Protein AF-A0A7C7C6G6-F1 (afdb_monomer_lite)

Structure (mmCIF, N/CA/C/O backbone):
data_AF-A0A7C7C6G6-F1
#
_entry.id   AF-A0A7C7C6G6-F1
#
loop_
_atom_site.group_PDB
_atom_site.id
_atom_site.type_symbol
_atom_site.label_atom_id
_atom_site.label_alt_id
_atom_site.label_comp_id
_atom_site.label_asym_id
_atom_site.label_entity_id
_atom_site.label_seq_id
_atom_site.pdbx_PDB_ins_code
_atom_site.Cartn_x
_atom_site.Cartn_y
_atom_site.Cartn_z
_atom_site.occupancy
_atom_site.B_iso_or_equiv
_atom_site.auth_seq_id
_atom_site.auth_comp_id
_atom_site.auth_asym_id
_atom_site.auth_atom_id
_atom_site.pdbx_PDB_model_num
ATOM 1 N N . MET A 1 1 ? 7.845 -44.386 -20.004 1.00 68.69 1 MET A N 1
ATOM 2 C CA . MET A 1 1 ? 6.811 -43.893 -19.073 1.00 68.69 1 MET A CA 1
ATOM 3 C C . MET A 1 1 ? 7.536 -43.518 -17.800 1.00 68.69 1 MET A C 1
ATOM 5 O O . MET A 1 1 ? 8.254 -44.371 -17.291 1.00 68.69 1 MET A O 1
ATOM 9 N N . ASN A 1 2 ? 7.473 -42.257 -17.376 1.00 78.81 2 ASN A N 1
ATOM 10 C CA . ASN A 1 2 ? 8.143 -41.834 -16.144 1.00 78.81 2 ASN A CA 1
ATOM 11 C C . ASN A 1 2 ? 7.252 -42.135 -14.917 1.00 78.81 2 ASN A C 1
ATOM 13 O O . ASN A 1 2 ? 6.090 -42.524 -15.058 1.00 78.81 2 ASN A O 1
ATOM 17 N N . THR A 1 3 ? 7.803 -41.980 -13.712 1.00 79.56 3 THR A N 1
ATOM 18 C CA . THR A 1 3 ? 7.093 -42.224 -12.444 1.00 79.56 3 THR A CA 1
ATOM 19 C C . THR A 1 3 ? 5.794 -41.418 -12.333 1.00 79.56 3 THR A C 1
ATOM 21 O O . THR A 1 3 ? 4.771 -41.961 -11.917 1.00 79.56 3 THR A O 1
ATOM 24 N N . THR A 1 4 ? 5.808 -40.154 -12.758 1.00 82.25 4 THR A N 1
ATOM 25 C CA . THR A 1 4 ? 4.652 -39.248 -12.706 1.00 82.25 4 THR A CA 1
ATOM 26 C C . THR A 1 4 ? 3.513 -39.716 -13.613 1.00 82.25 4 THR A C 1
ATOM 28 O O . THR A 1 4 ? 2.364 -39.782 -13.176 1.00 82.25 4 THR A O 1
ATOM 31 N N . ASP A 1 5 ? 3.819 -40.125 -14.846 1.00 82.06 5 ASP A N 1
ATOM 32 C CA . ASP A 1 5 ? 2.840 -40.668 -15.794 1.00 82.06 5 ASP A CA 1
ATOM 33 C C . ASP A 1 5 ? 2.159 -41.922 -15.239 1.00 82.06 5 ASP A C 1
ATOM 35 O O . ASP A 1 5 ? 0.951 -42.114 -15.397 1.00 82.06 5 ASP A O 1
ATOM 39 N N . LEU A 1 6 ? 2.941 -42.785 -14.586 1.00 84.69 6 LEU A N 1
ATOM 40 C CA . LEU A 1 6 ? 2.455 -44.038 -14.029 1.00 84.69 6 LEU A CA 1
ATOM 41 C C . LEU A 1 6 ? 1.524 -43.804 -12.831 1.00 84.69 6 LEU A C 1
ATOM 43 O O . LEU A 1 6 ? 0.471 -44.436 -12.749 1.00 84.69 6 LEU A O 1
ATOM 47 N N . LEU A 1 7 ? 1.881 -42.877 -11.936 1.00 87.06 7 LEU A N 1
ATOM 48 C CA . LEU A 1 7 ? 1.044 -42.479 -10.801 1.00 87.06 7 LEU A CA 1
ATOM 49 C C . LEU A 1 7 ? -0.272 -41.854 -11.268 1.00 87.06 7 LEU A C 1
ATOM 51 O O . LEU A 1 7 ? -1.329 -42.227 -10.768 1.00 87.06 7 LEU A O 1
ATOM 55 N N . ASN A 1 8 ? -0.226 -40.976 -12.274 1.00 84.06 8 ASN A N 1
ATOM 56 C CA . ASN A 1 8 ? -1.422 -40.346 -12.834 1.00 84.06 8 ASN A CA 1
ATOM 57 C C . ASN A 1 8 ? -2.362 -41.373 -13.478 1.00 84.06 8 ASN A C 1
ATOM 59 O O . ASN A 1 8 ? -3.562 -41.366 -13.204 1.00 84.06 8 ASN A O 1
ATOM 63 N N . LYS A 1 9 ? -1.826 -42.298 -14.288 1.00 82.12 9 LYS A N 1
ATOM 64 C CA . LYS A 1 9 ? -2.625 -43.364 -14.917 1.00 82.12 9 LYS A CA 1
ATOM 65 C C . LYS A 1 9 ? -3.247 -44.323 -13.904 1.00 82.12 9 LYS A C 1
ATOM 67 O O . LYS A 1 9 ? -4.325 -44.846 -14.162 1.00 82.12 9 LYS A O 1
ATOM 72 N N . CYS A 1 10 ? -2.591 -44.534 -12.765 1.00 84.25 10 CYS A N 1
ATOM 73 C CA . CYS A 1 10 ? -3.055 -45.453 -11.726 1.00 84.25 10 CYS A CA 1
ATOM 74 C C . CYS A 1 10 ? -3.701 -44.730 -10.532 1.00 84.25 10 CYS A C 1
ATOM 76 O O . CYS A 1 10 ? -3.949 -45.362 -9.507 1.00 84.25 10 CYS A O 1
ATOM 78 N N . ASN A 1 11 ? -3.997 -43.427 -10.634 1.00 85.38 11 ASN A N 1
ATOM 79 C CA . ASN A 1 11 ? -4.426 -42.624 -9.485 1.00 85.38 11 ASN A CA 1
ATOM 80 C C . ASN A 1 11 ? -5.707 -43.160 -8.834 1.00 85.38 11 ASN A C 1
ATOM 82 O O . ASN A 1 11 ? -5.807 -43.229 -7.615 1.00 85.38 11 ASN A O 1
ATOM 86 N N . SER A 1 12 ? -6.678 -43.599 -9.638 1.00 76.69 12 SER A N 1
ATOM 87 C CA . SER A 1 12 ? -7.922 -44.186 -9.129 1.00 76.69 12 SER A CA 1
ATOM 88 C C . SER A 1 12 ? -7.684 -45.475 -8.336 1.00 76.69 12 SER A C 1
ATOM 90 O O . SER A 1 12 ? -8.315 -45.683 -7.304 1.00 76.69 12 SER A O 1
ATOM 92 N N . GLU A 1 13 ? -6.751 -46.317 -8.783 1.00 80.06 13 GLU A N 1
ATOM 93 C CA . GLU A 1 13 ? -6.350 -47.543 -8.084 1.00 80.06 13 GLU A CA 1
ATOM 94 C C . GLU A 1 13 ? -5.618 -47.218 -6.774 1.00 80.06 13 GLU A C 1
ATOM 96 O O . GLU A 1 13 ? -5.930 -47.785 -5.727 1.00 80.06 13 GLU A O 1
ATOM 101 N N . ILE A 1 14 ? -4.682 -46.267 -6.809 1.00 87.94 14 ILE A N 1
ATOM 102 C CA . ILE A 1 14 ? -3.916 -45.848 -5.632 1.00 87.94 14 ILE A CA 1
ATOM 103 C C . ILE A 1 14 ? -4.850 -45.229 -4.583 1.00 87.94 14 ILE A C 1
ATOM 105 O O . ILE A 1 14 ? -4.785 -45.607 -3.411 1.00 87.94 14 ILE A O 1
ATOM 109 N N . SER A 1 15 ? -5.767 -44.350 -5.005 1.00 85.31 15 SER A N 1
ATOM 110 C CA . SER A 1 15 ? -6.817 -43.774 -4.156 1.00 85.31 15 SER A CA 1
ATOM 111 C C . SER A 1 15 ? -7.670 -44.835 -3.490 1.00 85.31 15 SER A C 1
ATOM 113 O O . SER A 1 15 ? -8.006 -44.720 -2.309 1.00 85.31 15 SER A O 1
ATOM 115 N N . LEU A 1 16 ? -7.999 -45.890 -4.229 1.00 77.88 16 LEU A N 1
ATOM 116 C CA . LEU A 1 16 ? -8.806 -46.970 -3.704 1.00 77.88 16 LEU A CA 1
ATOM 117 C C . LEU A 1 16 ? -8.052 -47.773 -2.636 1.00 77.88 16 LEU A C 1
ATOM 119 O O . LEU A 1 16 ? -8.578 -47.948 -1.538 1.00 77.88 16 LEU A O 1
ATOM 123 N N . ILE A 1 17 ? -6.811 -48.190 -2.907 1.00 82.06 17 ILE A N 1
ATOM 124 C CA . ILE A 1 17 ? -5.976 -48.922 -1.936 1.00 82.06 17 ILE A CA 1
ATOM 125 C C . ILE A 1 17 ? -5.736 -48.067 -0.677 1.00 82.06 17 ILE A C 1
ATOM 127 O O . ILE A 1 17 ? -5.775 -48.577 0.443 1.00 82.06 17 ILE A O 1
ATOM 131 N N . ALA A 1 18 ? -5.536 -46.756 -0.835 1.00 86.94 18 ALA A N 1
ATOM 132 C CA . ALA A 1 18 ? -5.393 -45.826 0.284 1.00 86.94 18 ALA A CA 1
ATOM 133 C C . ALA A 1 18 ? -6.666 -45.754 1.148 1.00 86.94 18 ALA A C 1
ATOM 135 O O . ALA A 1 18 ? -6.587 -45.758 2.382 1.00 86.94 18 ALA A O 1
ATOM 136 N N . SER A 1 19 ? -7.844 -45.748 0.515 1.00 81.69 19 SER A N 1
ATOM 137 C CA . SER A 1 19 ? -9.125 -45.677 1.222 1.00 81.69 19 SER A CA 1
ATOM 138 C C . SER A 1 19 ? -9.377 -46.884 2.135 1.00 81.69 19 SER A C 1
ATOM 140 O O . SER A 1 19 ? -9.984 -46.724 3.198 1.00 81.69 19 SER A O 1
ATOM 142 N N . GLU A 1 20 ? -8.831 -48.065 1.805 1.00 76.38 20 GLU A N 1
ATOM 143 C CA . GLU A 1 20 ? -8.961 -49.283 2.624 1.00 76.38 20 GLU A CA 1
ATOM 144 C C . GLU A 1 20 ? -8.297 -49.161 3.999 1.00 76.38 20 GLU A C 1
ATOM 146 O O . GLU A 1 20 ? -8.700 -49.828 4.956 1.00 76.38 20 GLU A O 1
ATOM 151 N N . VAL A 1 21 ? -7.300 -48.283 4.129 1.00 79.56 21 VAL A N 1
ATOM 152 C CA . VAL A 1 21 ? -6.674 -47.963 5.417 1.00 79.56 21 VAL A CA 1
ATOM 153 C C . VAL A 1 21 ? -7.122 -46.615 5.974 1.00 79.56 21 VAL A C 1
ATOM 155 O O . VAL A 1 21 ? -6.516 -46.130 6.923 1.00 79.56 21 VAL A O 1
ATOM 158 N N . GLY A 1 22 ? -8.174 -46.007 5.416 1.00 81.62 22 GLY A N 1
ATOM 159 C CA . GLY A 1 22 ? -8.735 -44.733 5.873 1.00 81.62 22 GLY A CA 1
ATOM 160 C C . GLY A 1 22 ? -7.970 -43.489 5.414 1.00 81.62 22 GLY A C 1
ATOM 161 O O . GLY A 1 22 ? -8.188 -42.415 5.968 1.00 81.62 22 GLY A O 1
ATOM 162 N N . ILE A 1 23 ? -7.079 -43.605 4.427 1.00 88.44 23 ILE A N 1
ATOM 163 C CA . ILE A 1 23 ? -6.292 -42.484 3.898 1.00 88.44 23 ILE A CA 1
ATOM 164 C C . ILE A 1 23 ? -7.047 -41.823 2.743 1.00 88.44 23 ILE A C 1
ATOM 166 O O . ILE A 1 23 ? -7.529 -42.502 1.839 1.00 88.44 23 ILE A O 1
ATOM 170 N N . ASP A 1 24 ? -7.112 -40.492 2.761 1.00 90.00 24 ASP A N 1
ATOM 171 C CA . ASP A 1 24 ? -7.573 -39.702 1.621 1.00 90.00 24 ASP A CA 1
ATOM 172 C C . ASP A 1 24 ? -6.370 -39.421 0.716 1.00 90.00 24 ASP A C 1
ATOM 174 O O . ASP A 1 24 ? -5.549 -38.543 1.002 1.00 90.00 24 ASP A O 1
ATOM 178 N N . TRP A 1 25 ? -6.223 -40.218 -0.344 1.00 91.75 25 TRP A N 1
ATOM 179 C CA . TRP A 1 25 ? -5.106 -40.077 -1.276 1.00 91.75 25 TRP A CA 1
ATOM 180 C C . TRP A 1 25 ? -5.153 -38.763 -2.049 1.00 91.75 25 TRP A C 1
ATOM 182 O O . TRP A 1 25 ? -4.113 -38.139 -2.205 1.00 91.75 25 TRP A O 1
ATOM 192 N N . ASN A 1 26 ? -6.329 -38.289 -2.462 1.00 86.00 26 ASN A N 1
ATOM 193 C CA . ASN A 1 26 ? -6.435 -37.062 -3.256 1.00 86.00 26 ASN A CA 1
ATOM 194 C C . ASN A 1 26 ? -5.941 -35.842 -2.465 1.00 86.00 26 ASN A C 1
ATOM 196 O O . ASN A 1 26 ? -5.288 -34.961 -3.024 1.00 86.00 26 ASN A O 1
ATOM 200 N N . LEU A 1 27 ? -6.198 -35.817 -1.154 1.00 85.88 27 LEU A N 1
ATOM 201 C CA . LEU A 1 27 ? -5.669 -34.788 -0.258 1.00 85.88 27 LEU A CA 1
ATOM 202 C C . LEU A 1 27 ? -4.229 -35.056 0.199 1.00 85.88 27 LEU A C 1
ATOM 204 O O . LEU A 1 27 ? -3.518 -34.114 0.543 1.00 85.88 27 LEU A O 1
ATOM 208 N N . SER A 1 28 ? -3.796 -36.319 0.239 1.00 88.00 28 SER A N 1
ATOM 209 C CA . SER A 1 28 ? -2.449 -36.688 0.692 1.00 88.00 28 SER A CA 1
ATOM 210 C C . SER A 1 28 ? -1.397 -36.635 -0.416 1.00 88.00 28 SER A C 1
ATOM 212 O O . SER A 1 28 ? -0.235 -36.396 -0.107 1.00 88.00 28 SER A O 1
ATOM 214 N N . GLN A 1 29 ? -1.760 -36.829 -1.689 1.00 88.00 29 GLN A N 1
ATOM 215 C CA . GLN A 1 29 ? -0.794 -36.963 -2.787 1.00 88.00 29 GLN A CA 1
ATOM 216 C C . GLN A 1 29 ? 0.045 -35.697 -2.982 1.00 88.00 29 GLN A C 1
ATOM 218 O O . GLN A 1 29 ? 1.216 -35.794 -3.325 1.00 88.00 29 GLN A O 1
ATOM 223 N N . SER A 1 30 ? -0.524 -34.515 -2.718 1.00 84.38 30 SER A N 1
ATOM 224 C CA . SER A 1 30 ? 0.181 -33.228 -2.823 1.00 84.38 30 SER A CA 1
ATOM 225 C C . SER A 1 30 ? 1.274 -33.056 -1.765 1.00 84.38 30 SER A C 1
ATOM 227 O O . SER A 1 30 ? 2.138 -32.196 -1.902 1.00 84.38 30 SER A O 1
ATOM 229 N N . LEU A 1 31 ? 1.246 -33.881 -0.716 1.00 84.12 31 LEU A N 1
ATOM 230 C CA . LEU A 1 31 ? 2.224 -33.901 0.368 1.00 84.12 31 LEU A CA 1
ATOM 231 C C . LEU A 1 31 ? 3.272 -35.009 0.181 1.00 84.12 31 LEU A C 1
ATOM 233 O O . LEU A 1 31 ? 4.222 -35.088 0.960 1.00 84.12 31 LEU A O 1
ATOM 237 N N . VAL A 1 32 ? 3.088 -35.890 -0.807 1.00 85.44 32 VAL A N 1
ATOM 238 C CA . VAL A 1 32 ? 3.934 -37.060 -1.052 1.00 85.44 32 VAL A CA 1
ATOM 239 C C . VAL A 1 32 ? 4.998 -36.726 -2.095 1.00 85.44 32 VAL A C 1
ATOM 241 O O . VAL A 1 32 ? 4.689 -36.386 -3.233 1.00 85.44 32 VAL A O 1
ATOM 244 N N . THR A 1 33 ? 6.264 -36.904 -1.727 1.00 86.56 33 THR A N 1
ATOM 245 C CA . THR A 1 33 ? 7.397 -36.958 -2.664 1.00 86.56 33 THR A CA 1
ATOM 246 C C . THR A 1 33 ? 7.934 -38.388 -2.743 1.00 86.56 33 THR A C 1
ATOM 248 O O . THR A 1 33 ? 7.555 -39.246 -1.950 1.00 86.56 33 THR A O 1
ATOM 251 N N . PHE A 1 34 ? 8.783 -38.702 -3.719 1.00 88.12 34 PHE A N 1
ATOM 252 C CA . PHE A 1 34 ? 9.376 -40.036 -3.855 1.00 88.12 34 PHE A CA 1
ATOM 253 C C . PHE A 1 34 ? 10.906 -39.922 -3.785 1.00 88.12 34 PHE A C 1
ATOM 255 O O . PHE A 1 34 ? 11.473 -39.245 -4.642 1.00 88.12 34 PHE A O 1
ATOM 262 N N . PRO A 1 35 ? 11.588 -40.565 -2.815 1.00 89.19 35 PRO A N 1
ATOM 263 C CA . PRO A 1 35 ? 11.055 -41.291 -1.655 1.00 89.19 35 PRO A CA 1
ATOM 264 C C . PRO A 1 35 ? 10.596 -40.348 -0.525 1.00 89.19 35 PRO A C 1
ATOM 266 O O . PRO A 1 35 ? 11.227 -39.325 -0.261 1.00 89.19 35 PRO A O 1
ATOM 269 N N . CYS A 1 36 ? 9.542 -40.707 0.208 1.00 91.12 36 CYS A N 1
ATOM 270 C CA . CYS A 1 36 ? 9.131 -39.999 1.420 1.00 91.12 36 CYS A CA 1
ATOM 271 C C . CYS A 1 36 ? 8.484 -40.924 2.454 1.00 91.12 36 CYS A C 1
ATOM 273 O O . CYS A 1 36 ? 8.013 -42.024 2.168 1.00 91.12 36 CYS A O 1
ATOM 275 N N . LYS A 1 37 ? 8.393 -40.438 3.693 1.00 91.25 37 LYS A N 1
ATOM 276 C CA . LYS A 1 37 ? 7.614 -41.078 4.753 1.00 91.25 37 LYS A CA 1
ATOM 277 C C . LYS A 1 37 ? 6.714 -40.042 5.406 1.00 91.25 37 LYS A C 1
ATOM 279 O O . LYS A 1 37 ? 7.191 -39.223 6.185 1.00 91.25 37 LYS A O 1
ATOM 284 N N . LEU A 1 38 ? 5.420 -40.119 5.120 1.00 89.94 38 LEU A N 1
ATOM 285 C CA . LEU A 1 38 ? 4.404 -39.362 5.835 1.00 89.94 38 LEU A CA 1
ATOM 286 C C . LEU A 1 38 ? 3.966 -40.155 7.059 1.00 89.94 38 LEU A C 1
ATOM 288 O O . LEU A 1 38 ? 3.495 -41.293 6.974 1.00 89.94 38 LEU A O 1
ATOM 292 N N . ASN A 1 39 ? 4.157 -39.546 8.222 1.00 85.44 39 ASN A N 1
ATOM 293 C CA . ASN A 1 39 ? 3.689 -40.114 9.474 1.00 85.44 39 ASN A CA 1
ATOM 294 C C . ASN A 1 39 ? 2.172 -39.895 9.639 1.00 85.44 39 ASN A C 1
ATOM 296 O O . ASN A 1 39 ? 1.488 -39.328 8.779 1.00 85.44 39 ASN A O 1
ATOM 300 N N . SER A 1 40 ? 1.641 -40.342 10.772 1.00 79.62 40 SER A N 1
ATOM 301 C CA . SER A 1 40 ? 0.204 -40.332 11.002 1.00 79.62 40 SER A CA 1
ATOM 302 C C . SER A 1 40 ? -0.422 -38.994 11.366 1.00 79.62 40 SER A C 1
ATOM 304 O O . SER A 1 40 ? -1.646 -38.880 11.327 1.00 79.62 40 SER A O 1
ATOM 306 N N . THR A 1 41 ? 0.382 -37.969 11.655 1.00 79.69 41 THR A N 1
ATOM 307 C CA . THR A 1 41 ? -0.103 -36.593 11.835 1.00 79.69 41 THR A CA 1
ATOM 308 C C . THR A 1 41 ? -0.112 -35.805 10.524 1.00 79.69 41 THR A C 1
ATOM 310 O O . THR A 1 41 ? -0.875 -34.851 10.390 1.00 79.69 41 THR A O 1
ATOM 313 N N . GLN A 1 42 ? 0.702 -36.210 9.546 1.00 84.50 42 GLN A N 1
ATOM 314 C CA . GLN A 1 42 ? 0.801 -35.567 8.231 1.00 84.50 42 GLN A CA 1
ATOM 315 C C . GLN A 1 42 ? -0.175 -36.150 7.201 1.00 84.50 42 GLN A C 1
ATOM 317 O O . GLN A 1 42 ? -0.619 -35.440 6.301 1.00 84.50 42 GLN A O 1
ATOM 322 N N . THR A 1 43 ? -0.514 -37.432 7.336 1.00 86.62 43 THR A N 1
ATOM 323 C CA . THR A 1 43 ? -1.398 -38.143 6.405 1.00 86.62 43 THR A CA 1
ATOM 324 C C . THR A 1 43 ? -2.835 -37.632 6.522 1.00 86.62 43 THR A C 1
ATOM 326 O O . THR A 1 43 ? -3.401 -37.615 7.617 1.00 86.62 43 THR A O 1
ATOM 329 N N . LYS A 1 44 ? -3.445 -37.222 5.403 1.00 90.06 44 LYS A N 1
ATOM 330 C CA . LYS A 1 44 ? -4.858 -36.823 5.374 1.00 90.06 44 LYS A CA 1
ATOM 331 C C . LYS A 1 44 ? -5.724 -38.074 5.336 1.00 90.06 44 LYS A C 1
ATOM 333 O O . LYS A 1 44 ? -5.425 -39.033 4.627 1.00 90.06 44 LYS A O 1
ATOM 338 N N . THR A 1 45 ? -6.780 -38.086 6.137 1.00 85.62 45 THR A N 1
ATOM 339 C CA . THR A 1 45 ? -7.635 -39.262 6.308 1.00 85.62 45 THR A CA 1
ATOM 340 C C . THR A 1 45 ? -9.073 -38.941 5.937 1.00 85.62 45 THR A C 1
ATOM 342 O O . THR A 1 45 ? -9.499 -37.789 6.009 1.00 85.62 45 THR A O 1
ATOM 345 N N . LEU A 1 46 ? -9.815 -39.971 5.540 1.00 77.12 46 LEU A N 1
ATOM 346 C CA . LEU A 1 46 ? -11.216 -39.852 5.128 1.00 77.12 46 LEU A CA 1
ATOM 347 C C . LEU A 1 46 ? -12.158 -39.594 6.316 1.00 77.12 46 LEU A C 1
ATOM 349 O O . LEU A 1 46 ? -13.315 -39.227 6.125 1.00 77.12 46 LEU A O 1
ATOM 353 N N . ASP A 1 47 ? -11.701 -39.827 7.551 1.00 73.56 47 ASP A N 1
ATOM 354 C CA . ASP A 1 47 ? -12.520 -39.714 8.754 1.00 73.56 47 ASP A CA 1
ATOM 355 C C . ASP A 1 47 ? -11.690 -39.473 10.027 1.00 73.56 47 ASP A C 1
ATOM 357 O O . ASP A 1 47 ? -10.539 -39.891 10.152 1.00 73.56 47 ASP A O 1
ATOM 361 N N . LYS A 1 48 ? -12.315 -38.857 11.038 1.00 69.00 48 LYS A N 1
ATOM 362 C CA . LYS A 1 48 ? -11.654 -38.533 12.312 1.00 69.00 48 LYS A CA 1
ATOM 363 C C . LYS A 1 48 ? -11.145 -39.759 13.081 1.00 69.00 48 LYS A C 1
ATOM 365 O O . LYS A 1 48 ? -10.211 -39.609 13.863 1.00 69.00 48 LYS A O 1
ATOM 370 N N . SER A 1 49 ? -11.715 -40.950 12.880 1.00 67.31 49 SER A N 1
ATOM 371 C CA . SER A 1 49 ? -11.302 -42.162 13.602 1.00 67.31 49 SER A CA 1
ATOM 372 C C . SER A 1 49 ? -9.958 -42.719 13.107 1.00 67.31 49 SER A C 1
ATOM 374 O O . SER A 1 49 ? -9.247 -43.379 13.880 1.00 67.31 49 SER A O 1
ATOM 376 N N . SER A 1 50 ? -9.605 -42.397 11.857 1.00 71.81 50 SER A N 1
ATOM 377 C CA . SER A 1 50 ? -8.361 -42.751 11.166 1.00 71.81 50 SER A CA 1
ATOM 378 C C . SER A 1 50 ? -7.228 -41.737 11.405 1.00 71.81 50 SER A C 1
ATOM 380 O O . SER A 1 50 ? -6.050 -42.077 11.253 1.00 71.81 50 SER A O 1
ATOM 382 N N . ASN A 1 51 ? -7.547 -40.508 11.835 1.00 74.19 51 ASN A N 1
ATOM 383 C CA . ASN A 1 51 ? -6.550 -39.480 12.157 1.00 74.19 51 ASN A CA 1
ATOM 384 C C . ASN A 1 51 ? -5.543 -39.964 13.208 1.00 74.19 51 ASN A C 1
ATOM 386 O O . ASN A 1 51 ? -5.904 -40.558 14.225 1.00 74.19 51 ASN A O 1
ATOM 390 N N . GLY A 1 52 ? -4.257 -39.700 12.969 1.00 79.06 52 GLY A N 1
ATOM 391 C CA . GLY A 1 52 ? -3.190 -40.121 13.875 1.00 79.06 52 GLY A CA 1
ATOM 392 C C . GLY A 1 52 ? -2.863 -41.614 13.810 1.00 79.06 52 GLY A C 1
ATOM 393 O O . GLY A 1 52 ? -1.938 -42.042 14.502 1.00 79.06 52 GLY A O 1
ATOM 394 N N . LYS A 1 53 ? -3.536 -42.403 12.953 1.00 80.25 53 LYS A N 1
ATOM 395 C CA . LYS A 1 53 ? -3.365 -43.866 12.899 1.00 80.25 53 LYS A CA 1
ATOM 396 C C . LYS A 1 53 ? -2.853 -44.444 11.576 1.00 80.25 53 LYS A C 1
ATOM 398 O O . LYS A 1 53 ? -2.554 -45.640 11.521 1.00 80.25 53 LYS A O 1
ATOM 403 N N . CYS A 1 54 ? -2.734 -43.627 10.534 1.00 86.00 54 CYS A N 1
ATOM 404 C CA . CYS A 1 54 ? -2.426 -44.088 9.179 1.00 86.00 54 CYS A CA 1
ATOM 405 C C . CYS A 1 54 ? -1.189 -43.383 8.627 1.00 86.00 54 CYS A C 1
ATOM 407 O O . CYS A 1 54 ? -1.023 -42.204 8.889 1.00 86.00 54 CYS A O 1
ATOM 409 N N . GLY A 1 55 ? -0.316 -44.066 7.890 1.00 89.75 55 GLY A N 1
ATOM 410 C CA . GLY A 1 55 ? 0.912 -43.471 7.346 1.00 89.75 55 GLY A CA 1
ATOM 411 C C . GLY A 1 55 ? 1.184 -43.898 5.910 1.00 89.75 55 GLY A C 1
ATOM 412 O O . GLY A 1 55 ? 0.712 -44.949 5.478 1.00 89.75 55 GLY A O 1
ATOM 413 N N . ILE A 1 56 ? 1.978 -43.112 5.188 1.00 93.38 56 ILE A N 1
ATOM 414 C CA . ILE A 1 56 ? 2.369 -43.390 3.800 1.00 93.38 56 ILE A CA 1
ATOM 415 C C . ILE A 1 56 ? 3.891 -43.494 3.732 1.00 93.38 56 ILE A C 1
ATOM 417 O O . ILE A 1 56 ? 4.604 -42.637 4.250 1.00 93.38 56 ILE A O 1
ATOM 421 N N . ILE A 1 57 ? 4.404 -44.542 3.097 1.00 91.62 57 ILE A N 1
ATOM 422 C CA . ILE A 1 57 ? 5.824 -44.683 2.769 1.00 91.62 57 ILE A CA 1
ATOM 423 C C . ILE A 1 57 ? 5.928 -44.842 1.264 1.00 91.62 57 ILE A C 1
ATOM 425 O O . ILE A 1 57 ? 5.307 -45.738 0.699 1.00 91.62 57 ILE A O 1
ATOM 429 N N . THR A 1 58 ? 6.719 -43.998 0.627 1.00 93.69 58 THR A N 1
ATOM 430 C CA . THR A 1 58 ? 6.986 -44.051 -0.803 1.00 93.69 58 THR A CA 1
ATOM 431 C C . THR A 1 58 ? 8.465 -44.274 -1.058 1.00 93.69 58 THR A C 1
ATOM 433 O O . THR A 1 58 ? 9.321 -43.838 -0.288 1.00 93.69 58 THR A O 1
ATOM 436 N N . ASP A 1 59 ? 8.763 -44.978 -2.141 1.00 92.88 59 ASP A N 1
ATOM 437 C CA . ASP A 1 59 ? 10.125 -45.308 -2.544 1.00 92.88 59 ASP A CA 1
ATOM 438 C C . ASP A 1 59 ? 10.233 -45.371 -4.073 1.00 92.88 59 ASP A C 1
ATOM 440 O O . ASP A 1 59 ? 9.228 -45.609 -4.753 1.00 92.88 59 ASP A O 1
ATOM 444 N N . ILE A 1 60 ? 11.440 -45.181 -4.607 1.00 92.88 60 ILE A N 1
ATOM 445 C CA . ILE A 1 60 ? 11.756 -45.410 -6.024 1.00 92.88 60 ILE A CA 1
ATOM 446 C C . ILE A 1 60 ? 12.664 -46.628 -6.108 1.00 92.88 60 ILE A C 1
ATOM 448 O O . ILE A 1 60 ? 13.698 -46.694 -5.448 1.00 92.88 60 ILE A O 1
ATOM 452 N N . LYS A 1 61 ? 12.279 -47.599 -6.935 1.00 91.00 61 LYS A N 1
ATOM 453 C CA . LYS A 1 61 ? 13.063 -48.813 -7.169 1.00 91.00 61 LYS A CA 1
ATOM 454 C C . LYS A 1 61 ? 13.397 -48.969 -8.639 1.00 91.00 61 LYS A C 1
ATOM 456 O O . LYS A 1 61 ? 12.665 -48.494 -9.500 1.00 91.00 61 LYS A O 1
ATOM 461 N N . HIS A 1 62 ? 14.463 -49.712 -8.911 1.00 90.62 62 HIS A N 1
ATOM 462 C CA . HIS A 1 62 ? 14.907 -50.030 -10.264 1.00 90.62 62 HIS A CA 1
ATOM 463 C C . HIS A 1 62 ? 14.618 -51.494 -10.584 1.00 90.62 62 HIS A C 1
ATOM 465 O O . HIS A 1 62 ? 14.731 -52.377 -9.727 1.00 90.62 62 HIS A O 1
ATOM 471 N N . ASP A 1 63 ? 14.203 -51.771 -11.817 1.00 85.00 63 ASP A N 1
ATOM 472 C CA . ASP A 1 63 ? 14.086 -53.141 -12.310 1.00 85.00 63 ASP A CA 1
ATOM 473 C C . ASP A 1 63 ? 15.429 -53.663 -12.858 1.00 85.00 63 ASP A C 1
ATOM 475 O O . ASP A 1 63 ? 16.439 -52.962 -12.886 1.00 85.00 63 ASP A O 1
ATOM 479 N N . ARG A 1 64 ? 15.458 -54.918 -13.329 1.00 82.06 64 ARG A N 1
ATOM 480 C CA . ARG A 1 64 ? 16.671 -55.535 -13.905 1.00 82.06 64 ARG A CA 1
ATOM 481 C C . ARG A 1 64 ? 17.188 -54.841 -15.174 1.00 82.06 64 ARG A C 1
ATOM 483 O O . ARG A 1 64 ? 18.309 -55.115 -15.585 1.00 82.06 64 ARG A O 1
ATOM 490 N N . LYS A 1 65 ? 16.378 -53.988 -15.808 1.00 83.88 65 LYS A N 1
ATOM 491 C CA . LYS A 1 65 ? 16.735 -53.167 -16.974 1.00 83.88 65 LYS A CA 1
ATOM 492 C C . LYS A 1 65 ? 17.069 -51.725 -16.567 1.00 83.88 65 LYS A C 1
ATOM 494 O O . LYS A 1 65 ? 17.122 -50.853 -17.428 1.00 83.88 65 LYS A O 1
ATOM 499 N N . ASN A 1 66 ? 17.280 -51.484 -15.271 1.00 82.56 66 ASN A N 1
ATOM 500 C CA . ASN A 1 66 ? 17.554 -50.183 -14.672 1.00 82.56 66 ASN A CA 1
ATOM 501 C C . ASN A 1 66 ? 16.442 -49.138 -14.895 1.00 82.56 66 ASN A C 1
ATOM 503 O O . ASN A 1 66 ? 16.709 -47.939 -14.906 1.00 82.56 66 ASN A O 1
ATOM 507 N N . ARG A 1 67 ? 15.189 -49.579 -15.087 1.00 84.75 67 ARG A N 1
ATOM 508 C CA . ARG A 1 67 ? 14.026 -48.687 -15.199 1.00 84.75 67 ARG A CA 1
ATOM 509 C C . ARG A 1 67 ? 13.477 -48.370 -13.817 1.00 84.75 67 ARG A C 1
ATOM 511 O O . ARG A 1 67 ? 13.237 -49.288 -13.033 1.00 84.75 67 ARG A O 1
ATOM 518 N N . GLU A 1 68 ? 13.244 -47.093 -13.554 1.00 90.25 68 GLU A N 1
ATOM 519 C CA . GLU A 1 68 ? 12.671 -46.609 -12.298 1.00 90.25 68 GLU A CA 1
ATOM 520 C C . GLU A 1 68 ? 11.161 -46.842 -12.221 1.00 90.25 68 GLU A C 1
ATOM 522 O O . GLU A 1 68 ? 10.436 -46.627 -13.193 1.00 90.25 68 GLU A O 1
ATOM 527 N N . TYR A 1 69 ? 10.679 -47.259 -11.049 1.00 89.75 69 TYR A N 1
ATOM 528 C CA . TYR A 1 69 ? 9.258 -47.345 -10.739 1.00 89.75 69 TYR A CA 1
ATOM 529 C C . TYR A 1 69 ? 8.958 -46.996 -9.267 1.00 89.75 69 TYR A C 1
ATOM 531 O O . TYR A 1 69 ? 9.718 -47.363 -8.364 1.00 89.75 69 TYR A O 1
ATOM 539 N N . PRO A 1 70 ? 7.818 -46.334 -8.999 1.00 93.75 70 PRO A N 1
ATOM 540 C CA . PRO A 1 70 ? 7.373 -46.004 -7.650 1.00 93.75 70 PRO A CA 1
ATOM 541 C C . PRO A 1 70 ? 6.839 -47.226 -6.895 1.00 93.75 70 PRO A C 1
ATOM 543 O O . PRO A 1 70 ? 6.199 -48.114 -7.463 1.00 93.75 70 PRO A O 1
ATOM 546 N N . VAL A 1 71 ? 7.022 -47.238 -5.580 1.00 92.06 71 VAL A N 1
ATOM 547 C CA . VAL A 1 71 ? 6.322 -48.131 -4.650 1.00 92.06 71 VAL A CA 1
ATOM 548 C C . VAL A 1 71 ? 5.674 -47.279 -3.569 1.00 92.06 71 VAL A C 1
ATOM 550 O O . VAL A 1 71 ? 6.313 -46.374 -3.040 1.00 92.06 71 VAL A O 1
ATOM 553 N N . ILE A 1 72 ? 4.418 -47.571 -3.232 1.00 93.75 72 ILE A N 1
ATOM 554 C CA . ILE A 1 72 ? 3.673 -46.881 -2.173 1.00 93.75 72 ILE A CA 1
ATOM 555 C C . ILE A 1 72 ? 3.214 -47.920 -1.159 1.00 93.75 72 ILE A C 1
ATOM 557 O O . ILE A 1 72 ? 2.627 -48.931 -1.525 1.00 93.75 72 ILE A O 1
ATOM 561 N N . VAL A 1 73 ? 3.462 -47.679 0.121 1.00 91.19 73 VAL A N 1
ATOM 562 C CA . VAL A 1 73 ? 3.010 -48.516 1.232 1.00 91.19 73 VAL A CA 1
ATOM 563 C C . VAL A 1 73 ? 2.138 -47.673 2.152 1.00 91.19 73 VAL A C 1
ATOM 565 O O . VAL A 1 73 ? 2.603 -46.717 2.771 1.00 91.19 73 VAL A O 1
ATOM 568 N N . PHE A 1 74 ? 0.881 -48.067 2.276 1.00 90.25 74 PHE A N 1
ATOM 569 C CA . PHE A 1 74 ? -0.111 -47.487 3.164 1.00 90.25 74 PHE A CA 1
ATOM 570 C C . PHE A 1 74 ? -0.164 -48.285 4.464 1.00 90.25 74 PHE A C 1
ATOM 572 O O . PHE A 1 74 ? -0.538 -49.455 4.478 1.00 90.25 74 PHE A O 1
ATOM 579 N N . ARG A 1 75 ? 0.220 -47.679 5.584 1.00 83.25 75 ARG A N 1
ATOM 580 C CA . ARG A 1 75 ? 0.225 -48.327 6.900 1.00 83.25 75 ARG A CA 1
ATOM 581 C C . ARG A 1 75 ? -0.972 -47.900 7.733 1.00 83.25 75 ARG A C 1
ATOM 583 O O . ARG A 1 75 ? -1.366 -46.741 7.710 1.00 83.25 75 ARG A O 1
ATOM 590 N N . THR A 1 76 ? -1.470 -48.826 8.545 1.00 78.12 76 THR A N 1
ATOM 591 C CA . THR A 1 76 ? -2.433 -48.572 9.623 1.00 78.12 76 THR A CA 1
ATOM 592 C C . THR A 1 76 ? -2.033 -49.384 10.851 1.00 78.12 76 THR A C 1
ATOM 594 O O . THR A 1 76 ? -1.538 -50.504 10.709 1.00 78.12 76 THR A O 1
ATOM 597 N N . PHE A 1 77 ? -2.253 -48.853 12.057 1.00 66.62 77 PHE A N 1
ATOM 598 C CA . PHE A 1 77 ? -1.965 -49.575 13.305 1.00 66.62 77 PHE A CA 1
ATOM 599 C C . PHE A 1 77 ? -2.817 -50.841 13.509 1.00 66.62 77 PHE A C 1
ATOM 601 O O . PHE A 1 77 ? -2.488 -51.640 14.378 1.00 66.62 77 PHE A O 1
ATOM 608 N N . LYS A 1 78 ? -3.896 -51.038 12.735 1.00 56.38 78 LYS A N 1
ATOM 609 C CA . LYS A 1 78 ? -4.856 -52.135 12.954 1.00 56.38 78 LYS A CA 1
ATOM 610 C C . LYS A 1 78 ? -4.603 -53.388 12.095 1.00 56.38 78 LYS A C 1
ATOM 612 O O . LYS A 1 78 ? -4.783 -54.488 12.598 1.00 56.38 78 LYS A O 1
ATOM 617 N N . ASN A 1 79 ? -4.169 -53.230 10.834 1.00 55.00 79 ASN A N 1
ATOM 618 C CA . ASN A 1 79 ? -4.247 -54.285 9.799 1.00 55.00 79 ASN A CA 1
ATOM 619 C C . ASN A 1 79 ? -2.941 -54.543 8.997 1.00 55.00 79 ASN A C 1
ATOM 621 O O . ASN A 1 79 ? -3.004 -55.073 7.894 1.00 55.00 79 ASN A O 1
ATOM 625 N N . GLY A 1 80 ? -1.753 -54.151 9.473 1.00 56.25 80 GLY A N 1
ATOM 626 C CA . GLY A 1 80 ? -0.472 -54.534 8.832 1.00 56.25 80 GLY A CA 1
ATOM 627 C C . GLY A 1 80 ? -0.078 -53.781 7.544 1.00 56.25 80 GLY A C 1
ATOM 628 O O . GLY A 1 80 ? 1.096 -53.785 7.182 1.00 56.25 80 GLY A O 1
ATOM 629 N N . GLY A 1 81 ? -1.005 -53.037 6.933 1.00 72.19 81 GLY A N 1
ATOM 630 C CA . GLY A 1 81 ? -0.761 -52.131 5.805 1.00 72.19 81 GLY A CA 1
ATOM 631 C C . GLY A 1 81 ? -0.885 -52.781 4.421 1.00 72.19 81 GLY A C 1
ATOM 632 O O . GLY A 1 81 ? -0.713 -53.984 4.266 1.00 72.19 81 GLY A O 1
ATOM 633 N N . TYR A 1 82 ? -1.178 -51.961 3.413 1.00 82.44 82 TYR A N 1
ATOM 634 C CA . TYR A 1 82 ? -1.293 -52.343 2.003 1.00 82.44 82 TYR A CA 1
ATOM 635 C C . TYR A 1 82 ? -0.182 -51.685 1.191 1.00 82.44 82 TYR A C 1
ATOM 637 O O . TYR A 1 82 ? 0.373 -50.667 1.597 1.00 82.44 82 TYR A O 1
ATOM 645 N N . SER A 1 83 ? 0.156 -52.242 0.031 1.00 84.19 83 SER A N 1
ATOM 646 C CA . SER A 1 83 ? 1.167 -51.654 -0.848 1.00 84.19 83 SER A CA 1
ATOM 647 C C . SER A 1 83 ? 0.748 -51.691 -2.304 1.00 84.19 83 SER A C 1
ATOM 649 O O . SER A 1 83 ? 0.306 -52.730 -2.792 1.00 84.19 83 SER A O 1
ATOM 651 N N . TRP A 1 84 ? 1.000 -50.598 -3.008 1.00 90.06 84 TRP A N 1
ATOM 652 C CA . TRP A 1 84 ? 0.903 -50.500 -4.451 1.00 90.06 84 TRP A CA 1
ATOM 653 C C . TRP A 1 84 ? 2.303 -50.521 -5.083 1.00 90.06 84 TRP A C 1
ATOM 655 O O . TRP A 1 84 ? 3.249 -49.917 -4.570 1.00 90.06 84 TRP A O 1
ATOM 665 N N . SER A 1 85 ? 2.454 -51.255 -6.189 1.00 87.12 85 SER A N 1
ATOM 666 C CA . SER A 1 85 ? 3.734 -51.462 -6.874 1.00 87.12 85 SER A CA 1
ATOM 667 C C . SER A 1 85 ? 3.657 -50.959 -8.309 1.00 87.12 85 SER A C 1
ATOM 669 O O . SER A 1 85 ? 3.021 -51.589 -9.156 1.00 87.12 85 SER A O 1
ATOM 671 N N . GLY A 1 86 ? 4.390 -49.886 -8.599 1.00 87.81 86 GLY A N 1
ATOM 672 C CA . GLY A 1 86 ? 4.508 -49.330 -9.941 1.00 87.81 86 GLY A CA 1
ATOM 673 C C . GLY A 1 86 ? 5.084 -50.323 -10.948 1.00 87.81 86 GLY A C 1
ATOM 674 O O . GLY A 1 86 ? 4.659 -50.336 -12.093 1.00 87.81 86 GLY A O 1
ATOM 675 N N . TYR A 1 87 ? 5.964 -51.242 -10.536 1.00 85.88 87 TYR A N 1
ATOM 676 C CA . TYR A 1 87 ? 6.456 -52.295 -11.432 1.00 85.88 87 TYR A CA 1
ATOM 677 C C . TYR A 1 87 ? 5.323 -53.167 -11.986 1.00 85.88 87 TYR A C 1
ATOM 679 O O . TYR A 1 87 ? 5.263 -53.407 -13.189 1.00 85.88 87 TYR A O 1
ATOM 687 N N . LYS A 1 88 ? 4.396 -53.615 -11.125 1.00 83.88 88 LYS A N 1
ATOM 688 C CA . LYS A 1 88 ? 3.253 -54.434 -11.558 1.00 83.88 88 LYS A CA 1
ATOM 689 C C . LYS A 1 88 ? 2.333 -53.647 -12.489 1.00 83.88 88 LYS A C 1
ATOM 691 O O . LYS A 1 88 ? 1.969 -54.159 -13.542 1.00 83.88 88 LYS A O 1
ATOM 696 N N . ALA A 1 89 ? 2.024 -52.402 -12.127 1.00 83.56 89 ALA A N 1
ATOM 697 C CA . ALA A 1 89 ? 1.191 -51.525 -12.943 1.00 83.56 89 ALA A CA 1
ATOM 698 C C . ALA A 1 89 ? 1.817 -51.255 -14.322 1.00 83.56 89 ALA A C 1
ATOM 700 O O . ALA A 1 89 ? 1.147 -51.369 -15.343 1.00 83.56 89 ALA A O 1
ATOM 701 N N . MET A 1 90 ? 3.122 -50.975 -14.364 1.00 84.81 90 MET A N 1
ATOM 702 C CA . MET A 1 90 ? 3.870 -50.733 -15.597 1.00 84.81 90 MET A CA 1
ATOM 703 C C . MET A 1 90 ? 3.845 -51.954 -16.526 1.00 84.81 90 MET A C 1
ATOM 705 O O . MET A 1 90 ? 3.579 -51.797 -17.713 1.00 84.81 90 MET A O 1
ATOM 709 N N . ILE A 1 91 ? 4.066 -53.164 -15.999 1.00 81.94 91 ILE A N 1
ATOM 710 C CA . ILE A 1 91 ? 4.041 -54.406 -16.792 1.00 81.94 91 ILE A CA 1
ATOM 711 C C . ILE A 1 91 ? 2.650 -54.686 -17.378 1.00 81.94 91 ILE A C 1
ATOM 713 O O . ILE A 1 91 ? 2.550 -55.139 -18.516 1.00 81.94 91 ILE A O 1
ATOM 717 N N . GLU A 1 92 ? 1.575 -54.439 -16.629 1.00 76.19 92 GLU A N 1
ATOM 718 C CA . GLU A 1 92 ? 0.209 -54.655 -17.127 1.00 76.19 92 GLU A CA 1
ATOM 719 C C . GLU A 1 92 ? -0.193 -53.614 -18.181 1.00 76.19 92 GLU A C 1
ATOM 721 O O . GLU A 1 92 ? -0.776 -53.970 -19.207 1.00 76.19 92 GLU A O 1
ATOM 726 N N . LEU A 1 93 ? 0.215 -52.354 -17.995 1.00 77.69 93 LEU A N 1
ATOM 727 C CA . LEU A 1 93 ? 0.031 -51.298 -18.994 1.00 77.69 93 LEU A CA 1
ATOM 728 C C . LEU A 1 93 ? 0.828 -51.572 -20.282 1.00 77.69 93 LEU A C 1
ATOM 730 O O . LEU A 1 93 ? 0.326 -51.313 -21.373 1.00 77.69 93 LEU A O 1
ATOM 734 N N . GLU A 1 94 ? 2.042 -52.130 -20.185 1.00 78.94 94 GLU A N 1
ATOM 735 C CA . GLU A 1 94 ? 2.855 -52.542 -21.346 1.00 78.94 94 GLU A CA 1
ATOM 736 C C . GLU A 1 94 ? 2.194 -53.664 -22.166 1.00 78.94 94 GLU A C 1
ATOM 738 O O . GLU A 1 94 ? 2.398 -53.741 -23.376 1.00 78.94 94 GLU A O 1
ATOM 743 N N . LYS A 1 95 ? 1.373 -54.514 -21.539 1.00 77.31 95 LYS A N 1
ATOM 744 C CA . LYS A 1 95 ? 0.619 -55.585 -22.214 1.00 77.31 95 LYS A CA 1
ATOM 745 C C . LYS A 1 95 ? -0.709 -55.115 -22.823 1.00 77.31 95 LYS A C 1
ATOM 747 O O . LYS A 1 95 ? -1.446 -55.939 -23.358 1.00 77.31 95 LYS A O 1
ATOM 752 N N . GLY A 1 96 ? -1.038 -53.825 -22.726 1.00 63.34 96 GLY A N 1
ATOM 753 C CA . GLY A 1 96 ? -2.319 -53.278 -23.186 1.00 63.34 96 GLY A CA 1
ATOM 754 C C . GLY A 1 96 ? -3.512 -53.617 -22.282 1.00 63.34 96 GLY A C 1
ATOM 755 O O . GLY A 1 96 ? -4.653 -53.475 -22.713 1.00 63.34 96 GLY A O 1
ATOM 756 N N . GLY A 1 97 ? -3.269 -54.079 -21.049 1.00 62.47 97 GLY A N 1
ATOM 757 C CA . GLY A 1 97 ? -4.308 -54.331 -20.050 1.00 62.47 97 GLY A CA 1
ATOM 758 C C . GLY A 1 97 ? -4.616 -53.106 -19.179 1.00 62.47 97 GLY A C 1
ATOM 759 O O . GLY A 1 97 ? -3.834 -52.159 -19.110 1.00 62.47 97 GLY A O 1
ATOM 760 N N . ASN A 1 98 ? -5.746 -53.147 -18.464 1.00 58.97 98 ASN A N 1
ATOM 761 C CA . ASN A 1 98 ? -5.981 -52.282 -17.301 1.00 58.97 98 ASN A CA 1
ATOM 762 C C . ASN A 1 98 ? -5.282 -52.891 -16.078 1.00 58.97 98 ASN A C 1
ATOM 764 O O . ASN A 1 98 ? -5.351 -54.103 -15.876 1.00 58.97 98 ASN A O 1
ATOM 768 N N . SER A 1 99 ? -4.670 -52.065 -15.226 1.00 56.53 99 SER A N 1
ATOM 769 C CA . SER A 1 99 ? -3.907 -52.515 -14.050 1.00 56.53 99 SER A CA 1
ATOM 770 C C . SER A 1 99 ? -4.741 -53.205 -12.954 1.00 56.53 99 SER A C 1
ATOM 772 O O . SER A 1 99 ? -4.171 -53.653 -11.961 1.00 56.53 99 SER A O 1
ATOM 774 N N . PHE A 1 100 ? -6.068 -53.339 -13.110 1.00 57.91 100 PHE A N 1
ATOM 775 C CA . PHE A 1 100 ? -6.971 -53.673 -12.007 1.00 57.91 100 PHE A CA 1
ATOM 776 C C . PHE A 1 100 ? -8.042 -54.732 -12.340 1.00 57.91 100 PHE A C 1
ATOM 778 O O . PHE A 1 100 ? -8.896 -54.530 -13.203 1.00 57.91 100 PHE A O 1
ATOM 785 N N . LYS A 1 101 ? -8.043 -55.841 -11.584 1.00 53.78 101 LYS A N 1
ATOM 786 C CA . LYS A 1 101 ? -9.210 -56.717 -11.359 1.00 53.78 101 LYS A CA 1
ATOM 787 C C . LYS A 1 101 ? -9.719 -56.448 -9.941 1.00 53.78 101 LYS A C 1
ATOM 789 O O . LYS A 1 101 ? -9.133 -56.969 -8.996 1.00 53.78 101 LYS A O 1
ATOM 794 N N . LEU A 1 102 ? -10.777 -55.657 -9.775 1.00 55.25 102 LEU A N 1
ATOM 795 C CA . LEU A 1 102 ? -11.407 -55.455 -8.466 1.00 55.25 102 LEU A CA 1
ATOM 796 C C . LEU A 1 102 ? -12.926 -55.619 -8.560 1.00 55.25 102 LEU A C 1
ATOM 798 O O . LEU A 1 102 ? -13.557 -55.088 -9.471 1.00 55.25 102 LEU A O 1
ATOM 802 N N . ASP A 1 103 ? -13.488 -56.390 -7.628 1.00 58.03 103 ASP A N 1
ATOM 803 C CA . ASP A 1 103 ? -14.917 -56.686 -7.535 1.00 58.03 103 ASP A CA 1
ATOM 804 C C . ASP A 1 103 ? -15.654 -55.557 -6.792 1.00 58.03 103 ASP A C 1
ATOM 806 O O . ASP A 1 103 ? -15.549 -55.394 -5.573 1.00 58.03 103 ASP A O 1
ATOM 810 N N . LEU A 1 104 ? -16.409 -54.760 -7.550 1.00 52.66 104 LEU A N 1
ATOM 811 C CA . LEU A 1 104 ? -17.209 -53.633 -7.059 1.00 52.66 104 LEU A CA 1
ATOM 812 C C . LEU A 1 104 ? -18.301 -54.050 -6.055 1.00 52.66 104 LEU A C 1
ATOM 814 O O . LEU A 1 104 ? -18.701 -53.237 -5.217 1.00 52.66 104 LEU A O 1
ATOM 818 N N . ALA A 1 105 ? -18.788 -55.295 -6.105 1.00 56.09 105 ALA A N 1
ATOM 819 C CA . ALA A 1 105 ? -19.842 -55.768 -5.209 1.00 56.09 105 ALA A CA 1
ATOM 820 C C . ALA A 1 105 ? -19.327 -55.947 -3.774 1.00 56.09 105 ALA A C 1
ATOM 822 O O . ALA A 1 105 ? -20.007 -55.588 -2.807 1.00 56.09 105 ALA A O 1
ATOM 823 N N . GLU A 1 106 ? -18.100 -56.444 -3.622 1.00 59.00 106 GLU A N 1
ATOM 824 C CA . GLU A 1 106 ? -17.475 -56.604 -2.313 1.00 59.00 106 GLU A CA 1
ATOM 825 C C . GLU A 1 106 ? -17.098 -55.253 -1.683 1.00 59.00 106 GLU A C 1
ATOM 827 O O . GLU A 1 106 ? -17.250 -55.062 -0.473 1.00 59.00 106 GLU A O 1
ATOM 832 N N . LEU A 1 107 ? -16.706 -54.277 -2.507 1.00 53.47 107 LEU A N 1
ATOM 833 C CA . LEU A 1 107 ? -16.385 -52.917 -2.073 1.00 53.47 107 LEU A CA 1
ATOM 834 C C . LEU A 1 107 ? -17.599 -52.195 -1.465 1.00 53.47 107 LEU A C 1
ATOM 836 O O . LEU A 1 107 ? -17.523 -51.683 -0.346 1.00 53.47 107 LEU A O 1
ATOM 840 N N . ASN A 1 108 ? -18.743 -52.208 -2.153 1.00 58.69 108 ASN A N 1
ATOM 841 C CA . ASN A 1 108 ? -19.965 -51.556 -1.666 1.00 58.69 108 ASN A CA 1
ATOM 842 C C . ASN A 1 108 ? -20.469 -52.169 -0.349 1.00 58.69 108 ASN A C 1
ATOM 844 O O . ASN A 1 108 ? -20.935 -51.455 0.541 1.00 58.69 108 ASN A O 1
ATOM 848 N N . LYS A 1 109 ? -20.308 -53.486 -0.177 1.00 67.38 109 LYS A N 1
ATOM 849 C CA . LYS A 1 109 ? -20.665 -54.185 1.065 1.00 67.38 109 LYS A CA 1
ATOM 850 C C . LYS A 1 109 ? -19.796 -53.741 2.250 1.00 67.38 109 LYS A C 1
ATOM 852 O O . LYS A 1 109 ? -20.292 -53.633 3.372 1.00 67.38 109 LYS A O 1
ATOM 857 N N . ARG A 1 110 ? -18.513 -53.446 2.009 1.00 60.88 110 ARG A N 1
ATOM 858 C CA . ARG A 1 110 ? -17.572 -52.949 3.027 1.00 60.88 110 ARG A CA 1
ATOM 859 C C . ARG A 1 110 ? -17.824 -51.479 3.393 1.00 60.88 110 ARG A C 1
ATOM 861 O O . ARG A 1 110 ? -17.727 -51.143 4.572 1.00 60.88 110 ARG A O 1
ATOM 868 N N . ILE A 1 111 ? -18.211 -50.633 2.430 1.00 55.62 111 ILE A N 1
ATOM 869 C CA . ILE A 1 111 ? -18.608 -49.229 2.674 1.00 55.62 111 ILE A CA 1
ATOM 870 C C . ILE A 1 111 ? -19.848 -49.166 3.579 1.00 55.62 111 ILE A C 1
ATOM 872 O O . ILE A 1 111 ? -19.812 -48.524 4.627 1.00 55.62 111 ILE A O 1
ATOM 876 N N . ALA A 1 112 ? -20.899 -49.925 3.253 1.00 67.81 112 ALA A N 1
ATOM 877 C CA . ALA A 1 112 ? -22.126 -49.954 4.053 1.00 67.81 112 ALA A CA 1
ATOM 878 C C . ALA A 1 112 ? -21.889 -50.435 5.501 1.00 67.81 112 ALA A C 1
ATOM 880 O O . ALA A 1 112 ? -22.461 -49.897 6.451 1.00 67.81 112 ALA A O 1
ATOM 881 N N . ALA A 1 113 ? -21.005 -51.420 5.696 1.00 68.25 113 ALA A N 1
ATOM 882 C CA . ALA A 1 113 ? -20.636 -51.893 7.030 1.00 68.25 113 ALA A CA 1
ATOM 883 C C . ALA A 1 113 ? -19.907 -50.818 7.861 1.00 68.25 113 ALA A C 1
ATOM 885 O O . ALA A 1 113 ? -20.118 -50.721 9.071 1.00 68.25 113 ALA A O 1
ATOM 886 N N . ARG A 1 114 ? -19.074 -49.988 7.222 1.00 65.50 114 ARG A N 1
ATOM 887 C CA . ARG A 1 114 ? -18.363 -48.874 7.864 1.00 65.50 114 ARG A CA 1
ATOM 888 C C . ARG A 1 114 ? -19.319 -47.758 8.298 1.00 65.50 114 ARG A C 1
ATOM 890 O O . ARG A 1 114 ? -19.188 -47.272 9.421 1.00 65.50 114 ARG A O 1
ATOM 897 N N . ASP A 1 115 ? -20.294 -47.398 7.469 1.00 64.31 115 ASP A N 1
ATOM 898 C CA . ASP A 1 115 ? -21.272 -46.351 7.803 1.00 64.31 115 ASP A CA 1
ATOM 899 C C . ASP A 1 115 ? -22.176 -46.753 8.978 1.00 64.31 115 ASP A C 1
ATOM 901 O O . ASP A 1 115 ? -22.439 -45.947 9.873 1.00 64.31 115 ASP A O 1
ATOM 905 N N . ALA A 1 116 ? -22.566 -48.028 9.060 1.00 70.88 116 ALA A N 1
ATOM 906 C CA . ALA A 1 116 ? -23.322 -48.549 10.199 1.00 70.88 116 ALA A CA 1
ATOM 907 C C . ALA A 1 116 ? -22.523 -48.505 11.519 1.00 70.88 116 ALA A C 1
ATOM 909 O O . ALA A 1 116 ? -23.089 -48.258 12.586 1.00 70.88 116 ALA A O 1
ATOM 910 N N . ILE A 1 117 ? -21.205 -48.729 11.463 1.00 70.38 117 ILE A N 1
ATOM 911 C CA . ILE A 1 117 ? -20.318 -48.581 12.628 1.00 70.38 117 ILE A CA 1
ATOM 912 C C . ILE A 1 117 ? -20.220 -47.107 13.031 1.00 70.38 117 ILE A C 1
ATOM 914 O O . ILE A 1 117 ? -20.319 -46.799 14.217 1.00 70.38 117 ILE A O 1
ATOM 918 N N . LYS A 1 118 ? -20.081 -46.197 12.059 1.00 70.12 118 LYS A N 1
ATOM 919 C CA . LYS A 1 118 ? -20.016 -44.751 12.300 1.00 70.12 118 LYS A CA 1
ATOM 920 C C . LYS A 1 118 ? -21.255 -44.241 13.040 1.00 70.12 118 LYS A C 1
ATOM 922 O O . LYS A 1 118 ? -21.107 -43.602 14.076 1.00 70.12 118 LYS A O 1
ATOM 927 N N . ALA A 1 119 ? -22.453 -44.604 12.582 1.00 72.44 119 ALA A N 1
ATOM 928 C CA . ALA A 1 119 ? -23.702 -44.192 13.228 1.00 72.44 119 ALA A CA 1
ATOM 929 C C . ALA A 1 119 ? -23.812 -44.682 14.687 1.00 72.44 119 ALA A C 1
ATOM 931 O O . ALA A 1 119 ? -24.288 -43.958 15.559 1.00 72.44 119 ALA A O 1
ATOM 932 N N . LYS A 1 120 ? -23.331 -45.900 14.983 1.00 75.00 120 LYS A N 1
ATOM 933 C CA . LYS A 1 120 ? -23.296 -46.423 16.360 1.00 75.00 120 LYS A CA 1
ATOM 934 C C . LYS A 1 120 ? -22.313 -45.666 17.252 1.00 75.00 120 LYS A C 1
ATOM 936 O O . LYS A 1 120 ? -22.635 -45.415 18.409 1.00 75.00 120 LYS A O 1
ATOM 941 N N . VAL A 1 121 ? -21.143 -45.303 16.724 1.00 71.69 121 VAL A N 1
ATOM 942 C CA . VAL A 1 121 ? -20.148 -44.501 17.454 1.00 71.69 121 VAL A CA 1
ATOM 943 C C . VAL A 1 121 ? -20.702 -43.110 17.761 1.00 71.69 121 VAL A C 1
ATOM 945 O O . VAL A 1 121 ? -20.608 -42.668 18.899 1.00 71.69 121 VAL A O 1
ATOM 948 N N . GLU A 1 122 ? -21.351 -42.456 16.796 1.00 75.19 122 GLU A N 1
ATOM 949 C CA . GLU A 1 122 ? -21.952 -41.127 16.988 1.00 75.19 122 GLU A CA 1
ATOM 950 C C . GLU A 1 122 ? -23.066 -41.138 18.052 1.00 75.19 122 GLU A C 1
ATOM 952 O O . GLU A 1 122 ? -23.115 -40.257 18.911 1.00 75.19 122 GLU A O 1
ATOM 957 N N . ALA A 1 123 ? -23.923 -42.166 18.058 1.00 77.12 123 ALA A N 1
ATOM 958 C CA . ALA A 1 123 ? -24.955 -42.329 19.084 1.00 77.12 123 ALA A CA 1
ATOM 959 C C . ALA A 1 123 ? -24.367 -42.588 20.485 1.00 77.12 123 ALA A C 1
ATOM 961 O O . ALA A 1 123 ? -24.898 -42.099 21.483 1.00 77.12 123 ALA A O 1
ATOM 962 N N . GLN A 1 124 ? -23.261 -43.332 20.570 1.00 81.25 124 GLN A N 1
ATOM 963 C CA . GLN A 1 124 ? -22.557 -43.554 21.830 1.00 81.25 124 GLN A CA 1
ATOM 964 C C . GLN A 1 124 ? -21.888 -42.265 22.337 1.00 81.25 124 GLN A C 1
ATOM 966 O O . GLN A 1 124 ? -22.026 -41.926 23.511 1.00 81.25 124 GLN A O 1
ATOM 971 N N . GLU A 1 125 ? -21.222 -41.507 21.461 1.00 79.94 125 GLU A N 1
ATOM 972 C CA . GLU A 1 125 ? -20.599 -40.222 21.806 1.00 79.94 125 GLU A CA 1
ATOM 973 C C . GLU A 1 125 ? -21.625 -39.197 22.316 1.00 79.94 125 GLU A C 1
ATOM 975 O O . GLU A 1 125 ? -21.334 -38.448 23.252 1.00 79.94 125 GLU A O 1
ATOM 980 N N . LEU A 1 126 ? -22.831 -39.174 21.737 1.00 82.19 126 LEU A N 1
ATOM 981 C CA . LEU A 1 126 ? -23.953 -38.353 22.201 1.00 82.19 126 LEU A CA 1
ATOM 982 C C . LEU A 1 126 ? -24.294 -38.653 23.669 1.00 82.19 126 LEU A C 1
ATOM 984 O O . LEU A 1 126 ? -24.342 -37.736 24.492 1.00 82.19 126 LEU A O 1
ATOM 988 N N . LEU A 1 127 ? -24.482 -39.933 24.003 1.00 85.00 127 LEU A N 1
ATOM 989 C CA . LEU A 1 127 ? -24.824 -40.361 25.360 1.00 85.00 127 LEU A CA 1
ATOM 990 C C . LEU A 1 127 ? -23.705 -40.005 26.354 1.00 85.00 127 LEU A C 1
ATOM 992 O O . LEU A 1 127 ? -23.954 -39.398 27.394 1.00 85.00 127 LEU A O 1
ATOM 996 N N . GLU A 1 128 ? -22.452 -40.287 25.986 1.00 87.00 128 GLU A N 1
ATOM 997 C CA . GLU A 1 128 ? -21.283 -39.977 26.814 1.00 87.00 128 GLU A CA 1
ATOM 998 C C . GLU A 1 128 ? -21.121 -38.470 27.071 1.00 87.00 128 GLU A C 1
ATOM 1000 O O . GLU A 1 128 ? -20.665 -38.061 28.142 1.00 87.00 128 GLU A O 1
ATOM 1005 N N . ASN A 1 129 ? -21.457 -37.616 26.101 1.00 86.88 129 ASN A N 1
ATOM 1006 C CA . ASN A 1 129 ? -21.377 -36.165 26.265 1.00 86.88 129 ASN A CA 1
ATOM 1007 C C . ASN A 1 129 ? -22.495 -35.610 27.155 1.00 86.88 129 ASN A C 1
ATOM 1009 O O . ASN A 1 129 ? -22.230 -34.686 27.931 1.00 86.88 129 ASN A O 1
ATOM 1013 N N . LEU A 1 130 ? -23.696 -36.193 27.107 1.00 88.81 130 LEU A N 1
ATOM 1014 C CA . LEU A 1 130 ? -24.784 -35.871 28.036 1.00 88.81 130 LEU A CA 1
ATOM 1015 C C . LEU A 1 130 ? -24.418 -36.252 29.475 1.00 88.81 130 LEU A C 1
ATOM 1017 O O . LEU A 1 130 ? -24.576 -35.436 30.384 1.00 88.81 130 LEU A O 1
ATOM 1021 N N . ASP A 1 131 ? -23.826 -37.428 29.682 1.00 90.94 131 ASP A N 1
ATOM 1022 C CA . ASP A 1 131 ? -23.347 -37.843 31.003 1.00 90.94 131 ASP A CA 1
ATOM 1023 C C . ASP A 1 131 ? -22.245 -36.912 31.527 1.00 90.94 131 ASP A C 1
ATOM 1025 O O . ASP A 1 131 ? -22.261 -36.495 32.689 1.00 90.94 131 ASP A O 1
ATOM 1029 N N . LYS A 1 132 ? -21.301 -36.504 30.668 1.00 93.38 132 LYS A N 1
ATOM 1030 C CA . LYS A 1 132 ? -20.272 -35.504 31.013 1.00 93.38 132 LYS A CA 1
ATOM 1031 C C . LYS A 1 132 ? -20.884 -34.152 31.401 1.00 93.38 132 LYS A C 1
ATOM 1033 O O . LYS A 1 132 ? -20.404 -33.539 32.359 1.00 93.38 132 LYS A O 1
ATOM 1038 N N . ARG A 1 133 ? -21.933 -33.704 30.697 1.00 94.06 133 ARG A N 1
ATOM 1039 C CA . ARG A 1 133 ? -22.674 -32.470 31.008 1.00 94.06 133 ARG A CA 1
ATOM 1040 C C . ARG A 1 133 ? -23.333 -32.574 32.383 1.00 94.06 133 ARG A C 1
ATOM 1042 O O . ARG A 1 133 ? -23.081 -31.727 33.236 1.00 94.06 133 ARG A O 1
ATOM 1049 N N . ASN A 1 134 ? -24.078 -33.646 32.641 1.00 93.56 134 ASN A N 1
ATOM 1050 C CA . ASN A 1 134 ? -24.755 -33.879 33.922 1.00 93.56 134 ASN A CA 1
ATOM 1051 C C . ASN A 1 134 ? -23.769 -33.938 35.099 1.00 93.56 134 ASN A C 1
ATOM 1053 O O . ASN A 1 134 ? -23.987 -33.305 36.134 1.00 93.56 134 ASN A O 1
ATOM 1057 N N . ASN A 1 135 ? -22.639 -34.627 34.921 1.00 95.00 135 ASN A N 1
ATOM 1058 C CA . ASN A 1 135 ? -21.572 -34.676 35.921 1.00 95.00 135 ASN A CA 1
ATOM 1059 C C . ASN A 1 135 ? -20.965 -33.293 36.190 1.00 95.00 135 ASN A C 1
ATOM 1061 O O . ASN A 1 135 ? -20.728 -32.939 37.345 1.00 95.00 135 ASN A O 1
ATOM 1065 N N . SER A 1 136 ? -20.755 -32.489 35.144 1.00 95.12 136 SER A N 1
ATOM 1066 C CA . SER A 1 136 ? -20.280 -31.112 35.292 1.00 95.12 136 SER A CA 1
ATOM 1067 C C . SER A 1 136 ? -21.280 -30.253 36.071 1.00 95.12 136 SER A C 1
ATOM 1069 O O . SER A 1 136 ? -20.888 -29.573 37.014 1.00 95.12 136 SER A O 1
ATOM 1071 N N . LEU A 1 137 ? -22.575 -30.322 35.759 1.00 95.56 137 LEU A N 1
ATOM 1072 C CA . LEU A 1 137 ? -23.603 -29.557 36.475 1.00 95.56 137 LEU A CA 1
ATOM 1073 C C . LEU A 1 137 ? -23.735 -29.988 37.947 1.00 95.56 137 LEU A C 1
ATOM 1075 O O . LEU A 1 137 ? -23.850 -29.139 38.830 1.00 95.56 137 LEU A O 1
ATOM 1079 N N . SER A 1 138 ? -23.621 -31.289 38.239 1.00 95.75 138 SER A N 1
ATOM 1080 C CA . SER A 1 138 ? -23.552 -31.785 39.623 1.00 95.75 138 SER A CA 1
ATOM 1081 C C . SER A 1 138 ? -22.299 -31.300 40.356 1.00 95.75 138 SER A C 1
ATOM 1083 O O . SER A 1 138 ? -22.326 -31.072 41.567 1.00 95.75 138 SER A O 1
ATOM 1085 N N . TRP A 1 139 ? -21.179 -31.152 39.647 1.00 95.62 139 TRP A N 1
ATOM 1086 C CA . TRP A 1 139 ? -19.968 -30.593 40.232 1.00 95.62 139 TRP A CA 1
ATOM 1087 C C . TRP A 1 139 ? -20.156 -29.112 40.562 1.00 95.62 139 TRP A C 1
ATOM 1089 O O . TRP A 1 139 ? -19.863 -28.716 41.688 1.00 95.62 139 TRP A O 1
ATOM 1099 N N . TRP A 1 140 ? -20.714 -28.327 39.637 1.00 96.25 140 TRP A N 1
ATOM 1100 C CA . TRP A 1 140 ? -21.029 -26.913 39.846 1.00 96.25 140 TRP A CA 1
ATOM 1101 C C . TRP A 1 140 ? -21.862 -26.677 41.109 1.00 96.25 140 TRP A C 1
ATOM 1103 O O . TRP A 1 140 ? -21.478 -25.869 41.952 1.00 96.25 140 TRP A O 1
ATOM 1113 N N . SER A 1 141 ? -22.947 -27.439 41.299 1.00 94.50 141 SER A N 1
ATOM 1114 C CA . SER A 1 141 ? -23.843 -27.273 42.452 1.00 94.50 141 SER A CA 1
ATOM 1115 C C . SER A 1 141 ? -23.167 -27.538 43.803 1.00 94.50 141 SER A C 1
ATOM 1117 O O . SER A 1 141 ? -23.670 -27.111 44.839 1.00 94.50 141 SER A O 1
ATOM 1119 N N . LYS A 1 142 ? -22.041 -28.261 43.808 1.00 95.38 142 LYS A N 1
ATOM 1120 C CA . LYS A 1 142 ? -21.249 -28.584 45.005 1.00 95.38 142 LYS A CA 1
ATOM 1121 C C . LYS A 1 142 ? -20.097 -27.607 45.244 1.00 95.38 142 LYS A C 1
ATOM 1123 O O . LYS A 1 142 ? -19.467 -27.678 46.297 1.00 95.38 142 LYS A O 1
ATOM 1128 N N . MET A 1 143 ? -19.773 -26.736 44.287 1.00 96.12 143 MET A N 1
ATOM 1129 C CA . MET A 1 143 ? -18.665 -25.797 44.445 1.00 96.12 143 MET A CA 1
ATOM 1130 C C . MET A 1 143 ? -19.026 -24.677 45.433 1.00 96.12 143 MET A C 1
ATOM 1132 O O . MET A 1 143 ? -20.135 -24.137 45.372 1.00 96.12 143 MET A O 1
ATOM 1136 N N . PRO A 1 144 ? -18.095 -24.264 46.307 1.00 95.81 144 PRO A N 1
ATOM 1137 C CA . PRO A 1 144 ? -18.257 -23.060 47.112 1.00 95.81 144 PRO A CA 1
ATOM 1138 C C . PRO A 1 144 ? -18.436 -21.804 46.253 1.00 95.81 144 PRO A C 1
ATOM 1140 O O . PRO A 1 144 ? -17.850 -21.687 45.173 1.00 95.81 144 PRO A O 1
ATOM 1143 N N . VAL A 1 145 ? -19.212 -20.844 46.757 1.00 95.50 145 VAL A N 1
ATOM 1144 C CA . VAL A 1 145 ? -19.299 -19.498 46.173 1.00 95.50 145 VAL A CA 1
ATOM 1145 C C . VAL A 1 145 ? -17.960 -18.784 46.359 1.00 95.50 145 VAL A C 1
ATOM 1147 O O . VAL A 1 145 ? -17.336 -18.862 47.418 1.00 95.50 145 VAL A O 1
ATOM 1150 N N . CYS A 1 146 ? -17.497 -18.106 45.316 1.00 93.50 146 CYS A N 1
ATOM 1151 C CA . CYS A 1 146 ? -16.275 -17.321 45.339 1.00 93.50 146 CYS A CA 1
ATOM 1152 C C . CYS A 1 146 ? -16.548 -15.940 45.944 1.00 93.50 146 CYS A C 1
ATOM 1154 O O . CYS A 1 146 ? -17.316 -15.166 45.386 1.00 93.50 146 CYS A O 1
ATOM 1156 N N . SER A 1 147 ? -15.872 -15.607 47.043 1.00 87.62 147 SER A N 1
ATOM 1157 C CA . SER A 1 147 ? -15.908 -14.265 47.645 1.00 87.62 147 SER A CA 1
ATOM 1158 C C . SER A 1 147 ? -14.681 -13.410 47.313 1.00 87.62 147 SER A C 1
ATOM 1160 O O . SER A 1 147 ? -14.724 -12.193 47.460 1.00 87.62 147 SER A O 1
ATOM 1162 N N . GLN A 1 148 ? -13.580 -14.027 46.871 1.00 85.50 148 GLN A N 1
ATOM 1163 C CA . GLN A 1 148 ? -12.327 -13.344 46.543 1.00 85.50 148 GLN A CA 1
ATOM 1164 C C . GLN A 1 148 ? -11.496 -14.149 45.540 1.00 85.50 148 GLN A C 1
ATOM 1166 O O . GLN A 1 148 ? -11.544 -15.380 45.527 1.00 85.50 148 GLN A O 1
ATOM 1171 N N . SER A 1 149 ? -10.697 -13.460 44.718 1.00 89.06 149 SER A N 1
ATOM 1172 C CA . SER A 1 149 ? -9.825 -14.105 43.734 1.00 89.06 149 SER A CA 1
ATOM 1173 C C . SER A 1 149 ? -8.615 -13.254 43.369 1.00 89.06 149 SER A C 1
ATOM 1175 O O . SER A 1 149 ? -8.740 -12.076 43.040 1.00 89.06 149 SER A O 1
ATOM 1177 N N . ASN A 1 150 ? -7.438 -13.884 43.311 1.00 87.69 150 ASN A N 1
ATOM 1178 C CA . ASN A 1 150 ? -6.217 -13.246 42.811 1.00 87.69 150 ASN A CA 1
ATOM 1179 C C . ASN A 1 150 ? -6.345 -12.812 41.345 1.00 87.69 150 ASN A C 1
ATOM 1181 O O . ASN A 1 150 ? -5.788 -11.786 40.958 1.00 87.69 150 ASN A O 1
ATOM 1185 N N . TYR A 1 151 ? -7.087 -13.572 40.534 1.00 90.81 151 TYR A N 1
ATOM 1186 C CA . TYR A 1 151 ? -7.328 -13.224 39.136 1.00 90.81 151 TYR A CA 1
ATOM 1187 C C . TYR A 1 151 ? -8.148 -11.933 39.020 1.00 90.81 151 TYR A C 1
ATOM 1189 O O . TYR A 1 151 ? -7.741 -11.018 38.305 1.00 90.81 151 TYR A O 1
ATOM 1197 N N . LEU A 1 152 ? -9.256 -11.836 39.765 1.00 92.44 152 LEU A N 1
ATOM 1198 C CA . LEU A 1 152 ? -10.129 -10.656 39.756 1.00 92.44 152 LEU A CA 1
ATOM 1199 C C . LEU A 1 152 ? -9.410 -9.416 40.302 1.00 92.44 152 LEU A C 1
ATOM 1201 O O . LEU A 1 152 ? -9.521 -8.344 39.711 1.00 92.44 152 LEU A O 1
ATOM 1205 N N . ASN A 1 153 ? -8.593 -9.587 41.348 1.00 91.06 153 ASN A N 1
ATOM 1206 C CA . ASN A 1 153 ? -7.714 -8.541 41.874 1.00 91.06 153 ASN A CA 1
ATOM 1207 C C . ASN A 1 153 ? -6.729 -8.038 40.810 1.00 91.06 153 ASN A C 1
ATOM 1209 O O . ASN A 1 153 ? -6.629 -6.836 40.579 1.00 91.06 153 ASN A O 1
ATOM 1213 N N . LYS A 1 154 ? -6.024 -8.950 40.125 1.00 90.50 154 LYS A N 1
ATOM 1214 C CA . LYS A 1 154 ? -5.048 -8.599 39.080 1.00 90.50 154 LYS A CA 1
ATOM 1215 C C . LYS A 1 154 ? -5.696 -7.857 37.911 1.00 90.50 154 LYS A C 1
ATOM 1217 O O . LYS A 1 154 ? -5.082 -6.955 37.351 1.00 90.50 154 LYS A O 1
ATOM 1222 N N . LYS A 1 155 ? -6.909 -8.262 37.538 1.00 91.94 155 LYS A N 1
ATOM 1223 C CA . LYS A 1 155 ? -7.692 -7.664 36.451 1.00 91.94 155 LYS A CA 1
ATOM 1224 C C . LYS A 1 155 ? -8.486 -6.419 36.888 1.00 91.94 155 LYS A C 1
ATOM 1226 O O . LYS A 1 155 ? -9.117 -5.806 36.040 1.00 91.94 155 LYS A O 1
ATOM 1231 N N . GLN A 1 156 ? -8.419 -6.043 38.173 1.00 94.12 156 GLN A N 1
ATOM 1232 C CA . GLN A 1 156 ? -9.107 -4.902 38.800 1.00 94.12 156 GLN A CA 1
ATOM 1233 C C . GLN A 1 156 ? -10.637 -4.905 38.628 1.00 94.12 156 GLN A C 1
ATOM 1235 O O . GLN A 1 156 ? -11.258 -3.867 38.440 1.00 94.12 156 GLN A O 1
ATOM 1240 N N . ILE A 1 157 ? -11.255 -6.086 38.719 1.00 93.56 157 ILE A N 1
ATOM 1241 C CA . ILE A 1 157 ? -12.683 -6.300 38.411 1.00 93.56 157 ILE A CA 1
ATOM 1242 C C . ILE A 1 157 ? -13.425 -7.076 39.507 1.00 93.56 157 ILE A C 1
ATOM 1244 O O . ILE A 1 157 ? -14.354 -7.825 39.229 1.00 93.56 157 ILE A O 1
ATOM 1248 N N . ASN A 1 158 ? -13.032 -6.936 40.776 1.00 93.06 158 ASN A N 1
ATOM 1249 C CA . ASN A 1 158 ? -13.656 -7.681 41.885 1.00 93.06 158 ASN A CA 1
ATOM 1250 C C . ASN A 1 158 ? -15.169 -7.462 42.014 1.00 93.06 158 ASN A C 1
ATOM 1252 O O . ASN A 1 158 ? -15.887 -8.361 42.443 1.00 93.06 158 ASN A O 1
ATOM 1256 N N . SER A 1 159 ? -15.659 -6.290 41.616 1.00 92.25 159 SER A N 1
ATOM 1257 C CA . SER A 1 159 ? -17.080 -5.946 41.628 1.00 92.25 159 SER A CA 1
ATOM 1258 C C . SER A 1 159 ? -17.927 -6.787 40.665 1.00 92.25 159 SER A C 1
ATOM 1260 O O . SER A 1 159 ? -19.150 -6.778 40.790 1.00 92.25 159 SER A O 1
ATOM 1262 N N . VAL A 1 160 ? -17.317 -7.581 39.770 1.00 93.62 160 VAL A N 1
ATOM 1263 C CA . VAL A 1 160 ? -18.037 -8.560 38.935 1.00 93.62 160 VAL A CA 1
ATOM 1264 C C . VAL A 1 160 ? -18.809 -9.582 39.771 1.00 93.62 160 VAL A C 1
ATOM 1266 O O . VAL A 1 160 ? -19.856 -10.056 39.339 1.00 93.62 160 VAL A O 1
ATOM 1269 N N . LEU A 1 161 ? -18.347 -9.871 40.996 1.00 93.06 161 LEU A N 1
ATOM 1270 C CA . LEU A 1 161 ? -19.017 -10.781 41.934 1.00 93.06 161 LEU A CA 1
ATOM 1271 C C . LEU A 1 161 ? -20.435 -10.318 42.316 1.00 93.06 161 LEU A C 1
ATOM 1273 O O . LEU A 1 161 ? -21.220 -11.123 42.807 1.00 93.06 161 LEU A O 1
ATOM 1277 N N . ASN A 1 162 ? -20.769 -9.044 42.080 1.00 91.81 162 ASN A N 1
ATOM 1278 C CA . ASN A 1 162 ? -22.093 -8.487 42.355 1.00 91.81 162 ASN A CA 1
ATOM 1279 C C . ASN A 1 162 ? -23.100 -8.737 41.222 1.00 91.81 162 ASN A C 1
ATOM 1281 O O . ASN A 1 162 ? -24.300 -8.621 41.450 1.00 91.81 162 ASN A O 1
ATOM 1285 N N . VAL A 1 163 ? -22.625 -9.040 40.009 1.00 92.75 163 VAL A N 1
ATOM 1286 C CA . VAL A 1 163 ? -23.466 -9.161 38.802 1.00 92.75 163 VAL A CA 1
ATOM 1287 C C . VAL A 1 163 ? -23.374 -10.532 38.134 1.00 92.75 163 VAL A C 1
ATOM 1289 O O . VAL A 1 163 ? -24.241 -10.891 37.342 1.00 92.75 163 VAL A O 1
ATOM 1292 N N . LEU A 1 164 ? -22.341 -11.315 38.452 1.00 92.94 164 LEU A N 1
ATOM 1293 C CA . LEU A 1 164 ? -22.139 -12.663 37.936 1.00 92.94 164 LEU A CA 1
ATOM 1294 C C . LEU A 1 164 ? -21.733 -13.607 39.068 1.00 92.94 164 LEU A C 1
ATOM 1296 O O . LEU A 1 164 ? -20.803 -13.335 39.827 1.00 92.94 164 LEU A O 1
ATOM 1300 N N . GLU A 1 165 ? -22.410 -14.750 39.155 1.00 93.56 165 GLU A N 1
ATOM 1301 C CA . GLU A 1 165 ? -22.102 -15.767 40.154 1.00 93.56 165 GLU A CA 1
ATOM 1302 C C . GLU A 1 165 ? -20.781 -16.468 39.826 1.00 93.56 165 GLU A C 1
ATOM 1304 O O . GLU A 1 165 ? -20.655 -17.159 38.811 1.00 93.56 165 GLU A O 1
ATOM 1309 N N . PHE A 1 166 ? -19.811 -16.343 40.732 1.00 95.94 166 PHE A N 1
ATOM 1310 C CA . PHE A 1 166 ? -18.583 -17.121 40.676 1.00 95.94 166 PHE A CA 1
ATOM 1311 C C . PHE A 1 166 ? -18.576 -18.239 41.708 1.00 95.94 166 PHE A C 1
ATOM 1313 O O . PHE A 1 166 ? -18.920 -18.062 42.877 1.00 95.94 166 PHE A O 1
ATOM 1320 N N . ARG A 1 167 ? -18.069 -19.389 41.279 1.00 96.75 167 ARG A N 1
ATOM 1321 C CA . ARG A 1 167 ? -17.699 -20.520 42.125 1.00 96.75 167 ARG A CA 1
ATOM 1322 C C . ARG A 1 167 ? -16.184 -20.618 42.226 1.00 96.75 167 ARG A C 1
ATOM 1324 O O . ARG A 1 167 ? -15.466 -20.132 41.355 1.00 96.75 167 ARG A O 1
ATOM 1331 N N . THR A 1 168 ? -15.681 -21.232 43.287 1.00 96.25 168 THR A N 1
ATOM 1332 C CA . THR A 1 168 ? -14.245 -21.481 43.471 1.00 96.25 168 THR A CA 1
ATOM 1333 C C . THR A 1 168 ? -13.990 -22.952 43.750 1.00 96.25 168 THR A C 1
ATOM 1335 O O . THR A 1 168 ? -14.848 -23.662 44.274 1.00 96.25 168 THR A O 1
ATOM 1338 N N . GLY A 1 169 ? -12.814 -23.438 43.376 1.00 94.12 169 GLY A N 1
ATOM 1339 C CA . GLY A 1 169 ? -12.439 -24.823 43.601 1.00 94.12 169 GLY A CA 1
ATOM 1340 C C . GLY A 1 169 ? -10.976 -25.089 43.296 1.00 94.12 169 GLY A C 1
ATOM 1341 O O . GLY A 1 169 ? -10.215 -24.198 42.927 1.00 94.12 169 GLY A O 1
ATOM 1342 N N . ARG A 1 170 ? -10.588 -26.356 43.441 1.00 92.62 170 ARG A N 1
ATOM 1343 C CA . ARG A 1 170 ? -9.232 -26.829 43.171 1.00 92.62 170 ARG A CA 1
ATOM 1344 C C . ARG A 1 170 ? -9.267 -28.120 42.377 1.00 92.62 170 ARG A C 1
ATOM 1346 O O . ARG A 1 170 ? -10.071 -29.008 42.652 1.00 92.62 170 ARG A O 1
ATOM 1353 N N . THR A 1 171 ? -8.370 -28.239 41.408 1.00 89.81 171 THR A N 1
ATOM 1354 C CA . THR A 1 171 ? -8.076 -29.509 40.733 1.00 89.81 171 THR A CA 1
ATOM 1355 C C . THR A 1 171 ? -6.703 -30.023 41.149 1.00 89.81 171 THR A C 1
ATOM 1357 O O . THR A 1 171 ? -5.826 -29.241 41.513 1.00 89.81 171 THR A O 1
ATOM 1360 N N . GLN A 1 172 ? -6.495 -31.340 41.079 1.00 87.06 172 GLN A N 1
ATOM 1361 C CA . GLN A 1 172 ? -5.181 -31.930 41.358 1.00 87.06 172 GLN A CA 1
ATOM 1362 C C . GLN A 1 172 ? -4.120 -31.513 40.328 1.00 87.06 172 GLN A C 1
ATOM 1364 O O . GLN A 1 172 ? -2.969 -31.323 40.701 1.00 87.06 172 GLN A O 1
ATOM 1369 N N . GLN A 1 173 ? -4.503 -31.367 39.053 1.00 85.25 173 GLN A N 1
ATOM 1370 C CA . GLN A 1 173 ? -3.571 -31.081 37.955 1.00 85.25 173 GLN A CA 1
ATOM 1371 C C . GLN A 1 173 ? -3.205 -29.599 37.835 1.00 85.25 173 GLN A C 1
ATOM 1373 O O . GLN A 1 173 ? -2.030 -29.277 37.705 1.00 85.25 173 GLN A O 1
ATOM 1378 N N . ASP A 1 174 ? -4.193 -28.702 37.871 1.00 86.44 174 ASP A N 1
ATOM 1379 C CA . ASP A 1 174 ? -4.000 -27.287 37.519 1.00 86.44 174 ASP A CA 1
ATOM 1380 C C . ASP A 1 174 ? -4.150 -26.338 38.727 1.00 86.44 174 ASP A C 1
ATOM 1382 O O . ASP A 1 174 ? -4.030 -25.121 38.593 1.00 86.44 174 ASP A O 1
ATOM 1386 N N . GLY A 1 175 ? -4.431 -26.877 39.919 1.00 90.25 175 GLY A N 1
ATOM 1387 C CA . GLY A 1 175 ? -4.554 -26.098 41.150 1.00 90.25 175 GLY A CA 1
ATOM 1388 C C . GLY A 1 175 ? -5.872 -25.330 41.275 1.00 90.25 175 GLY A C 1
ATOM 1389 O O . GLY A 1 175 ? -6.925 -25.807 40.831 1.00 90.25 175 GLY A O 1
ATOM 1390 N N . ASP A 1 176 ? -5.804 -24.186 41.958 1.00 93.44 176 ASP A N 1
ATOM 1391 C CA . ASP A 1 176 ? -6.953 -23.371 42.363 1.00 93.44 176 ASP A CA 1
ATOM 1392 C C . ASP A 1 176 ? -7.520 -22.559 41.188 1.00 93.44 176 ASP A C 1
ATOM 1394 O O . ASP A 1 176 ? -6.772 -21.963 40.402 1.00 93.44 176 ASP A O 1
ATOM 1398 N N . PHE A 1 177 ? -8.847 -22.493 41.087 1.00 95.38 177 PHE A N 1
ATOM 1399 C CA . PHE A 1 177 ? -9.563 -21.799 40.020 1.00 95.38 177 PHE A CA 1
ATOM 1400 C C . PHE A 1 177 ? -10.810 -21.078 40.532 1.00 95.38 177 PHE A C 1
ATOM 1402 O O . PHE A 1 177 ? -11.406 -21.462 41.538 1.00 95.38 177 PHE A O 1
ATOM 1409 N N . ILE A 1 178 ? -11.247 -20.086 39.760 1.00 96.12 178 ILE A N 1
ATOM 1410 C CA . ILE A 1 178 ? -12.614 -19.560 39.815 1.00 96.12 178 ILE A CA 1
ATOM 1411 C C . ILE A 1 178 ? -13.393 -20.023 38.587 1.00 96.12 178 ILE A C 1
ATOM 1413 O O . ILE A 1 178 ? -12.791 -20.321 37.556 1.00 96.12 178 ILE A O 1
ATOM 1417 N N . ALA A 1 179 ? -14.714 -20.093 38.678 1.00 97.00 179 ALA A N 1
ATOM 1418 C CA . ALA A 1 179 ? -15.565 -20.505 37.574 1.00 97.00 179 ALA A CA 1
ATOM 1419 C C . ALA A 1 179 ? -16.851 -19.687 37.498 1.00 97.00 179 ALA A C 1
ATOM 1421 O O . ALA A 1 179 ? -17.401 -19.329 38.535 1.00 97.00 179 ALA A O 1
ATOM 1422 N N . TYR A 1 180 ? -17.337 -19.444 36.283 1.00 96.56 180 TYR A N 1
ATOM 1423 C CA . TYR A 1 180 ? -18.614 -18.776 36.019 1.00 96.56 180 TYR A CA 1
ATOM 1424 C C . TYR A 1 180 ? -19.481 -19.626 35.073 1.00 96.56 180 TYR A C 1
ATOM 1426 O O . TYR A 1 180 ? -18.931 -20.407 34.282 1.00 96.56 180 TYR A O 1
ATOM 1434 N N . PRO A 1 181 ? -20.820 -19.530 35.161 1.00 97.19 181 PRO A N 1
ATOM 1435 C CA . PRO A 1 181 ? -21.722 -20.428 34.452 1.00 97.19 181 PRO A CA 1
ATOM 1436 C C . PRO A 1 181 ? -21.807 -20.109 32.954 1.00 97.19 181 PRO A C 1
ATOM 1438 O O . PRO A 1 181 ? -21.638 -18.968 32.524 1.00 97.19 181 PRO A O 1
ATOM 1441 N N . LEU A 1 182 ? -22.106 -21.144 32.169 1.00 96.56 182 LEU A N 1
ATOM 1442 C CA . LEU A 1 182 ? -22.377 -21.086 30.738 1.00 96.56 182 LEU A CA 1
ATOM 1443 C C . LEU A 1 182 ? -23.791 -21.587 30.461 1.00 96.56 182 LEU A C 1
ATOM 1445 O O . LEU A 1 182 ? -24.205 -22.634 30.970 1.00 96.56 182 LEU A O 1
ATOM 1449 N N . TYR A 1 183 ? -24.492 -20.873 29.594 1.00 95.56 183 TYR A N 1
ATOM 1450 C CA . TYR A 1 183 ? -25.890 -21.086 29.258 1.00 95.56 183 TYR A CA 1
ATOM 1451 C C . TYR A 1 183 ? -26.044 -21.422 27.783 1.00 95.56 183 TYR A C 1
ATOM 1453 O O . TYR A 1 183 ? -25.266 -20.961 26.950 1.00 95.56 183 TYR A O 1
ATOM 1461 N N . ASN A 1 184 ? -27.042 -22.238 27.465 1.00 93.06 184 ASN A N 1
ATOM 1462 C CA . ASN A 1 184 ? -27.500 -22.455 26.104 1.00 93.06 184 ASN A CA 1
ATOM 1463 C C . ASN A 1 184 ? -28.244 -21.207 25.633 1.00 93.06 184 ASN A C 1
ATOM 1465 O O . ASN A 1 184 ? -29.229 -20.802 26.244 1.00 93.06 184 ASN A O 1
ATOM 1469 N N . LEU A 1 185 ? -27.791 -20.643 24.520 1.00 89.00 185 LEU A N 1
ATOM 1470 C CA . LEU A 1 185 ? -28.324 -19.400 23.982 1.00 89.00 185 LEU A CA 1
ATOM 1471 C C . LEU A 1 185 ? -29.808 -19.507 23.582 1.00 89.00 185 LEU A C 1
ATOM 1473 O O . LEU A 1 185 ? -30.549 -18.547 23.739 1.00 89.00 185 LEU A O 1
ATOM 1477 N N . ALA A 1 186 ? -30.256 -20.680 23.124 1.00 86.00 186 ALA A N 1
ATOM 1478 C CA . ALA A 1 186 ? -31.609 -20.870 22.599 1.00 86.00 186 ALA A CA 1
ATOM 1479 C C . ALA A 1 186 ? -32.692 -20.996 23.685 1.00 86.00 186 ALA A C 1
ATOM 1481 O O . ALA A 1 186 ? -33.860 -20.735 23.418 1.00 86.00 186 ALA A O 1
ATOM 1482 N N . ASN A 1 187 ? -32.339 -21.462 24.888 1.00 88.88 187 ASN A N 1
ATOM 1483 C CA . ASN A 1 187 ? -33.321 -21.723 25.951 1.00 88.88 187 ASN A CA 1
ATOM 1484 C C . ASN A 1 187 ? -32.911 -21.214 27.341 1.00 88.88 187 ASN A C 1
ATOM 1486 O O . ASN A 1 187 ? -33.663 -21.397 28.293 1.00 88.88 187 ASN A O 1
ATOM 1490 N N . GLY A 1 188 ? -31.729 -20.612 27.479 1.00 89.19 188 GLY A N 1
ATOM 1491 C CA . GLY A 1 188 ? -31.224 -20.054 28.733 1.00 89.19 188 GLY A CA 1
ATOM 1492 C C . GLY A 1 188 ? -30.803 -21.082 29.786 1.00 89.19 188 GLY A C 1
ATOM 1493 O O . GLY A 1 188 ? -30.388 -20.694 30.875 1.00 89.19 188 GLY A O 1
ATOM 1494 N N . ASN A 1 189 ? -30.875 -22.387 29.504 1.00 93.25 189 ASN A N 1
ATOM 1495 C CA . ASN A 1 189 ? -30.512 -23.410 30.482 1.00 93.25 189 ASN A CA 1
ATOM 1496 C C . ASN A 1 189 ? -28.998 -23.481 30.673 1.00 93.25 189 ASN A C 1
ATOM 1498 O O . ASN A 1 189 ? -28.235 -23.431 29.707 1.00 93.25 189 ASN A O 1
ATOM 1502 N N . MET A 1 190 ? -28.552 -23.671 31.914 1.00 94.81 190 MET A N 1
ATOM 1503 C CA . MET A 1 190 ? -27.136 -23.878 32.201 1.00 94.81 190 MET A CA 1
ATOM 1504 C C . MET A 1 190 ? -26.657 -25.198 31.580 1.00 94.81 190 MET A C 1
ATOM 1506 O O . MET A 1 190 ? -27.224 -26.261 31.828 1.00 94.81 190 MET A O 1
ATOM 1510 N N . VAL A 1 191 ? -25.589 -25.134 30.790 1.00 94.88 191 VAL A N 1
ATOM 1511 C CA . VAL A 1 191 ? -24.993 -26.299 30.109 1.00 94.88 191 VAL A CA 1
ATOM 1512 C C . VAL A 1 191 ? -23.574 -26.595 30.569 1.00 94.88 191 VAL A C 1
ATOM 1514 O O . VAL A 1 191 ? -23.033 -27.658 30.272 1.00 94.88 191 VAL A O 1
ATOM 1517 N N . GLY A 1 192 ? -22.958 -25.688 31.321 1.00 96.06 192 GLY A N 1
ATOM 1518 C CA . GLY A 1 192 ? -21.613 -25.878 31.833 1.00 96.06 192 GLY A CA 1
ATOM 1519 C C . GLY A 1 192 ? -21.087 -24.645 32.542 1.00 96.06 192 GLY A C 1
ATOM 1520 O O . GLY A 1 192 ? -21.851 -23.777 32.939 1.00 96.06 192 GLY A O 1
ATOM 1521 N N . PHE A 1 193 ? -19.774 -24.568 32.696 1.00 97.00 193 PHE A N 1
ATOM 1522 C CA . PHE A 1 193 ? -19.079 -23.421 33.274 1.00 97.00 193 PHE A CA 1
ATOM 1523 C C . PHE A 1 193 ? -17.673 -23.310 32.677 1.00 97.00 193 PHE A C 1
ATOM 1525 O O . PHE A 1 193 ? -17.086 -24.310 32.248 1.00 97.00 193 PHE A O 1
ATOM 1532 N N . GLU A 1 194 ? -17.107 -22.107 32.659 1.00 96.56 194 GLU A N 1
ATOM 1533 C CA . GLU A 1 194 ? -15.694 -21.898 32.338 1.00 96.56 194 GLU A CA 1
ATOM 1534 C C . GLU A 1 194 ? -14.897 -21.700 33.626 1.00 96.56 194 GLU A C 1
ATOM 1536 O O . GLU A 1 194 ? -15.287 -20.925 34.495 1.00 96.56 194 GLU A O 1
ATOM 1541 N N . ARG A 1 195 ? -13.764 -22.398 33.740 1.00 95.56 195 ARG A N 1
ATOM 1542 C CA . ARG A 1 195 ? -12.790 -22.235 34.823 1.00 95.56 195 ARG A CA 1
ATOM 1543 C C . ARG A 1 195 ? -11.645 -21.345 34.374 1.00 95.56 195 ARG A C 1
ATOM 1545 O O . ARG A 1 195 ? -11.100 -21.558 33.293 1.00 95.56 195 ARG A O 1
ATOM 1552 N N . ILE A 1 196 ? -11.225 -20.444 35.251 1.00 94.69 196 ILE A N 1
ATOM 1553 C CA . ILE A 1 196 ? -10.052 -19.584 35.109 1.00 94.69 196 ILE A CA 1
ATOM 1554 C C . ILE A 1 196 ? -9.079 -19.944 36.232 1.00 94.69 196 ILE A C 1
ATOM 1556 O O . ILE A 1 196 ? -9.386 -19.766 37.414 1.00 94.69 196 ILE A O 1
ATOM 1560 N N . TYR A 1 197 ? -7.916 -20.480 35.866 1.00 92.88 197 TYR A N 1
ATOM 1561 C CA . TYR A 1 197 ? -6.943 -20.995 36.829 1.00 92.88 197 TYR A CA 1
ATOM 1562 C C . TYR A 1 197 ? -5.996 -19.906 37.325 1.00 92.88 197 TYR A C 1
ATOM 1564 O O . TYR A 1 197 ? -5.575 -19.028 36.571 1.00 92.88 197 TYR A O 1
ATOM 1572 N N . SER A 1 198 ? -5.599 -20.009 38.594 1.00 87.31 198 SER A N 1
ATOM 1573 C CA . SER A 1 198 ? -4.701 -19.042 39.243 1.00 87.31 198 SER A CA 1
ATOM 1574 C C . SER A 1 198 ? -3.311 -18.998 38.601 1.00 87.31 198 SER A C 1
ATOM 1576 O O . SER A 1 198 ? -2.674 -17.948 38.571 1.00 87.31 198 SER A O 1
ATOM 1578 N N . ILE A 1 199 ? -2.862 -20.126 38.044 1.00 83.19 199 ILE A N 1
ATOM 1579 C CA . ILE A 1 199 ? -1.600 -20.257 37.297 1.00 83.19 199 ILE A CA 1
ATOM 1580 C C . ILE A 1 199 ? -1.687 -19.728 35.853 1.00 83.19 199 ILE A C 1
ATOM 1582 O O . ILE A 1 199 ? -0.687 -19.710 35.140 1.00 83.19 199 ILE A O 1
ATOM 1586 N N . GLY A 1 200 ? -2.870 -19.286 35.420 1.00 82.25 200 GLY A N 1
ATOM 1587 C CA . GLY A 1 200 ? -3.175 -18.948 34.035 1.00 82.25 200 GLY A CA 1
ATOM 1588 C C . GLY A 1 200 ? -3.820 -20.106 33.266 1.00 82.25 200 GLY A C 1
ATOM 1589 O O . GLY A 1 200 ? -3.717 -21.272 33.637 1.00 82.25 200 GLY A O 1
ATOM 1590 N N . GLY A 1 201 ? -4.505 -19.760 32.175 1.00 86.62 201 GLY A N 1
ATOM 1591 C CA . GLY A 1 201 ? -5.274 -20.700 31.359 1.00 86.62 201 GLY A CA 1
ATOM 1592 C C . GLY A 1 201 ? -6.757 -20.755 31.731 1.00 86.62 201 GLY A C 1
ATOM 1593 O O . GLY A 1 201 ? -7.159 -20.467 32.862 1.00 86.62 201 GLY A O 1
ATOM 1594 N N . LYS A 1 202 ? -7.576 -21.120 30.742 1.00 92.06 202 LYS A N 1
ATOM 1595 C CA . LYS A 1 202 ? -9.027 -21.263 30.870 1.00 92.06 202 LYS A CA 1
ATOM 1596 C C . LYS A 1 202 ? -9.450 -22.649 30.383 1.00 92.06 202 LYS A C 1
ATOM 1598 O O . LYS A 1 202 ? -8.866 -23.163 29.428 1.00 92.06 202 LYS A O 1
ATOM 1603 N N . LYS A 1 203 ? -10.426 -23.281 31.041 1.00 93.38 203 LYS A N 1
ATOM 1604 C CA . LYS A 1 203 ? -10.991 -24.570 30.600 1.00 93.38 203 LYS A CA 1
ATOM 1605 C C . LYS A 1 203 ? -12.497 -24.614 30.807 1.00 93.38 203 LYS A C 1
ATOM 1607 O O . LYS A 1 203 ? -12.985 -24.462 31.927 1.00 93.38 203 LYS A O 1
ATOM 1612 N N . VAL A 1 204 ? -13.212 -24.961 29.747 1.00 94.19 204 VAL A N 1
ATOM 1613 C CA . VAL A 1 204 ? -14.651 -25.235 29.787 1.00 94.19 204 VAL A CA 1
ATOM 1614 C C . VAL A 1 204 ? -14.916 -26.589 30.451 1.00 94.19 204 VAL A C 1
ATOM 1616 O O . VAL A 1 204 ? -14.074 -27.495 30.419 1.00 94.19 204 VAL A O 1
ATOM 1619 N N . SER A 1 205 ? -16.058 -26.729 31.117 1.00 94.25 205 SER A N 1
ATOM 1620 C CA . SER A 1 205 ? -16.544 -28.012 31.618 1.00 94.25 205 SER A CA 1
ATOM 1621 C C . SER A 1 205 ? -16.868 -28.975 30.468 1.00 94.25 205 SER A C 1
ATOM 1623 O O . SER A 1 205 ? -17.271 -28.574 29.374 1.00 94.25 205 SER A O 1
ATOM 1625 N N . THR A 1 206 ? -16.696 -30.273 30.691 1.00 92.25 206 THR A N 1
ATOM 1626 C CA . THR A 1 206 ? -16.953 -31.278 29.654 1.00 92.25 206 THR A CA 1
ATOM 1627 C C . THR A 1 206 ? -18.448 -31.346 29.319 1.00 92.25 206 THR A C 1
ATOM 1629 O O . THR A 1 206 ? -19.298 -31.243 30.198 1.00 92.25 206 THR A O 1
ATOM 1632 N N . GLY A 1 207 ? -18.781 -31.496 28.033 1.00 88.88 207 GLY A N 1
ATOM 1633 C CA . GLY A 1 207 ? -20.171 -31.579 27.556 1.00 88.88 207 GLY A CA 1
ATOM 1634 C C . GLY A 1 207 ? -20.900 -30.238 27.356 1.00 88.88 207 GLY A C 1
ATOM 1635 O O . GLY A 1 207 ? -22.017 -30.241 26.843 1.00 88.88 207 GLY A O 1
ATOM 1636 N N . ALA A 1 208 ? -20.291 -29.092 27.688 1.00 86.19 208 ALA A N 1
ATOM 1637 C CA . ALA A 1 208 ? -20.964 -27.785 27.614 1.00 86.19 208 ALA A CA 1
ATOM 1638 C C . ALA A 1 208 ? -21.378 -27.366 26.192 1.00 86.19 208 ALA A C 1
ATOM 1640 O O . ALA A 1 208 ? -22.458 -26.824 26.001 1.00 86.19 208 ALA A O 1
ATOM 1641 N N . GLY A 1 209 ? -20.525 -27.648 25.203 1.00 80.94 209 GLY A N 1
ATOM 1642 C CA . GLY A 1 209 ? -20.710 -27.222 23.811 1.00 80.94 209 GLY A CA 1
ATOM 1643 C C . GLY A 1 209 ? -21.076 -28.313 22.823 1.00 80.94 209 GLY A C 1
ATOM 1644 O O . GLY A 1 209 ? -21.057 -28.079 21.616 1.00 80.94 209 GLY A O 1
ATOM 1645 N N . PHE A 1 210 ? -21.343 -29.519 23.317 1.00 78.50 210 PHE A N 1
ATOM 1646 C CA . PHE A 1 210 ? -21.979 -30.534 22.489 1.00 78.50 210 PHE A CA 1
ATOM 1647 C C . PHE A 1 210 ? -23.366 -30.007 22.077 1.00 78.50 210 PHE A C 1
ATOM 1649 O O . PHE A 1 210 ? -23.951 -29.304 22.884 1.00 78.50 210 PHE A O 1
ATOM 1656 N N . ASP A 1 211 ? -23.820 -30.249 20.843 1.00 76.94 211 ASP A N 1
ATOM 1657 C CA . ASP A 1 211 ? -25.151 -29.920 20.275 1.00 76.94 211 ASP A CA 1
ATOM 1658 C C . ASP A 1 211 ? -25.760 -28.501 20.414 1.00 76.94 211 ASP A C 1
ATOM 1660 O O . ASP A 1 211 ? -26.801 -28.243 19.814 1.00 76.94 211 ASP A O 1
ATOM 1664 N N . VAL A 1 212 ? -25.125 -27.557 21.116 1.00 85.25 212 VAL A N 1
ATOM 1665 C CA . VAL A 1 212 ? -25.686 -26.224 21.405 1.00 85.25 212 VAL A CA 1
ATOM 1666 C C . VAL A 1 212 ? -24.684 -25.087 21.185 1.00 85.25 212 VAL A C 1
ATOM 1668 O O . VAL A 1 212 ? -23.465 -25.270 21.256 1.00 85.25 212 VAL A O 1
ATOM 1671 N N . THR A 1 213 ? -25.205 -23.875 20.978 1.00 86.88 213 THR A N 1
ATOM 1672 C CA . THR A 1 213 ? -24.440 -22.628 21.131 1.00 86.88 213 THR A CA 1
ATOM 1673 C C . THR A 1 213 ? -24.515 -22.199 22.589 1.00 86.88 213 THR A C 1
ATOM 1675 O O . THR A 1 213 ? -25.608 -22.046 23.131 1.00 86.88 213 THR A O 1
ATOM 1678 N N . TYR A 1 214 ? -23.362 -22.019 23.230 1.00 90.69 214 TYR A N 1
ATOM 1679 C CA . TYR A 1 214 ? -23.276 -21.706 24.655 1.00 90.69 214 TYR A CA 1
ATOM 1680 C C . TYR A 1 214 ? -22.500 -20.414 24.908 1.00 90.69 214 TYR A C 1
ATOM 1682 O O . TYR A 1 214 ? -21.625 -20.060 24.121 1.00 90.69 214 TYR A O 1
ATOM 1690 N N . HIS A 1 215 ? -22.789 -19.719 26.006 1.00 95.31 215 HIS A N 1
ATOM 1691 C CA . HIS A 1 215 ? -22.162 -18.439 26.351 1.00 95.31 215 HIS A CA 1
ATOM 1692 C C . HIS A 1 215 ? -22.183 -18.184 27.864 1.00 95.31 215 HIS A C 1
ATOM 1694 O O . HIS A 1 215 ? -23.021 -18.736 28.574 1.00 95.31 215 HIS A O 1
ATOM 1700 N N . GLY A 1 216 ? -21.293 -17.326 28.364 1.00 95.75 216 GLY A N 1
ATOM 1701 C CA . GLY A 1 216 ? -21.538 -16.629 29.634 1.00 95.75 216 GLY A CA 1
ATOM 1702 C C . GLY A 1 216 ? -22.400 -15.388 29.397 1.00 95.75 216 GLY A C 1
ATOM 1703 O O . GLY A 1 216 ? -22.536 -14.943 28.258 1.00 95.75 216 GLY A O 1
ATOM 1704 N N . ILE A 1 217 ? -22.987 -14.807 30.439 1.00 96.12 217 ILE A N 1
ATOM 1705 C CA . ILE A 1 217 ? -23.764 -13.567 30.302 1.00 96.12 217 ILE A CA 1
ATOM 1706 C C . ILE A 1 217 ? -23.663 -12.715 31.560 1.00 96.12 217 ILE A C 1
ATOM 1708 O O . ILE A 1 217 ? -23.727 -13.241 32.669 1.00 96.12 217 ILE A O 1
ATOM 1712 N N . ILE A 1 218 ? -23.532 -11.407 31.368 1.00 96.81 218 ILE A N 1
ATOM 1713 C CA . ILE A 1 218 ? -23.708 -10.386 32.399 1.00 96.81 218 ILE A CA 1
ATOM 1714 C C . ILE A 1 218 ? -24.924 -9.572 31.970 1.00 96.81 218 ILE A C 1
ATOM 1716 O O . ILE A 1 218 ? -24.912 -8.973 30.896 1.00 96.81 218 ILE A O 1
ATOM 1720 N N . LYS A 1 219 ? -25.997 -9.617 32.762 1.00 95.38 219 LYS A N 1
ATOM 1721 C CA . LYS A 1 219 ? -27.236 -8.903 32.439 1.00 95.38 219 LYS A CA 1
ATOM 1722 C C . LYS A 1 219 ? -27.100 -7.428 32.801 1.00 95.38 219 LYS A C 1
ATOM 1724 O O . LYS A 1 219 ? -26.637 -7.114 33.896 1.00 95.38 219 LYS A O 1
ATOM 1729 N N . GLY A 1 220 ? -27.502 -6.563 31.882 1.00 93.25 220 GLY A N 1
ATOM 1730 C CA . GLY A 1 220 ? -27.562 -5.120 32.066 1.00 93.25 220 GLY A CA 1
ATOM 1731 C C . GLY A 1 220 ? -28.975 -4.590 31.873 1.00 93.25 220 GLY A C 1
ATOM 1732 O O . GLY A 1 220 ? -29.944 -5.314 32.086 1.00 93.25 220 GLY A O 1
ATOM 1733 N N . ASP A 1 221 ? -29.073 -3.323 31.495 1.00 86.88 221 ASP A N 1
ATOM 1734 C CA . ASP A 1 221 ? -30.341 -2.688 31.139 1.00 86.88 221 ASP A CA 1
ATOM 1735 C C . ASP A 1 221 ? -30.833 -3.198 29.772 1.00 86.88 221 ASP A C 1
ATOM 1737 O O . ASP A 1 221 ? -30.105 -3.130 28.780 1.00 86.88 221 ASP A O 1
ATOM 1741 N N . ASP A 1 222 ? -32.066 -3.716 29.724 1.00 86.25 222 ASP A N 1
ATOM 1742 C CA . ASP A 1 222 ? -32.689 -4.282 28.516 1.00 86.25 222 ASP A CA 1
ATOM 1743 C C . ASP A 1 222 ? -33.018 -3.215 27.447 1.00 86.25 222 ASP A C 1
ATOM 1745 O O . ASP A 1 222 ? -33.329 -3.556 26.306 1.00 86.25 222 ASP A O 1
ATOM 1749 N N . SER A 1 223 ? -32.963 -1.923 27.794 1.00 78.69 223 SER A N 1
ATOM 1750 C CA . SER A 1 223 ? -33.165 -0.812 26.852 1.00 78.69 223 SER A CA 1
ATOM 1751 C C . SER A 1 223 ? -31.899 -0.408 26.088 1.00 78.69 223 SER A C 1
ATOM 1753 O O . SER A 1 223 ? -31.985 0.366 25.135 1.00 78.69 223 SER A O 1
ATOM 1755 N N . LEU A 1 224 ? -30.735 -0.921 26.496 1.00 82.00 224 LEU A N 1
ATOM 1756 C CA . LEU A 1 224 ? -29.441 -0.604 25.900 1.00 82.00 224 LEU A CA 1
ATOM 1757 C C . LEU A 1 224 ? -29.011 -1.651 24.872 1.00 82.00 224 LEU A C 1
ATOM 1759 O O . LEU A 1 224 ? -29.464 -2.794 24.885 1.00 82.00 224 LEU A O 1
ATOM 1763 N N . ASP A 1 225 ? -28.061 -1.265 24.022 1.00 86.50 225 ASP A N 1
ATOM 1764 C CA . ASP A 1 225 ? -27.461 -2.169 23.046 1.00 86.50 225 ASP A CA 1
ATOM 1765 C C . ASP A 1 225 ? -26.809 -3.399 23.686 1.00 86.50 225 ASP A C 1
ATOM 1767 O O . ASP A 1 225 ? -26.362 -3.368 24.835 1.00 86.50 225 ASP A O 1
ATOM 1771 N N . VAL A 1 226 ? -26.724 -4.489 22.925 1.00 91.62 226 VAL A N 1
ATOM 1772 C CA . VAL A 1 226 ? -26.210 -5.781 23.385 1.00 91.62 226 VAL A CA 1
ATOM 1773 C C . VAL A 1 226 ? -24.772 -5.966 22.924 1.00 91.62 226 VAL A C 1
ATOM 1775 O O . VAL A 1 226 ? -24.466 -5.840 21.742 1.00 91.62 226 VAL A O 1
ATOM 1778 N N . TYR A 1 227 ? -23.888 -6.354 23.843 1.00 94.44 227 TYR A N 1
ATOM 1779 C CA . TYR A 1 227 ? -22.475 -6.572 23.542 1.00 94.44 227 TYR A CA 1
ATOM 1780 C C . TYR A 1 227 ? -22.092 -8.053 23.557 1.00 94.44 227 TYR A C 1
ATOM 1782 O O . TYR A 1 227 ? -22.663 -8.860 24.289 1.00 94.44 227 TYR A O 1
ATOM 1790 N N . ILE A 1 228 ? -21.074 -8.414 22.779 1.00 95.69 228 ILE A N 1
ATOM 1791 C CA . ILE A 1 228 ? -20.445 -9.738 22.756 1.00 95.69 228 ILE A CA 1
ATOM 1792 C C . ILE A 1 228 ? -18.932 -9.546 22.869 1.00 95.69 228 ILE A C 1
ATOM 1794 O O . ILE A 1 228 ? -18.362 -8.813 22.066 1.00 95.69 228 ILE A O 1
ATOM 1798 N N . THR A 1 229 ? -18.272 -10.213 23.818 1.00 94.69 229 THR A N 1
ATOM 1799 C CA . THR A 1 229 ? -16.809 -10.118 24.010 1.00 94.69 229 THR A CA 1
ATOM 1800 C C . THR A 1 229 ? -16.133 -11.484 24.059 1.00 94.69 229 THR A C 1
ATOM 1802 O O . THR A 1 229 ? -16.760 -12.484 24.417 1.00 94.69 229 THR A O 1
ATOM 1805 N N . GLU A 1 230 ? -14.831 -11.543 23.764 1.00 90.38 230 GLU A N 1
ATOM 1806 C CA . GLU A 1 230 ? -14.021 -12.744 23.994 1.00 90.38 230 GLU A CA 1
ATOM 1807 C C . GLU A 1 230 ? -13.499 -12.798 25.439 1.00 90.38 230 GLU A C 1
ATOM 1809 O O . GLU A 1 230 ? -12.459 -12.262 25.797 1.00 90.38 230 GLU A O 1
ATOM 1814 N N . GLY A 1 231 ? -14.216 -13.520 26.299 1.00 91.38 231 GLY A N 1
ATOM 1815 C CA . GLY A 1 231 ? -13.811 -13.769 27.677 1.00 91.38 231 GLY A CA 1
ATOM 1816 C C . GLY A 1 231 ? -14.379 -12.799 28.717 1.00 91.38 231 GLY A C 1
ATOM 1817 O O . GLY A 1 231 ? -14.866 -11.707 28.437 1.00 91.38 231 GLY A O 1
ATOM 1818 N N . MET A 1 232 ? -14.353 -13.266 29.968 1.00 93.50 232 MET A N 1
ATOM 1819 C CA . MET A 1 232 ? -15.112 -12.659 31.065 1.00 93.50 232 MET A CA 1
ATOM 1820 C C . MET A 1 232 ? -14.586 -11.298 31.535 1.00 93.50 232 MET A C 1
ATOM 1822 O O . MET A 1 232 ? -15.386 -10.429 31.870 1.00 93.50 232 MET A O 1
ATOM 1826 N N . ALA A 1 233 ? -13.264 -11.095 31.568 1.00 94.75 233 ALA A N 1
ATOM 1827 C CA . ALA A 1 233 ? -12.704 -9.829 32.044 1.00 94.75 233 ALA A CA 1
ATOM 1828 C C . ALA A 1 233 ? -13.105 -8.657 31.138 1.00 94.75 233 ALA A C 1
ATOM 1830 O O . ALA A 1 233 ? -13.492 -7.599 31.635 1.00 94.75 233 ALA A O 1
ATOM 1831 N N . ASP A 1 234 ? -13.069 -8.871 29.825 1.00 95.19 234 ASP A N 1
ATOM 1832 C CA . ASP A 1 234 ? -13.529 -7.903 28.833 1.00 95.19 234 ASP A CA 1
ATOM 1833 C C . ASP A 1 234 ? -15.036 -7.711 28.913 1.00 95.19 234 ASP A C 1
ATOM 1835 O O . ASP A 1 234 ? -15.495 -6.574 28.932 1.00 95.19 234 ASP A O 1
ATOM 1839 N N . ALA A 1 235 ? -15.797 -8.794 29.098 1.00 96.62 235 ALA A N 1
ATOM 1840 C CA . ALA A 1 235 ? -17.246 -8.707 29.248 1.00 96.62 235 ALA A CA 1
ATOM 1841 C C . ALA A 1 235 ? -17.656 -7.789 30.400 1.00 96.62 235 ALA A C 1
ATOM 1843 O O . ALA A 1 235 ? -18.502 -6.911 30.238 1.00 96.62 235 ALA A O 1
ATOM 1844 N N . TYR A 1 236 ? -17.033 -7.967 31.567 1.00 97.19 236 TYR A N 1
ATOM 1845 C CA . TYR A 1 236 ? -17.337 -7.124 32.714 1.00 97.19 236 TYR A CA 1
ATOM 1846 C C . TYR A 1 236 ? -16.820 -5.697 32.537 1.00 97.19 236 TYR A C 1
ATOM 1848 O O . TYR A 1 236 ? -17.479 -4.759 32.968 1.00 97.19 236 TYR A O 1
ATOM 1856 N N . THR A 1 237 ? -15.674 -5.517 31.879 1.00 97.62 237 THR A N 1
ATOM 1857 C CA . THR A 1 237 ? -15.147 -4.184 31.558 1.00 97.62 237 THR A CA 1
ATOM 1858 C C . THR A 1 237 ? -16.114 -3.405 30.663 1.00 97.62 237 THR A C 1
ATOM 1860 O O . THR A 1 237 ? -16.424 -2.252 30.954 1.00 97.62 237 THR A O 1
ATOM 1863 N N . VAL A 1 238 ? -16.646 -4.047 29.620 1.00 96.38 238 VAL A N 1
ATOM 1864 C CA . VAL A 1 238 ? -17.652 -3.461 28.725 1.00 96.38 238 VAL A CA 1
ATOM 1865 C C . VAL A 1 238 ? -18.953 -3.185 29.475 1.00 96.38 238 VAL A C 1
ATOM 1867 O O . VAL A 1 238 ? -19.486 -2.083 29.372 1.00 96.38 238 VAL A O 1
ATOM 1870 N N . HIS A 1 239 ? -19.433 -4.130 30.288 1.00 96.88 239 HIS A N 1
ATOM 1871 C CA . HIS A 1 239 ? -20.625 -3.933 31.116 1.00 96.88 239 HIS A CA 1
ATOM 1872 C C . HIS A 1 239 ? -20.463 -2.752 32.083 1.00 96.88 239 HIS A C 1
ATOM 1874 O O . HIS A 1 239 ? -21.367 -1.939 32.220 1.00 96.88 239 HIS A O 1
ATOM 1880 N N . LEU A 1 240 ? -19.297 -2.615 32.719 1.00 95.44 240 LEU A N 1
ATOM 1881 C CA . LEU A 1 240 ? -18.999 -1.510 33.628 1.00 95.44 240 LEU A CA 1
ATOM 1882 C C . LEU A 1 240 ? -18.998 -0.155 32.905 1.00 95.44 240 LEU A C 1
ATOM 1884 O O . LEU A 1 240 ? -19.423 0.842 33.480 1.00 95.44 240 LEU A O 1
ATOM 1888 N N . ALA A 1 241 ? -18.518 -0.118 31.661 1.00 94.00 241 ALA A N 1
ATOM 1889 C CA . ALA A 1 241 ? -18.468 1.096 30.855 1.00 94.00 241 ALA A CA 1
ATOM 1890 C C . ALA A 1 241 ? -19.848 1.519 30.322 1.00 94.00 241 ALA A C 1
ATOM 1892 O O . ALA A 1 241 ? -20.111 2.715 30.210 1.00 94.00 241 ALA A O 1
ATOM 1893 N N . THR A 1 242 ? -20.712 0.554 30.000 1.00 91.56 242 THR A N 1
ATOM 1894 C CA . THR A 1 242 ? -21.938 0.784 29.212 1.00 91.56 242 THR A CA 1
ATOM 1895 C C . THR A 1 242 ? -23.236 0.592 29.993 1.00 91.56 242 THR A C 1
ATOM 1897 O O . THR A 1 242 ? -24.242 1.195 29.648 1.00 91.56 242 THR A O 1
ATOM 1900 N N . GLY A 1 243 ? -23.241 -0.247 31.032 1.00 91.56 243 GLY A N 1
ATOM 1901 C CA . GLY A 1 243 ? -24.459 -0.727 31.694 1.00 91.56 243 GLY A CA 1
ATOM 1902 C C . GLY A 1 243 ? -25.230 -1.795 30.902 1.00 91.56 243 GLY A C 1
ATOM 1903 O O . GLY A 1 243 ? -26.245 -2.297 31.382 1.00 91.56 243 GLY A O 1
ATOM 1904 N N . SER A 1 244 ? -24.752 -2.168 29.712 1.00 94.50 244 SER A N 1
ATOM 1905 C CA . SER A 1 244 ? -25.441 -3.044 28.763 1.00 94.50 244 SER A CA 1
ATOM 1906 C C . SER A 1 244 ? -25.378 -4.527 29.122 1.00 94.50 244 SER A C 1
ATOM 1908 O O . SER A 1 244 ? -24.509 -4.977 29.875 1.00 94.50 244 SER A O 1
ATOM 1910 N N . THR A 1 245 ? -26.267 -5.324 28.525 1.00 95.75 245 THR A N 1
ATOM 1911 C CA . THR A 1 245 ? -26.155 -6.789 28.558 1.00 95.75 245 THR A CA 1
ATOM 1912 C C . THR A 1 245 ? -24.968 -7.249 27.710 1.00 95.75 245 THR A C 1
ATOM 1914 O O . THR A 1 245 ? -24.850 -6.880 26.541 1.00 95.75 245 THR A O 1
ATOM 1917 N N . VAL A 1 246 ? -24.093 -8.084 28.285 1.00 97.44 246 VAL A N 1
ATOM 1918 C CA . VAL A 1 246 ? -22.871 -8.570 27.624 1.00 97.44 246 VAL A CA 1
ATOM 1919 C C . VAL A 1 246 ? -22.807 -10.096 27.605 1.00 97.44 246 VAL A C 1
ATOM 1921 O O . VAL A 1 246 ? -22.779 -10.756 28.647 1.00 97.44 246 VAL A O 1
ATOM 1924 N N . TYR A 1 247 ? -22.740 -10.662 26.403 1.00 97.19 247 TYR A N 1
ATOM 1925 C CA . TYR A 1 247 ? -22.555 -12.084 26.138 1.00 97.19 247 TYR A CA 1
ATOM 1926 C C . TYR A 1 247 ? -21.064 -12.427 26.070 1.00 97.19 247 TYR A C 1
ATOM 1928 O O . TYR A 1 247 ? -20.288 -11.823 25.334 1.00 97.19 247 TYR A O 1
ATOM 1936 N N . ILE A 1 248 ? -20.661 -13.448 26.820 1.00 96.81 248 ILE A N 1
ATOM 1937 C CA . ILE A 1 248 ? -19.269 -13.877 26.943 1.00 96.81 248 ILE A CA 1
ATOM 1938 C C . ILE A 1 248 ? -19.018 -15.034 25.979 1.00 96.81 248 ILE A C 1
ATOM 1940 O O . ILE A 1 248 ? -19.424 -16.176 26.234 1.00 96.81 248 ILE A O 1
ATOM 1944 N N . ALA A 1 249 ? -18.328 -14.752 24.877 1.00 93.94 249 ALA A N 1
ATOM 1945 C CA . ALA A 1 249 ? -17.799 -15.770 23.989 1.00 93.94 249 ALA A CA 1
ATOM 1946 C C . ALA A 1 249 ? -16.547 -16.402 24.611 1.00 93.94 249 ALA A C 1
ATOM 1948 O O . ALA A 1 249 ? -15.655 -15.720 25.109 1.00 93.94 249 ALA A O 1
ATOM 1949 N N . ILE A 1 250 ? -16.479 -17.731 24.577 1.00 89.38 250 ILE A N 1
ATOM 1950 C CA . ILE A 1 250 ? -15.380 -18.493 25.191 1.00 89.38 250 ILE A CA 1
ATOM 1951 C C . ILE A 1 250 ? -14.171 -18.633 24.255 1.00 89.38 250 ILE A C 1
ATOM 1953 O O . ILE A 1 250 ? -13.068 -18.973 24.678 1.00 89.38 250 ILE A O 1
ATOM 1957 N N . SER A 1 251 ? -14.387 -18.363 22.970 1.00 87.06 251 SER A N 1
ATOM 1958 C CA . SER A 1 251 ? -13.368 -18.314 21.930 1.00 87.06 251 SER A CA 1
ATOM 1959 C C . SER A 1 251 ? -13.874 -17.496 20.747 1.00 87.06 251 SER A C 1
ATOM 1961 O O . SER A 1 251 ? -15.084 -17.437 20.510 1.00 87.06 251 SER A O 1
ATOM 1963 N N . THR A 1 252 ? -12.956 -16.982 19.929 1.00 82.31 252 THR A N 1
ATOM 1964 C CA . THR A 1 252 ? -13.249 -16.399 18.601 1.00 82.31 252 THR A CA 1
ATOM 1965 C C . THR A 1 252 ? -14.232 -17.219 17.757 1.00 82.31 252 THR A C 1
ATOM 1967 O O . THR A 1 252 ? -15.147 -16.677 17.145 1.00 82.31 252 THR A O 1
ATOM 1970 N N . SER A 1 253 ? -14.103 -18.549 17.747 1.00 81.06 253 SER A N 1
ATOM 1971 C CA . SER A 1 253 ? -15.001 -19.445 16.998 1.00 81.06 253 SER A CA 1
ATOM 1972 C C . SER A 1 253 ? -16.436 -19.508 17.536 1.00 81.06 253 SER A C 1
ATOM 1974 O O . SER A 1 253 ? -17.328 -20.000 16.846 1.00 81.06 253 SER A O 1
ATOM 1976 N N . ASN A 1 254 ? -16.664 -19.054 18.769 1.00 87.88 254 ASN A N 1
ATOM 1977 C CA . ASN A 1 254 ? -17.980 -19.019 19.391 1.00 87.88 254 ASN A CA 1
ATOM 1978 C C . ASN A 1 254 ? -18.719 -17.702 19.109 1.00 87.88 254 ASN A C 1
ATOM 1980 O O . ASN A 1 254 ? -19.947 -17.694 19.121 1.00 87.88 254 ASN A O 1
ATOM 1984 N N . ILE A 1 255 ? -17.986 -16.623 18.806 1.00 91.50 255 ILE A N 1
ATOM 1985 C CA . ILE A 1 255 ? -18.541 -15.300 18.480 1.00 91.50 255 ILE A CA 1
ATOM 1986 C C . ILE A 1 255 ? -19.532 -15.409 17.319 1.00 91.50 255 ILE A C 1
ATOM 1988 O O . ILE A 1 255 ? -20.683 -15.012 17.463 1.00 91.50 255 ILE A O 1
ATOM 1992 N N . GLU A 1 256 ? -19.123 -16.026 16.205 1.00 90.25 256 GLU A N 1
ATOM 1993 C CA . GLU A 1 256 ? -19.963 -16.164 15.006 1.00 90.25 256 GLU A CA 1
ATOM 1994 C C . GLU A 1 256 ? -21.319 -16.813 15.319 1.00 90.25 256 GLU A C 1
ATOM 1996 O O . GLU A 1 256 ? -22.361 -16.353 14.854 1.00 90.25 256 GLU A O 1
ATOM 2001 N N . LYS A 1 257 ? -21.314 -17.868 16.141 1.00 90.25 257 LYS A N 1
ATOM 2002 C CA . LYS A 1 257 ? -22.532 -18.593 16.517 1.00 90.25 257 LYS A CA 1
ATOM 2003 C C . LYS A 1 257 ? -23.465 -17.745 17.373 1.00 90.25 257 LYS A C 1
ATOM 2005 O O . LYS A 1 257 ? -24.676 -17.833 17.196 1.00 90.25 257 LYS A O 1
ATOM 2010 N N . ILE A 1 258 ? -22.906 -16.965 18.300 1.00 93.38 258 ILE A N 1
ATOM 2011 C CA . ILE A 1 258 ? -23.678 -16.076 19.173 1.00 93.38 258 ILE A CA 1
ATOM 2012 C C . ILE A 1 258 ? -24.298 -14.955 18.336 1.00 93.38 258 ILE A C 1
ATOM 2014 O O . ILE A 1 258 ? -25.505 -14.753 18.406 1.00 93.38 258 ILE A O 1
ATOM 2018 N N . VAL A 1 259 ? -23.508 -14.296 17.481 1.00 92.00 259 VAL A N 1
ATOM 2019 C CA . VAL A 1 259 ? -23.979 -13.195 16.622 1.00 92.00 259 VAL A CA 1
ATOM 2020 C C . VAL A 1 259 ? -25.098 -13.664 15.692 1.00 92.00 259 VAL A C 1
ATOM 2022 O O . VAL A 1 259 ? -26.175 -13.076 15.691 1.00 92.00 259 VAL A O 1
ATOM 2025 N N . LYS A 1 260 ? -24.899 -14.770 14.960 1.00 88.81 260 LYS A N 1
ATOM 2026 C CA . LYS A 1 260 ? -25.906 -15.316 14.029 1.00 88.81 260 LYS A CA 1
ATOM 2027 C C . LYS A 1 260 ? -27.227 -15.693 14.696 1.00 88.81 260 LYS A C 1
ATOM 2029 O O . LYS A 1 260 ? -28.242 -15.763 14.015 1.00 88.81 260 LYS A O 1
ATOM 2034 N N . HIS A 1 261 ? -27.206 -15.981 15.993 1.00 88.38 261 HIS A N 1
ATOM 2035 C CA . HIS A 1 261 ? -28.406 -16.325 16.741 1.00 88.38 261 HIS A CA 1
ATOM 2036 C C . HIS A 1 261 ? -29.063 -15.108 17.394 1.00 88.38 261 HIS A C 1
ATOM 2038 O O . HIS A 1 261 ? -30.284 -15.067 17.440 1.00 88.38 261 HIS A O 1
ATOM 2044 N N . LEU A 1 262 ? -28.281 -14.140 17.887 1.00 89.31 262 LEU A N 1
ATOM 2045 C CA . LEU A 1 262 ? -28.804 -12.942 18.548 1.00 89.31 262 LEU A CA 1
ATOM 2046 C C . LEU A 1 262 ? -29.396 -11.942 17.562 1.00 89.31 262 LEU A C 1
ATOM 2048 O O . LEU A 1 262 ? -30.499 -11.468 17.793 1.00 89.31 262 LEU A O 1
ATOM 2052 N N . VAL A 1 263 ? -28.696 -11.658 16.460 1.00 85.94 263 VAL A N 1
ATOM 2053 C CA . VAL A 1 263 ? -29.118 -10.642 15.482 1.00 85.94 263 VAL A CA 1
ATOM 2054 C C . VAL A 1 263 ? -30.578 -10.818 15.026 1.00 85.94 263 VAL A C 1
ATOM 2056 O O . VAL A 1 263 ? -31.301 -9.831 15.029 1.00 85.94 263 VAL A O 1
ATOM 2059 N N . PRO A 1 264 ? -31.072 -12.027 14.682 1.00 79.62 264 PRO A N 1
ATOM 2060 C CA . PRO A 1 264 ? -32.450 -12.188 14.211 1.00 79.62 264 PRO A CA 1
ATOM 2061 C C . PRO A 1 264 ? -33.537 -12.045 15.288 1.00 79.62 264 PRO A C 1
ATOM 2063 O O . PRO A 1 264 ? -34.714 -12.031 14.939 1.00 79.62 264 PRO A O 1
ATOM 2066 N N . ILE A 1 265 ? -33.177 -12.042 16.576 1.00 79.69 265 ILE A N 1
ATOM 2067 C CA . ILE A 1 265 ? -34.136 -12.127 17.694 1.00 79.69 265 ILE A CA 1
ATOM 2068 C C . ILE A 1 265 ? -34.083 -10.922 18.641 1.00 79.69 265 ILE A C 1
ATOM 2070 O O . ILE A 1 265 ? -34.864 -10.873 19.588 1.00 79.69 265 ILE A O 1
ATOM 2074 N N . THR A 1 266 ? -33.161 -9.986 18.419 1.00 79.38 266 THR A N 1
ATOM 2075 C CA . THR A 1 266 ? -32.969 -8.787 19.243 1.00 79.38 266 THR A CA 1
ATOM 2076 C C . THR A 1 266 ? -33.337 -7.540 18.447 1.00 79.38 266 THR A C 1
ATOM 2078 O O . THR A 1 266 ? -33.034 -7.455 17.260 1.00 79.38 266 THR A O 1
ATOM 2081 N N . GLU A 1 267 ? -33.988 -6.572 19.093 1.00 74.56 267 GLU A N 1
ATOM 2082 C CA . GLU A 1 267 ? -34.323 -5.282 18.467 1.00 74.56 267 GLU A CA 1
ATOM 2083 C C . GLU A 1 267 ? -33.216 -4.234 18.677 1.00 74.56 267 GLU A C 1
ATOM 2085 O O . GLU A 1 267 ? -33.101 -3.287 17.903 1.00 74.56 267 GLU A O 1
ATOM 2090 N N . GLN A 1 268 ? -32.387 -4.409 19.712 1.00 79.88 268 GLN A N 1
ATOM 2091 C CA . GLN A 1 268 ? -31.246 -3.549 20.033 1.00 79.88 268 GLN A CA 1
ATOM 2092 C C . GLN A 1 268 ? -30.032 -3.836 19.134 1.00 79.88 268 GLN A C 1
ATOM 2094 O O . GLN A 1 268 ? -29.901 -4.940 18.597 1.00 79.88 268 GLN A O 1
ATOM 2099 N N . ALA A 1 269 ? -29.098 -2.883 19.005 1.00 77.81 269 ALA A N 1
ATOM 2100 C CA . ALA A 1 269 ? -27.897 -3.117 18.209 1.00 77.81 269 ALA A CA 1
ATOM 2101 C C . ALA A 1 269 ? -27.014 -4.199 18.850 1.00 77.81 269 ALA A C 1
ATOM 2103 O O . ALA A 1 269 ? -26.858 -4.266 20.070 1.00 77.81 269 ALA A O 1
ATOM 2104 N N . VAL A 1 270 ? -26.406 -5.043 18.012 1.00 88.56 270 VAL A N 1
ATOM 2105 C CA . VAL A 1 270 ? -25.438 -6.057 18.450 1.00 88.56 270 VAL A CA 1
ATOM 2106 C C . VAL A 1 270 ? -24.026 -5.537 18.200 1.00 88.56 270 VAL A C 1
ATOM 2108 O O . VAL A 1 270 ? -23.623 -5.377 17.048 1.00 88.56 270 VAL A O 1
ATOM 2111 N N . ILE A 1 271 ? -23.257 -5.310 19.267 1.00 89.06 271 ILE A N 1
ATOM 2112 C CA . ILE A 1 271 ? -21.858 -4.875 19.207 1.00 89.06 271 ILE A CA 1
ATOM 2113 C C . ILE A 1 271 ? -20.917 -6.017 19.602 1.00 89.06 271 ILE A C 1
ATOM 2115 O O . ILE A 1 271 ? -20.976 -6.563 20.699 1.00 89.06 271 ILE A O 1
ATOM 2119 N N . VAL A 1 272 ? -19.985 -6.365 18.723 1.00 92.31 272 VAL A N 1
ATOM 2120 C CA . VAL A 1 272 ? -18.954 -7.380 18.951 1.00 92.31 272 VAL A CA 1
ATOM 2121 C C . VAL A 1 272 ? -17.653 -6.690 19.357 1.00 92.31 272 VAL A C 1
ATOM 2123 O O . VAL A 1 272 ? -16.899 -6.221 18.506 1.00 92.31 272 VAL A O 1
ATOM 2126 N N . ALA A 1 273 ? -17.392 -6.621 20.658 1.00 91.38 273 ALA A N 1
ATOM 2127 C CA . ALA A 1 273 ? -16.175 -6.065 21.235 1.00 91.38 273 ALA A CA 1
ATOM 2128 C C . ALA A 1 273 ? -15.053 -7.127 21.254 1.00 91.38 273 ALA A C 1
ATOM 2130 O O . ALA A 1 273 ? -15.022 -8.011 22.111 1.00 91.38 273 ALA A O 1
ATOM 2131 N N . ILE A 1 274 ? -14.155 -7.062 20.270 1.00 89.88 274 ILE A N 1
ATOM 2132 C CA . ILE A 1 274 ? -13.088 -8.043 20.017 1.00 89.88 274 ILE A CA 1
ATOM 2133 C C . ILE A 1 274 ? -11.735 -7.618 20.593 1.00 89.88 274 ILE A C 1
ATOM 2135 O O . ILE A 1 274 ? -11.462 -6.430 20.772 1.00 89.88 274 ILE A O 1
ATOM 2139 N N . ASP A 1 275 ? -10.859 -8.602 20.798 1.00 90.56 275 ASP A N 1
ATOM 2140 C CA . ASP A 1 275 ? -9.431 -8.369 21.014 1.00 90.56 275 ASP A CA 1
ATOM 2141 C C . ASP A 1 275 ? -8.810 -7.694 19.779 1.00 90.56 275 ASP A C 1
ATOM 2143 O O . ASP A 1 275 ? -9.143 -7.999 18.630 1.00 90.56 275 ASP A O 1
ATOM 2147 N N . ASN A 1 276 ? -7.848 -6.803 20.012 1.00 85.00 276 ASN A N 1
ATOM 2148 C CA . ASN A 1 276 ? -7.050 -6.163 18.972 1.00 85.00 276 ASN A CA 1
ATOM 2149 C C . ASN A 1 276 ? -5.919 -7.098 18.499 1.00 85.00 276 ASN A C 1
ATOM 2151 O O . ASN A 1 276 ? -4.729 -6.830 18.697 1.00 85.00 276 ASN A O 1
ATOM 2155 N N . ASP A 1 277 ? -6.294 -8.235 17.913 1.00 80.06 277 ASP A N 1
ATOM 2156 C CA . ASP A 1 277 ? -5.384 -9.188 17.284 1.00 80.06 277 ASP A CA 1
ATOM 2157 C C . ASP A 1 277 ? -6.003 -9.867 16.048 1.00 80.06 277 ASP A C 1
ATOM 2159 O O . ASP A 1 277 ? -7.207 -9.797 15.795 1.00 80.06 277 ASP A O 1
ATOM 2163 N N . ASP A 1 278 ? -5.168 -10.537 15.246 1.00 75.69 278 ASP A N 1
ATOM 2164 C CA . ASP A 1 278 ? -5.597 -11.214 14.013 1.00 75.69 278 ASP A CA 1
ATOM 2165 C C . ASP A 1 278 ? -6.746 -12.209 14.232 1.00 75.69 278 ASP A C 1
ATOM 2167 O O . ASP A 1 278 ? -7.514 -12.482 13.306 1.00 75.69 278 ASP A O 1
ATOM 2171 N N . ALA A 1 279 ? -6.831 -12.822 15.415 1.00 79.75 279 ALA A N 1
ATOM 2172 C CA . ALA A 1 279 ? -7.858 -13.807 15.709 1.00 79.75 279 ALA A CA 1
ATOM 2173 C C . ALA A 1 279 ? -9.211 -13.116 15.929 1.00 79.75 279 ALA A C 1
ATOM 2175 O O . ALA A 1 279 ? -10.204 -13.576 15.357 1.00 79.75 279 ALA A O 1
ATOM 2176 N N . GLY A 1 280 ? -9.231 -12.004 16.670 1.00 81.00 280 GLY A N 1
ATOM 2177 C CA . GLY A 1 280 ? -10.404 -11.152 16.864 1.00 81.00 280 GLY A CA 1
ATOM 2178 C C . GLY A 1 280 ? -10.969 -10.635 15.540 1.00 81.00 280 GLY A C 1
ATOM 2179 O O . GLY A 1 280 ? -12.147 -10.849 15.245 1.00 81.00 280 GLY A O 1
ATOM 2180 N N . TYR A 1 281 ? -10.127 -10.054 14.676 1.00 76.88 281 TYR A N 1
ATOM 2181 C CA . TYR A 1 281 ? -10.578 -9.549 13.369 1.00 76.88 281 TYR A CA 1
ATOM 2182 C C . TYR A 1 281 ? -11.107 -10.668 12.462 1.00 76.88 281 TYR A C 1
ATOM 2184 O O . TYR A 1 281 ? -12.192 -10.548 11.891 1.00 76.88 281 TYR A O 1
ATOM 2192 N N . LYS A 1 282 ? -10.412 -11.813 12.396 1.00 76.69 282 LYS A N 1
ATOM 2193 C CA . LYS A 1 282 ? -10.886 -12.985 11.635 1.00 76.69 282 LYS A CA 1
ATOM 2194 C C . LYS A 1 282 ? -12.188 -13.565 12.178 1.00 76.69 282 LYS A C 1
ATOM 2196 O O . LYS A 1 282 ? -12.890 -14.250 11.434 1.00 76.69 282 LYS A O 1
ATOM 2201 N N . ALA A 1 283 ? -12.492 -13.377 13.462 1.00 82.50 283 ALA A N 1
ATOM 2202 C CA . ALA A 1 283 ? -13.766 -13.803 14.028 1.00 82.50 283 ALA A CA 1
ATOM 2203 C C . ALA A 1 283 ? -14.917 -12.990 13.429 1.00 82.50 283 ALA A C 1
ATOM 2205 O O . ALA A 1 283 ? -15.916 -13.581 13.030 1.00 82.50 283 ALA A O 1
ATOM 2206 N N . VAL A 1 284 ? -14.737 -11.671 13.299 1.00 81.75 284 VAL A N 1
ATOM 2207 C CA . VAL A 1 284 ? -15.713 -10.756 12.690 1.00 81.75 284 VAL A CA 1
ATOM 2208 C C . VAL A 1 284 ? -15.854 -10.993 11.187 1.00 81.75 284 VAL A C 1
ATOM 2210 O O . VAL A 1 284 ? -16.972 -11.111 10.699 1.00 81.75 284 VAL A O 1
ATOM 2213 N N . GLU A 1 285 ? -14.748 -11.162 10.458 1.00 73.62 285 GLU A N 1
ATOM 2214 C CA . GLU A 1 285 ? -14.763 -11.406 9.002 1.00 73.62 285 GLU A CA 1
ATOM 2215 C C . GLU A 1 285 ? -15.514 -12.683 8.591 1.00 73.62 285 GLU A C 1
ATOM 2217 O O . GLU A 1 285 ? -16.034 -12.776 7.481 1.00 73.62 285 GLU A O 1
ATOM 2222 N N . LYS A 1 286 ? -15.577 -13.691 9.471 1.00 75.50 286 LYS A N 1
ATOM 2223 C CA . LYS A 1 286 ? -16.316 -14.939 9.213 1.00 75.50 286 LYS A CA 1
ATOM 2224 C C . LYS A 1 286 ? -17.830 -14.780 9.336 1.00 75.50 286 LYS A C 1
ATOM 2226 O O . LYS A 1 286 ? -18.572 -15.649 8.867 1.00 75.50 286 LYS A O 1
ATOM 2231 N N . ILE A 1 287 ? -18.297 -13.710 9.975 1.00 78.62 287 ILE A N 1
ATOM 2232 C CA . ILE A 1 287 ? -19.719 -13.480 10.197 1.00 78.62 287 ILE A CA 1
ATOM 2233 C C . ILE A 1 287 ? -20.349 -13.058 8.872 1.00 78.62 287 ILE A C 1
ATOM 2235 O O . ILE A 1 287 ? -20.145 -11.965 8.360 1.00 78.62 287 ILE A O 1
ATOM 2239 N N . THR A 1 288 ? -21.130 -13.974 8.319 1.00 75.31 288 THR A N 1
ATOM 2240 C CA . THR A 1 288 ? -21.864 -13.819 7.064 1.00 75.31 288 THR A CA 1
ATOM 2241 C C . THR A 1 288 ? -23.324 -13.507 7.385 1.00 75.31 288 THR A C 1
ATOM 2243 O O . THR A 1 288 ? -24.111 -14.424 7.617 1.00 75.31 288 THR A O 1
ATOM 2246 N N . LEU A 1 289 ? -23.657 -12.216 7.470 1.00 67.94 289 LEU A N 1
ATOM 2247 C CA . LEU A 1 289 ? -25.002 -11.681 7.720 1.00 67.94 289 LEU A CA 1
ATOM 2248 C C . LEU A 1 289 ? -25.301 -10.510 6.767 1.00 67.94 289 LEU A C 1
ATOM 2250 O O . LEU A 1 289 ? -24.408 -10.046 6.057 1.00 67.94 289 LEU A O 1
ATOM 2254 N N . GLU A 1 290 ? -26.560 -10.068 6.736 1.00 55.03 290 GLU A N 1
ATOM 2255 C CA . GLU A 1 290 ? -26.998 -8.914 5.940 1.00 55.03 290 GLU A CA 1
ATOM 2256 C C . GLU A 1 290 ? -26.300 -7.611 6.370 1.00 55.03 290 GLU A C 1
ATOM 2258 O O . GLU A 1 290 ? -25.798 -7.482 7.489 1.00 55.03 290 GLU A O 1
ATOM 2263 N N . ALA A 1 291 ? -26.257 -6.634 5.461 1.00 45.59 291 ALA A N 1
ATOM 2264 C CA . ALA A 1 291 ? -25.638 -5.336 5.709 1.00 45.59 291 ALA A CA 1
ATOM 2265 C C . ALA A 1 291 ? -26.243 -4.658 6.949 1.00 45.59 291 ALA A C 1
ATOM 2267 O O . ALA A 1 291 ? -27.461 -4.554 7.061 1.00 45.59 291 ALA A O 1
ATOM 2268 N N . GLY A 1 292 ? -25.409 -4.175 7.874 1.00 52.97 292 GLY A N 1
ATOM 2269 C CA . GLY A 1 292 ? -25.900 -3.496 9.086 1.00 52.97 292 GLY A CA 1
ATOM 2270 C C . GLY A 1 292 ? -26.295 -4.417 10.235 1.00 52.97 292 GLY A C 1
ATOM 2271 O O . GLY A 1 292 ? -26.625 -3.917 11.301 1.00 52.97 292 GLY A O 1
ATOM 2272 N N . ALA A 1 293 ? -26.215 -5.738 10.058 1.00 66.62 293 ALA A N 1
ATOM 2273 C CA . ALA A 1 293 ? -26.668 -6.715 11.047 1.00 66.62 293 ALA A CA 1
ATOM 2274 C C . ALA A 1 293 ? -25.976 -6.621 12.421 1.00 66.62 293 ALA A C 1
ATOM 2276 O O . ALA A 1 293 ? -26.553 -7.037 13.421 1.00 66.62 293 ALA A O 1
ATOM 2277 N N . PHE A 1 294 ? -24.734 -6.133 12.481 1.00 77.88 294 PHE A N 1
ATOM 2278 C CA . PHE A 1 294 ? -23.997 -5.940 13.730 1.00 77.88 294 PHE A CA 1
ATOM 2279 C C . PHE A 1 294 ? -22.866 -4.910 13.555 1.00 77.88 294 PHE A C 1
ATOM 2281 O O . PHE A 1 294 ? -22.457 -4.595 12.434 1.00 77.88 294 PHE A O 1
ATOM 2288 N N . ILE A 1 295 ? -22.340 -4.421 14.677 1.00 76.31 295 ILE A N 1
ATOM 2289 C CA . ILE A 1 295 ? -21.207 -3.490 14.772 1.00 76.31 295 ILE A CA 1
ATOM 2290 C C . ILE A 1 295 ? -20.048 -4.231 15.448 1.00 76.31 295 ILE A C 1
ATOM 2292 O O . ILE A 1 295 ? -20.274 -5.031 16.347 1.00 76.31 295 ILE A O 1
ATOM 2296 N N . SER A 1 296 ? -18.795 -3.992 15.064 1.00 82.50 296 SER A N 1
ATOM 2297 C CA . SER A 1 296 ? -17.633 -4.457 15.847 1.00 82.50 296 SER A CA 1
ATOM 2298 C C . SER A 1 296 ? -16.968 -3.302 16.591 1.00 82.50 296 SER A C 1
ATOM 2300 O O . SER A 1 296 ? -16.941 -2.204 16.048 1.00 82.50 296 SER A O 1
ATOM 2302 N N . ALA A 1 297 ? -16.372 -3.554 17.754 1.00 83.19 297 ALA A N 1
ATOM 2303 C CA . ALA A 1 297 ? -15.539 -2.615 18.508 1.00 83.19 297 ALA A CA 1
ATOM 2304 C C . ALA A 1 297 ? -14.194 -3.272 18.863 1.00 83.19 297 ALA A C 1
ATOM 2306 O O . ALA A 1 297 ? -14.183 -4.439 19.244 1.00 83.19 297 ALA A O 1
ATOM 2307 N N . ALA A 1 298 ? -13.068 -2.563 18.772 1.00 84.75 298 ALA A N 1
ATOM 2308 C CA . ALA A 1 298 ? -11.763 -3.080 19.205 1.00 84.75 298 ALA A CA 1
ATOM 2309 C C . ALA A 1 298 ? -10.951 -2.007 19.956 1.00 84.75 298 ALA A C 1
ATOM 2311 O O . ALA A 1 298 ? -11.070 -0.821 19.630 1.00 84.75 298 ALA A O 1
ATOM 2312 N N . PRO A 1 299 ? -10.100 -2.385 20.931 1.00 84.06 299 PRO A N 1
ATOM 2313 C CA . PRO A 1 299 ? -9.171 -1.456 21.568 1.00 84.06 299 PRO A CA 1
ATOM 2314 C C . PRO A 1 299 ? -8.204 -0.823 20.561 1.00 84.06 299 PRO A C 1
ATOM 2316 O O . PRO A 1 299 ? -7.673 -1.493 19.679 1.00 84.06 299 PRO A O 1
ATOM 2319 N N . THR A 1 300 ? -7.884 0.458 20.742 1.00 75.00 300 THR A N 1
ATOM 2320 C CA . THR A 1 300 ? -7.004 1.199 19.812 1.00 75.00 300 THR A CA 1
ATOM 2321 C C . THR A 1 300 ? -5.540 0.762 19.868 1.00 75.00 300 THR A C 1
ATOM 2323 O O . THR A 1 300 ? -4.845 0.719 18.853 1.00 75.00 300 THR A O 1
ATOM 2326 N N . LYS A 1 301 ? -5.040 0.475 21.073 1.00 79.56 301 LYS A N 1
ATOM 2327 C CA . LYS A 1 301 ? -3.613 0.226 21.335 1.00 79.56 301 LYS A CA 1
ATOM 2328 C C . LYS A 1 301 ? -3.362 -1.012 22.179 1.00 79.56 301 LYS A C 1
ATOM 2330 O O . LYS A 1 301 ? -2.350 -1.687 21.991 1.00 79.56 301 LYS A O 1
ATOM 2335 N N . GLN A 1 302 ? -4.223 -1.255 23.160 1.00 89.94 302 GLN A N 1
ATOM 2336 C CA . GLN A 1 302 ? -4.095 -2.403 24.046 1.00 89.94 302 GLN A CA 1
ATOM 2337 C C . GLN A 1 302 ? -4.568 -3.674 23.353 1.00 89.94 302 GLN A C 1
ATOM 2339 O O . GLN A 1 302 ? -5.162 -3.617 22.280 1.00 89.94 302 GLN A O 1
ATOM 2344 N N . LYS A 1 303 ? -4.266 -4.820 23.963 1.00 87.25 303 LYS A N 1
ATOM 2345 C CA . LYS A 1 303 ? -4.686 -6.108 23.423 1.00 87.25 303 LYS A CA 1
ATOM 2346 C C . LYS A 1 303 ? -6.195 -6.313 23.580 1.00 87.25 303 LYS A C 1
ATOM 2348 O O . LYS A 1 303 ? -6.845 -6.724 22.631 1.00 87.25 303 LYS A O 1
ATOM 2353 N N . ASP A 1 304 ? -6.717 -6.036 24.768 1.00 93.31 304 ASP A N 1
ATOM 2354 C CA . ASP A 1 304 ? -8.105 -6.287 25.148 1.00 93.31 304 ASP A CA 1
ATOM 2355 C C . ASP A 1 304 ? -8.678 -5.069 25.910 1.00 93.31 304 ASP A C 1
ATOM 2357 O O . ASP A 1 304 ? -7.935 -4.146 26.274 1.00 93.31 304 ASP A O 1
ATOM 2361 N N . PHE A 1 305 ? -10.002 -4.994 26.076 1.00 94.06 305 PHE A N 1
ATOM 2362 C CA . PHE A 1 305 ? -10.654 -3.837 26.711 1.00 94.06 305 PHE A CA 1
ATOM 2363 C C . PHE A 1 305 ? -10.355 -3.773 28.208 1.00 94.06 305 PHE A C 1
ATOM 2365 O O . PHE A 1 305 ? -10.262 -2.683 28.774 1.00 94.06 305 PHE A O 1
ATOM 2372 N N . ASN A 1 306 ? -10.134 -4.912 28.861 1.00 96.38 306 ASN A N 1
ATOM 2373 C CA . ASN A 1 306 ? -9.691 -4.913 30.245 1.00 96.38 306 ASN A CA 1
ATOM 2374 C C . ASN A 1 306 ? -8.284 -4.307 30.412 1.00 96.38 306 ASN A C 1
ATOM 2376 O O . ASN A 1 306 ? -8.034 -3.592 31.380 1.00 96.38 306 ASN A O 1
ATOM 2380 N N . ASP A 1 307 ? -7.371 -4.532 29.471 1.00 95.81 307 ASP A N 1
ATOM 2381 C CA . ASP A 1 307 ? -6.065 -3.882 29.458 1.00 95.81 307 ASP A CA 1
ATOM 2382 C C . ASP A 1 307 ? -6.200 -2.359 29.283 1.00 95.81 307 ASP A C 1
ATOM 2384 O O . ASP A 1 307 ? -5.399 -1.625 29.868 1.00 95.81 307 ASP A O 1
ATOM 2388 N N . VAL A 1 308 ? -7.201 -1.879 28.527 1.00 94.62 308 VAL A N 1
ATOM 2389 C CA . VAL A 1 308 ? -7.551 -0.445 28.464 1.00 94.62 308 VAL A CA 1
ATOM 2390 C C . VAL A 1 308 ? -8.004 0.039 29.839 1.00 94.62 308 VAL A C 1
ATOM 2392 O O . VAL A 1 308 ? -7.420 0.985 30.358 1.00 94.62 308 VAL A O 1
ATOM 2395 N N . LEU A 1 309 ? -8.949 -0.650 30.487 1.00 96.19 309 LEU A N 1
ATOM 2396 C CA . LEU A 1 309 ? -9.411 -0.292 31.834 1.00 96.19 309 LEU A CA 1
ATOM 2397 C C . LEU A 1 309 ? -8.248 -0.169 32.827 1.00 96.19 309 LEU A C 1
ATOM 2399 O O . LEU A 1 309 ? -8.144 0.824 33.542 1.00 96.19 309 LEU A O 1
ATOM 2403 N N . VAL A 1 310 ? -7.357 -1.163 32.857 1.00 95.50 310 VAL A N 1
ATOM 2404 C CA . VAL A 1 310 ? -6.257 -1.235 33.832 1.00 95.50 310 VAL A CA 1
ATOM 2405 C C . VAL A 1 310 ? -5.171 -0.185 33.572 1.00 95.50 310 VAL A C 1
ATOM 2407 O O . VAL A 1 310 ? -4.550 0.290 34.524 1.00 95.50 310 VAL A O 1
ATOM 2410 N N . LYS A 1 311 ? -4.889 0.152 32.308 1.00 93.75 311 LYS A N 1
ATOM 2411 C CA . LYS A 1 311 ? -3.768 1.039 31.939 1.00 93.75 311 LYS A CA 1
ATOM 2412 C C . LYS A 1 311 ? -4.190 2.484 31.674 1.00 93.75 311 LYS A C 1
ATOM 2414 O O . LYS A 1 311 ? -3.360 3.376 31.823 1.00 93.75 311 LYS A O 1
ATOM 2419 N N . GLU A 1 312 ? -5.428 2.698 31.242 1.00 91.88 312 GLU A N 1
ATOM 2420 C CA . GLU A 1 312 ? -5.933 3.971 30.708 1.00 91.88 312 GLU A CA 1
ATOM 2421 C C . GLU A 1 312 ? -7.194 4.460 31.446 1.00 91.88 312 GLU A C 1
ATOM 2423 O O . GLU A 1 312 ? -7.469 5.655 31.429 1.00 91.88 312 GLU A O 1
ATOM 2428 N N . GLY A 1 313 ? -7.901 3.585 32.171 1.00 94.31 313 GLY A N 1
ATOM 2429 C CA . GLY A 1 313 ? -9.053 3.938 33.008 1.00 94.31 313 GLY A CA 1
ATOM 2430 C C . GLY A 1 313 ? -10.414 3.703 32.343 1.00 94.31 313 GLY A C 1
ATOM 2431 O O . GLY A 1 313 ? -10.503 3.388 31.159 1.00 94.31 313 GLY A O 1
ATOM 2432 N N . LEU A 1 314 ? -11.492 3.828 33.129 1.00 92.25 314 LEU A N 1
ATOM 2433 C CA . LEU A 1 314 ? -12.862 3.526 32.683 1.00 92.25 314 LEU A CA 1
ATOM 2434 C C . LEU A 1 314 ? -13.374 4.509 31.623 1.00 92.25 314 LEU A C 1
ATOM 2436 O O . LEU A 1 314 ? -13.990 4.080 30.655 1.00 92.25 314 LEU A O 1
ATOM 2440 N N . GLU A 1 315 ? -13.076 5.799 31.780 1.00 84.75 315 GLU A N 1
ATOM 2441 C CA . GLU A 1 315 ? -13.440 6.838 30.806 1.00 84.75 315 GLU A CA 1
ATOM 2442 C C . GLU A 1 315 ? -12.831 6.531 29.429 1.00 84.75 315 GLU A C 1
ATOM 2444 O O . GLU A 1 315 ? -13.526 6.579 28.425 1.00 84.75 315 GLU A O 1
ATOM 2449 N N . ALA A 1 316 ? -11.582 6.050 29.380 1.00 83.75 316 ALA A N 1
ATOM 2450 C CA . ALA A 1 316 ? -10.954 5.621 28.133 1.00 83.75 316 ALA A CA 1
ATOM 2451 C C . ALA A 1 316 ? -11.642 4.398 27.499 1.00 83.75 316 ALA A C 1
ATOM 2453 O O . ALA A 1 316 ? -11.659 4.277 26.278 1.00 83.75 316 ALA A O 1
ATOM 2454 N N . VAL A 1 317 ? -12.211 3.485 28.295 1.00 88.81 317 VAL A N 1
ATOM 2455 C CA . VAL A 1 317 ? -13.020 2.371 27.769 1.00 88.81 317 VAL A CA 1
ATOM 2456 C C . VAL A 1 317 ? -14.328 2.898 27.185 1.00 88.81 317 VAL A C 1
ATOM 2458 O O . VAL A 1 317 ? -14.695 2.490 26.088 1.00 88.81 317 VAL A O 1
ATOM 2461 N N . GLN A 1 318 ? -15.009 3.805 27.890 1.00 83.19 318 GLN A N 1
ATOM 2462 C CA . GLN A 1 318 ? -16.245 4.442 27.424 1.00 83.19 318 GLN A CA 1
ATOM 2463 C C . GLN A 1 318 ? -16.009 5.201 26.122 1.00 83.19 318 GLN A C 1
ATOM 2465 O O . GLN A 1 318 ? -16.696 4.950 25.134 1.00 83.19 318 GLN A O 1
ATOM 2470 N N . ASP A 1 319 ? -14.970 6.032 26.090 1.00 71.75 319 ASP A N 1
ATOM 2471 C CA . ASP A 1 319 ? -14.539 6.745 24.899 1.00 71.75 319 ASP A CA 1
ATOM 2472 C C . ASP A 1 319 ? -14.203 5.768 23.787 1.00 71.75 319 ASP A C 1
ATOM 2474 O O . ASP A 1 319 ? -14.674 5.945 22.674 1.00 71.75 319 ASP A O 1
ATOM 2478 N N . GLN A 1 320 ? -13.431 4.710 24.042 1.00 79.75 320 GLN A N 1
ATOM 2479 C CA . GLN A 1 320 ? -13.055 3.778 22.982 1.00 79.75 320 GLN A CA 1
ATOM 2480 C C . GLN A 1 320 ? -14.238 2.957 22.467 1.00 79.75 320 GLN A C 1
ATOM 2482 O O . GLN A 1 320 ? -14.280 2.685 21.272 1.00 79.75 320 GLN A O 1
ATOM 2487 N N . LEU A 1 321 ? -15.205 2.602 23.309 1.00 75.94 321 LEU A N 1
ATOM 2488 C CA . LEU A 1 321 ? -16.439 1.952 22.871 1.00 75.94 321 LEU A CA 1
ATOM 2489 C C . LEU A 1 321 ? -17.358 2.918 22.115 1.00 75.94 321 LEU A C 1
ATOM 2491 O O . LEU A 1 321 ? -18.037 2.465 21.208 1.00 75.94 321 LEU A O 1
ATOM 2495 N N . ALA A 1 322 ? -17.346 4.219 22.428 1.00 63.62 322 ALA A N 1
ATOM 2496 C CA . ALA A 1 322 ? -18.162 5.242 21.763 1.00 63.62 322 ALA A CA 1
ATOM 2497 C C . ALA A 1 322 ? -17.521 5.824 20.484 1.00 63.62 322 ALA A C 1
ATOM 2499 O O . ALA A 1 322 ? -18.220 6.193 19.544 1.00 63.62 322 ALA A O 1
ATOM 2500 N N . THR A 1 323 ? -16.191 5.915 20.435 1.00 48.81 323 THR A N 1
ATOM 2501 C CA . THR A 1 323 ? -15.404 6.525 19.342 1.00 48.81 323 THR A CA 1
ATOM 2502 C C . THR A 1 323 ? -14.774 5.496 18.409 1.00 48.81 323 THR A C 1
ATOM 2504 O O . THR A 1 323 ? -14.458 5.834 17.272 1.00 48.81 323 THR A O 1
ATOM 2507 N N . ASN A 1 324 ? -14.648 4.236 18.844 1.00 57.25 324 ASN A N 1
ATOM 2508 C CA . ASN A 1 324 ? -14.280 3.103 17.993 1.00 57.25 324 ASN A CA 1
ATOM 2509 C C . ASN A 1 324 ? -15.466 2.145 17.808 1.00 57.25 324 ASN A C 1
ATOM 2511 O O . ASN A 1 324 ? -15.279 0.929 17.803 1.00 57.25 324 ASN A O 1
ATOM 2515 N N . LEU A 1 325 ? -16.685 2.666 17.622 1.00 53.28 325 LEU A N 1
ATOM 2516 C CA . LEU A 1 325 ? -17.780 1.897 17.014 1.00 53.28 325 LEU A CA 1
ATOM 2517 C C . LEU A 1 325 ? -17.381 1.618 15.566 1.00 53.28 325 LEU A C 1
ATOM 2519 O O . LEU A 1 325 ? -17.432 2.494 14.705 1.00 53.28 325 LEU A O 1
ATOM 2523 N N . THR A 1 326 ? -16.803 0.441 15.337 1.00 54.53 326 THR A N 1
ATOM 2524 C CA . THR A 1 326 ? -15.722 0.360 14.361 1.00 54.53 326 THR A CA 1
ATOM 2525 C C . THR A 1 326 ? -16.224 0.150 12.943 1.00 54.53 326 THR A C 1
ATOM 2527 O O . THR A 1 326 ? -15.707 0.822 12.069 1.00 54.53 326 THR A O 1
ATOM 2530 N N . TYR A 1 327 ? -17.193 -0.718 12.650 1.00 58.25 327 TYR A N 1
ATOM 2531 C CA . TYR A 1 327 ? -17.580 -0.972 11.255 1.00 58.25 327 TYR A CA 1
ATOM 2532 C C . TYR A 1 327 ? -18.925 -1.688 11.156 1.00 58.25 327 TYR A C 1
ATOM 2534 O O . TYR A 1 327 ? -19.115 -2.728 11.788 1.00 58.25 327 TYR A O 1
ATOM 2542 N N . VAL A 1 328 ? -19.803 -1.211 10.276 1.00 57.34 328 VAL A N 1
ATOM 2543 C CA . VAL A 1 328 ? -20.807 -2.075 9.649 1.00 57.34 328 VAL A CA 1
ATOM 2544 C C . VAL A 1 328 ? -20.118 -2.840 8.524 1.00 57.34 328 VAL A C 1
ATOM 2546 O O . VAL A 1 328 ? -19.754 -2.250 7.505 1.00 57.34 328 VAL A O 1
ATOM 2549 N N . TYR A 1 329 ? -19.915 -4.143 8.703 1.00 62.25 329 TYR A N 1
ATOM 2550 C CA . TYR A 1 329 ? -19.317 -4.999 7.681 1.00 62.25 329 TYR A CA 1
ATOM 2551 C C . TYR A 1 329 ? -20.388 -5.603 6.785 1.00 62.25 329 TYR A C 1
ATOM 2553 O O . TYR A 1 329 ? -21.290 -6.287 7.256 1.00 62.25 329 TYR A O 1
ATOM 2561 N N . THR A 1 330 ? -20.242 -5.408 5.478 1.00 63.75 330 THR A N 1
ATOM 2562 C CA . THR A 1 330 ? -21.030 -6.125 4.474 1.00 63.75 330 THR A CA 1
ATOM 2563 C C . THR A 1 330 ? -20.077 -6.818 3.527 1.00 63.75 330 THR A C 1
ATOM 2565 O O . THR A 1 330 ? -19.202 -6.174 2.949 1.00 63.75 330 THR A O 1
ATOM 2568 N N . THR A 1 331 ? -20.238 -8.129 3.369 1.00 65.94 331 THR A N 1
ATOM 2569 C CA . THR A 1 331 ? -19.462 -8.901 2.399 1.00 65.94 331 THR A CA 1
ATOM 2570 C C . THR A 1 331 ? -20.390 -9.432 1.325 1.00 65.94 331 THR A C 1
ATOM 2572 O O . THR A 1 331 ? -21.391 -10.075 1.628 1.00 65.94 331 THR A O 1
ATOM 2575 N N . GLU A 1 332 ? -20.031 -9.213 0.066 1.00 72.62 332 GLU A N 1
ATOM 2576 C CA . GLU A 1 332 ? -20.753 -9.753 -1.081 1.00 72.62 332 GLU A CA 1
ATOM 2577 C C . GLU A 1 332 ? -19.805 -10.460 -2.058 1.00 72.62 332 GLU A C 1
ATOM 2579 O O . GLU A 1 332 ? -18.577 -10.306 -2.022 1.00 72.62 332 GLU A O 1
ATOM 2584 N N . HIS A 1 333 ? -20.380 -11.302 -2.916 1.00 79.88 333 HIS A N 1
ATOM 2585 C CA . HIS A 1 333 ? -19.654 -12.066 -3.930 1.00 79.88 333 HIS A CA 1
ATOM 2586 C C . HIS A 1 333 ? -20.330 -11.915 -5.295 1.00 79.88 333 HIS A C 1
ATOM 2588 O O . HIS A 1 333 ? -20.792 -12.879 -5.899 1.00 79.88 333 HIS A O 1
ATOM 2594 N N . ASN A 1 334 ? -20.405 -10.673 -5.767 1.00 82.06 334 ASN A N 1
ATOM 2595 C CA . ASN A 1 334 ? -21.078 -10.313 -7.011 1.00 82.06 334 ASN A CA 1
ATOM 2596 C C . ASN A 1 334 ? -20.076 -9.712 -7.999 1.00 82.06 334 ASN A C 1
ATOM 2598 O O . ASN A 1 334 ? -19.137 -9.029 -7.594 1.00 82.06 334 ASN A O 1
ATOM 2602 N N . LYS A 1 335 ? -20.273 -9.925 -9.311 1.00 83.56 335 LYS A N 1
ATOM 2603 C CA . LYS A 1 335 ? -19.402 -9.317 -10.340 1.00 83.56 335 LYS A CA 1
ATOM 2604 C C . LYS A 1 335 ? -19.309 -7.797 -10.165 1.00 83.56 335 LYS A C 1
ATOM 2606 O O . LYS A 1 335 ? -18.229 -7.236 -10.331 1.00 83.56 335 LYS A O 1
ATOM 2611 N N . TYR A 1 336 ? -20.428 -7.171 -9.809 1.00 87.12 336 TYR A N 1
ATOM 2612 C CA . TYR A 1 336 ? -20.533 -5.749 -9.509 1.00 87.12 336 TYR A CA 1
ATOM 2613 C C . TYR A 1 336 ? -21.046 -5.531 -8.092 1.00 87.12 336 TYR A C 1
ATOM 2615 O O . TYR A 1 336 ? -21.724 -6.405 -7.552 1.00 87.12 336 TYR A O 1
ATOM 2623 N N . PHE A 1 337 ? -20.723 -4.378 -7.509 1.00 82.38 337 PHE A N 1
ATOM 2624 C CA . PHE A 1 337 ? -21.241 -4.015 -6.197 1.00 82.38 337 PHE A CA 1
ATOM 2625 C C . PHE A 1 337 ? -22.767 -3.875 -6.211 1.00 82.38 337 PHE A C 1
ATOM 2627 O O . PHE A 1 337 ? -23.321 -3.230 -7.104 1.00 82.38 337 PHE A O 1
ATOM 2634 N N . THR A 1 338 ? -23.429 -4.464 -5.218 1.00 81.50 338 THR A N 1
ATOM 2635 C CA . THR A 1 338 ? -24.896 -4.420 -5.055 1.00 81.50 338 THR A CA 1
ATOM 2636 C C . THR A 1 338 ? -25.336 -3.752 -3.761 1.00 81.50 338 THR A C 1
ATOM 2638 O O . THR A 1 338 ? -26.460 -3.266 -3.678 1.00 81.50 338 THR A O 1
ATOM 2641 N N . SER A 1 339 ? -24.455 -3.715 -2.765 1.00 76.56 339 SER A N 1
ATOM 2642 C CA . SER A 1 339 ? -24.718 -3.083 -1.476 1.00 76.56 339 SER A CA 1
ATOM 2643 C C . SER A 1 339 ? -24.811 -1.558 -1.599 1.00 76.56 339 SER A C 1
ATOM 2645 O O . SER A 1 339 ? -24.000 -0.932 -2.285 1.00 76.56 339 SER A O 1
ATOM 2647 N N . SER A 1 340 ? -25.783 -0.962 -0.908 1.00 81.62 340 SER A N 1
ATOM 2648 C CA . SER A 1 340 ? -26.003 0.487 -0.910 1.00 81.62 340 SER A CA 1
ATOM 2649 C C . SER A 1 340 ? -24.985 1.230 -0.046 1.00 81.62 340 SER A C 1
ATOM 2651 O O . SER A 1 340 ? -24.657 0.798 1.059 1.00 81.62 340 SER A O 1
ATOM 2653 N N . ILE A 1 341 ? -24.540 2.384 -0.541 1.00 88.81 341 ILE A N 1
ATOM 2654 C CA . ILE A 1 341 ? -23.776 3.383 0.217 1.00 88.81 341 ILE A CA 1
ATOM 2655 C C . ILE A 1 341 ? -24.722 4.050 1.221 1.00 88.81 341 ILE A C 1
ATOM 2657 O O . ILE A 1 341 ? -25.851 4.379 0.859 1.00 88.81 341 ILE A O 1
ATOM 2661 N N . GLN A 1 342 ? -24.277 4.245 2.464 1.00 84.56 342 GLN A N 1
ATOM 2662 C CA . GLN A 1 342 ? -25.090 4.865 3.515 1.00 84.56 342 GLN A CA 1
ATOM 2663 C C . GLN A 1 342 ? -24.743 6.338 3.702 1.00 84.56 342 GLN A C 1
ATOM 2665 O O . GLN A 1 342 ? -23.581 6.695 3.916 1.00 84.56 342 GLN A O 1
ATOM 2670 N N . GLU A 1 343 ? -25.763 7.189 3.670 1.00 88.81 343 GLU A N 1
ATOM 2671 C CA . GLU A 1 343 ? -25.635 8.601 4.028 1.00 88.81 343 GLU A CA 1
ATOM 2672 C C . GLU A 1 343 ? -25.277 8.756 5.516 1.00 88.81 343 GLU A C 1
ATOM 2674 O O . GLU A 1 343 ? -25.740 7.991 6.361 1.00 88.81 343 GLU A O 1
ATOM 2679 N N . GLY A 1 344 ? -24.430 9.735 5.847 1.00 85.25 344 GLY A N 1
ATOM 2680 C CA . GLY A 1 344 ? -23.977 9.999 7.222 1.00 85.25 344 GLY A CA 1
ATOM 2681 C C . GLY A 1 344 ? -22.790 9.143 7.692 1.00 85.25 344 GLY A C 1
ATOM 2682 O O . GLY A 1 344 ? -22.317 9.308 8.818 1.00 85.25 344 GLY A O 1
ATOM 2683 N N . PHE A 1 345 ? -22.299 8.226 6.850 1.00 88.56 345 PHE A N 1
ATOM 2684 C CA . PHE A 1 345 ? -21.196 7.315 7.169 1.00 88.56 345 PHE A CA 1
ATOM 2685 C C . PHE A 1 345 ? -19.905 7.671 6.424 1.00 88.56 345 PHE A C 1
ATOM 2687 O O . PHE A 1 345 ? -19.897 8.293 5.356 1.00 88.56 345 PHE A O 1
ATOM 2694 N N . ILE A 1 346 ? -18.790 7.169 6.957 1.00 90.44 346 ILE A N 1
ATOM 2695 C CA . ILE A 1 346 ? -17.582 6.915 6.172 1.00 90.44 346 ILE A CA 1
ATOM 2696 C C . ILE A 1 346 ? -17.755 5.547 5.499 1.00 90.44 346 ILE A C 1
ATOM 2698 O O . ILE A 1 346 ? -17.705 4.512 6.152 1.00 90.44 346 ILE A O 1
ATOM 2702 N N . ASN A 1 347 ? -17.961 5.526 4.190 1.00 91.75 347 ASN A N 1
ATOM 2703 C CA . ASN A 1 347 ? -18.176 4.327 3.391 1.00 91.75 347 ASN A CA 1
ATOM 2704 C C . ASN A 1 347 ? -16.858 3.876 2.750 1.00 91.75 347 ASN A C 1
ATOM 2706 O O . ASN A 1 347 ? -16.268 4.595 1.947 1.00 91.75 347 ASN A O 1
ATOM 2710 N N . LEU A 1 348 ? -16.407 2.671 3.082 1.00 90.75 348 LEU A N 1
ATOM 2711 C CA . LEU A 1 348 ? -15.212 2.024 2.553 1.00 90.75 348 LEU A CA 1
ATOM 2712 C C . LEU A 1 348 ? -15.621 0.961 1.534 1.00 90.75 348 LEU A C 1
ATOM 2714 O O . LEU A 1 348 ? -16.074 -0.119 1.912 1.00 90.75 348 LEU A O 1
ATOM 2718 N N . LEU A 1 349 ? -15.457 1.255 0.246 1.00 91.75 349 LEU A N 1
ATOM 2719 C CA . LEU A 1 349 ? -15.775 0.337 -0.849 1.00 91.75 349 LEU A CA 1
ATOM 2720 C C . LEU A 1 349 ? -14.508 -0.410 -1.270 1.00 91.75 349 LEU A C 1
ATOM 2722 O O . LEU A 1 349 ? -13.619 0.160 -1.907 1.00 91.75 349 LEU A O 1
ATOM 2726 N N . ILE A 1 350 ? -14.436 -1.696 -0.934 1.00 87.44 350 ILE A N 1
ATOM 2727 C CA . ILE A 1 350 ? -13.249 -2.534 -1.120 1.00 87.44 350 ILE A CA 1
ATOM 2728 C C . ILE A 1 350 ? -13.571 -3.675 -2.071 1.00 87.44 350 ILE A C 1
ATOM 2730 O O . ILE A 1 350 ? -14.359 -4.563 -1.755 1.00 87.44 350 ILE A O 1
ATOM 2734 N N . GLY A 1 351 ? -12.958 -3.685 -3.246 1.00 85.00 351 GLY A N 1
ATOM 2735 C CA . GLY A 1 351 ? -13.176 -4.766 -4.202 1.00 85.00 351 GLY A CA 1
ATOM 2736 C C . GLY A 1 351 ? -12.275 -4.661 -5.414 1.00 85.00 351 GLY A C 1
ATOM 2737 O O . GLY A 1 351 ? -11.790 -3.583 -5.741 1.00 85.00 351 GLY A O 1
ATOM 2738 N N . GLU A 1 352 ? -12.072 -5.768 -6.119 1.00 84.12 352 GLU A N 1
ATOM 2739 C CA . GLU A 1 352 ? -11.081 -5.845 -7.197 1.00 84.12 352 GLU A CA 1
ATOM 2740 C C . GLU A 1 352 ? -11.271 -4.832 -8.339 1.00 84.12 352 GLU A C 1
ATOM 2742 O O . GLU A 1 352 ? -12.304 -4.179 -8.513 1.00 84.12 352 GLU A O 1
ATOM 2747 N N . LYS A 1 353 ? -10.241 -4.680 -9.172 1.00 83.44 353 LYS A N 1
ATOM 2748 C CA . LYS A 1 353 ? -10.325 -3.829 -10.367 1.00 83.44 353 LYS A CA 1
ATOM 2749 C C . LYS A 1 353 ? -11.401 -4.385 -11.313 1.00 83.44 353 LYS A C 1
ATOM 2751 O O . LYS A 1 353 ? -11.323 -5.533 -11.735 1.00 83.44 353 LYS A O 1
ATOM 2756 N N . GLY A 1 354 ? -12.355 -3.544 -11.716 1.00 77.62 354 GLY A N 1
ATOM 2757 C CA . GLY A 1 354 ? -13.441 -3.943 -12.625 1.00 77.62 354 GLY A CA 1
ATOM 2758 C C . GLY A 1 354 ? -14.702 -4.489 -11.941 1.00 77.62 354 GLY A C 1
ATOM 2759 O O . GLY A 1 354 ? -15.576 -4.992 -12.636 1.00 77.62 354 GLY A O 1
ATOM 2760 N N . THR A 1 355 ? -14.827 -4.358 -10.616 1.00 83.69 355 THR A N 1
ATOM 2761 C CA . THR A 1 355 ? -16.046 -4.712 -9.855 1.00 83.69 355 THR A CA 1
ATOM 2762 C C . THR A 1 355 ? -17.080 -3.582 -9.764 1.00 83.69 355 THR A C 1
ATOM 2764 O O . THR A 1 355 ? -18.050 -3.683 -9.024 1.00 83.69 355 THR A O 1
ATOM 2767 N N . GLY A 1 356 ? -16.901 -2.484 -10.505 1.00 82.25 356 GLY A N 1
ATOM 2768 C CA . GLY A 1 356 ? -17.905 -1.417 -10.595 1.00 82.25 356 GLY A CA 1
ATOM 2769 C C . GLY A 1 356 ? -17.945 -0.415 -9.433 1.00 82.25 356 GLY A C 1
ATOM 2770 O O . GLY A 1 356 ? -18.942 0.280 -9.318 1.00 82.25 356 GLY A O 1
ATOM 2771 N N . LYS A 1 357 ? -16.887 -0.279 -8.613 1.00 86.94 357 LYS A N 1
ATOM 2772 C CA . LYS A 1 357 ? -16.823 0.706 -7.502 1.00 86.94 357 LYS A CA 1
ATOM 2773 C C . LYS A 1 357 ? -17.261 2.118 -7.917 1.00 86.94 357 LYS A C 1
ATOM 2775 O O . LYS A 1 357 ? -18.236 2.634 -7.383 1.00 86.94 357 LYS A O 1
ATOM 2780 N N . THR A 1 358 ? -16.595 2.709 -8.912 1.00 84.00 358 THR A N 1
ATOM 2781 C CA . THR A 1 358 ? -16.920 4.053 -9.422 1.00 84.00 358 THR A CA 1
ATOM 2782 C C . THR A 1 358 ? -18.352 4.126 -9.969 1.00 84.00 358 THR A C 1
ATOM 2784 O O . THR A 1 358 ? -19.032 5.127 -9.773 1.00 84.00 358 THR A O 1
ATOM 2787 N N . THR A 1 359 ? -18.857 3.053 -10.590 1.00 85.25 359 THR A N 1
ATOM 2788 C CA . THR A 1 359 ? -20.243 2.966 -11.088 1.00 85.25 359 THR A CA 1
ATOM 2789 C C . THR A 1 359 ? -21.270 2.957 -9.954 1.00 85.25 359 THR A C 1
ATOM 2791 O O . THR A 1 359 ? -22.298 3.626 -10.053 1.00 85.25 359 THR A O 1
ATOM 2794 N N . SER A 1 360 ? -20.997 2.240 -8.863 1.00 87.75 360 SER A N 1
ATOM 2795 C CA . SER A 1 360 ? -21.858 2.224 -7.677 1.00 87.75 360 SER A CA 1
ATOM 2796 C C . SER A 1 360 ? -21.889 3.585 -6.991 1.00 87.75 360 SER A C 1
ATOM 2798 O O . SER A 1 360 ? -22.963 4.062 -6.638 1.00 87.75 360 SER A O 1
ATOM 2800 N N . VAL A 1 361 ? -20.737 4.258 -6.884 1.00 89.44 361 VAL A N 1
ATOM 2801 C CA . VAL A 1 361 ? -20.673 5.627 -6.349 1.00 89.44 361 VAL A CA 1
ATOM 2802 C C . VAL A 1 361 ? -21.403 6.614 -7.255 1.00 89.44 361 VAL A C 1
ATOM 2804 O O . VAL A 1 361 ? -22.151 7.448 -6.758 1.00 89.44 361 VAL A O 1
ATOM 2807 N N . LYS A 1 362 ? -21.256 6.493 -8.579 1.00 87.31 362 LYS A N 1
ATOM 2808 C CA . LYS A 1 362 ? -22.024 7.297 -9.536 1.00 87.31 362 LYS A CA 1
ATOM 2809 C C . LYS A 1 362 ? -23.530 7.107 -9.347 1.00 87.31 362 LYS A C 1
ATOM 2811 O O . LYS A 1 362 ? -24.244 8.089 -9.237 1.00 87.31 362 LYS A O 1
ATOM 2816 N N . SER A 1 363 ? -23.992 5.862 -9.235 1.00 89.25 363 SER A N 1
ATOM 2817 C CA . SER A 1 363 ? -25.418 5.560 -9.033 1.00 89.25 363 SER A CA 1
ATOM 2818 C C . SER A 1 363 ? -25.961 6.182 -7.742 1.00 89.25 363 SER A C 1
ATOM 2820 O O . SER A 1 363 ? -27.087 6.667 -7.720 1.00 89.25 363 SER A O 1
ATOM 2822 N N . PHE A 1 364 ? -25.149 6.202 -6.680 1.00 91.56 364 PHE A N 1
ATOM 2823 C CA . PHE A 1 364 ? -25.468 6.907 -5.440 1.00 91.56 364 PHE A CA 1
ATOM 2824 C C . PHE A 1 364 ? -25.538 8.426 -5.652 1.00 91.56 364 PHE A C 1
ATOM 2826 O O . PHE A 1 364 ? -26.544 9.033 -5.307 1.00 91.56 364 PHE A O 1
ATOM 2833 N N . ILE A 1 365 ? -24.519 9.032 -6.273 1.00 90.56 365 ILE A N 1
ATOM 2834 C CA . ILE A 1 365 ? -24.458 10.479 -6.542 1.00 90.56 365 ILE A CA 1
ATOM 2835 C C . ILE A 1 365 ? -25.621 10.949 -7.431 1.00 90.56 365 ILE A C 1
ATOM 2837 O O . ILE A 1 365 ? -26.196 12.004 -7.169 1.00 90.56 365 ILE A O 1
ATOM 2841 N N . ASP A 1 366 ? -25.983 10.176 -8.456 1.00 88.00 366 ASP A N 1
ATOM 2842 C CA . ASP A 1 366 ? -27.081 10.487 -9.382 1.00 88.00 366 ASP A CA 1
ATOM 2843 C C . ASP A 1 366 ? -28.451 10.471 -8.677 1.00 88.00 366 ASP A C 1
ATOM 2845 O O . ASP A 1 366 ? -29.377 11.159 -9.107 1.00 88.00 366 ASP A O 1
ATOM 2849 N N . ALA A 1 367 ? -28.579 9.717 -7.580 1.00 89.56 367 ALA A N 1
ATOM 2850 C CA . ALA A 1 367 ? -29.776 9.692 -6.744 1.00 89.56 367 ALA A CA 1
ATOM 2851 C C . ALA A 1 367 ? -29.843 10.861 -5.741 1.00 89.56 367 ALA A C 1
ATOM 2853 O O . ALA A 1 367 ? -30.913 11.118 -5.183 1.00 89.56 367 ALA A O 1
ATOM 2854 N N . LEU A 1 368 ? -28.737 11.585 -5.515 1.00 90.25 368 LEU A N 1
ATOM 2855 C CA . LEU A 1 368 ? -28.706 12.709 -4.581 1.00 90.25 368 LEU A CA 1
ATOM 2856 C C . LEU A 1 368 ? -29.433 13.937 -5.150 1.00 90.25 368 LEU A C 1
ATOM 2858 O O . LEU A 1 368 ? -29.267 14.270 -6.332 1.00 90.25 368 LEU A O 1
ATOM 2862 N N . PRO A 1 369 ? -30.152 14.698 -4.305 1.00 89.06 369 PRO A N 1
ATOM 2863 C CA . PRO A 1 369 ? -30.724 15.983 -4.690 1.00 89.06 369 PRO A CA 1
ATOM 2864 C C . PRO A 1 369 ? -29.687 16.913 -5.340 1.00 89.06 369 PRO A C 1
ATOM 2866 O O . PRO A 1 369 ? -28.548 17.011 -4.885 1.00 89.06 369 PRO A O 1
ATOM 2869 N N . VAL A 1 370 ? -30.079 17.639 -6.395 1.00 84.19 370 VAL A N 1
ATOM 2870 C CA . VAL A 1 370 ? -29.171 18.509 -7.182 1.00 84.19 370 VAL A CA 1
ATOM 2871 C C . VAL A 1 370 ? -28.477 19.576 -6.320 1.00 84.19 370 VAL A C 1
ATOM 2873 O O . VAL A 1 370 ? -27.357 19.979 -6.622 1.00 84.19 370 VAL A O 1
ATOM 2876 N N . ASN A 1 371 ? -29.123 20.002 -5.233 1.00 87.81 371 ASN A N 1
ATOM 2877 C CA . ASN A 1 371 ? -28.619 20.978 -4.265 1.00 87.81 371 ASN A CA 1
ATOM 2878 C C . ASN A 1 371 ? -27.695 20.389 -3.185 1.00 87.81 371 ASN A C 1
ATOM 2880 O O . ASN A 1 371 ? -27.303 21.132 -2.286 1.00 87.81 371 ASN A O 1
ATOM 2884 N N . GLN A 1 372 ? -27.398 19.087 -3.226 1.00 92.31 372 GLN A N 1
ATOM 2885 C CA . GLN A 1 372 ? -26.303 18.532 -2.443 1.00 92.31 372 GLN A CA 1
ATOM 2886 C C . GLN A 1 372 ? -24.972 18.774 -3.151 1.00 92.31 372 GLN A C 1
ATOM 2888 O O . GLN A 1 372 ? -24.784 18.472 -4.340 1.00 92.31 372 GLN A O 1
ATOM 2893 N N . SER A 1 373 ? -24.042 19.300 -2.367 1.00 95.81 373 SER A N 1
ATOM 2894 C CA . SER A 1 373 ? -22.680 19.602 -2.748 1.00 95.81 373 SER A CA 1
ATOM 2895 C C . SER A 1 373 ? -21.801 18.365 -2.668 1.00 95.81 373 SER A C 1
ATOM 2897 O O . SER A 1 373 ? -21.786 17.648 -1.668 1.00 95.81 373 SER A O 1
ATOM 2899 N N . VAL A 1 374 ? -21.033 18.130 -3.728 1.00 96.75 374 VAL A N 1
ATOM 2900 C CA . VAL A 1 374 ? -20.209 16.926 -3.867 1.00 96.75 374 VAL A CA 1
ATOM 2901 C C . VAL A 1 374 ? -18.797 17.315 -4.277 1.00 96.75 374 VAL A C 1
ATOM 2903 O O . VAL A 1 374 ? -18.597 18.012 -5.271 1.00 96.75 374 VAL A O 1
ATOM 2906 N N . LEU A 1 375 ? -17.806 16.836 -3.535 1.00 97.00 375 LEU A N 1
ATOM 2907 C CA . LEU A 1 375 ? -16.399 16.964 -3.891 1.00 97.00 375 LEU A CA 1
ATOM 2908 C C . LEU A 1 375 ? -15.837 15.592 -4.250 1.00 97.00 375 LEU A C 1
ATOM 2910 O O . LEU A 1 375 ? -15.777 14.699 -3.408 1.00 97.00 375 LEU A O 1
ATOM 2914 N N . VAL A 1 376 ? -15.362 15.443 -5.482 1.00 95.62 376 VAL A N 1
ATOM 2915 C CA . VAL A 1 376 ? -14.631 14.257 -5.927 1.00 95.62 376 VAL A CA 1
ATOM 2916 C C . VAL A 1 376 ? -13.145 14.585 -5.999 1.00 95.62 376 VAL A C 1
ATOM 2918 O O . VAL A 1 376 ? -12.730 15.529 -6.675 1.00 95.62 376 VAL A O 1
ATOM 2921 N N . VAL A 1 377 ? -12.331 13.797 -5.301 1.00 94.81 377 VAL A N 1
ATOM 2922 C CA . VAL A 1 377 ? -10.874 13.938 -5.285 1.00 94.81 377 VAL A CA 1
ATOM 2923 C C . VAL A 1 377 ? -10.244 12.688 -5.874 1.00 94.81 377 VAL A C 1
ATOM 2925 O O . VAL A 1 377 ? -10.358 11.600 -5.312 1.00 94.81 377 VAL A O 1
ATOM 2928 N N . THR A 1 378 ? -9.529 12.852 -6.985 1.00 90.38 378 THR A N 1
ATOM 2929 C CA . THR A 1 378 ? -8.686 11.794 -7.559 1.00 90.38 378 THR A CA 1
ATOM 2930 C C . THR A 1 378 ? -7.310 12.349 -7.908 1.00 90.38 378 THR A C 1
ATOM 2932 O O . THR A 1 378 ? -7.095 13.555 -7.942 1.00 90.38 378 THR A O 1
ATOM 2935 N N . HIS A 1 379 ? -6.334 11.486 -8.160 1.00 79.94 379 HIS A N 1
ATOM 2936 C CA . HIS A 1 379 ? -4.929 11.889 -8.240 1.00 79.94 379 HIS A CA 1
ATOM 2937 C C . HIS A 1 379 ? -4.411 12.166 -9.667 1.00 79.94 379 HIS A C 1
ATOM 2939 O O . HIS A 1 379 ? -3.238 12.502 -9.832 1.00 79.94 379 HIS A O 1
ATOM 2945 N N . ARG A 1 380 ? -5.232 12.012 -10.719 1.00 73.38 380 ARG A N 1
ATOM 2946 C CA . ARG A 1 380 ? -4.791 12.136 -12.124 1.00 73.38 380 ARG A CA 1
ATOM 2947 C C . ARG A 1 380 ? -5.720 13.038 -12.937 1.00 73.38 380 ARG A C 1
ATOM 2949 O O . ARG A 1 380 ? -6.930 12.859 -12.929 1.00 73.38 380 ARG A O 1
ATOM 2956 N N . ARG A 1 381 ? -5.133 13.957 -13.713 1.00 76.69 381 ARG A N 1
ATOM 2957 C CA . ARG A 1 381 ? -5.862 14.968 -14.506 1.00 76.69 381 ARG A CA 1
ATOM 2958 C C . ARG A 1 381 ? -6.849 14.373 -15.511 1.00 76.69 381 ARG A C 1
ATOM 2960 O O . ARG A 1 381 ? -8.021 14.714 -15.473 1.00 76.69 381 ARG A O 1
ATOM 2967 N N . THR A 1 382 ? -6.398 13.437 -16.347 1.00 71.62 382 THR A N 1
ATOM 2968 C CA . THR A 1 382 ? -7.254 12.808 -17.371 1.00 71.62 382 THR A CA 1
ATOM 2969 C C . THR A 1 382 ? -8.420 12.030 -16.760 1.00 71.62 382 THR A C 1
ATOM 2971 O O . THR A 1 382 ? -9.518 12.041 -17.304 1.00 71.62 382 THR A O 1
ATOM 2974 N N . LEU A 1 383 ? -8.204 11.390 -15.602 1.00 76.00 383 LEU A N 1
ATOM 2975 C CA . LEU A 1 383 ? -9.269 10.726 -14.848 1.00 76.00 383 LEU A CA 1
ATOM 2976 C C . LEU A 1 383 ? -10.275 11.747 -14.303 1.00 76.00 383 LEU A C 1
ATOM 2978 O O . LEU A 1 383 ? -11.474 11.540 -14.437 1.00 76.00 383 LEU A O 1
ATOM 2982 N N . ASN A 1 384 ? -9.796 12.857 -13.735 1.00 82.75 384 ASN A N 1
ATOM 2983 C CA . ASN A 1 384 ? -10.662 13.926 -13.238 1.00 82.75 384 ASN A CA 1
ATOM 2984 C C . ASN A 1 384 ? -11.542 14.516 -14.344 1.00 82.75 384 ASN A C 1
ATOM 2986 O O . ASN A 1 384 ? -12.733 14.699 -14.125 1.00 82.75 384 ASN A O 1
ATOM 2990 N N . GLN A 1 385 ? -10.982 14.765 -15.529 1.00 81.94 385 GLN A N 1
ATOM 2991 C CA . GLN A 1 385 ? -11.743 15.280 -16.667 1.00 81.94 385 GLN A CA 1
ATOM 2992 C C . GLN A 1 385 ? -12.831 14.292 -17.119 1.00 81.94 385 GLN A C 1
ATOM 2994 O O . GLN A 1 385 ? -13.971 14.692 -17.353 1.00 81.94 385 GLN A O 1
ATOM 2999 N N . GLN A 1 386 ? -12.506 12.995 -17.183 1.00 77.25 386 GLN A N 1
ATOM 3000 C CA . GLN A 1 386 ? -13.472 11.955 -17.542 1.00 77.25 386 GLN A CA 1
ATOM 3001 C C . GLN A 1 386 ? -14.595 11.832 -16.502 1.00 77.25 386 GLN A C 1
ATOM 3003 O O . GLN A 1 386 ? -15.765 11.864 -16.867 1.00 77.25 386 GLN A O 1
ATOM 3008 N N . ILE A 1 387 ? -14.257 11.763 -15.208 1.00 82.94 387 ILE A N 1
ATOM 3009 C CA . ILE A 1 387 ? -15.252 11.697 -14.126 1.00 82.94 387 ILE A CA 1
ATOM 3010 C C . ILE A 1 387 ? -16.134 12.950 -14.119 1.00 82.94 387 ILE A C 1
ATOM 3012 O O . ILE A 1 387 ? -17.347 12.832 -13.971 1.00 82.94 387 ILE A O 1
ATOM 3016 N N . ALA A 1 388 ? -15.551 14.140 -14.298 1.00 88.38 388 ALA A N 1
ATOM 3017 C CA . ALA A 1 388 ? -16.305 15.391 -14.353 1.00 88.38 388 ALA A CA 1
ATOM 3018 C C . ALA A 1 388 ? -17.343 15.361 -15.477 1.00 88.38 388 ALA A C 1
ATOM 3020 O O . ALA A 1 388 ? -18.514 15.652 -15.244 1.00 88.38 388 ALA A O 1
ATOM 3021 N N . LYS A 1 389 ? -16.940 14.915 -16.671 1.00 85.38 389 LYS A N 1
ATOM 3022 C CA . LYS A 1 389 ? -17.841 14.744 -17.813 1.00 85.38 389 LYS A CA 1
ATOM 3023 C C . LYS A 1 389 ? -18.930 13.705 -17.539 1.00 85.38 389 LYS A C 1
ATOM 3025 O O . LYS A 1 389 ? -20.094 13.959 -17.833 1.00 85.38 389 LYS A O 1
ATOM 3030 N N . ASP A 1 390 ? -18.567 12.563 -16.958 1.00 81.56 390 ASP A N 1
ATOM 3031 C CA . ASP A 1 390 ? -19.498 11.462 -16.698 1.00 81.56 390 ASP A CA 1
ATOM 3032 C C . ASP A 1 390 ? -20.525 11.781 -15.606 1.00 81.56 390 ASP A C 1
ATOM 3034 O O . ASP A 1 390 ? -21.630 11.236 -15.654 1.00 81.56 390 ASP A O 1
ATOM 3038 N N . LEU A 1 391 ? -20.170 12.619 -14.628 1.00 85.56 391 LEU A N 1
ATOM 3039 C CA . LEU A 1 391 ? -21.054 13.070 -13.546 1.00 85.56 391 LEU A CA 1
ATOM 3040 C C . LEU A 1 391 ? -21.745 14.411 -13.847 1.00 85.56 391 LEU A C 1
ATOM 3042 O O . LEU A 1 391 ? -22.649 14.806 -13.115 1.00 85.56 391 LEU A O 1
ATOM 3046 N N . GLY A 1 392 ? -21.324 15.129 -14.893 1.00 88.12 392 GLY A N 1
ATOM 3047 C CA . GLY A 1 392 ? -21.791 16.489 -15.181 1.00 88.12 392 GLY A CA 1
ATOM 3048 C C . GLY A 1 392 ? -21.349 17.513 -14.127 1.00 88.12 392 GLY A C 1
ATOM 3049 O O . GLY A 1 392 ? -22.132 18.378 -13.743 1.00 88.12 392 GLY A O 1
ATOM 3050 N N . PHE A 1 393 ? -20.132 17.368 -13.602 1.00 93.31 393 PHE A N 1
ATOM 3051 C CA . PHE A 1 393 ? -19.560 18.208 -12.543 1.00 93.31 393 PHE A CA 1
ATOM 3052 C C . PHE A 1 393 ? -18.564 19.219 -13.114 1.00 93.31 393 PHE A C 1
ATOM 3054 O O . PHE A 1 393 ? -18.014 19.021 -14.199 1.00 93.31 393 PHE A O 1
ATOM 3061 N N . ASP A 1 394 ? -18.263 20.262 -12.339 1.00 94.31 394 ASP A N 1
ATOM 3062 C CA . ASP A 1 394 ? -17.200 21.202 -12.678 1.00 94.31 394 ASP A CA 1
ATOM 3063 C C . ASP A 1 394 ? -15.839 20.487 -12.683 1.00 94.31 394 ASP A C 1
ATOM 3065 O O . ASP A 1 394 ? -15.468 19.798 -11.722 1.00 94.31 394 ASP A O 1
ATOM 3069 N N . TYR A 1 395 ? -15.061 20.681 -13.750 1.00 94.25 395 TYR A N 1
ATOM 3070 C CA . TYR A 1 395 ? -13.666 20.253 -13.816 1.00 94.25 395 TYR A CA 1
ATOM 3071 C C . TYR A 1 395 ? -12.744 21.389 -13.366 1.00 94.25 395 TYR A C 1
ATOM 3073 O O . TYR A 1 395 ? -12.800 22.509 -13.874 1.00 94.25 395 TYR A O 1
ATOM 3081 N N . TYR A 1 396 ? -11.865 21.110 -12.402 1.00 92.44 396 TYR A N 1
ATOM 3082 C CA . TYR A 1 396 ? -11.098 22.166 -11.742 1.00 92.44 396 TYR A CA 1
ATOM 3083 C C . TYR A 1 396 ? -10.171 22.981 -12.663 1.00 92.44 396 TYR A C 1
ATOM 3085 O O . TYR A 1 396 ? -9.869 24.122 -12.319 1.00 92.44 396 TYR A O 1
ATOM 3093 N N . GLU A 1 397 ? -9.633 22.420 -13.755 1.00 89.50 397 GLU A N 1
ATOM 3094 C CA . GLU A 1 397 ? -8.766 23.198 -14.662 1.00 89.50 397 GLU A CA 1
ATOM 3095 C C . GLU A 1 397 ? -9.590 24.163 -15.496 1.00 89.50 397 GLU A C 1
ATOM 3097 O O . GLU A 1 397 ? -9.231 25.335 -15.543 1.00 89.50 397 GLU A O 1
ATOM 3102 N N . ASP A 1 398 ? -10.743 23.725 -16.002 1.00 90.88 398 ASP A N 1
ATOM 3103 C CA . ASP A 1 398 ? -11.663 24.582 -16.750 1.00 90.88 398 ASP A CA 1
ATOM 3104 C C . ASP A 1 398 ? -12.117 25.769 -15.892 1.00 90.88 398 ASP A C 1
ATOM 3106 O O . ASP A 1 398 ? -12.020 26.917 -16.318 1.00 90.88 398 ASP A O 1
ATOM 3110 N N . VAL A 1 399 ? -12.511 25.532 -14.633 1.00 90.19 399 VAL A N 1
ATOM 3111 C CA . VAL A 1 399 ? -12.877 26.620 -13.706 1.00 90.19 399 VAL A CA 1
ATOM 3112 C C . VAL A 1 399 ? -11.704 27.581 -13.493 1.00 90.19 399 VAL A C 1
ATOM 3114 O O . VAL A 1 399 ? -11.872 28.797 -13.582 1.00 90.19 399 VAL A O 1
ATOM 3117 N N . LYS A 1 400 ? -10.493 27.059 -13.250 1.00 88.62 400 LYS A N 1
ATOM 3118 C CA . LYS A 1 400 ? -9.299 27.894 -13.036 1.00 88.62 400 LYS A CA 1
ATOM 3119 C C . LYS A 1 400 ? -8.937 28.730 -14.258 1.00 88.62 400 LYS A C 1
ATOM 3121 O O . LYS A 1 400 ? -8.479 29.856 -14.079 1.00 88.62 400 LYS A O 1
ATOM 3126 N N . GLU A 1 401 ? -9.054 28.160 -15.451 1.00 89.38 401 GLU A N 1
ATOM 3127 C CA . GLU A 1 401 ? -8.666 28.799 -16.708 1.00 89.38 401 GLU A CA 1
ATOM 3128 C C . GLU A 1 401 ? -9.710 29.812 -17.180 1.00 89.38 401 GLU A C 1
ATOM 3130 O O . GLU A 1 401 ? -9.340 30.882 -17.657 1.00 89.38 401 GLU A O 1
ATOM 3135 N N . ILE A 1 402 ? -10.999 29.509 -17.002 1.00 90.75 402 ILE A N 1
ATOM 3136 C CA . ILE A 1 402 ? -12.109 30.329 -17.501 1.00 90.75 402 ILE A CA 1
ATOM 3137 C C . ILE A 1 402 ? -12.515 31.405 -16.487 1.00 90.75 402 ILE A C 1
ATOM 3139 O O . ILE A 1 402 ? -12.713 32.560 -16.860 1.00 90.75 402 ILE A O 1
ATOM 3143 N N . LEU A 1 403 ? -12.664 31.031 -15.213 1.00 88.12 403 LEU A N 1
ATOM 3144 C CA . LEU A 1 403 ? -13.238 31.885 -14.162 1.00 88.12 403 LEU A CA 1
ATOM 3145 C C . LEU A 1 403 ? -12.184 32.389 -13.166 1.00 88.12 403 LEU A C 1
ATOM 3147 O O . LEU A 1 403 ? -12.372 33.420 -12.525 1.00 88.12 403 LEU A O 1
ATOM 3151 N N . GLY A 1 404 ? -11.046 31.698 -13.078 1.00 88.12 404 GLY A N 1
ATOM 3152 C CA . GLY A 1 404 ? -9.962 32.007 -12.153 1.00 88.12 404 GLY A CA 1
ATOM 3153 C C . GLY A 1 404 ? -9.918 31.056 -10.957 1.00 88.12 404 GLY A C 1
ATOM 3154 O O . GLY A 1 404 ? -10.873 30.359 -10.626 1.00 88.12 404 GLY A O 1
ATOM 3155 N N . LYS A 1 405 ? -8.762 31.002 -10.282 1.00 85.19 405 LYS A N 1
ATOM 3156 C CA . LYS A 1 405 ? -8.519 30.031 -9.195 1.00 85.19 405 LYS A CA 1
ATOM 3157 C C . LYS A 1 405 ? -9.434 30.212 -7.986 1.00 85.19 405 LYS A C 1
ATOM 3159 O O . LYS A 1 405 ? -9.723 29.220 -7.327 1.00 85.19 405 LYS A O 1
ATOM 3164 N N . GLU A 1 406 ? -9.851 31.442 -7.698 1.00 84.81 406 GLU A N 1
ATOM 3165 C CA . GLU A 1 406 ? -10.713 31.751 -6.551 1.00 84.81 406 GLU A CA 1
ATOM 3166 C C . GLU A 1 406 ? -12.137 31.214 -6.745 1.00 84.81 406 GLU A C 1
ATOM 3168 O O . GLU A 1 406 ? -12.752 30.782 -5.777 1.00 84.81 406 GLU A O 1
ATOM 3173 N N . SER A 1 407 ? -12.616 31.113 -7.990 1.00 89.81 407 SER A N 1
ATOM 3174 C CA . SER A 1 407 ? -13.960 30.613 -8.317 1.00 89.81 407 SER A CA 1
ATOM 3175 C C . SER A 1 407 ? -14.164 29.126 -8.029 1.00 89.81 407 SER A C 1
ATOM 3177 O O . SER A 1 407 ? -15.295 28.652 -7.999 1.00 89.81 407 SER A O 1
ATOM 3179 N N . LEU A 1 408 ? -13.096 28.372 -7.746 1.00 87.62 408 LEU A N 1
ATOM 3180 C CA . LEU A 1 408 ? -13.216 26.978 -7.304 1.00 87.62 408 LEU A CA 1
ATOM 3181 C C . LEU A 1 408 ? -13.989 26.826 -5.994 1.00 87.62 408 LEU A C 1
ATOM 3183 O O . LEU A 1 408 ? -14.530 25.756 -5.728 1.00 87.62 408 LEU A O 1
ATOM 3187 N N . GLN A 1 409 ? -14.015 27.862 -5.154 1.00 86.00 409 GLN A N 1
ATOM 3188 C CA . GLN A 1 409 ? -14.780 27.835 -3.909 1.00 86.00 409 GLN A CA 1
ATOM 3189 C C . GLN A 1 409 ? -16.298 27.880 -4.143 1.00 86.00 409 GLN A C 1
ATOM 3191 O O . GLN A 1 409 ? -17.053 27.435 -3.275 1.00 86.00 409 GLN A O 1
ATOM 3196 N N . ASP A 1 410 ? -16.717 28.388 -5.305 1.00 89.00 410 ASP A N 1
ATOM 3197 C CA . ASP A 1 410 ? -18.117 28.571 -5.686 1.00 89.00 410 ASP A CA 1
ATOM 3198 C C . ASP A 1 410 ? -18.699 27.310 -6.346 1.00 89.00 410 ASP A C 1
ATOM 3200 O O . ASP A 1 410 ? -19.918 27.138 -6.398 1.00 89.00 410 ASP A O 1
ATOM 3204 N N . SER A 1 411 ? -17.840 26.387 -6.796 1.00 91.94 411 SER A N 1
ATOM 3205 C CA . SER A 1 411 ? -18.259 25.108 -7.367 1.00 91.94 411 SER A CA 1
ATOM 3206 C C . SER A 1 411 ? -18.998 24.253 -6.336 1.00 91.94 411 SER A C 1
ATOM 3208 O O . SER A 1 411 ? -18.484 23.887 -5.274 1.00 91.94 411 SER A O 1
ATOM 3210 N N . HIS A 1 412 ? -20.243 23.913 -6.661 1.00 92.44 412 HIS A N 1
ATOM 3211 C CA . HIS A 1 412 ? -21.104 23.120 -5.789 1.00 92.44 412 HIS A CA 1
ATOM 3212 C C . HIS A 1 412 ? -20.837 21.615 -5.927 1.00 92.44 412 HIS A C 1
ATOM 3214 O O . HIS A 1 412 ? -20.841 20.889 -4.933 1.00 92.44 412 HIS A O 1
ATOM 3220 N N . ARG A 1 413 ? -20.557 21.160 -7.152 1.00 94.81 413 ARG A N 1
ATOM 3221 C CA . ARG A 1 413 ? -20.221 19.777 -7.499 1.00 94.81 413 ARG A CA 1
ATOM 3222 C C . ARG A 1 413 ? -18.932 19.779 -8.321 1.00 94.81 413 ARG A C 1
ATOM 3224 O O . ARG A 1 413 ? -18.949 20.179 -9.480 1.00 94.81 413 ARG A O 1
ATOM 3231 N N . LEU A 1 414 ? -17.816 19.401 -7.700 1.00 95.56 414 LEU A N 1
ATOM 3232 C CA . LEU A 1 414 ? -16.461 19.628 -8.217 1.00 95.56 414 LEU A CA 1
ATOM 3233 C C . LEU A 1 414 ? -15.659 18.328 -8.286 1.00 95.56 414 LEU A C 1
ATOM 3235 O O . LEU A 1 414 ? -15.631 17.563 -7.322 1.00 95.56 414 LEU A O 1
ATOM 3239 N N . VAL A 1 415 ? -14.919 18.131 -9.379 1.00 95.00 415 VAL A N 1
ATOM 3240 C CA . VAL A 1 415 ? -13.897 17.081 -9.503 1.00 95.00 415 VAL A CA 1
ATOM 3241 C C . VAL A 1 415 ? -12.510 17.713 -9.569 1.00 95.00 415 VAL A C 1
ATOM 3243 O O . VAL A 1 415 ? -12.230 18.553 -10.431 1.00 95.00 415 VAL A O 1
ATOM 3246 N N . CYS A 1 416 ? -11.609 17.318 -8.666 1.00 93.31 416 CYS A N 1
ATOM 3247 C CA . CYS A 1 416 ? -10.294 17.944 -8.575 1.00 93.31 416 CYS A CA 1
ATOM 3248 C C . CYS A 1 416 ? -9.143 17.015 -8.166 1.00 93.31 416 CYS A C 1
ATOM 3250 O O . CYS A 1 416 ? -9.329 15.943 -7.593 1.00 93.31 416 CYS A O 1
ATOM 3252 N N . SER A 1 417 ? -7.922 17.468 -8.464 1.00 91.25 417 SER A N 1
ATOM 3253 C CA . SER A 1 417 ? -6.682 16.869 -7.955 1.00 91.25 417 SER A CA 1
ATOM 3254 C C . SER A 1 417 ? -6.294 17.471 -6.599 1.00 91.25 417 SER A C 1
ATOM 3256 O O . SER A 1 417 ? -6.602 18.645 -6.357 1.00 91.25 417 SER A O 1
ATOM 3258 N N . PRO A 1 418 ? -5.544 16.755 -5.736 1.00 92.19 418 PRO A N 1
ATOM 3259 C CA . PRO A 1 418 ? -5.101 17.285 -4.447 1.00 92.19 418 PRO A CA 1
ATOM 3260 C C . PRO A 1 418 ? -4.387 18.643 -4.512 1.00 92.19 418 PRO A C 1
ATOM 3262 O O . PRO A 1 418 ? -4.586 19.481 -3.629 1.00 92.19 418 PRO A O 1
ATOM 3265 N N . GLU A 1 419 ? -3.612 18.928 -5.566 1.00 89.25 419 GLU A N 1
ATOM 3266 C CA . GLU A 1 419 ? -2.960 20.232 -5.779 1.00 89.25 419 GLU A CA 1
ATOM 3267 C C . GLU A 1 419 ? -3.946 21.404 -5.751 1.00 89.25 419 GLU A C 1
ATOM 3269 O O . GLU A 1 419 ? -3.577 22.531 -5.420 1.00 89.25 419 GLU A O 1
ATOM 3274 N N . SER A 1 420 ? -5.189 21.163 -6.163 1.00 90.50 420 SER A N 1
ATOM 3275 C CA . SER A 1 420 ? -6.202 22.197 -6.337 1.00 90.50 420 SER A CA 1
ATOM 3276 C C . SER A 1 420 ? -6.926 22.545 -5.050 1.00 90.50 420 SER A C 1
ATOM 3278 O O . SER A 1 420 ? -7.416 23.668 -4.952 1.00 90.50 420 SER A O 1
ATOM 3280 N N . LEU A 1 421 ? -6.914 21.649 -4.060 1.00 92.94 421 LEU A N 1
ATOM 3281 C CA . LEU A 1 421 ? -7.626 21.807 -2.790 1.00 92.94 421 LEU A CA 1
ATOM 3282 C C . LEU A 1 421 ? -7.221 23.072 -2.030 1.00 92.94 421 LEU A C 1
ATOM 3284 O O . LEU A 1 421 ? -8.042 23.660 -1.340 1.00 92.94 421 LEU A O 1
ATOM 3288 N N . VAL A 1 422 ? -5.976 23.531 -2.193 1.00 91.25 422 VAL A N 1
ATOM 3289 C CA . VAL A 1 422 ? -5.473 24.757 -1.545 1.00 91.25 422 VAL A CA 1
ATOM 3290 C C . VAL A 1 422 ? -6.111 26.044 -2.079 1.00 91.25 422 VAL A C 1
ATOM 3292 O O . VAL A 1 422 ? -5.904 27.097 -1.489 1.00 91.25 422 VAL A O 1
ATOM 3295 N N . ASN A 1 423 ? -6.847 25.975 -3.194 1.00 91.06 423 ASN A N 1
ATOM 3296 C CA . ASN A 1 423 ? -7.556 27.117 -3.782 1.00 91.06 423 ASN A CA 1
ATOM 3297 C C . ASN A 1 423 ? -9.037 27.165 -3.370 1.00 91.06 423 ASN A C 1
ATOM 3299 O O . ASN A 1 423 ? -9.767 28.025 -3.840 1.00 91.06 423 ASN A O 1
ATOM 3303 N N . ILE A 1 424 ? -9.492 26.233 -2.531 1.00 92.88 424 ILE A N 1
ATOM 3304 C CA . ILE A 1 424 ? -10.856 26.202 -1.998 1.00 92.88 424 ILE A CA 1
ATOM 3305 C C . ILE A 1 424 ? -10.798 26.742 -0.569 1.00 92.88 424 ILE A C 1
ATOM 3307 O O . ILE A 1 424 ? -9.853 26.448 0.163 1.00 92.88 424 ILE A O 1
ATOM 3311 N N . ALA A 1 425 ? -11.794 27.520 -0.143 1.00 90.69 425 ALA A N 1
ATOM 3312 C CA . ALA A 1 425 ? -11.847 28.015 1.228 1.00 90.69 425 ALA A CA 1
ATOM 3313 C C . ALA A 1 425 ? -11.859 26.852 2.235 1.00 90.69 425 ALA A C 1
ATOM 3315 O O . ALA A 1 425 ? -12.685 25.940 2.154 1.00 90.69 425 ALA A O 1
ATOM 3316 N N . ALA A 1 426 ? -10.974 26.908 3.235 1.00 86.94 426 ALA A N 1
ATOM 3317 C CA . ALA A 1 426 ? -10.866 25.873 4.262 1.00 86.94 426 ALA A CA 1
ATOM 3318 C C . ALA A 1 426 ? -12.138 25.710 5.097 1.00 86.94 426 ALA A C 1
ATOM 3320 O O . ALA A 1 426 ? -12.259 24.699 5.769 1.00 86.94 426 ALA A O 1
ATOM 3321 N N . THR A 1 427 ? -13.066 26.668 5.064 1.00 87.69 427 THR A N 1
ATOM 3322 C CA . THR A 1 427 ? -14.371 26.637 5.742 1.00 87.69 427 THR A CA 1
ATOM 3323 C C . THR A 1 427 ? -15.493 26.049 4.885 1.00 87.69 427 THR A C 1
ATOM 3325 O O . THR A 1 427 ? -16.586 25.832 5.402 1.00 87.69 427 THR A O 1
ATOM 3328 N N . ARG A 1 428 ? -15.258 25.770 3.594 1.00 92.19 428 ARG A N 1
ATOM 3329 C CA . ARG A 1 428 ? -16.284 25.223 2.699 1.00 92.19 428 ARG A CA 1
ATOM 3330 C C . ARG A 1 428 ? -16.756 23.853 3.201 1.00 92.19 428 ARG A C 1
ATOM 3332 O O . ARG A 1 428 ? -15.943 22.975 3.512 1.00 92.19 428 ARG A O 1
ATOM 3339 N N . HIS A 1 429 ? -18.074 23.703 3.282 1.00 94.12 429 HIS A N 1
ATOM 3340 C CA . HIS A 1 429 ? -18.765 22.441 3.536 1.00 94.12 429 HIS A CA 1
ATOM 3341 C C . HIS A 1 429 ? -19.071 21.736 2.212 1.00 94.12 429 HIS A C 1
ATOM 3343 O O . HIS A 1 429 ? -19.479 22.403 1.268 1.00 94.12 429 HIS A O 1
ATOM 3349 N N . TYR A 1 430 ? -18.889 20.423 2.151 1.00 96.56 430 TYR A N 1
ATOM 3350 C CA . TYR A 1 430 ? -19.413 19.581 1.078 1.00 96.56 430 TYR A CA 1
ATOM 3351 C C . TYR A 1 430 ? -20.233 18.485 1.736 1.00 96.56 430 TYR A C 1
ATOM 3353 O O . TYR A 1 430 ? -19.731 17.879 2.672 1.00 96.56 430 TYR A O 1
ATOM 3361 N N . ASP A 1 431 ? -21.444 18.222 1.262 1.00 96.56 431 ASP A N 1
ATOM 3362 C CA . ASP A 1 431 ? -22.328 17.220 1.874 1.00 96.56 431 ASP A CA 1
ATOM 3363 C C . ASP A 1 431 ? -21.775 15.805 1.629 1.00 96.56 431 ASP A C 1
ATOM 3365 O O . ASP A 1 431 ? -21.799 14.944 2.510 1.00 96.56 431 ASP A O 1
ATOM 3369 N N . VAL A 1 432 ? -21.160 15.592 0.458 1.00 97.06 432 VAL A N 1
ATOM 3370 C CA . VAL A 1 432 ? -20.479 14.342 0.102 1.00 97.06 432 VAL A CA 1
ATOM 3371 C C . VAL A 1 432 ? -19.044 14.597 -0.353 1.00 97.06 432 VAL A C 1
ATOM 3373 O O . VAL A 1 432 ? -18.786 15.437 -1.217 1.00 97.06 432 VAL A O 1
ATOM 3376 N N . VAL A 1 433 ? -18.096 13.819 0.174 1.00 97.38 433 VAL A N 1
ATOM 3377 C CA . VAL A 1 433 ? -16.718 13.759 -0.339 1.00 97.38 433 VAL A CA 1
ATOM 3378 C C . VAL A 1 433 ? -16.408 12.346 -0.818 1.00 97.38 433 VAL A C 1
ATOM 3380 O O . VAL A 1 433 ? -16.441 11.399 -0.035 1.00 97.38 433 VAL A O 1
ATOM 3383 N N . PHE A 1 434 ? -16.061 12.203 -2.095 1.00 96.06 434 PHE A N 1
ATOM 3384 C CA . PHE A 1 434 ? -15.659 10.938 -2.703 1.00 96.06 434 PHE A CA 1
ATOM 3385 C C . PHE A 1 434 ? -14.172 10.947 -3.064 1.00 96.06 434 PHE A C 1
ATOM 3387 O O . PHE A 1 434 ? -13.702 11.797 -3.820 1.00 96.06 434 PHE A O 1
ATOM 3394 N N . MET A 1 435 ? -13.435 9.966 -2.549 1.00 94.81 435 MET A N 1
ATOM 3395 C CA . MET A 1 435 ? -12.046 9.701 -2.894 1.00 94.81 435 MET A CA 1
ATOM 3396 C C . MET A 1 435 ? -11.945 8.381 -3.658 1.00 94.81 435 MET A C 1
ATOM 3398 O O . MET A 1 435 ? -11.984 7.299 -3.061 1.00 94.81 435 MET A O 1
ATOM 3402 N N . ASP A 1 436 ? -11.817 8.478 -4.982 1.00 88.81 436 ASP A N 1
ATOM 3403 C CA . ASP A 1 436 ? -11.560 7.307 -5.818 1.00 88.81 436 ASP A CA 1
ATOM 3404 C C . ASP A 1 436 ? -10.069 6.959 -5.809 1.00 88.81 436 ASP A C 1
ATOM 3406 O O . ASP A 1 436 ? -9.211 7.846 -5.842 1.00 88.81 436 ASP A O 1
ATOM 3410 N N . GLU A 1 437 ? -9.765 5.663 -5.782 1.00 87.06 437 GLU A N 1
ATOM 3411 C CA . GLU A 1 437 ? -8.410 5.130 -5.625 1.00 87.06 437 GLU A CA 1
ATOM 3412 C C . GLU A 1 437 ? -7.675 5.784 -4.434 1.00 87.06 437 GLU A C 1
ATOM 3414 O O . GLU A 1 437 ? -6.611 6.400 -4.585 1.00 87.06 437 GLU A O 1
ATOM 3419 N N . CYS A 1 438 ? -8.292 5.681 -3.250 1.00 91.31 438 CYS A N 1
ATOM 3420 C CA . CYS A 1 438 ? -7.895 6.369 -2.018 1.00 91.31 438 CYS A CA 1
ATOM 3421 C C . CYS A 1 438 ? -6.400 6.212 -1.696 1.00 91.31 438 CYS A C 1
ATOM 3423 O O . CYS A 1 438 ? -5.733 7.206 -1.395 1.00 91.31 438 CYS A O 1
ATOM 3425 N N . GLU A 1 439 ? -5.828 5.015 -1.866 1.00 89.31 439 GLU A N 1
ATOM 3426 C CA . GLU A 1 439 ? -4.404 4.775 -1.600 1.00 89.31 439 GLU A CA 1
ATOM 3427 C C . GLU A 1 439 ? -3.496 5.616 -2.507 1.00 89.31 439 GLU A C 1
ATOM 3429 O O . GLU A 1 439 ? -2.471 6.155 -2.078 1.00 89.31 439 GLU A O 1
ATOM 3434 N N . GLN A 1 440 ? -3.888 5.802 -3.768 1.00 88.25 440 GLN A N 1
ATOM 3435 C CA . GLN A 1 440 ? -3.136 6.636 -4.703 1.00 88.25 440 GLN A CA 1
ATOM 3436 C C . GLN A 1 440 ? -3.322 8.125 -4.439 1.00 88.25 440 GLN A C 1
ATOM 3438 O O . GLN A 1 440 ? -2.369 8.882 -4.620 1.00 88.25 440 GLN A O 1
ATOM 3443 N N . VAL A 1 441 ? -4.502 8.561 -3.992 1.00 92.50 441 VAL A N 1
ATOM 3444 C CA . VAL A 1 441 ? -4.720 9.954 -3.577 1.00 92.50 441 VAL A CA 1
ATOM 3445 C C . VAL A 1 441 ? -3.837 10.293 -2.378 1.00 92.50 441 VAL A C 1
ATOM 3447 O O . VAL A 1 441 ? -3.094 11.275 -2.431 1.00 92.50 441 VAL A O 1
ATOM 3450 N N . LEU A 1 442 ? -3.823 9.452 -1.340 1.00 93.31 442 LEU A N 1
ATOM 3451 C CA . LEU A 1 442 ? -2.958 9.634 -0.168 1.00 93.31 442 LEU A CA 1
ATOM 3452 C C . LEU A 1 442 ? -1.468 9.543 -0.540 1.00 93.31 442 LEU A C 1
ATOM 3454 O O . LEU A 1 442 ? -0.648 10.350 -0.079 1.00 93.31 442 LEU A O 1
ATOM 3458 N N . GLY A 1 443 ? -1.115 8.616 -1.432 1.00 90.94 443 GLY A N 1
ATOM 3459 C CA . GLY A 1 443 ? 0.224 8.506 -2.001 1.00 90.94 443 GLY A CA 1
ATOM 3460 C C . GLY A 1 443 ? 0.657 9.769 -2.749 1.00 90.94 443 GLY A C 1
ATOM 3461 O O . GLY A 1 443 ? 1.780 10.244 -2.574 1.00 90.94 443 GLY A O 1
ATOM 3462 N N . HIS A 1 444 ? -0.237 10.361 -3.539 1.00 90.38 444 HIS A N 1
ATOM 3463 C CA . HIS A 1 444 ? 0.013 11.588 -4.294 1.00 90.38 444 HIS A CA 1
ATOM 3464 C C . HIS A 1 444 ? 0.181 12.800 -3.379 1.00 90.38 444 HIS A C 1
ATOM 3466 O O . HIS A 1 444 ? 1.182 13.512 -3.488 1.00 90.38 444 HIS A O 1
ATOM 3472 N N . CYS A 1 445 ? -0.731 12.972 -2.415 1.00 91.19 445 CYS A N 1
ATOM 3473 C CA . CYS A 1 445 ? -0.687 14.019 -1.391 1.00 91.19 445 CYS A CA 1
ATOM 3474 C C . CYS A 1 445 ? 0.651 14.064 -0.642 1.00 91.19 445 CYS A C 1
ATOM 3476 O O . CYS A 1 445 ? 1.122 15.140 -0.273 1.00 91.19 445 CYS A O 1
ATOM 3478 N N . THR A 1 446 ? 1.271 12.903 -0.417 1.00 89.31 446 THR A N 1
ATOM 3479 C CA . THR A 1 446 ? 2.475 12.783 0.412 1.00 89.31 446 THR A CA 1
ATOM 3480 C C . THR A 1 446 ? 3.778 12.681 -0.382 1.00 89.31 446 THR A C 1
ATOM 3482 O O . THR A 1 446 ? 4.787 13.238 0.049 1.00 89.31 446 THR A O 1
ATOM 3485 N N . GLN A 1 447 ? 3.795 11.987 -1.523 1.00 84.38 447 GLN A N 1
ATOM 3486 C CA . GLN A 1 447 ? 5.033 11.607 -2.221 1.00 84.38 447 GLN A CA 1
ATOM 3487 C C . GLN A 1 447 ? 5.237 12.292 -3.576 1.00 84.38 447 GLN A C 1
ATOM 3489 O O . GLN A 1 447 ? 6.316 12.141 -4.153 1.00 84.38 447 GLN A O 1
ATOM 3494 N N . SER A 1 448 ? 4.239 12.993 -4.121 1.00 83.88 448 SER A N 1
ATOM 3495 C CA . SER A 1 448 ? 4.375 13.584 -5.453 1.00 83.88 448 SER A CA 1
ATOM 3496 C C . SER A 1 448 ? 5.295 14.808 -5.462 1.00 83.88 448 SER A C 1
ATOM 3498 O O . SER A 1 448 ? 5.177 15.713 -4.632 1.00 83.88 448 SER A O 1
ATOM 3500 N N . ASP A 1 449 ? 6.166 14.886 -6.471 1.00 76.19 449 ASP A N 1
ATOM 3501 C CA . ASP A 1 449 ? 6.992 16.067 -6.731 1.00 76.19 449 ASP A CA 1
ATOM 3502 C C . ASP A 1 449 ? 6.145 17.295 -7.123 1.00 76.19 449 ASP A C 1
ATOM 3504 O O . ASP A 1 449 ? 6.558 18.426 -6.860 1.00 76.19 449 ASP A O 1
ATOM 3508 N N . THR A 1 450 ? 4.948 17.101 -7.698 1.00 78.00 450 THR A N 1
ATOM 3509 C CA . THR A 1 450 ? 4.017 18.198 -8.047 1.00 78.00 450 THR A CA 1
ATOM 3510 C C . THR A 1 450 ? 3.428 18.882 -6.815 1.00 78.00 450 THR A C 1
ATOM 3512 O O . THR A 1 450 ? 3.074 20.056 -6.870 1.00 78.00 450 THR A O 1
ATOM 3515 N N . MET A 1 451 ? 3.394 18.179 -5.680 1.00 82.81 451 MET A N 1
ATOM 3516 C CA . MET A 1 451 ? 2.911 18.683 -4.392 1.00 82.81 451 MET A CA 1
ATOM 3517 C C . MET A 1 451 ? 4.002 19.423 -3.604 1.00 82.81 451 MET A C 1
ATOM 3519 O O . MET A 1 451 ? 3.795 19.845 -2.460 1.00 82.81 451 MET A O 1
ATOM 3523 N N . ARG A 1 452 ? 5.210 19.567 -4.162 1.00 76.81 452 ARG A N 1
ATOM 3524 C CA . ARG A 1 452 ? 6.351 20.139 -3.447 1.00 76.81 452 ARG A CA 1
ATOM 3525 C C . ARG A 1 452 ? 6.061 21.575 -3.004 1.00 76.81 452 ARG A C 1
ATOM 3527 O O . ARG A 1 452 ? 5.927 22.480 -3.815 1.00 76.81 452 ARG A O 1
ATOM 3534 N N . GLY A 1 453 ? 6.040 21.784 -1.689 1.00 78.44 453 GLY A N 1
ATOM 3535 C CA . GLY A 1 453 ? 5.757 23.082 -1.064 1.00 78.44 453 GLY A CA 1
ATOM 3536 C C . GLY A 1 453 ? 4.316 23.246 -0.572 1.00 78.44 453 GLY A C 1
ATOM 3537 O O . GLY A 1 453 ? 4.105 24.009 0.362 1.00 78.44 453 GLY A O 1
ATOM 3538 N N . SER A 1 454 ? 3.358 22.480 -1.103 1.00 85.19 454 SER A N 1
ATOM 3539 C CA . SER A 1 454 ? 1.938 22.526 -0.714 1.00 85.19 454 SER A CA 1
ATOM 3540 C C . SER A 1 454 ? 1.401 21.210 -0.138 1.00 85.19 454 SER A C 1
ATOM 3542 O O . SER A 1 454 ? 0.293 21.203 0.384 1.00 85.19 454 SER A O 1
ATOM 3544 N N . ALA A 1 455 ? 2.178 20.119 -0.169 1.00 90.69 455 ALA A N 1
ATOM 3545 C CA . ALA A 1 455 ? 1.769 18.771 0.247 1.00 90.69 455 ALA A CA 1
ATOM 3546 C C . ALA A 1 455 ? 1.066 18.725 1.614 1.00 90.69 455 ALA A C 1
ATOM 3548 O O . ALA A 1 455 ? -0.053 18.223 1.713 1.00 90.69 455 ALA A O 1
ATOM 3549 N N . LYS A 1 456 ? 1.682 19.317 2.651 1.00 91.94 456 LYS A N 1
ATOM 3550 C CA . LYS A 1 456 ? 1.090 19.402 3.995 1.00 91.94 456 LYS A CA 1
ATOM 3551 C C . LYS A 1 456 ? -0.253 20.128 3.966 1.00 91.94 456 LYS A C 1
ATOM 3553 O O . LYS A 1 456 ? -1.241 19.570 4.421 1.00 91.94 456 LYS A O 1
ATOM 3558 N N . LEU A 1 457 ? -0.288 21.337 3.399 1.00 91.75 457 LEU A N 1
ATOM 3559 C CA . LEU A 1 457 ? -1.498 22.158 3.344 1.00 91.75 457 LEU A CA 1
ATOM 3560 C C . LEU A 1 457 ? -2.622 21.454 2.577 1.00 91.75 457 LEU A C 1
ATOM 3562 O O . LEU A 1 457 ? -3.728 21.361 3.082 1.00 91.75 457 LEU A O 1
ATOM 3566 N N . SER A 1 458 ? -2.337 20.915 1.394 1.00 92.50 458 SER A N 1
ATOM 3567 C CA . SER A 1 458 ? -3.315 20.174 0.593 1.00 92.50 458 SER A CA 1
ATOM 3568 C C . SER A 1 458 ? -3.856 18.944 1.327 1.00 92.50 458 SER A C 1
ATOM 3570 O O . SER A 1 458 ? -5.064 18.729 1.342 1.00 92.50 458 SER A O 1
ATOM 3572 N N . THR A 1 459 ? -2.991 18.187 2.009 1.00 93.75 459 THR A N 1
ATOM 3573 C CA . THR A 1 459 ? -3.432 17.040 2.816 1.00 93.75 459 THR A CA 1
ATOM 3574 C C . THR A 1 459 ? -4.310 17.496 3.979 1.00 93.75 459 THR A C 1
ATOM 3576 O O . THR A 1 459 ? -5.356 16.906 4.216 1.00 93.75 459 THR A O 1
ATOM 3579 N N . THR A 1 460 ? -3.942 18.583 4.667 1.00 92.88 460 THR A N 1
ATOM 3580 C CA . THR A 1 460 ? -4.776 19.187 5.717 1.00 92.88 460 THR A CA 1
ATOM 3581 C C . THR A 1 460 ? -6.135 19.625 5.173 1.00 92.88 460 THR A C 1
ATOM 3583 O O . THR A 1 460 ? -7.148 19.370 5.817 1.00 92.88 460 THR A O 1
ATOM 3586 N N . MET A 1 461 ? -6.177 20.234 3.985 1.00 94.56 461 MET A N 1
ATOM 3587 C CA . MET A 1 461 ? -7.422 20.621 3.317 1.00 94.56 461 MET A CA 1
ATOM 3588 C C . MET A 1 461 ? -8.286 19.398 2.999 1.00 94.56 461 MET A C 1
ATOM 3590 O O . MET A 1 461 ? -9.469 19.393 3.325 1.00 94.56 461 MET A O 1
ATOM 3594 N N . LEU A 1 462 ? -7.691 18.334 2.450 1.00 95.62 462 LEU A N 1
ATOM 3595 C CA . LEU A 1 462 ? -8.380 17.073 2.167 1.00 95.62 462 LEU A CA 1
ATOM 3596 C C . LEU A 1 462 ? -8.997 16.458 3.429 1.00 95.62 462 LEU A C 1
ATOM 3598 O O . LEU A 1 462 ? -10.186 16.138 3.435 1.00 95.62 462 LEU A O 1
ATOM 3602 N N . THR A 1 463 ? -8.209 16.340 4.504 1.00 93.69 463 THR A N 1
ATOM 3603 C CA . THR A 1 463 ? -8.684 15.864 5.811 1.00 93.69 463 THR A CA 1
ATOM 3604 C C . THR A 1 463 ? -9.820 16.743 6.322 1.00 93.69 463 THR A C 1
ATOM 3606 O O . THR A 1 463 ? -10.823 16.231 6.803 1.00 93.69 463 THR A O 1
ATOM 3609 N N . SER A 1 464 ? -9.697 18.064 6.184 1.00 93.75 464 SER A N 1
ATOM 3610 C CA . SER A 1 464 ? -10.693 19.028 6.650 1.00 93.75 464 SER A CA 1
ATOM 3611 C C . SER A 1 464 ? -12.028 18.905 5.908 1.00 93.75 464 SER A C 1
ATOM 3613 O O . SER A 1 464 ? -13.078 18.914 6.550 1.00 93.75 464 SER A O 1
ATOM 3615 N N . PHE A 1 465 ? -12.002 18.724 4.583 1.00 96.19 465 PHE A N 1
ATOM 3616 C CA . PHE A 1 465 ? -13.211 18.480 3.793 1.00 96.19 465 PHE A CA 1
ATOM 3617 C C . PHE A 1 465 ? -13.876 17.156 4.175 1.00 96.19 465 PHE A C 1
ATOM 3619 O O . PHE A 1 465 ? -15.070 17.142 4.455 1.00 96.19 465 PHE A O 1
ATOM 3626 N N . CYS A 1 466 ? -13.108 16.068 4.286 1.00 94.94 466 CYS A N 1
ATOM 3627 C CA . CYS A 1 466 ? -13.647 14.768 4.698 1.00 94.94 466 CYS A CA 1
ATOM 3628 C C . CYS A 1 466 ? -14.186 14.791 6.142 1.00 94.94 466 CYS A C 1
ATOM 3630 O O . CYS A 1 466 ? -15.211 14.185 6.444 1.00 94.94 466 CYS A O 1
ATOM 3632 N N . HIS A 1 467 ? -13.520 15.504 7.053 1.00 92.06 467 HIS A N 1
ATOM 3633 C CA . HIS A 1 467 ? -13.953 15.628 8.445 1.00 92.06 467 HIS A CA 1
ATOM 3634 C C . HIS A 1 467 ? -15.288 16.368 8.564 1.00 92.06 467 HIS A C 1
ATOM 3636 O O . HIS A 1 467 ? -16.126 15.971 9.367 1.00 92.06 467 HIS A O 1
ATOM 3642 N N . ARG A 1 468 ? -15.528 17.396 7.744 1.00 91.69 468 ARG A N 1
ATOM 3643 C CA . ARG A 1 468 ? -16.784 18.157 7.784 1.00 91.69 468 ARG A CA 1
ATOM 3644 C C . ARG A 1 468 ? -17.931 17.548 6.992 1.00 91.69 468 ARG A C 1
ATOM 3646 O O . ARG A 1 468 ? -19.058 17.827 7.350 1.00 91.69 468 ARG A O 1
ATOM 3653 N N . ALA A 1 469 ? -17.652 16.767 5.953 1.00 94.69 469 ALA A N 1
ATOM 3654 C CA . ALA A 1 469 ? -18.702 16.257 5.076 1.00 94.69 469 ALA A CA 1
ATOM 3655 C C . ALA A 1 469 ? -19.663 15.298 5.775 1.00 94.69 469 ALA A C 1
ATOM 3657 O O . ALA A 1 469 ? -19.213 14.478 6.569 1.00 94.69 469 ALA A O 1
ATOM 3658 N N . ASP A 1 470 ? -20.949 15.325 5.447 1.00 92.19 470 ASP A N 1
ATOM 3659 C CA . ASP A 1 470 ? -21.920 14.409 6.057 1.00 92.19 470 ASP A CA 1
ATOM 3660 C C . ASP A 1 470 ? -21.625 12.956 5.669 1.00 92.19 470 ASP A C 1
ATOM 3662 O O . ASP A 1 470 ? -21.600 12.065 6.517 1.00 92.19 470 ASP A O 1
ATOM 3666 N N . THR A 1 471 ? -21.300 12.726 4.394 1.00 94.31 471 THR A N 1
ATOM 3667 C CA . THR A 1 471 ? -20.948 11.405 3.862 1.00 94.31 471 THR A CA 1
ATOM 3668 C C . THR A 1 471 ? -19.552 11.425 3.247 1.00 94.31 471 THR A C 1
ATOM 3670 O O . THR A 1 471 ? -19.232 12.261 2.401 1.00 94.31 471 THR A O 1
ATOM 3673 N N . VAL A 1 472 ? -18.705 10.469 3.630 1.00 95.88 472 VAL A N 1
ATOM 3674 C CA . VAL A 1 472 ? -17.383 10.269 3.016 1.00 95.88 472 VAL A CA 1
ATOM 3675 C C . VAL A 1 472 ? -17.369 8.916 2.331 1.00 95.88 472 VAL A C 1
ATOM 3677 O O . VAL A 1 472 ? -17.793 7.929 2.917 1.00 95.88 472 VAL A O 1
ATOM 3680 N N . ILE A 1 473 ? -16.866 8.844 1.106 1.00 96.00 473 ILE A N 1
ATOM 3681 C CA . ILE A 1 473 ? -16.752 7.599 0.346 1.00 96.00 473 ILE A CA 1
ATOM 3682 C C . ILE A 1 473 ? -15.286 7.419 -0.033 1.00 96.00 473 ILE A C 1
ATOM 3684 O O . ILE A 1 473 ? -14.719 8.257 -0.731 1.00 96.00 473 ILE A O 1
ATOM 3688 N N . LEU A 1 474 ? -14.668 6.330 0.411 1.00 94.75 474 LEU A N 1
ATOM 3689 C CA . LEU A 1 474 ? -13.302 5.947 0.063 1.00 94.75 474 LEU A CA 1
ATOM 3690 C C . LEU A 1 474 ? -13.358 4.620 -0.692 1.00 94.75 474 LEU A C 1
ATOM 3692 O O . LEU A 1 474 ? -13.920 3.648 -0.183 1.00 94.75 474 LEU A O 1
ATOM 3696 N N . SER A 1 475 ? -12.791 4.563 -1.899 1.00 92.50 475 SER A N 1
ATOM 3697 C CA . SER A 1 475 ? -12.784 3.330 -2.692 1.00 92.50 475 SER A CA 1
ATOM 3698 C C . SER A 1 475 ? -11.380 2.907 -3.106 1.00 92.50 475 SER A C 1
ATOM 3700 O O . SER A 1 475 ? -10.568 3.734 -3.520 1.00 92.50 475 SER A O 1
ATOM 3702 N N . ASP A 1 476 ? -11.094 1.609 -2.987 1.00 89.25 476 ASP A N 1
ATOM 3703 C CA . ASP A 1 476 ? -9.854 1.001 -3.475 1.00 89.25 476 ASP A CA 1
ATOM 3704 C C . ASP A 1 476 ? -10.024 -0.521 -3.682 1.00 89.25 476 ASP A C 1
ATOM 3706 O O . ASP A 1 476 ? -11.038 -1.117 -3.312 1.00 89.25 476 ASP A O 1
ATOM 3710 N N . ALA A 1 477 ? -9.057 -1.176 -4.326 1.00 79.38 477 ALA A N 1
ATOM 3711 C CA . ALA A 1 477 ? -8.991 -2.637 -4.367 1.00 79.38 477 ALA A CA 1
ATOM 3712 C C . ALA A 1 477 ? -8.575 -3.229 -3.021 1.00 79.38 477 ALA A C 1
ATOM 3714 O O . ALA A 1 477 ? -9.049 -4.300 -2.643 1.00 79.38 477 ALA A O 1
ATOM 3715 N N . ASN A 1 478 ? -7.728 -2.506 -2.296 1.00 77.31 478 ASN A N 1
ATOM 3716 C CA . ASN A 1 478 ? -7.331 -2.842 -0.946 1.00 77.31 478 ASN A CA 1
ATOM 3717 C C . ASN A 1 478 ? -7.081 -1.550 -0.167 1.00 77.31 478 ASN A C 1
ATOM 3719 O O . ASN A 1 478 ? -6.385 -0.671 -0.664 1.00 77.31 478 ASN A O 1
ATOM 3723 N N . LEU A 1 479 ? -7.617 -1.456 1.048 1.00 80.19 479 LEU A N 1
ATOM 3724 C CA . LEU A 1 479 ? -7.282 -0.369 1.966 1.00 80.19 479 LEU A CA 1
ATOM 3725 C C . LEU A 1 479 ? -6.164 -0.832 2.893 1.00 80.19 479 LEU A C 1
ATOM 3727 O O . LEU A 1 479 ? -6.176 -1.970 3.368 1.00 80.19 479 LEU A O 1
ATOM 3731 N N . SER A 1 480 ? -5.197 0.043 3.126 1.00 77.31 480 SER A N 1
ATOM 3732 C CA . SER A 1 480 ? -4.002 -0.241 3.905 1.00 77.31 480 SER A CA 1
ATOM 3733 C C . SER A 1 480 ? -3.930 0.613 5.173 1.00 77.31 480 SER A C 1
ATOM 3735 O O . SER A 1 480 ? -4.854 1.370 5.499 1.00 77.31 480 SER A O 1
ATOM 3737 N N . ASP A 1 481 ? -2.810 0.515 5.896 1.00 73.81 481 ASP A N 1
ATOM 3738 C CA . ASP A 1 481 ? -2.551 1.338 7.078 1.00 73.81 481 ASP A CA 1
ATOM 3739 C C . ASP A 1 481 ? -2.626 2.839 6.746 1.00 73.81 481 ASP A C 1
ATOM 3741 O O . ASP A 1 481 ? -2.965 3.642 7.616 1.00 73.81 481 ASP A O 1
ATOM 3745 N N . ASN A 1 482 ? -2.361 3.242 5.495 1.00 83.12 482 ASN A N 1
ATOM 3746 C CA . ASN A 1 482 ? -2.484 4.638 5.066 1.00 83.12 482 ASN A CA 1
ATOM 3747 C C . ASN A 1 482 ? -3.921 5.141 5.205 1.00 83.12 482 ASN A C 1
ATOM 3749 O O . ASN A 1 482 ? -4.149 6.183 5.825 1.00 83.12 482 ASN A O 1
ATOM 3753 N N . SER A 1 483 ? -4.878 4.402 4.637 1.00 84.94 483 SER A N 1
ATOM 3754 C CA . SER A 1 483 ? -6.297 4.753 4.662 1.00 84.94 483 SER A CA 1
ATOM 3755 C C . SER A 1 483 ? -6.821 4.792 6.089 1.00 84.94 483 SER A C 1
ATOM 3757 O O . SER A 1 483 ? -7.443 5.773 6.486 1.00 84.94 483 SER A O 1
ATOM 3759 N N . TYR A 1 484 ? -6.496 3.791 6.909 1.00 79.94 484 TYR A N 1
ATOM 3760 C CA . TYR A 1 484 ? -6.922 3.763 8.311 1.00 79.94 484 TYR A CA 1
ATOM 3761 C C . TYR A 1 484 ? -6.309 4.900 9.138 1.00 79.94 484 TYR A C 1
ATOM 3763 O O . TYR A 1 484 ? -6.982 5.511 9.970 1.00 79.94 484 TYR A O 1
ATOM 3771 N N . GLN A 1 485 ? -5.054 5.265 8.870 1.00 78.38 485 GLN A N 1
ATOM 3772 C CA . GLN A 1 485 ? -4.418 6.405 9.523 1.00 78.38 485 GLN A CA 1
ATOM 3773 C C . GLN A 1 485 ? -4.948 7.763 9.027 1.00 78.38 485 GLN A C 1
ATOM 3775 O O . GLN A 1 485 ? -4.838 8.767 9.734 1.00 78.38 485 GLN A O 1
ATOM 3780 N N . PHE A 1 486 ? -5.490 7.829 7.814 1.00 86.75 486 PHE A N 1
ATOM 3781 C CA . PHE A 1 486 ? -6.215 8.996 7.325 1.00 86.75 486 PHE A CA 1
ATOM 3782 C C . PHE A 1 486 ? -7.604 9.088 7.974 1.00 86.75 486 PHE A C 1
ATOM 3784 O O . PHE A 1 486 ? -7.944 10.134 8.522 1.00 86.75 486 PHE A O 1
ATOM 3791 N N . ILE A 1 487 ? -8.358 7.985 7.996 1.00 84.88 487 ILE A N 1
ATOM 3792 C CA . ILE A 1 487 ? -9.705 7.890 8.579 1.00 84.88 487 ILE A CA 1
ATOM 3793 C C . ILE A 1 487 ? -9.704 8.263 10.064 1.00 84.88 487 ILE A C 1
ATOM 3795 O O . ILE A 1 487 ? -10.592 8.985 10.505 1.00 84.88 487 ILE A O 1
ATOM 3799 N N . SER A 1 488 ? -8.677 7.869 10.826 1.00 76.62 488 SER A N 1
ATOM 3800 C CA . SER A 1 488 ? -8.568 8.230 12.250 1.00 76.62 488 SER A CA 1
ATOM 3801 C C . SER A 1 488 ? -8.469 9.740 12.511 1.00 76.62 488 SER A C 1
ATOM 3803 O O . SER A 1 488 ? -8.654 10.183 13.641 1.00 76.62 488 SER A O 1
ATOM 3805 N N . GLN A 1 489 ? -8.210 10.549 11.479 1.00 81.31 489 GLN A N 1
ATOM 3806 C CA . GLN A 1 489 ? -8.201 12.013 11.563 1.00 81.31 489 GLN A CA 1
ATOM 3807 C C . GLN A 1 489 ? -9.572 12.638 11.253 1.00 81.31 489 GLN A C 1
ATOM 3809 O O . GLN A 1 489 ? -9.709 13.856 11.347 1.00 81.31 489 GLN A O 1
ATOM 3814 N N . LEU A 1 490 ? -10.575 11.840 10.866 1.00 83.88 490 LEU A N 1
ATOM 3815 C CA . LEU A 1 490 ? -11.893 12.313 10.429 1.00 83.88 490 LEU A CA 1
ATOM 3816 C C . LEU A 1 490 ? -12.932 12.399 11.560 1.00 83.88 490 LEU A C 1
ATOM 3818 O O . LEU A 1 490 ? -14.033 12.888 11.311 1.00 83.88 490 LEU A O 1
ATOM 3822 N N . GLY A 1 491 ? -12.587 12.021 12.795 1.00 70.19 491 GLY A N 1
ATOM 3823 C CA . GLY A 1 491 ? -13.474 12.103 13.966 1.00 70.19 491 GLY A CA 1
ATOM 3824 C C . GLY A 1 491 ? -14.457 10.930 14.094 1.00 70.19 491 GLY A C 1
ATOM 3825 O O . GLY A 1 491 ? -14.322 9.924 13.405 1.00 70.19 491 GLY A O 1
ATOM 3826 N N . SER A 1 492 ? -15.446 11.061 14.983 1.00 68.31 492 SER A N 1
ATOM 3827 C CA . SER A 1 492 ? -16.318 9.970 15.467 1.00 68.31 492 SER A CA 1
ATOM 3828 C C . SER A 1 492 ? -17.467 9.564 14.526 1.00 68.31 492 SER A C 1
ATOM 3830 O O . SER A 1 492 ? -18.563 9.252 14.988 1.00 68.31 492 SER A O 1
ATOM 3832 N N . LYS A 1 493 ? -17.267 9.599 13.204 1.00 74.25 493 LYS A N 1
ATOM 3833 C CA . LYS A 1 493 ? -18.299 9.144 12.256 1.00 74.25 493 LYS A CA 1
ATOM 3834 C C . LYS A 1 493 ? -18.356 7.624 12.220 1.00 74.25 493 LYS A C 1
ATOM 3836 O O . LYS A 1 493 ? -17.318 6.966 12.218 1.00 74.25 493 LYS A O 1
ATOM 3841 N N . SER A 1 494 ? -19.567 7.085 12.106 1.00 77.12 494 SER A N 1
ATOM 3842 C CA . SER A 1 494 ? -19.749 5.652 11.882 1.00 77.12 494 SER A CA 1
ATOM 3843 C C . SER A 1 494 ? -19.124 5.246 10.550 1.00 77.12 494 SER A C 1
ATOM 3845 O O . SER A 1 494 ? -19.221 5.969 9.553 1.00 77.12 494 SER A O 1
ATOM 3847 N N . ILE A 1 495 ? -18.475 4.083 10.527 1.00 79.38 495 ILE A N 1
ATOM 3848 C CA . ILE A 1 495 ? -17.803 3.570 9.335 1.00 79.38 495 ILE A CA 1
ATOM 3849 C C . ILE A 1 495 ? -18.581 2.367 8.797 1.00 79.38 495 ILE A C 1
ATOM 3851 O O . ILE A 1 495 ? -18.952 1.459 9.537 1.00 79.38 495 ILE A O 1
ATOM 3855 N N . MET A 1 496 ? -18.820 2.339 7.492 1.00 80.75 496 MET A N 1
ATOM 3856 C CA . MET A 1 496 ? -19.366 1.196 6.771 1.00 80.75 496 MET A CA 1
ATOM 3857 C C . MET A 1 496 ? -18.280 0.617 5.871 1.00 80.75 496 MET A C 1
ATOM 3859 O O . MET A 1 496 ? -17.699 1.336 5.069 1.00 80.75 496 MET A O 1
ATOM 3863 N N . LYS A 1 497 ? -18.016 -0.687 5.959 1.00 81.75 497 LYS A N 1
ATOM 3864 C CA . LYS A 1 497 ? -17.066 -1.393 5.094 1.00 81.75 497 LYS A CA 1
ATOM 3865 C C . LYS A 1 497 ? -17.811 -2.377 4.198 1.00 81.75 497 LYS A C 1
ATOM 3867 O O . LYS A 1 497 ? -18.304 -3.406 4.654 1.00 81.75 497 LYS A O 1
ATOM 3872 N N . LEU A 1 498 ? -17.869 -2.040 2.913 1.00 81.19 498 LEU A N 1
ATOM 3873 C CA . LEU A 1 498 ? -18.469 -2.831 1.843 1.00 81.19 498 LEU A CA 1
ATOM 3874 C C . LEU A 1 498 ? -17.356 -3.597 1.123 1.00 81.19 498 LEU A C 1
ATOM 3876 O O . LEU A 1 498 ? -16.548 -3.002 0.410 1.00 81.19 498 LEU A O 1
ATOM 3880 N N . VAL A 1 499 ? -17.292 -4.913 1.318 1.00 81.44 499 VAL A N 1
ATOM 3881 C CA . VAL A 1 499 ? -16.247 -5.775 0.755 1.00 81.44 499 VAL A CA 1
ATOM 3882 C C . VAL A 1 499 ? -16.829 -6.682 -0.320 1.00 81.44 499 VAL A C 1
ATOM 3884 O O . VAL A 1 499 ? -17.597 -7.599 -0.036 1.00 81.44 499 VAL A O 1
ATOM 3887 N N . ASN A 1 500 ? -16.403 -6.482 -1.562 1.00 81.00 500 ASN A N 1
ATOM 3888 C CA . ASN A 1 500 ? -16.701 -7.392 -2.654 1.00 81.00 500 ASN A CA 1
ATOM 3889 C C . ASN A 1 500 ? -15.541 -8.378 -2.858 1.00 81.00 500 ASN A C 1
ATOM 3891 O O . ASN A 1 500 ? -14.438 -8.015 -3.274 1.00 81.00 500 ASN A O 1
ATOM 3895 N N . THR A 1 501 ? -15.816 -9.651 -2.583 1.00 81.19 501 THR A N 1
ATOM 3896 C CA . THR A 1 501 ? -14.843 -10.753 -2.650 1.00 81.19 501 THR A CA 1
ATOM 3897 C C . THR A 1 501 ? -14.710 -11.372 -4.041 1.00 81.19 501 THR A C 1
ATOM 3899 O O . THR A 1 501 ? -13.904 -12.288 -4.233 1.00 81.19 501 THR A O 1
ATOM 3902 N N . TYR A 1 502 ? -15.486 -10.908 -5.024 1.00 82.25 502 TYR A N 1
ATOM 3903 C CA . TYR A 1 502 ? -15.404 -11.398 -6.393 1.00 82.25 502 TYR A CA 1
ATOM 3904 C C . TYR A 1 502 ? -14.025 -11.108 -7.000 1.00 82.25 502 TYR A C 1
ATOM 3906 O O . TYR A 1 502 ? -13.536 -9.978 -6.982 1.00 82.25 502 TYR A O 1
ATOM 3914 N N . LYS A 1 503 ? -13.399 -12.145 -7.570 1.00 84.12 503 LYS A N 1
ATOM 3915 C CA . LYS A 1 503 ? -12.093 -12.070 -8.240 1.00 84.12 503 LYS A CA 1
ATOM 3916 C C . LYS A 1 503 ? -12.274 -12.277 -9.752 1.00 84.12 503 LYS A C 1
ATOM 3918 O O . LYS A 1 503 ? -12.350 -13.430 -10.191 1.00 84.12 503 LYS A O 1
ATOM 3923 N N . PRO A 1 504 ? -12.317 -11.205 -10.573 1.00 84.62 504 PRO A N 1
ATOM 3924 C CA . PRO A 1 504 ? -12.556 -11.319 -12.014 1.00 84.62 504 PRO A CA 1
ATOM 3925 C C . PRO A 1 504 ? -11.562 -12.242 -12.729 1.00 84.62 504 PRO A C 1
ATOM 3927 O O . PRO A 1 504 ? -11.956 -13.027 -13.588 1.00 84.62 504 PRO A O 1
ATOM 3930 N N . ARG A 1 505 ? -10.280 -12.192 -12.343 1.00 87.88 505 ARG A N 1
ATOM 3931 C CA . ARG A 1 505 ? -9.195 -12.958 -12.979 1.00 87.88 505 ARG A CA 1
ATOM 3932 C C . ARG A 1 505 ? -9.330 -14.460 -12.764 1.00 87.88 505 ARG A C 1
ATOM 3934 O O . ARG A 1 505 ? -9.151 -15.228 -13.706 1.00 87.88 505 ARG A O 1
ATOM 3941 N N . LYS A 1 506 ? -9.776 -14.860 -11.572 1.00 86.19 506 LYS A N 1
ATOM 3942 C CA . LYS A 1 506 ? -10.076 -16.258 -11.253 1.00 86.19 506 LYS A CA 1
ATOM 3943 C C . LYS A 1 506 ? -11.243 -16.787 -12.088 1.00 86.19 506 LYS A C 1
ATOM 3945 O O . LYS A 1 506 ? -11.149 -17.876 -12.647 1.00 86.19 506 LYS A O 1
ATOM 3950 N N . ALA A 1 507 ? -12.317 -16.005 -12.220 1.00 85.00 507 ALA A N 1
ATOM 3951 C CA . ALA A 1 507 ? -13.464 -16.367 -13.056 1.00 85.00 507 ALA A CA 1
ATOM 3952 C C . ALA A 1 507 ? -13.089 -16.474 -14.549 1.00 85.00 507 ALA A C 1
ATOM 3954 O O . ALA A 1 507 ? -13.557 -17.375 -15.241 1.00 85.00 507 ALA A O 1
ATOM 3955 N N . GLN A 1 508 ? -12.195 -15.600 -15.024 1.00 86.38 508 GLN A N 1
ATOM 3956 C CA . GLN A 1 508 ? -11.667 -15.594 -16.395 1.00 86.38 508 GLN A CA 1
ATOM 3957 C C . GLN A 1 508 ? -10.615 -16.682 -16.669 1.00 86.38 508 GLN A C 1
ATOM 3959 O O . GLN A 1 508 ? -10.222 -16.849 -17.823 1.00 86.38 508 GLN A O 1
ATOM 3964 N N . LYS A 1 509 ? -10.151 -17.409 -15.639 1.00 92.25 509 LYS A N 1
ATOM 3965 C CA . LYS A 1 509 ? -8.993 -18.321 -15.710 1.00 92.25 509 LYS A CA 1
ATOM 3966 C C . LYS A 1 509 ? -7.752 -17.629 -16.288 1.00 92.25 509 LYS A C 1
ATOM 3968 O O . LYS A 1 509 ? -7.071 -18.180 -17.151 1.00 92.25 509 LYS A O 1
ATOM 3973 N N . ALA A 1 510 ? -7.510 -16.394 -15.854 1.00 93.94 510 ALA A N 1
ATOM 3974 C CA . ALA A 1 510 ? -6.438 -15.580 -16.397 1.00 93.94 510 ALA A CA 1
ATOM 3975 C C . ALA A 1 510 ? -5.057 -16.119 -15.985 1.00 93.94 510 ALA A C 1
ATOM 3977 O O . ALA A 1 510 ? -4.842 -16.457 -14.820 1.00 93.94 510 ALA A O 1
ATOM 3978 N N . LYS A 1 511 ? -4.117 -16.159 -16.933 1.00 97.38 511 LYS A N 1
ATOM 3979 C CA . LYS A 1 511 ? -2.754 -16.667 -16.754 1.00 97.38 511 LYS A CA 1
ATOM 3980 C C . LYS A 1 511 ? -1.708 -15.582 -16.957 1.00 97.38 511 LYS A C 1
ATOM 3982 O O . LYS A 1 511 ? -1.861 -14.710 -17.815 1.00 97.38 511 LYS A O 1
ATOM 3987 N N . VAL A 1 512 ? -0.628 -15.681 -16.191 1.00 98.25 512 VAL A N 1
ATOM 3988 C CA . VAL A 1 512 ? 0.573 -14.857 -16.325 1.00 98.25 512 VAL A CA 1
ATOM 3989 C C . VAL A 1 512 ? 1.771 -15.775 -16.533 1.00 98.25 512 VAL A C 1
ATOM 3991 O O . VAL A 1 512 ? 2.126 -16.550 -15.650 1.00 98.25 512 VAL A O 1
ATOM 3994 N N . TYR A 1 513 ? 2.411 -15.655 -17.688 1.00 97.81 513 TYR A N 1
ATOM 3995 C CA . TYR A 1 513 ? 3.652 -16.332 -18.037 1.00 97.81 513 TYR A CA 1
ATOM 3996 C C . TYR A 1 513 ? 4.828 -15.397 -17.766 1.00 97.81 513 TYR A C 1
ATOM 3998 O O . TYR A 1 513 ? 4.879 -14.293 -18.310 1.00 97.81 513 TYR A O 1
ATOM 4006 N N . VAL A 1 514 ? 5.767 -15.813 -16.922 1.00 97.12 514 VAL A N 1
ATOM 4007 C CA . VAL A 1 514 ? 6.902 -14.986 -16.495 1.00 97.12 514 VAL A CA 1
ATOM 4008 C C . VAL A 1 514 ? 8.180 -15.498 -17.141 1.00 97.12 514 VAL A C 1
ATOM 4010 O O . VAL A 1 514 ? 8.561 -16.647 -16.938 1.00 97.12 514 VAL A O 1
ATOM 4013 N N . TYR A 1 515 ? 8.849 -14.621 -17.882 1.00 95.69 515 TYR A N 1
ATOM 4014 C CA . TYR A 1 515 ? 10.081 -14.890 -18.615 1.00 95.69 515 TYR A CA 1
ATOM 4015 C C . TYR A 1 515 ? 11.259 -14.166 -17.961 1.00 95.69 515 TYR A C 1
ATOM 4017 O O . TYR A 1 515 ? 11.113 -13.084 -17.381 1.00 95.69 515 TYR A O 1
ATOM 4025 N N . SER A 1 516 ? 12.453 -14.732 -18.107 1.00 91.44 516 SER A N 1
ATOM 4026 C CA . SER A 1 516 ? 13.716 -14.123 -17.670 1.00 91.44 516 SER A CA 1
ATOM 4027 C C . SER A 1 516 ? 14.274 -13.123 -18.695 1.00 91.44 516 SER A C 1
ATOM 4029 O O . SER A 1 516 ? 14.955 -12.159 -18.335 1.00 91.44 516 SER A O 1
ATOM 4031 N N . SER A 1 517 ? 13.976 -13.326 -19.983 1.00 94.31 517 SER A N 1
ATOM 4032 C CA . SER A 1 517 ? 14.620 -12.631 -21.097 1.00 94.31 517 SER A CA 1
ATOM 4033 C C . SER A 1 517 ? 13.730 -11.555 -21.720 1.00 94.31 517 SER A C 1
ATOM 4035 O O . SER A 1 517 ? 12.736 -11.830 -22.392 1.00 94.31 517 SER A O 1
ATOM 4037 N N . LYS A 1 518 ? 14.146 -10.287 -21.583 1.00 95.19 518 LYS A N 1
ATOM 4038 C CA . LYS A 1 518 ? 13.528 -9.151 -22.295 1.00 95.19 518 LYS A CA 1
ATOM 4039 C C . LYS A 1 518 ? 13.512 -9.368 -23.812 1.00 95.19 518 LYS A C 1
ATOM 4041 O O . LYS A 1 518 ? 12.527 -9.036 -24.462 1.00 95.19 518 LYS A O 1
ATOM 4046 N N . ALA A 1 519 ? 14.609 -9.882 -24.374 1.00 96.31 519 ALA A N 1
ATOM 4047 C CA . ALA A 1 519 ? 14.725 -10.086 -25.815 1.00 96.31 519 ALA A CA 1
ATOM 4048 C C . ALA A 1 519 ? 13.740 -11.151 -26.303 1.00 96.31 519 ALA A C 1
ATOM 4050 O O . ALA A 1 519 ? 13.073 -10.942 -27.307 1.00 96.31 519 ALA A O 1
ATOM 4051 N N . GLU A 1 520 ? 13.594 -12.254 -25.570 1.00 96.50 520 GLU A N 1
ATOM 4052 C CA . GLU A 1 520 ? 12.593 -13.268 -25.897 1.00 96.50 520 GLU A CA 1
ATOM 4053 C C . GLU A 1 520 ? 11.180 -12.683 -25.913 1.00 96.50 520 GLU A C 1
ATOM 4055 O O . GLU A 1 520 ? 10.482 -12.839 -26.911 1.00 96.50 520 GLU A O 1
ATOM 4060 N N . LEU A 1 521 ? 10.788 -11.941 -24.872 1.00 97.25 521 LEU A N 1
ATOM 4061 C CA . LEU A 1 521 ? 9.443 -11.372 -24.784 1.00 97.25 521 LEU A CA 1
ATOM 4062 C C . LEU A 1 521 ? 9.145 -10.376 -25.913 1.00 97.25 521 LEU A C 1
ATOM 4064 O O . LEU A 1 521 ? 8.069 -10.418 -26.507 1.00 97.25 521 LEU A O 1
ATOM 4068 N N . VAL A 1 522 ? 10.091 -9.484 -26.225 1.00 97.06 522 VAL A N 1
ATOM 4069 C CA . VAL A 1 522 ? 9.940 -8.527 -27.336 1.00 97.06 522 VAL A CA 1
ATOM 4070 C C . VAL A 1 522 ? 9.832 -9.264 -28.668 1.00 97.06 522 VAL A C 1
ATOM 4072 O O . VAL A 1 522 ? 9.005 -8.900 -29.496 1.00 97.06 522 VAL A O 1
ATOM 4075 N N . GLY A 1 523 ? 10.616 -10.323 -28.865 1.00 96.75 523 GLY A N 1
ATOM 4076 C CA . GLY A 1 523 ? 10.535 -11.139 -30.070 1.00 96.75 523 GLY A CA 1
ATOM 4077 C C . GLY A 1 523 ? 9.238 -11.935 -30.183 1.00 96.75 523 GLY A C 1
ATOM 4078 O O . GLY A 1 523 ? 8.665 -11.983 -31.264 1.00 96.75 523 GLY A O 1
ATOM 4079 N N . MET A 1 524 ? 8.730 -12.490 -29.077 1.00 96.19 524 MET A N 1
ATOM 4080 C CA . MET A 1 524 ? 7.407 -13.121 -29.025 1.00 96.19 524 MET A CA 1
ATOM 4081 C C . MET A 1 524 ? 6.313 -12.127 -29.404 1.00 96.19 524 MET A C 1
ATOM 4083 O O . MET A 1 524 ? 5.468 -12.431 -30.240 1.00 96.19 524 MET A O 1
ATOM 4087 N N . ALA A 1 525 ? 6.358 -10.926 -28.824 1.00 96.31 525 ALA A N 1
ATOM 4088 C CA . ALA A 1 525 ? 5.430 -9.867 -29.173 1.00 96.31 525 ALA A CA 1
ATOM 4089 C C . ALA A 1 525 ? 5.561 -9.490 -30.657 1.00 96.31 525 ALA A C 1
ATOM 4091 O O . ALA A 1 525 ? 4.543 -9.297 -31.301 1.00 96.31 525 ALA A O 1
ATOM 4092 N N . ALA A 1 526 ? 6.767 -9.418 -31.223 1.00 95.19 526 ALA A N 1
ATOM 4093 C CA . ALA A 1 526 ? 6.977 -9.073 -32.631 1.00 95.19 526 ALA A CA 1
ATOM 4094 C C . ALA A 1 526 ? 6.340 -10.076 -33.610 1.00 95.19 526 ALA A C 1
ATOM 4096 O O . ALA A 1 526 ? 5.780 -9.663 -34.621 1.00 95.19 526 ALA A O 1
ATOM 4097 N N . ILE A 1 527 ? 6.414 -11.377 -33.308 1.00 94.00 527 ILE A N 1
ATOM 4098 C CA . ILE A 1 527 ? 5.934 -12.446 -34.201 1.00 94.00 527 ILE A CA 1
ATOM 4099 C C . ILE A 1 527 ? 4.474 -12.852 -33.964 1.00 94.00 527 ILE A C 1
ATOM 4101 O O . ILE A 1 527 ? 3.923 -13.588 -34.778 1.00 94.00 527 ILE A O 1
ATOM 4105 N N . ASP A 1 528 ? 3.850 -12.428 -32.860 1.00 93.81 528 ASP A N 1
ATOM 4106 C CA . ASP A 1 528 ? 2.464 -12.786 -32.552 1.00 93.81 528 ASP A CA 1
ATOM 4107 C C . ASP A 1 528 ? 1.472 -11.968 -33.407 1.00 93.81 528 ASP A C 1
ATOM 4109 O O . ASP A 1 528 ? 1.347 -10.752 -33.195 1.00 93.81 528 ASP A O 1
ATOM 4113 N N . PRO A 1 529 ? 0.717 -12.611 -34.325 1.00 93.00 529 PRO A N 1
ATOM 4114 C CA . PRO A 1 529 ? -0.227 -11.925 -35.204 1.00 93.00 529 PRO A CA 1
ATOM 4115 C C . PRO A 1 529 ? -1.501 -11.453 -34.487 1.00 93.00 529 PRO A C 1
ATOM 4117 O O . PRO A 1 529 ? -2.295 -10.712 -35.072 1.00 93.00 529 PRO A O 1
ATOM 4120 N N . ARG A 1 530 ? -1.750 -11.889 -33.243 1.00 94.88 530 ARG A N 1
ATOM 4121 C CA . ARG A 1 530 ? -2.922 -11.477 -32.461 1.00 94.88 530 ARG A CA 1
ATOM 4122 C C . ARG A 1 530 ? -2.853 -9.988 -32.136 1.00 94.88 530 ARG A C 1
ATOM 4124 O O . ARG A 1 530 ? -1.775 -9.401 -32.004 1.00 94.88 530 ARG A O 1
ATOM 4131 N N . LYS A 1 531 ? -4.021 -9.376 -31.926 1.00 95.06 531 LYS A N 1
ATOM 4132 C CA . LYS A 1 531 ? -4.091 -8.027 -31.363 1.00 95.06 531 LYS A CA 1
ATOM 4133 C C . LYS A 1 531 ? -3.562 -8.031 -29.935 1.00 95.06 531 LYS A C 1
ATOM 4135 O O . LYS A 1 531 ? -4.099 -8.741 -29.079 1.00 95.06 531 LYS A O 1
ATOM 4140 N N . ALA A 1 532 ? -2.542 -7.218 -29.686 1.00 95.88 532 ALA A N 1
ATOM 4141 C CA . ALA A 1 532 ? -1.807 -7.244 -28.431 1.00 95.88 532 ALA A CA 1
ATOM 4142 C C . ALA A 1 532 ? -1.803 -5.894 -27.720 1.00 95.88 532 ALA A C 1
ATOM 4144 O O . ALA A 1 532 ? -1.686 -4.828 -28.332 1.00 95.88 532 ALA A O 1
ATOM 4145 N N . TYR A 1 533 ? -1.910 -5.970 -26.401 1.00 96.38 533 TYR A N 1
ATOM 4146 C CA . TYR A 1 533 ? -1.710 -4.845 -25.510 1.00 96.38 533 TYR A CA 1
ATOM 4147 C C . TYR A 1 533 ? -0.322 -4.947 -24.873 1.00 96.38 533 TYR A C 1
ATOM 4149 O O . TYR A 1 533 ? -0.049 -5.847 -24.083 1.00 96.38 533 TYR A O 1
ATOM 4157 N N . CYS A 1 534 ? 0.573 -4.032 -25.219 1.00 95.88 534 CYS A N 1
ATOM 4158 C CA . CYS A 1 534 ? 1.937 -3.994 -24.715 1.00 95.88 534 CYS A CA 1
ATOM 4159 C C . CYS A 1 534 ? 2.084 -2.882 -23.668 1.00 95.88 534 CYS A C 1
ATOM 4161 O O . CYS A 1 534 ? 1.707 -1.736 -23.903 1.00 95.88 534 CYS A O 1
ATOM 4163 N N . PHE A 1 535 ? 2.661 -3.177 -22.510 1.00 94.25 535 PHE A N 1
ATOM 4164 C CA . PHE A 1 535 ? 2.753 -2.219 -21.409 1.00 94.25 535 PHE A CA 1
ATOM 4165 C C . PHE A 1 535 ? 4.085 -2.300 -20.668 1.00 94.25 535 PHE A C 1
ATOM 4167 O O . PHE A 1 535 ? 4.812 -3.293 -20.722 1.00 94.25 535 PHE A O 1
ATOM 4174 N N . SER A 1 536 ? 4.450 -1.203 -20.011 1.00 93.06 536 SER A N 1
ATOM 4175 C CA . SER A 1 536 ? 5.731 -1.086 -19.324 1.00 93.06 536 SER A CA 1
ATOM 4176 C C . SER A 1 536 ? 5.723 0.010 -18.257 1.00 93.06 536 SER A C 1
ATOM 4178 O O . SER A 1 536 ? 5.022 1.019 -18.367 1.00 93.06 536 SER A O 1
ATOM 4180 N N . ASP A 1 537 ? 6.580 -0.133 -17.244 1.00 89.38 537 ASP A N 1
ATOM 4181 C CA . ASP A 1 537 ? 6.861 0.915 -16.253 1.00 89.38 537 ASP A CA 1
ATOM 4182 C C . ASP A 1 537 ? 7.764 2.054 -16.766 1.00 89.38 537 ASP A C 1
ATOM 4184 O O . ASP A 1 537 ? 7.976 3.056 -16.077 1.00 89.38 537 ASP A O 1
ATOM 4188 N N . GLU A 1 538 ? 8.256 1.932 -17.998 1.00 88.00 538 GLU A N 1
ATOM 4189 C CA . GLU A 1 538 ? 9.160 2.869 -18.661 1.00 88.00 538 GLU A CA 1
ATOM 4190 C C . GLU A 1 538 ? 8.715 3.177 -20.097 1.00 88.00 538 GLU A C 1
ATOM 4192 O O . GLU A 1 538 ? 8.347 2.278 -20.859 1.00 88.00 538 GLU A O 1
ATOM 4197 N N . LYS A 1 539 ? 8.820 4.459 -20.481 1.00 89.38 539 LYS A N 1
ATOM 4198 C CA . LYS A 1 539 ? 8.533 4.954 -21.838 1.00 89.38 539 LYS A CA 1
ATOM 4199 C C . LYS A 1 539 ? 9.310 4.182 -22.905 1.00 89.38 539 LYS A C 1
ATOM 4201 O O . LYS A 1 539 ? 8.721 3.742 -23.881 1.00 89.38 539 LYS A O 1
ATOM 4206 N N . GLU A 1 540 ? 10.614 4.014 -22.704 1.00 89.31 540 GLU A N 1
ATOM 4207 C CA . GLU A 1 540 ? 11.510 3.421 -23.703 1.00 89.31 540 GLU A CA 1
ATOM 4208 C C . GLU A 1 540 ? 11.111 1.994 -24.076 1.00 89.31 540 GLU A C 1
ATOM 4210 O O . GLU A 1 540 ? 11.088 1.649 -25.249 1.00 89.31 540 GLU A O 1
ATOM 4215 N N . ARG A 1 541 ? 10.727 1.177 -23.095 1.00 92.50 541 ARG A N 1
ATOM 4216 C CA . ARG A 1 541 ? 10.304 -0.207 -23.341 1.00 92.50 541 ARG A CA 1
ATOM 4217 C C . ARG A 1 541 ? 8.926 -0.306 -23.998 1.00 92.50 541 ARG A C 1
ATOM 4219 O O . ARG A 1 541 ? 8.682 -1.234 -24.758 1.00 92.50 541 ARG A O 1
ATOM 4226 N N . ALA A 1 542 ? 8.033 0.655 -23.742 1.00 92.88 542 ALA A N 1
ATOM 4227 C CA . ALA A 1 542 ? 6.777 0.751 -24.485 1.00 92.88 542 ALA A CA 1
ATOM 4228 C C . ALA A 1 542 ? 7.036 1.088 -25.966 1.00 92.88 542 ALA A C 1
ATOM 4230 O O . ALA A 1 542 ? 6.415 0.496 -26.846 1.00 92.88 542 ALA A O 1
ATOM 4231 N N . THR A 1 543 ? 7.991 1.985 -26.243 1.00 93.19 543 THR A N 1
ATOM 4232 C CA . THR A 1 543 ? 8.448 2.284 -27.609 1.00 93.19 543 THR A CA 1
ATOM 4233 C C . THR A 1 543 ? 9.072 1.059 -28.277 1.00 93.19 543 THR A C 1
ATOM 4235 O O . THR A 1 543 ? 8.712 0.757 -29.406 1.00 93.19 543 THR A O 1
ATOM 4238 N N . GLU A 1 544 ? 9.919 0.300 -27.575 1.00 94.62 544 GLU A N 1
ATOM 4239 C CA . GLU A 1 544 ? 10.526 -0.929 -28.116 1.00 94.62 544 GLU A CA 1
ATOM 4240 C C . GLU A 1 544 ? 9.476 -1.953 -28.573 1.00 94.62 544 GLU A C 1
ATOM 4242 O O . GLU A 1 544 ? 9.625 -2.534 -29.643 1.00 94.62 544 GLU A O 1
ATOM 4247 N N . PHE A 1 545 ? 8.385 -2.146 -27.821 1.00 95.44 545 PHE A N 1
ATOM 4248 C CA . PHE A 1 545 ? 7.273 -2.986 -28.284 1.00 95.44 545 PHE A CA 1
ATOM 4249 C C . PHE A 1 545 ? 6.590 -2.422 -29.533 1.00 95.44 545 PHE A C 1
ATOM 4251 O O . PHE A 1 545 ? 6.275 -3.174 -30.453 1.00 95.44 545 PHE A O 1
ATOM 4258 N N . SER A 1 546 ? 6.359 -1.108 -29.556 1.00 94.38 546 SER A N 1
ATOM 4259 C CA . SER A 1 546 ? 5.683 -0.420 -30.660 1.00 94.38 546 SER A CA 1
ATOM 4260 C C . SER A 1 546 ? 6.468 -0.483 -31.966 1.00 94.38 546 SER A C 1
ATOM 4262 O O . SER A 1 546 ? 5.857 -0.471 -33.029 1.00 94.38 546 SER A O 1
ATOM 4264 N N . GLU A 1 547 ? 7.799 -0.503 -31.879 1.00 93.50 547 GLU A N 1
ATOM 4265 C CA . GLU A 1 547 ? 8.710 -0.588 -33.023 1.00 93.50 547 GLU A CA 1
ATOM 4266 C C . GLU A 1 547 ? 8.970 -2.030 -33.462 1.00 93.50 547 GLU A C 1
ATOM 4268 O O . GLU A 1 547 ? 9.196 -2.271 -34.643 1.00 93.50 547 GLU A O 1
ATOM 4273 N N . ALA A 1 548 ? 8.941 -2.986 -32.528 1.00 94.00 548 ALA A N 1
ATOM 4274 C CA . ALA A 1 548 ? 9.159 -4.397 -32.830 1.00 94.00 548 ALA A CA 1
ATOM 4275 C C . ALA A 1 548 ? 7.945 -5.064 -33.496 1.00 94.00 548 ALA A C 1
ATOM 4277 O O . ALA A 1 548 ? 8.113 -6.011 -34.261 1.00 94.00 548 ALA A O 1
ATOM 4278 N N . ARG A 1 549 ? 6.724 -4.611 -33.185 1.00 92.62 549 ARG A N 1
ATOM 4279 C CA . ARG A 1 549 ? 5.487 -5.197 -33.718 1.00 92.62 549 ARG A CA 1
ATOM 4280 C C . ARG A 1 549 ? 5.129 -4.641 -35.091 1.00 92.62 549 ARG A C 1
ATOM 4282 O O . ARG A 1 549 ? 5.156 -3.435 -35.314 1.00 92.62 549 ARG A O 1
ATOM 4289 N N . GLU A 1 550 ? 4.718 -5.534 -35.985 1.00 84.38 550 GLU A N 1
ATOM 4290 C CA . GLU A 1 550 ? 4.224 -5.173 -37.313 1.00 84.38 550 GLU A CA 1
ATOM 4291 C C . GLU A 1 550 ? 2.762 -4.677 -37.272 1.00 84.38 550 GLU A C 1
ATOM 4293 O O . GLU A 1 550 ? 1.960 -5.036 -36.401 1.00 84.38 550 GLU A O 1
ATOM 4298 N N . GLY A 1 551 ? 2.392 -3.842 -38.247 1.00 86.00 551 GLY A N 1
ATOM 4299 C CA . GLY A 1 551 ? 1.053 -3.258 -38.367 1.00 86.00 551 GLY A CA 1
ATOM 4300 C C . GLY A 1 551 ? 0.916 -1.878 -37.718 1.00 86.00 551 GLY A C 1
ATOM 4301 O O . GLY A 1 551 ? 1.897 -1.197 -37.425 1.00 86.00 551 GLY A O 1
ATOM 4302 N N . ASN A 1 552 ? -0.324 -1.422 -37.545 1.00 91.38 552 ASN A N 1
ATOM 4303 C CA . ASN A 1 552 ? -0.605 -0.101 -36.996 1.00 91.38 552 ASN A CA 1
ATOM 4304 C C . ASN A 1 552 ? -0.607 -0.123 -35.460 1.00 91.38 552 ASN A C 1
ATOM 4306 O O . ASN A 1 552 ? -1.496 -0.690 -34.819 1.00 91.38 552 ASN A O 1
ATOM 4310 N N . SER A 1 553 ? 0.386 0.540 -34.868 1.00 93.00 553 SER A N 1
ATOM 4311 C CA . SER A 1 553 ? 0.540 0.667 -33.422 1.00 93.00 553 SER A CA 1
ATOM 4312 C C . SER A 1 553 ? 0.086 2.037 -32.906 1.00 93.00 553 SER A C 1
ATOM 4314 O O . SER A 1 553 ? 0.346 3.074 -33.518 1.00 93.00 553 SER A O 1
ATOM 4316 N N . LEU A 1 554 ? -0.598 2.044 -31.759 1.00 93.94 554 LEU A N 1
ATOM 4317 C CA . LEU A 1 554 ? -0.886 3.244 -30.974 1.00 93.94 554 LEU A CA 1
ATOM 4318 C C . LEU A 1 554 ? 0.068 3.293 -29.777 1.00 93.94 554 LEU A C 1
ATOM 4320 O O . LEU A 1 554 ? -0.040 2.472 -28.867 1.00 93.94 554 LEU A O 1
ATOM 4324 N N . LEU A 1 555 ? 0.988 4.258 -29.765 1.00 93.25 555 LEU A N 1
ATOM 4325 C CA . LEU A 1 555 ? 1.949 4.449 -28.677 1.00 93.25 555 LEU A CA 1
ATOM 4326 C C . LEU A 1 555 ? 1.482 5.554 -27.720 1.00 93.25 555 LEU A C 1
ATOM 4328 O O . LEU A 1 555 ? 1.438 6.725 -28.093 1.00 93.25 555 LEU A O 1
ATOM 4332 N N . VAL A 1 556 ? 1.220 5.204 -26.461 1.00 90.00 556 VAL A N 1
ATOM 4333 C CA . VAL A 1 556 ? 0.735 6.106 -25.405 1.00 90.00 556 VAL A CA 1
ATOM 4334 C C . VAL A 1 556 ? 1.811 6.300 -24.331 1.00 90.00 556 VAL A C 1
ATOM 4336 O O . VAL A 1 556 ? 2.003 5.484 -23.426 1.00 90.00 556 VAL A O 1
ATOM 4339 N N . THR A 1 557 ? 2.544 7.407 -24.423 1.00 88.81 557 THR A N 1
ATOM 4340 C CA . THR A 1 557 ? 3.638 7.770 -23.511 1.00 88.81 557 THR A CA 1
ATOM 4341 C C . THR A 1 557 ? 3.629 9.269 -23.231 1.00 88.81 557 THR A C 1
ATOM 4343 O O . THR A 1 557 ? 2.944 10.026 -23.912 1.00 88.81 557 THR A O 1
ATOM 4346 N N . SER A 1 558 ? 4.448 9.735 -22.289 1.00 83.62 558 SER A N 1
ATOM 4347 C CA . SER A 1 558 ? 4.565 11.164 -21.973 1.00 83.62 558 SER A CA 1
ATOM 4348 C C . SER A 1 558 ? 5.014 12.052 -23.139 1.00 83.62 558 SER A C 1
ATOM 4350 O O . SER A 1 558 ? 4.904 13.262 -23.023 1.00 83.62 558 SER A O 1
ATOM 4352 N N . SER A 1 559 ? 5.528 11.497 -24.244 1.00 82.62 559 SER A N 1
ATOM 4353 C CA . SER A 1 559 ? 5.856 12.280 -25.449 1.00 82.62 559 SER A CA 1
ATOM 4354 C C . SER A 1 559 ? 4.824 12.203 -26.563 1.00 82.62 559 SER A C 1
ATOM 4356 O O . SER A 1 559 ? 4.993 12.880 -27.567 1.00 82.62 559 SER A O 1
ATOM 4358 N N . THR A 1 560 ? 3.829 11.330 -26.443 1.00 86.19 560 THR A N 1
ATOM 4359 C CA . THR A 1 560 ? 2.807 11.136 -27.479 1.00 86.19 560 THR A CA 1
ATOM 4360 C C . THR A 1 560 ? 1.413 11.482 -26.986 1.00 86.19 560 THR A C 1
ATOM 4362 O O . THR A 1 560 ? 0.550 11.748 -27.808 1.00 86.19 560 THR A O 1
ATOM 4365 N N . ILE A 1 561 ? 1.188 11.512 -25.667 1.00 80.75 561 ILE A N 1
ATOM 4366 C CA . ILE A 1 561 ? -0.136 11.715 -25.071 1.00 80.75 561 ILE A CA 1
ATOM 4367 C C . ILE A 1 561 ? -0.806 13.016 -25.536 1.00 80.75 561 ILE A C 1
ATOM 4369 O O . ILE A 1 561 ? -1.993 13.000 -25.842 1.00 80.75 561 ILE A O 1
ATOM 4373 N N . ASP A 1 562 ? -0.040 14.100 -25.684 1.00 78.69 562 ASP A N 1
ATOM 4374 C CA . ASP A 1 562 ? -0.571 15.398 -26.116 1.00 78.69 562 ASP A CA 1
ATOM 4375 C C . ASP A 1 562 ? -1.025 15.379 -27.584 1.00 78.69 562 ASP A C 1
ATOM 4377 O O . ASP A 1 562 ? -2.031 15.992 -27.930 1.00 78.69 562 ASP A O 1
ATOM 4381 N N . SER A 1 563 ? -0.321 14.647 -28.457 1.00 83.56 563 SER A N 1
ATOM 4382 C CA . SER A 1 563 ? -0.652 14.574 -29.886 1.00 83.56 563 SER A CA 1
ATOM 4383 C C . SER A 1 563 ? -1.774 13.586 -30.209 1.00 83.56 563 SER A C 1
ATOM 4385 O O . SER A 1 563 ? -2.278 13.591 -31.330 1.00 83.56 563 SER A O 1
ATOM 4387 N N . ILE A 1 564 ? -2.164 12.740 -29.251 1.00 81.50 564 ILE A N 1
ATOM 4388 C CA . ILE A 1 564 ? -3.220 11.727 -29.405 1.00 81.50 564 ILE A CA 1
ATOM 4389 C C . ILE A 1 564 ? -4.412 11.972 -28.472 1.00 81.50 564 ILE A C 1
ATOM 4391 O O . ILE A 1 564 ? -5.242 11.083 -28.306 1.00 81.50 564 ILE A O 1
ATOM 4395 N N . SER A 1 565 ? -4.521 13.151 -27.859 1.00 74.94 565 SER A N 1
ATOM 4396 C CA . SER A 1 565 ? -5.581 13.490 -26.896 1.00 74.94 565 SER A CA 1
ATOM 4397 C C . SER A 1 565 ? -6.993 13.209 -27.428 1.00 74.94 565 SER A C 1
ATOM 4399 O O . SER A 1 565 ? -7.784 12.564 -26.744 1.00 74.94 565 SER A O 1
ATOM 4401 N N . SER A 1 566 ? -7.271 13.558 -28.687 1.00 77.25 566 SER A N 1
ATOM 4402 C CA . SER A 1 566 ? -8.553 13.280 -29.354 1.00 77.25 566 SER A CA 1
ATOM 4403 C C . SER A 1 566 ? -8.859 11.784 -29.507 1.00 77.25 566 SER A C 1
ATOM 4405 O O . SER A 1 566 ? -10.016 11.373 -29.440 1.00 77.25 566 SER A O 1
ATOM 4407 N N . ILE A 1 567 ? -7.829 10.945 -29.670 1.00 82.12 567 ILE A N 1
ATOM 4408 C CA . ILE A 1 567 ? -7.968 9.481 -29.679 1.00 82.12 567 ILE A CA 1
ATOM 4409 C C . ILE A 1 567 ? -8.311 8.989 -28.269 1.00 82.12 567 ILE A C 1
ATOM 4411 O O . ILE A 1 567 ? -9.147 8.099 -28.112 1.00 82.12 567 ILE A O 1
ATOM 4415 N N . MET A 1 568 ? -7.684 9.571 -27.242 1.00 78.00 568 MET A N 1
ATOM 4416 C CA . MET A 1 568 ? -7.889 9.183 -25.844 1.00 78.00 568 MET A CA 1
ATOM 4417 C C . MET A 1 568 ? -9.312 9.480 -25.354 1.00 78.00 568 MET A C 1
ATOM 4419 O O . MET A 1 568 ? -9.853 8.683 -24.590 1.00 78.00 568 MET A O 1
ATOM 4423 N N . GLU A 1 569 ? -9.942 10.560 -25.829 1.00 73.12 569 GLU A N 1
ATOM 4424 C CA . GLU A 1 569 ? -11.324 10.936 -25.478 1.00 73.12 569 GLU A CA 1
ATOM 4425 C C . GLU A 1 569 ? -12.375 9.886 -25.868 1.00 73.12 569 GLU A C 1
ATOM 4427 O O . GLU A 1 569 ? -13.420 9.785 -25.228 1.00 73.12 569 GLU A O 1
ATOM 4432 N N . ASN A 1 570 ? -12.112 9.093 -26.909 1.00 78.56 570 ASN A N 1
ATOM 4433 C CA . ASN A 1 570 ? -12.979 7.995 -27.330 1.00 78.56 570 ASN A CA 1
ATOM 4434 C C . ASN A 1 570 ? -12.151 6.734 -27.597 1.00 78.56 570 ASN A C 1
ATOM 4436 O O . ASN A 1 570 ? -12.208 6.131 -28.675 1.00 78.56 570 ASN A O 1
ATOM 4440 N N . ILE A 1 571 ? -11.323 6.363 -26.615 1.00 83.81 571 ILE A N 1
ATOM 4441 C CA . ILE A 1 571 ? -10.344 5.292 -26.793 1.00 83.81 571 ILE A CA 1
ATOM 4442 C C . ILE A 1 571 ? -11.000 3.960 -27.178 1.00 83.81 571 ILE A C 1
ATOM 4444 O O . ILE A 1 571 ? -10.454 3.247 -28.014 1.00 83.81 571 ILE A O 1
ATOM 4448 N N . ASN A 1 572 ? -12.178 3.646 -26.620 1.00 85.62 572 ASN A N 1
ATOM 4449 C CA . ASN A 1 572 ? -12.863 2.362 -26.799 1.00 85.62 572 ASN A CA 1
ATOM 4450 C C . ASN A 1 572 ? -13.218 2.091 -28.265 1.00 85.62 572 ASN A C 1
ATOM 4452 O O . ASN A 1 572 ? -13.128 0.949 -28.717 1.00 85.62 572 ASN A O 1
ATOM 4456 N N . GLU A 1 573 ? -13.561 3.130 -29.029 1.00 87.19 573 GLU A N 1
ATOM 4457 C CA . GLU A 1 573 ? -13.802 3.002 -30.466 1.00 87.19 573 GLU A CA 1
ATOM 4458 C C . GLU A 1 573 ? -12.502 3.010 -31.271 1.00 87.19 573 GLU A C 1
ATOM 4460 O O . GLU A 1 573 ? -12.287 2.145 -32.122 1.00 87.19 573 GLU A O 1
ATOM 4465 N N . HIS A 1 574 ? -11.585 3.933 -30.975 1.00 88.44 574 HIS A N 1
ATOM 4466 C CA . HIS A 1 574 ? -10.381 4.105 -31.788 1.00 88.44 574 HIS A CA 1
ATOM 4467 C C . HIS A 1 574 ? -9.408 2.925 -31.691 1.00 88.44 574 HIS A C 1
ATOM 4469 O O . HIS A 1 574 ? -8.836 2.521 -32.707 1.00 88.44 574 HIS A O 1
ATOM 4475 N N . VAL A 1 575 ? -9.244 2.313 -30.512 1.00 90.69 575 VAL A N 1
ATOM 4476 C CA . VAL A 1 575 ? -8.329 1.167 -30.320 1.00 90.69 575 VAL A CA 1
ATOM 4477 C C . VAL A 1 575 ? -8.703 -0.047 -31.161 1.00 90.69 575 VAL A C 1
ATOM 4479 O O . VAL A 1 575 ? -7.832 -0.863 -31.461 1.00 90.69 575 VAL A O 1
ATOM 4482 N N . LYS A 1 576 ? -9.961 -0.167 -31.606 1.00 91.50 576 LYS A N 1
ATOM 4483 C CA . LYS A 1 576 ? -10.404 -1.244 -32.504 1.00 91.50 576 LYS A CA 1
ATOM 4484 C C . LYS A 1 576 ? -9.737 -1.166 -33.878 1.00 91.50 576 LYS A C 1
ATOM 4486 O O . LYS A 1 576 ? -9.641 -2.189 -34.552 1.00 91.50 576 LYS A O 1
ATOM 4491 N N . SER A 1 577 ? -9.249 0.002 -34.290 1.00 92.19 577 SER A N 1
ATOM 4492 C CA . SER A 1 577 ? -8.540 0.160 -3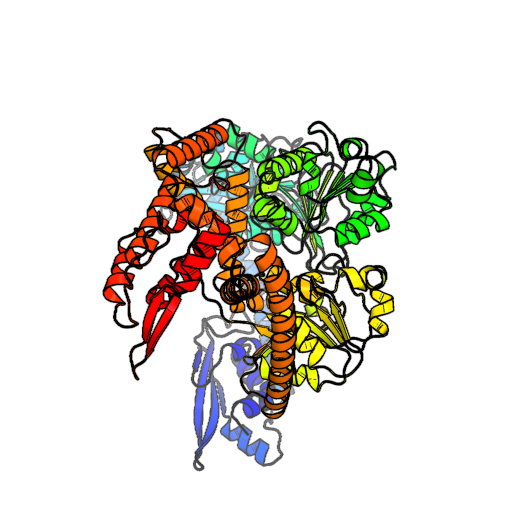5.564 1.00 92.19 577 SER A CA 1
ATOM 4493 C C . SER A 1 577 ? -7.087 -0.320 -35.509 1.00 92.19 577 SER A C 1
ATOM 4495 O O . SER A 1 577 ? -6.565 -0.738 -36.535 1.00 92.19 577 SER A O 1
ATOM 4497 N N . TYR A 1 578 ? -6.459 -0.336 -34.330 1.00 94.44 578 TYR A N 1
ATOM 4498 C CA . TYR A 1 578 ? -5.049 -0.695 -34.156 1.00 94.44 578 TYR A CA 1
ATOM 4499 C C . TYR A 1 578 ? -4.849 -2.206 -33.966 1.00 94.44 578 TYR A C 1
ATOM 4501 O O . TYR A 1 578 ? -5.699 -2.896 -33.385 1.00 94.44 578 TYR A O 1
ATOM 4509 N N . SER A 1 579 ? -3.724 -2.729 -34.463 1.00 94.56 579 SER A N 1
ATOM 4510 C CA . SER A 1 579 ? -3.258 -4.095 -34.187 1.00 94.56 579 SER A CA 1
ATOM 4511 C C . SER A 1 579 ? -2.560 -4.189 -32.830 1.00 94.56 579 SER A C 1
ATOM 4513 O O . SER A 1 579 ? -2.527 -5.253 -32.210 1.00 94.56 579 SER A O 1
ATOM 4515 N N . THR A 1 580 ? -1.991 -3.074 -32.370 1.00 95.19 580 THR A N 1
ATOM 4516 C CA . THR A 1 580 ? -1.175 -3.015 -31.161 1.00 95.19 580 THR A CA 1
ATOM 4517 C C . THR A 1 580 ? -1.410 -1.705 -30.427 1.00 95.19 580 THR A C 1
ATOM 4519 O O . THR A 1 580 ? -1.364 -0.636 -31.032 1.00 95.19 580 THR A O 1
ATOM 4522 N N . VAL A 1 581 ? -1.592 -1.775 -29.111 1.00 95.00 581 VAL A N 1
ATOM 4523 C CA . VAL A 1 581 ? -1.549 -0.596 -28.237 1.00 95.00 581 VAL A CA 1
ATOM 4524 C C . VAL A 1 581 ? -0.383 -0.772 -27.285 1.00 95.00 581 VAL A C 1
ATOM 4526 O O . VAL A 1 581 ? -0.324 -1.758 -26.556 1.00 95.00 581 VAL A O 1
ATOM 4529 N N . CYS A 1 582 ? 0.544 0.178 -27.300 1.00 94.50 582 CYS A N 1
ATOM 4530 C CA . CYS A 1 582 ? 1.714 0.198 -26.439 1.00 94.50 582 CYS A CA 1
ATOM 4531 C C . CYS A 1 582 ? 1.594 1.359 -25.461 1.00 94.50 582 CYS A C 1
ATOM 4533 O O . CYS A 1 582 ? 1.388 2.489 -25.899 1.00 94.50 582 CYS A O 1
ATOM 4535 N N . GLY A 1 583 ? 1.813 1.153 -24.164 1.00 91.12 583 GLY A N 1
ATOM 4536 C CA . GLY A 1 583 ? 1.877 2.308 -23.274 1.00 91.12 583 GLY A CA 1
ATOM 4537 C C . GLY A 1 583 ? 2.711 2.169 -22.014 1.00 91.12 583 GLY A C 1
ATOM 4538 O O . GLY A 1 583 ? 3.047 1.086 -21.543 1.00 91.12 583 GLY A O 1
ATOM 4539 N N . SER A 1 584 ? 3.086 3.336 -21.503 1.00 88.25 584 SER A N 1
ATOM 4540 C CA . SER A 1 584 ? 3.878 3.507 -20.286 1.00 88.25 584 SER A CA 1
ATOM 4541 C C . SER A 1 584 ? 2.969 3.895 -19.104 1.00 88.25 584 SER A C 1
ATOM 4543 O O . SER A 1 584 ? 1.744 3.929 -19.267 1.00 88.25 584 SER A O 1
ATOM 4545 N N . PRO A 1 585 ? 3.497 4.277 -17.919 1.00 77.94 585 PRO A N 1
ATOM 4546 C CA . PRO A 1 585 ? 2.658 4.799 -16.838 1.00 77.94 585 PRO A CA 1
ATOM 4547 C C . PRO A 1 585 ? 1.753 5.977 -17.243 1.00 77.94 585 PRO A C 1
ATOM 4549 O O . PRO A 1 585 ? 0.752 6.213 -16.569 1.00 77.94 585 PRO A O 1
ATOM 4552 N N . SER A 1 586 ? 2.066 6.680 -18.342 1.00 75.44 586 SER A N 1
ATOM 4553 C CA . SER A 1 586 ? 1.242 7.749 -18.925 1.00 75.44 586 SER A CA 1
ATOM 4554 C C . SER A 1 586 ? -0.116 7.273 -19.440 1.00 75.44 586 SER A C 1
ATOM 4556 O O . SER A 1 586 ? -1.073 8.028 -19.393 1.00 75.44 586 SER A O 1
ATOM 4558 N N . MET A 1 587 ? -0.223 6.024 -19.892 1.00 74.00 587 MET A N 1
ATOM 4559 C CA . MET A 1 587 ? -1.500 5.411 -20.276 1.00 74.00 587 MET A CA 1
ATOM 4560 C C . MET A 1 587 ? -2.320 4.986 -19.051 1.00 74.00 587 MET A C 1
ATOM 4562 O O . MET A 1 587 ? -3.525 4.763 -19.126 1.00 74.00 587 MET A O 1
ATOM 4566 N N . GLY A 1 588 ? -1.664 4.865 -17.895 1.00 54.38 588 GLY A N 1
ATOM 4567 C CA . GLY A 1 588 ? -2.242 4.341 -16.667 1.00 54.38 588 GLY A CA 1
ATOM 4568 C C . GLY A 1 588 ? -3.240 5.266 -15.966 1.00 54.38 588 GLY A C 1
ATOM 4569 O O . GLY A 1 588 ? -3.430 5.073 -14.771 1.00 54.38 588 GLY A O 1
ATOM 4570 N N . THR A 1 589 ? -3.833 6.275 -16.619 1.00 53.31 589 THR A N 1
ATOM 4571 C CA . THR A 1 589 ? -4.607 7.336 -15.942 1.00 53.31 589 THR A CA 1
ATOM 4572 C C . THR A 1 589 ? -6.017 7.495 -16.486 1.00 53.31 589 THR A C 1
ATOM 4574 O O . THR A 1 589 ? -6.238 8.168 -17.482 1.00 53.31 589 THR A O 1
ATOM 4577 N N . GLY A 1 590 ? -6.987 6.880 -15.809 1.00 53.38 590 GLY A N 1
ATOM 4578 C CA . GLY A 1 590 ? -8.423 7.070 -16.064 1.00 53.38 590 GLY A CA 1
ATOM 4579 C C . GLY A 1 590 ? -8.977 6.528 -17.374 1.00 53.38 590 GLY A C 1
ATOM 4580 O O . GLY A 1 590 ? -10.154 6.682 -17.657 1.00 53.38 590 GLY A O 1
ATOM 4581 N N . VAL A 1 591 ? -8.145 5.832 -18.135 1.00 64.38 591 VAL A N 1
ATOM 4582 C CA . VAL A 1 591 ? -8.527 5.203 -19.390 1.00 64.38 591 VAL A CA 1
ATOM 4583 C C . VAL A 1 591 ? -8.814 3.729 -19.095 1.00 64.38 591 VAL A C 1
ATOM 4585 O O . VAL A 1 591 ? -7.929 3.009 -18.620 1.00 64.38 591 VAL A O 1
ATOM 4588 N N . SER A 1 592 ? -10.062 3.299 -19.282 1.00 76.56 592 SER A N 1
ATOM 4589 C CA . SER A 1 592 ? -10.477 1.889 -19.271 1.00 76.56 592 SER A CA 1
ATOM 4590 C C . SER A 1 592 ? -10.828 1.509 -20.700 1.00 76.56 592 SER A C 1
ATOM 4592 O O . SER A 1 592 ? -11.629 2.201 -21.327 1.00 76.56 592 SER A O 1
ATOM 4594 N N . VAL A 1 593 ? -10.210 0.446 -21.214 1.00 86.06 593 VAL A N 1
ATOM 4595 C CA . VAL A 1 593 ? -10.627 -0.153 -22.480 1.00 86.06 593 VAL A CA 1
ATOM 4596 C C . VAL A 1 593 ? -11.492 -1.357 -22.150 1.00 86.06 593 VAL A C 1
ATOM 4598 O O . VAL A 1 593 ? -11.006 -2.355 -21.609 1.00 86.06 593 VAL A O 1
ATOM 4601 N N . ASP A 1 594 ? -12.779 -1.227 -22.427 1.00 85.50 594 ASP A N 1
ATOM 4602 C CA . ASP A 1 594 ? -13.802 -2.193 -22.062 1.00 85.50 594 ASP A CA 1
ATOM 4603 C C . ASP A 1 594 ? -13.809 -3.400 -23.011 1.00 85.50 594 ASP A C 1
ATOM 4605 O O . ASP A 1 594 ? -13.147 -3.424 -24.053 1.00 85.50 594 ASP A O 1
ATOM 4609 N N . GLU A 1 595 ? -14.542 -4.446 -22.625 1.00 84.44 595 GLU A N 1
ATOM 4610 C CA . GLU A 1 595 ? -14.657 -5.670 -23.422 1.00 84.44 595 GLU A CA 1
ATOM 4611 C C . GLU A 1 595 ? -15.234 -5.380 -24.826 1.00 84.44 595 GLU A C 1
ATOM 4613 O O . GLU A 1 595 ? -15.980 -4.427 -25.037 1.00 84.44 595 GLU A O 1
ATOM 4618 N N . GLY A 1 596 ? -14.893 -6.220 -25.812 1.00 85.25 596 GLY A N 1
ATOM 4619 C CA . GLY A 1 596 ? -15.318 -6.034 -27.213 1.00 85.25 596 GLY A CA 1
ATOM 4620 C C . GLY A 1 596 ? -14.289 -5.333 -28.112 1.00 85.25 596 GLY A C 1
ATOM 4621 O O . GLY A 1 596 ? -14.547 -5.099 -29.290 1.00 85.25 596 GLY A O 1
ATOM 4622 N N . HIS A 1 597 ? -13.092 -5.055 -27.595 1.00 91.00 597 HIS A N 1
ATOM 4623 C CA . HIS A 1 597 ? -11.983 -4.431 -28.328 1.00 91.00 597 HIS A CA 1
ATOM 4624 C C . HIS A 1 597 ? -11.199 -5.377 -29.271 1.00 91.00 597 HIS A C 1
ATOM 4626 O O . HIS A 1 597 ? -10.408 -4.925 -30.099 1.00 91.00 597 HIS A O 1
ATOM 4632 N N . GLY A 1 598 ? -11.366 -6.699 -29.141 1.00 90.69 598 GLY A N 1
ATOM 4633 C CA . GLY A 1 598 ? -10.700 -7.714 -29.979 1.00 90.69 598 GLY A CA 1
ATOM 4634 C C . GLY A 1 598 ? -9.247 -8.075 -29.617 1.00 90.69 598 GLY A C 1
ATOM 4635 O O . GLY A 1 598 ? -8.707 -9.014 -30.190 1.00 90.69 598 GLY A O 1
ATOM 4636 N N . TYR A 1 599 ? -8.608 -7.374 -28.674 1.00 94.44 599 TYR A N 1
ATOM 4637 C CA . TYR A 1 599 ? -7.325 -7.777 -28.076 1.00 94.44 599 TYR A CA 1
ATOM 4638 C C . TYR A 1 599 ? -7.465 -9.051 -27.238 1.00 94.44 599 TYR A C 1
ATOM 4640 O O . TYR A 1 599 ? -8.443 -9.197 -26.504 1.00 94.44 599 TYR A O 1
ATOM 4648 N N . SER A 1 600 ? -6.479 -9.945 -27.325 1.00 90.88 600 SER A N 1
ATOM 4649 C CA . SER A 1 600 ? -6.512 -11.254 -26.654 1.00 90.88 600 SER A CA 1
ATOM 4650 C C . SER A 1 600 ? -5.291 -11.554 -25.786 1.00 90.88 600 SER A C 1
ATOM 4652 O O . SER A 1 600 ? -5.330 -12.506 -25.017 1.00 90.88 600 SER A O 1
ATOM 4654 N N . VAL A 1 601 ? -4.211 -10.774 -25.899 1.00 96.44 601 VAL A N 1
ATOM 4655 C CA . VAL A 1 601 ? -2.951 -11.024 -25.184 1.00 96.44 601 VAL A CA 1
ATOM 4656 C C . VAL A 1 601 ? -2.311 -9.727 -24.685 1.00 96.44 601 VAL A C 1
ATOM 4658 O O . VAL A 1 601 ? -2.373 -8.689 -25.353 1.00 96.44 601 VAL A O 1
ATOM 4661 N N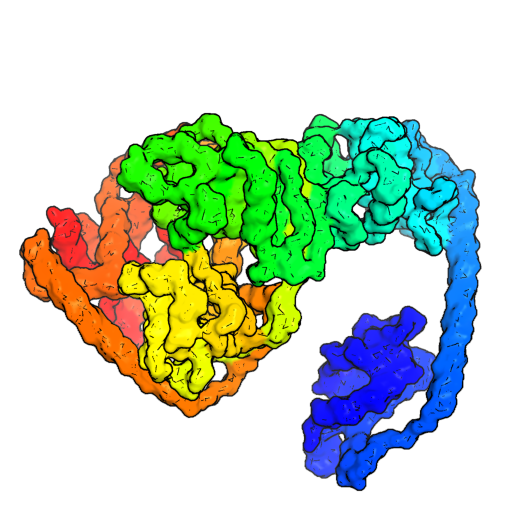 . GLY A 1 602 ? -1.698 -9.790 -23.502 1.00 97.38 602 GLY A N 1
ATOM 4662 C CA . GLY A 1 602 ? -0.900 -8.717 -22.916 1.00 97.38 602 GLY A CA 1
ATOM 4663 C C . GLY A 1 602 ? 0.598 -9.044 -22.860 1.00 97.38 602 GLY A C 1
ATOM 4664 O O . GLY A 1 602 ? 0.965 -10.123 -22.408 1.00 97.38 602 GLY A O 1
ATOM 4665 N N . TYR A 1 603 ? 1.470 -8.103 -23.232 1.00 97.81 603 TYR A N 1
ATOM 4666 C CA . TYR A 1 603 ? 2.931 -8.214 -23.075 1.00 97.81 603 TYR A CA 1
ATOM 4667 C C . TYR A 1 603 ? 3.468 -7.107 -22.167 1.00 97.81 603 TYR A C 1
ATOM 4669 O O . TYR A 1 603 ? 3.279 -5.928 -22.458 1.00 97.81 603 TYR A O 1
ATOM 4677 N N . GLY A 1 604 ? 4.154 -7.464 -21.082 1.00 96.88 604 GLY A N 1
ATOM 4678 C CA . GLY A 1 604 ? 4.570 -6.516 -20.047 1.00 96.88 604 GLY A CA 1
ATOM 4679 C C . GLY A 1 604 ? 6.060 -6.547 -19.721 1.00 96.88 604 GLY A C 1
ATOM 4680 O O . GLY A 1 604 ? 6.631 -7.609 -19.487 1.00 96.88 604 GLY A O 1
ATOM 4681 N N . LEU A 1 605 ? 6.693 -5.376 -19.630 1.00 95.88 605 LEU A N 1
ATOM 4682 C CA . LEU A 1 605 ? 8.070 -5.232 -19.141 1.00 95.88 605 LEU A CA 1
ATOM 4683 C C . LEU A 1 605 ? 8.112 -4.372 -17.874 1.00 95.88 605 LEU A C 1
ATOM 4685 O O . LEU A 1 605 ? 7.897 -3.163 -17.945 1.00 95.88 605 LEU A O 1
ATOM 4689 N N . PHE A 1 606 ? 8.474 -4.963 -16.733 1.00 93.94 606 PHE A N 1
ATOM 4690 C CA . PHE A 1 606 ? 8.542 -4.267 -15.444 1.00 93.94 606 PHE A CA 1
ATOM 4691 C C . PHE A 1 606 ? 9.956 -4.273 -14.850 1.00 93.94 606 PHE A C 1
ATOM 4693 O O . PHE A 1 606 ? 10.556 -5.319 -14.621 1.00 93.94 606 PHE A O 1
ATOM 4700 N N . GLY A 1 607 ? 10.501 -3.087 -14.577 1.00 85.38 607 GLY A N 1
ATOM 4701 C CA . GLY A 1 607 ? 11.866 -2.869 -14.091 1.00 85.38 607 GLY A CA 1
ATOM 4702 C C . GLY A 1 607 ? 11.974 -2.616 -12.586 1.00 85.38 607 GLY A C 1
ATOM 4703 O O . GLY A 1 607 ? 13.076 -2.727 -12.029 1.00 85.38 607 GLY A O 1
ATOM 4704 N N . GLY A 1 608 ? 10.864 -2.247 -11.938 1.00 78.88 608 GLY A N 1
ATOM 4705 C CA . GLY A 1 608 ? 10.737 -2.110 -10.481 1.00 78.88 608 GLY A CA 1
ATOM 4706 C C . GLY A 1 608 ? 11.488 -0.923 -9.876 1.00 78.88 608 GLY A C 1
ATOM 4707 O O . GLY A 1 608 ? 11.698 -0.858 -8.664 1.00 78.88 608 GLY A O 1
ATOM 4708 N N . MET A 1 609 ? 11.945 0.016 -10.710 1.00 72.44 609 MET A N 1
ATOM 4709 C CA . MET A 1 609 ? 12.692 1.198 -10.264 1.00 72.44 609 MET A CA 1
ATOM 4710 C C . MET A 1 609 ? 11.753 2.365 -9.954 1.00 72.44 609 MET A C 1
ATOM 4712 O O . MET A 1 609 ? 11.843 2.994 -8.891 1.00 72.44 609 MET A O 1
ATOM 4716 N N . THR A 1 610 ? 10.849 2.653 -10.886 1.00 68.44 610 THR A N 1
ATOM 4717 C CA . THR A 1 610 ? 9.976 3.831 -10.884 1.00 68.44 610 THR A CA 1
ATOM 4718 C C . THR A 1 610 ? 8.593 3.520 -10.329 1.00 68.44 610 THR A C 1
ATOM 4720 O O . THR A 1 610 ? 8.068 4.340 -9.575 1.00 68.44 610 THR A O 1
ATOM 4723 N N . THR A 1 611 ? 8.052 2.337 -10.610 1.00 77.62 611 THR A N 1
ATOM 4724 C CA . THR A 1 611 ? 6.693 1.938 -10.229 1.00 77.62 611 THR A CA 1
ATOM 4725 C C . THR A 1 611 ? 6.635 1.050 -8.987 1.00 77.62 611 THR A C 1
ATOM 4727 O O . THR A 1 611 ? 7.643 0.495 -8.541 1.00 77.62 611 THR A O 1
ATOM 4730 N N . THR A 1 612 ? 5.445 0.959 -8.394 1.00 85.06 612 THR A N 1
ATOM 4731 C CA . THR A 1 612 ? 5.099 -0.028 -7.360 1.00 85.06 612 THR A CA 1
ATOM 4732 C C . THR A 1 612 ? 4.363 -1.223 -7.971 1.00 85.06 612 THR A C 1
ATOM 4734 O O . THR A 1 612 ? 3.943 -1.180 -9.131 1.00 85.06 612 THR A O 1
ATOM 4737 N N . VAL A 1 613 ? 4.208 -2.298 -7.196 1.00 88.00 613 VAL A N 1
ATOM 4738 C CA . VAL A 1 613 ? 3.429 -3.492 -7.571 1.00 88.00 613 VAL A CA 1
ATOM 4739 C C . VAL A 1 613 ? 2.005 -3.123 -7.999 1.00 88.00 613 VAL A C 1
ATOM 4741 O O . VAL A 1 613 ? 1.543 -3.539 -9.061 1.00 88.00 613 VAL A O 1
ATOM 4744 N N . GLU A 1 614 ? 1.348 -2.256 -7.235 1.00 83.31 614 GLU A N 1
ATOM 4745 C CA . GLU A 1 614 ? -0.039 -1.836 -7.451 1.00 83.31 614 GLU A CA 1
ATOM 4746 C C . GLU A 1 614 ? -0.187 -1.102 -8.791 1.00 83.31 614 GLU A C 1
ATOM 4748 O O . GLU A 1 614 ? -1.124 -1.342 -9.555 1.00 83.31 614 GLU A O 1
ATOM 4753 N N . GLN A 1 615 ? 0.789 -0.254 -9.131 1.00 84.12 615 GLN A N 1
ATOM 4754 C CA . GLN A 1 615 ? 0.826 0.441 -10.418 1.00 84.12 615 GLN A CA 1
ATOM 4755 C C . GLN A 1 615 ? 1.013 -0.528 -11.593 1.00 84.12 615 GLN A C 1
ATOM 4757 O O . GLN A 1 615 ? 0.450 -0.298 -12.664 1.00 84.12 615 GLN A O 1
ATOM 4762 N N . CYS A 1 616 ? 1.760 -1.622 -11.409 1.00 89.50 616 CYS A N 1
ATOM 4763 C CA . CYS A 1 616 ? 1.921 -2.657 -12.434 1.00 89.50 616 CYS A CA 1
ATOM 4764 C C . CYS A 1 616 ? 0.601 -3.404 -12.672 1.00 89.50 616 CYS A C 1
ATOM 4766 O O . CYS A 1 616 ? 0.152 -3.514 -13.815 1.00 89.50 616 CYS A O 1
ATOM 4768 N N . GLN A 1 617 ? -0.081 -3.817 -11.600 1.00 88.44 617 GLN A N 1
ATOM 4769 C CA . GLN A 1 617 ? -1.405 -4.442 -11.688 1.00 88.44 617 GLN A CA 1
ATOM 4770 C C . GLN A 1 617 ? -2.430 -3.524 -12.369 1.00 88.44 617 GLN A C 1
ATOM 4772 O O . GLN A 1 617 ? -3.247 -3.970 -13.174 1.00 88.44 617 GLN A O 1
ATOM 4777 N N . GLN A 1 618 ? -2.386 -2.217 -12.093 1.00 83.69 618 GLN A N 1
ATOM 4778 C CA . GLN A 1 618 ? -3.258 -1.252 -12.764 1.00 83.69 618 GLN A CA 1
ATOM 4779 C C . GLN A 1 618 ? -2.990 -1.143 -14.259 1.00 83.69 618 GLN A C 1
ATOM 4781 O O . GLN A 1 618 ? -3.950 -1.038 -15.017 1.00 83.69 618 GLN A O 1
ATOM 4786 N N . GLN A 1 619 ? -1.727 -1.171 -14.694 1.00 88.25 619 GLN A N 1
ATOM 4787 C CA . GLN A 1 619 ? -1.406 -1.195 -16.122 1.00 88.25 619 GLN A CA 1
ATOM 4788 C C . GLN A 1 619 ? -1.960 -2.455 -16.792 1.00 88.25 619 GLN A C 1
ATOM 4790 O O . GLN A 1 619 ? -2.562 -2.353 -17.860 1.00 88.25 619 GLN A O 1
ATOM 4795 N N . MET A 1 620 ? -1.833 -3.617 -16.146 1.00 90.56 620 MET A N 1
ATOM 4796 C CA . MET A 1 620 ? -2.396 -4.885 -16.631 1.00 90.56 620 MET A CA 1
ATOM 4797 C C . MET A 1 620 ? -3.930 -4.865 -16.690 1.00 90.56 620 MET A C 1
ATOM 4799 O O . MET A 1 620 ? -4.538 -5.512 -17.539 1.00 90.56 620 MET A O 1
ATOM 4803 N N . ALA A 1 621 ? -4.578 -4.122 -15.792 1.00 87.19 621 ALA A N 1
ATOM 4804 C CA . ALA A 1 621 ? -6.032 -4.038 -15.699 1.00 87.19 621 ALA A CA 1
ATOM 4805 C C . ALA A 1 621 ? -6.687 -3.033 -16.664 1.00 87.19 621 ALA A C 1
ATOM 4807 O O . ALA A 1 621 ? -7.914 -2.933 -16.654 1.00 87.19 621 ALA A O 1
ATOM 4808 N N . ARG A 1 622 ? -5.912 -2.296 -17.479 1.00 85.69 622 ARG A N 1
ATOM 4809 C CA . ARG A 1 622 ? -6.447 -1.276 -18.406 1.00 85.69 622 ARG A CA 1
ATOM 4810 C C . ARG A 1 622 ? -7.314 -1.868 -19.511 1.00 85.69 622 ARG A C 1
ATOM 4812 O O . ARG A 1 622 ? -8.337 -1.278 -19.836 1.00 85.69 622 ARG A O 1
ATOM 4819 N N . PHE A 1 623 ? -6.914 -3.018 -20.048 1.00 89.88 623 PHE A N 1
ATOM 4820 C CA . PHE A 1 623 ? -7.667 -3.751 -21.063 1.00 89.88 623 PHE A CA 1
ATOM 4821 C C . PHE A 1 623 ? -8.488 -4.852 -20.387 1.00 89.88 623 PHE A C 1
ATOM 4823 O O . PHE A 1 623 ? -7.945 -5.812 -19.824 1.00 89.88 623 PHE A O 1
ATOM 4830 N N . ARG A 1 624 ? -9.810 -4.673 -20.377 1.00 87.00 624 ARG A N 1
ATOM 4831 C CA . ARG A 1 624 ? -10.762 -5.586 -19.739 1.00 87.00 624 ARG A CA 1
ATOM 4832 C C . ARG A 1 624 ? -10.987 -6.819 -20.615 1.00 87.00 624 ARG A C 1
ATOM 4834 O O . ARG A 1 624 ? -11.015 -6.741 -21.830 1.00 87.00 624 ARG A O 1
ATOM 4841 N N . GLY A 1 625 ? -11.132 -7.984 -19.991 1.00 86.69 625 GLY A N 1
ATOM 4842 C CA . GLY A 1 625 ? -11.358 -9.247 -20.708 1.00 86.69 625 GLY A CA 1
ATOM 4843 C C . GLY A 1 625 ? -10.095 -9.969 -21.196 1.00 86.69 625 GLY A C 1
ATOM 4844 O O . GLY A 1 625 ? -10.199 -11.116 -21.618 1.00 86.69 625 GLY A O 1
ATOM 4845 N N . LEU A 1 626 ? -8.900 -9.373 -21.075 1.00 91.69 626 LEU A N 1
ATOM 4846 C CA . LEU A 1 626 ? -7.642 -10.099 -21.297 1.00 91.69 626 LEU A CA 1
ATOM 4847 C C . LEU A 1 626 ? -7.437 -11.186 -20.234 1.00 91.69 626 LEU A C 1
ATOM 4849 O O . LEU A 1 626 ? -7.497 -10.896 -19.035 1.00 91.69 626 LEU A O 1
ATOM 4853 N N . ASN A 1 627 ? -7.142 -12.410 -20.673 1.00 92.25 627 ASN A N 1
ATOM 4854 C CA . ASN A 1 627 ? -6.897 -13.574 -19.818 1.00 92.25 627 ASN A CA 1
ATOM 4855 C C . ASN A 1 627 ? -5.498 -14.193 -20.002 1.00 92.25 627 ASN A C 1
ATOM 4857 O O . ASN A 1 627 ? -5.166 -15.131 -19.289 1.00 92.25 627 ASN A O 1
ATOM 4861 N N . GLU A 1 628 ? -4.666 -13.673 -20.901 1.00 96.88 628 GLU A N 1
ATOM 4862 C CA . GLU A 1 628 ? -3.312 -14.171 -21.158 1.00 96.88 628 GLU A CA 1
ATOM 4863 C C . GLU A 1 628 ? -2.315 -13.011 -21.105 1.00 96.88 628 GLU A C 1
ATOM 4865 O O . GLU A 1 628 ? -2.448 -12.028 -21.840 1.00 96.88 628 GLU A O 1
ATOM 4870 N N . PHE A 1 629 ? -1.323 -13.113 -20.220 1.00 98.19 629 PHE A N 1
ATOM 4871 C CA . PHE A 1 629 ? -0.276 -12.110 -20.045 1.00 98.19 629 PHE A CA 1
ATOM 4872 C C . PHE A 1 629 ? 1.105 -12.759 -20.076 1.00 98.19 629 PHE A C 1
ATOM 4874 O O . PHE A 1 629 ? 1.333 -13.756 -19.400 1.00 98.19 629 PHE A O 1
ATOM 4881 N N . HIS A 1 630 ? 2.046 -12.153 -20.793 1.00 98.12 630 HIS A N 1
ATOM 4882 C CA . HIS A 1 630 ? 3.452 -12.545 -20.817 1.00 98.12 630 HIS A CA 1
ATOM 4883 C C . HIS A 1 630 ? 4.296 -11.398 -20.264 1.00 98.12 630 HIS A C 1
ATOM 4885 O O . HIS A 1 630 ? 4.245 -10.282 -20.784 1.00 98.12 630 HIS A O 1
ATOM 4891 N N . LEU A 1 631 ? 5.057 -11.649 -19.203 1.00 97.69 631 LEU A N 1
ATOM 4892 C CA . LEU A 1 631 ? 5.778 -10.622 -18.460 1.00 97.69 631 LEU A CA 1
ATOM 4893 C C . LEU A 1 631 ? 7.268 -10.943 -18.355 1.00 97.69 631 LEU A C 1
ATOM 4895 O O . LEU A 1 631 ? 7.646 -12.088 -18.142 1.00 97.69 631 LEU A O 1
ATOM 4899 N N . VAL A 1 632 ? 8.106 -9.910 -18.379 1.00 96.38 632 VAL A N 1
ATOM 4900 C CA . VAL A 1 632 ? 9.446 -9.955 -17.777 1.00 96.38 632 VAL A CA 1
ATOM 4901 C C . VAL A 1 632 ? 9.451 -8.963 -16.628 1.00 96.38 632 VAL A C 1
ATOM 4903 O O . VAL A 1 632 ? 9.128 -7.784 -16.801 1.00 96.38 632 VAL A O 1
ATOM 4906 N N . VAL A 1 633 ? 9.824 -9.449 -15.449 1.00 93.31 633 VAL A N 1
ATOM 4907 C CA . VAL A 1 633 ? 9.823 -8.677 -14.206 1.00 93.31 633 VAL A CA 1
ATOM 4908 C C . VAL A 1 633 ? 11.223 -8.712 -13.614 1.00 93.31 633 VAL A C 1
ATOM 4910 O O . VAL A 1 633 ? 11.762 -9.783 -13.352 1.00 93.31 633 VAL A O 1
ATOM 4913 N N . ALA A 1 634 ? 11.822 -7.544 -13.404 1.00 87.00 634 ALA A N 1
ATOM 4914 C CA . ALA A 1 634 ? 13.170 -7.446 -12.869 1.00 87.00 634 ALA A CA 1
ATOM 4915 C C . ALA A 1 634 ? 13.239 -7.871 -11.394 1.00 87.00 634 ALA A C 1
ATOM 4917 O O . ALA A 1 634 ? 12.501 -7.364 -10.545 1.00 87.00 634 ALA A O 1
ATOM 4918 N N . GLU A 1 635 ? 14.220 -8.711 -11.070 1.00 81.31 635 GLU A N 1
ATOM 4919 C CA . GLU A 1 635 ? 14.588 -9.023 -9.691 1.00 81.31 635 GLU A CA 1
ATOM 4920 C C . GLU A 1 635 ? 15.225 -7.805 -9.010 1.00 81.31 635 GLU A C 1
ATOM 4922 O O . GLU A 1 635 ? 16.278 -7.296 -9.417 1.00 81.31 635 GLU A O 1
ATOM 4927 N N . ARG A 1 636 ? 14.585 -7.315 -7.945 1.00 76.69 636 ARG A N 1
ATOM 4928 C CA . ARG A 1 636 ? 15.082 -6.197 -7.138 1.00 76.69 636 ARG A CA 1
ATOM 4929 C C . ARG A 1 636 ? 15.001 -6.548 -5.663 1.00 76.69 636 ARG A C 1
ATOM 4931 O O . ARG A 1 636 ? 13.909 -6.672 -5.116 1.00 76.69 636 ARG A O 1
ATOM 4938 N N . TYR A 1 637 ? 16.173 -6.608 -5.036 1.00 73.88 637 TYR A N 1
ATOM 4939 C CA . TYR A 1 637 ? 16.320 -6.790 -3.597 1.00 73.88 637 TYR A CA 1
ATOM 4940 C C . TYR A 1 637 ? 16.856 -5.514 -2.958 1.00 73.88 637 TYR A C 1
ATOM 4942 O O . TYR A 1 637 ? 18.044 -5.189 -3.070 1.00 73.88 637 TYR A O 1
ATOM 4950 N N . ASN A 1 638 ? 15.971 -4.776 -2.293 1.00 67.94 638 ASN A N 1
ATOM 4951 C CA . ASN A 1 638 ? 16.333 -3.586 -1.531 1.00 67.94 638 ASN A CA 1
ATOM 4952 C C . ASN A 1 638 ? 16.297 -3.890 -0.021 1.00 67.94 638 ASN A C 1
ATOM 4954 O O . ASN A 1 638 ? 15.845 -4.942 0.413 1.00 67.94 638 ASN A O 1
ATOM 4958 N N . ASN A 1 639 ? 16.854 -2.994 0.794 1.00 70.88 639 ASN A N 1
ATOM 4959 C CA . ASN A 1 639 ? 16.823 -3.112 2.260 1.00 70.88 639 ASN A CA 1
ATOM 4960 C C . ASN A 1 639 ? 16.372 -1.781 2.873 1.00 70.88 639 ASN A C 1
ATOM 4962 O O . ASN A 1 639 ? 17.032 -1.205 3.742 1.00 70.88 639 ASN A O 1
ATOM 4966 N N . LEU A 1 640 ? 15.299 -1.235 2.304 1.00 80.81 640 LEU A N 1
ATOM 4967 C CA . LEU A 1 640 ? 14.665 -0.007 2.761 1.00 80.81 640 LEU A CA 1
ATOM 4968 C C . LEU A 1 640 ? 13.811 -0.302 4.009 1.00 80.81 640 LEU A C 1
ATOM 4970 O O . LEU A 1 640 ? 13.389 -1.441 4.204 1.00 80.81 640 LEU A O 1
ATOM 4974 N N . PRO A 1 641 ? 13.577 0.674 4.901 1.00 82.38 641 PRO A N 1
ATOM 4975 C CA . PRO A 1 641 ? 12.718 0.475 6.068 1.00 82.38 641 PRO A CA 1
ATOM 4976 C C . PRO A 1 641 ? 11.250 0.242 5.661 1.00 82.38 641 PRO A C 1
ATOM 4978 O O . PRO A 1 641 ? 10.633 1.119 5.069 1.00 82.38 641 PRO A O 1
ATOM 4981 N N . GLU A 1 642 ? 10.695 -0.920 6.015 1.00 84.62 642 GLU A N 1
ATOM 4982 C CA . GLU A 1 642 ? 9.338 -1.367 5.622 1.00 84.62 642 GLU A CA 1
ATOM 4983 C C . GLU A 1 642 ? 8.261 -1.129 6.685 1.00 84.62 642 GLU A C 1
ATOM 4985 O O . GLU A 1 642 ? 7.107 -1.478 6.480 1.00 84.62 642 GLU A O 1
ATOM 4990 N N . THR A 1 643 ? 8.622 -0.574 7.845 1.00 84.00 643 THR A N 1
ATOM 4991 C CA . THR A 1 643 ? 7.656 -0.276 8.911 1.00 84.00 643 THR A CA 1
ATOM 4992 C C . THR A 1 643 ? 7.643 1.209 9.207 1.00 84.00 643 THR A C 1
ATOM 4994 O O . THR A 1 643 ? 8.708 1.837 9.260 1.00 84.00 643 THR A O 1
ATOM 4997 N N . GLN A 1 644 ? 6.458 1.761 9.477 1.00 86.06 644 GLN A N 1
ATOM 4998 C CA . GLN A 1 644 ? 6.289 3.176 9.812 1.00 86.06 644 GLN A CA 1
ATOM 4999 C C . GLN A 1 644 ? 7.244 3.599 10.938 1.00 86.06 644 GLN A C 1
ATOM 5001 O O . GLN A 1 644 ? 7.956 4.589 10.812 1.00 86.06 644 GLN A O 1
ATOM 5006 N N . LYS A 1 645 ? 7.373 2.787 11.997 1.00 86.31 645 LYS A N 1
ATOM 5007 C CA . LYS A 1 645 ? 8.304 3.031 13.112 1.00 86.31 645 LYS A CA 1
ATOM 5008 C C . LYS A 1 645 ? 9.762 3.173 12.661 1.00 86.31 645 LYS A C 1
ATOM 5010 O O . LYS A 1 645 ? 10.477 4.049 13.148 1.00 86.31 645 LYS A O 1
ATOM 5015 N N . ARG A 1 646 ? 10.230 2.304 11.755 1.00 86.19 646 ARG A N 1
ATOM 5016 C CA . ARG A 1 646 ? 11.601 2.380 11.223 1.00 86.19 646 ARG A CA 1
ATOM 5017 C C . ARG A 1 646 ? 11.775 3.596 10.320 1.00 86.19 646 ARG A C 1
ATOM 5019 O O . ARG A 1 646 ? 12.826 4.227 10.397 1.00 86.19 646 ARG A O 1
ATOM 5026 N N . VAL A 1 647 ? 10.771 3.918 9.505 1.00 89.19 647 VAL A N 1
ATOM 5027 C CA . VAL A 1 647 ? 10.774 5.103 8.637 1.00 89.19 647 VAL A CA 1
ATOM 5028 C C . VAL A 1 647 ? 10.818 6.384 9.471 1.00 89.19 647 VAL A C 1
ATOM 5030 O O . VAL A 1 647 ? 11.730 7.178 9.268 1.00 89.19 647 VAL A O 1
ATOM 5033 N N . ILE A 1 648 ? 9.922 6.542 10.454 1.00 89.75 648 ILE A N 1
ATOM 5034 C CA . ILE A 1 648 ? 9.892 7.683 11.383 1.00 89.75 648 ILE A CA 1
ATOM 5035 C C . ILE A 1 648 ? 11.265 7.865 12.014 1.00 89.75 648 ILE A C 1
ATOM 5037 O O . ILE A 1 648 ? 11.855 8.935 11.913 1.00 89.75 648 ILE A O 1
ATOM 5041 N N . LYS A 1 649 ? 11.818 6.803 12.609 1.00 87.00 649 LYS A N 1
ATOM 5042 C CA . LYS A 1 649 ? 13.115 6.900 13.273 1.00 87.00 649 LYS A CA 1
ATOM 5043 C C . LYS A 1 649 ? 14.218 7.350 12.307 1.00 87.00 649 LYS A C 1
ATOM 5045 O O . LYS A 1 649 ? 14.883 8.345 12.563 1.00 87.00 649 LYS A O 1
ATOM 5050 N N . GLN A 1 650 ? 14.385 6.644 11.187 1.00 86.06 650 GLN A N 1
ATOM 5051 C CA . GLN A 1 650 ? 15.551 6.813 10.310 1.00 86.06 650 GLN A CA 1
ATOM 5052 C C . GLN A 1 650 ? 15.470 8.024 9.378 1.00 86.06 650 GLN A C 1
ATOM 5054 O O . GLN A 1 650 ? 16.510 8.569 9.009 1.00 86.06 650 GLN A O 1
ATOM 5059 N N . LEU A 1 651 ? 14.267 8.401 8.940 1.00 86.69 651 LEU A N 1
ATOM 5060 C CA . LEU A 1 651 ? 14.060 9.461 7.949 1.00 86.69 651 LEU A CA 1
ATOM 5061 C C . LEU A 1 651 ? 13.511 10.754 8.554 1.00 86.69 651 LEU A C 1
ATOM 5063 O O . LEU A 1 651 ? 13.547 11.773 7.873 1.00 86.69 651 LEU A O 1
ATOM 5067 N N . VAL A 1 652 ? 13.027 10.730 9.801 1.00 90.50 652 VAL A N 1
ATOM 5068 C CA . VAL A 1 652 ? 12.433 11.906 10.452 1.00 90.50 652 VAL A CA 1
ATOM 5069 C C . VAL A 1 652 ? 13.141 12.227 11.758 1.00 90.50 652 VAL A C 1
ATOM 5071 O O . VAL A 1 652 ? 13.822 13.244 11.847 1.00 90.50 652 VAL A O 1
ATOM 5074 N N . THR A 1 653 ? 13.026 11.363 12.766 1.00 90.31 653 THR A N 1
ATOM 5075 C CA . THR A 1 653 ? 13.489 11.649 14.128 1.00 90.31 653 THR A CA 1
ATOM 5076 C C . THR A 1 653 ? 15.004 11.809 14.205 1.00 90.31 653 THR A C 1
ATOM 5078 O O . THR A 1 653 ? 15.463 12.845 14.678 1.00 90.31 653 THR A O 1
ATOM 5081 N N . ASP A 1 654 ? 15.789 10.842 13.716 1.00 88.25 654 ASP A N 1
ATOM 5082 C CA . ASP A 1 654 ? 17.253 10.901 13.823 1.00 88.25 654 ASP A CA 1
ATOM 5083 C C . ASP A 1 654 ? 17.821 12.135 13.074 1.00 88.25 654 ASP A C 1
ATOM 5085 O O . ASP A 1 654 ? 18.566 12.910 13.687 1.00 88.25 654 ASP A O 1
ATOM 5089 N N . PRO A 1 655 ? 17.429 12.425 11.809 1.00 89.44 655 PRO A N 1
ATOM 5090 C CA . PRO A 1 655 ? 17.854 13.647 11.121 1.00 89.44 655 PRO A CA 1
ATOM 5091 C C . PRO A 1 655 ? 17.421 14.941 11.823 1.00 89.44 655 PRO A C 1
ATOM 5093 O O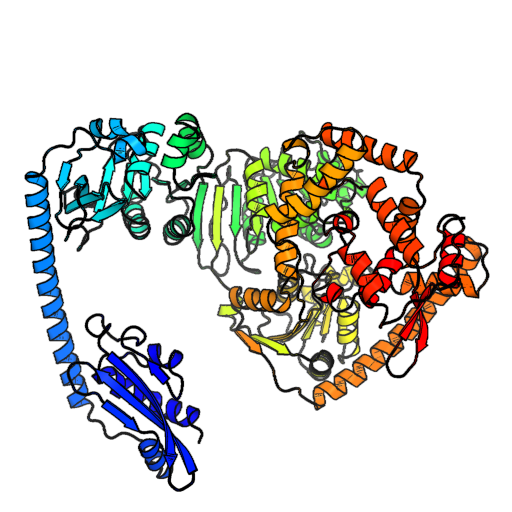 . PRO A 1 655 ? 18.186 15.913 11.874 1.00 89.44 655 PRO A O 1
ATOM 5096 N N . MET A 1 656 ? 16.199 14.975 12.365 1.00 91.88 656 MET A N 1
ATOM 5097 C CA . MET A 1 656 ? 15.666 16.147 13.057 1.00 91.88 656 MET A CA 1
ATOM 5098 C C . MET A 1 656 ? 16.405 16.447 14.350 1.00 91.88 656 MET A C 1
ATOM 5100 O O . MET A 1 656 ? 16.787 17.597 14.544 1.00 91.88 656 MET A O 1
ATOM 5104 N N . LEU A 1 657 ? 16.682 15.437 15.176 1.00 91.06 657 LEU A N 1
ATOM 5105 C CA . LEU A 1 657 ? 17.422 15.604 16.428 1.00 91.06 657 LEU A CA 1
ATOM 5106 C C . LEU A 1 657 ? 18.834 16.146 16.190 1.00 91.06 657 LEU A C 1
ATOM 5108 O O . LEU A 1 657 ? 19.276 17.053 16.891 1.00 91.06 657 LEU A O 1
ATOM 5112 N N . ILE A 1 658 ? 19.533 15.638 15.171 1.00 90.31 658 ILE A N 1
ATOM 5113 C CA . ILE A 1 658 ? 20.867 16.137 14.809 1.00 90.31 658 ILE A CA 1
ATOM 5114 C C . ILE A 1 658 ? 20.783 17.600 14.355 1.00 90.31 658 ILE A C 1
ATOM 5116 O O . ILE A 1 658 ? 21.572 18.444 14.781 1.00 90.31 658 ILE A O 1
ATOM 5120 N N . THR A 1 659 ? 19.809 17.919 13.501 1.00 92.12 659 THR A N 1
ATOM 5121 C CA . THR A 1 659 ? 19.646 19.275 12.952 1.00 92.12 659 THR A CA 1
ATOM 5122 C C . THR A 1 659 ? 19.253 20.274 14.032 1.00 92.12 659 THR A C 1
ATOM 5124 O O . THR A 1 659 ? 19.811 21.367 14.097 1.00 92.12 659 THR A O 1
ATOM 5127 N N . SER A 1 660 ? 18.330 19.897 14.915 1.00 93.69 660 SER A N 1
ATOM 5128 C CA . SER A 1 660 ? 17.859 20.752 15.997 1.00 93.69 660 SER A CA 1
ATOM 5129 C C . SER A 1 660 ? 18.967 21.002 17.024 1.00 93.69 660 SER A C 1
ATOM 5131 O O . SER A 1 660 ? 19.187 22.152 17.403 1.00 93.69 660 SER A O 1
ATOM 5133 N N . ALA A 1 661 ? 19.750 19.972 17.374 1.00 92.69 661 ALA A N 1
ATOM 5134 C CA . ALA A 1 661 ? 20.928 20.107 18.229 1.00 92.69 661 ALA A CA 1
ATOM 5135 C C . ALA A 1 661 ? 21.968 21.067 17.628 1.00 92.69 661 ALA A C 1
ATOM 5137 O O . ALA A 1 661 ? 22.440 21.969 18.317 1.00 92.69 661 ALA A O 1
ATOM 5138 N N . ASN A 1 662 ? 22.264 20.942 16.330 1.00 90.62 662 ASN A N 1
ATOM 5139 C CA . ASN A 1 662 ? 23.179 21.847 15.624 1.00 90.62 662 ASN A CA 1
ATOM 5140 C C . ASN A 1 662 ? 22.704 23.310 15.617 1.00 90.62 662 ASN A C 1
ATOM 5142 O O . ASN A 1 662 ? 23.527 24.225 15.618 1.00 90.62 662 ASN A O 1
ATOM 5146 N N . CYS A 1 663 ? 21.391 23.541 15.583 1.00 94.00 663 CYS A N 1
ATOM 5147 C CA . CYS A 1 663 ? 20.800 24.880 15.596 1.00 94.00 663 CYS A CA 1
ATOM 5148 C C . CYS A 1 663 ? 20.548 25.431 17.011 1.00 94.00 663 CYS A C 1
ATOM 5150 O O . CYS A 1 663 ? 20.135 26.588 17.129 1.00 94.00 663 CYS A O 1
ATOM 5152 N N . GLY A 1 664 ? 20.756 24.632 18.065 1.00 93.62 664 GLY A N 1
ATOM 5153 C CA . GLY A 1 664 ? 20.381 24.987 19.436 1.00 93.62 664 GLY A CA 1
ATOM 5154 C C . GLY A 1 664 ? 18.867 25.142 19.622 1.00 93.62 664 GLY A C 1
ATOM 5155 O O . GLY A 1 664 ? 18.425 26.014 20.365 1.00 93.62 664 GLY A O 1
ATOM 5156 N N . VAL A 1 665 ? 18.070 24.349 18.900 1.00 93.25 665 VAL A N 1
ATOM 5157 C CA . VAL A 1 665 ? 16.602 24.356 18.947 1.00 93.25 665 VAL A CA 1
ATOM 5158 C C . VAL A 1 665 ? 16.117 23.039 19.549 1.00 93.25 665 VAL A C 1
ATOM 5160 O O . VAL A 1 665 ? 16.509 21.961 19.104 1.00 93.25 665 VAL A O 1
ATOM 5163 N N . THR A 1 666 ? 15.235 23.116 20.542 1.00 90.88 666 THR A N 1
ATOM 5164 C CA . THR A 1 666 ? 14.610 21.936 21.152 1.00 90.88 666 THR A CA 1
ATOM 5165 C C . THR A 1 666 ? 13.317 21.596 20.420 1.00 90.88 666 THR A C 1
ATOM 5167 O O . THR A 1 666 ? 12.472 22.466 20.221 1.00 90.88 666 THR A O 1
ATOM 5170 N N . LEU A 1 667 ? 13.153 20.329 20.035 1.00 88.31 667 LEU A N 1
ATOM 5171 C CA . LEU A 1 667 ? 11.912 19.801 19.469 1.00 88.31 667 LEU A CA 1
ATOM 5172 C C . LEU A 1 667 ? 11.329 18.730 20.394 1.00 88.31 667 LEU A C 1
ATOM 5174 O O . LEU A 1 667 ? 12.066 17.916 20.951 1.00 88.31 667 LEU A O 1
ATOM 5178 N N . HIS A 1 668 ? 10.004 18.702 20.510 1.00 84.81 668 HIS A N 1
ATOM 5179 C CA . HIS A 1 668 ? 9.268 17.651 21.216 1.00 84.81 668 HIS A CA 1
ATOM 5180 C C . HIS A 1 668 ? 8.710 16.612 20.233 1.00 84.81 668 HIS A C 1
ATOM 5182 O O . HIS A 1 668 ? 8.641 16.862 19.028 1.00 84.81 668 HIS A O 1
ATOM 5188 N N . GLY A 1 669 ? 8.315 15.441 20.746 1.00 77.25 669 GLY A N 1
ATOM 5189 C CA . GLY A 1 669 ? 7.856 14.305 19.935 1.00 77.25 669 GLY A CA 1
ATOM 5190 C C . GLY A 1 669 ? 6.747 14.661 18.942 1.00 77.25 669 GLY A C 1
ATOM 5191 O O . GLY A 1 669 ? 6.893 14.390 17.751 1.00 77.25 669 GLY A O 1
ATOM 5192 N N . ASP A 1 670 ? 5.700 15.343 19.407 1.00 78.50 670 ASP A N 1
ATOM 5193 C CA . ASP A 1 670 ? 4.538 15.690 18.577 1.00 78.50 670 ASP A CA 1
ATOM 5194 C C . ASP A 1 670 ? 4.866 16.722 17.490 1.00 78.50 670 ASP A C 1
ATOM 5196 O O . ASP A 1 670 ? 4.326 16.665 16.389 1.00 78.50 670 ASP A O 1
ATOM 5200 N N . VAL A 1 671 ? 5.822 17.619 17.759 1.00 85.00 671 VAL A N 1
ATOM 5201 C CA . VAL A 1 671 ? 6.328 18.594 16.777 1.00 85.00 671 VAL A CA 1
ATOM 5202 C C . VAL A 1 671 ? 7.150 17.898 15.690 1.00 85.00 671 VAL A C 1
ATOM 5204 O O . VAL A 1 671 ? 7.094 18.269 14.519 1.00 85.00 671 VAL A O 1
ATOM 5207 N N . MET A 1 672 ? 7.928 16.878 16.062 1.00 86.19 672 MET A N 1
ATOM 5208 C CA . MET A 1 672 ? 8.737 16.120 15.107 1.00 86.19 672 MET A CA 1
ATOM 5209 C C . MET A 1 672 ? 7.902 15.199 14.223 1.00 86.19 672 MET A C 1
ATOM 5211 O O . MET A 1 672 ? 8.332 14.900 13.112 1.00 86.19 672 MET A O 1
ATOM 5215 N N . VAL A 1 673 ? 6.757 14.707 14.693 1.00 89.44 673 VAL A N 1
ATOM 5216 C CA . VAL A 1 673 ? 5.965 13.698 13.979 1.00 89.44 673 VAL A CA 1
ATOM 5217 C C . VAL A 1 673 ? 4.485 14.087 13.987 1.00 89.44 673 VAL A C 1
ATOM 5219 O O . VAL A 1 673 ? 3.658 13.466 14.657 1.00 89.44 673 VAL A O 1
ATOM 5222 N N . ASP A 1 674 ? 4.164 15.120 13.203 1.00 90.19 674 ASP A N 1
ATOM 5223 C CA . ASP A 1 674 ? 2.786 15.558 12.962 1.00 90.19 674 ASP A CA 1
ATOM 5224 C C . ASP A 1 674 ? 1.967 14.528 12.153 1.00 90.19 674 ASP A C 1
ATOM 5226 O O . ASP A 1 674 ? 2.495 13.534 11.647 1.00 90.19 674 ASP A O 1
ATOM 5230 N N . SER A 1 675 ? 0.650 14.737 12.035 1.00 88.56 675 SER A N 1
ATOM 5231 C CA . SER A 1 675 ? -0.248 13.808 11.326 1.00 88.56 675 SER A CA 1
ATOM 5232 C C . SER A 1 675 ? 0.155 13.586 9.863 1.00 88.56 675 SER A C 1
ATOM 5234 O O . SER A 1 675 ? 0.127 12.452 9.378 1.00 88.56 675 SER A O 1
ATOM 5236 N N . PHE A 1 676 ? 0.616 14.641 9.182 1.00 92.56 676 PHE A N 1
ATOM 5237 C CA . PHE A 1 676 ? 1.142 14.552 7.821 1.00 92.56 676 PHE A CA 1
ATOM 5238 C C . PHE A 1 676 ? 2.421 13.703 7.760 1.00 92.56 676 PHE A C 1
ATOM 5240 O O . PHE A 1 676 ? 2.531 12.829 6.904 1.00 92.56 676 PHE A O 1
ATOM 5247 N N . ALA A 1 677 ? 3.366 13.896 8.685 1.00 92.81 677 ALA A N 1
ATOM 5248 C CA . ALA A 1 677 ? 4.589 13.106 8.782 1.00 92.81 677 ALA A CA 1
ATOM 5249 C C . ALA A 1 677 ? 4.285 11.631 9.054 1.00 92.81 677 ALA A C 1
ATOM 5251 O O . ALA A 1 677 ? 4.911 10.767 8.439 1.00 92.81 677 ALA A O 1
ATOM 5252 N N . LYS A 1 678 ? 3.313 11.327 9.928 1.00 90.75 678 LYS A N 1
ATOM 5253 C CA . LYS A 1 678 ? 2.864 9.948 10.176 1.00 90.75 678 LYS A CA 1
ATOM 5254 C C . LYS A 1 678 ? 2.369 9.303 8.883 1.00 90.75 678 LYS A C 1
ATOM 5256 O O . LYS A 1 678 ? 2.847 8.225 8.541 1.00 90.75 678 LYS A O 1
ATOM 5261 N N . LEU A 1 679 ? 1.490 9.988 8.139 1.00 91.50 679 LEU A N 1
ATOM 5262 C CA . LEU A 1 679 ? 0.917 9.465 6.890 1.00 91.50 679 LEU A CA 1
ATOM 5263 C C . LEU A 1 679 ? 2.008 9.279 5.832 1.00 91.50 679 LEU A C 1
ATOM 5265 O O . LEU A 1 679 ? 2.120 8.216 5.229 1.00 91.50 679 LEU A O 1
ATOM 5269 N N . TRP A 1 680 ? 2.881 10.277 5.674 1.00 93.75 680 TRP A N 1
ATOM 5270 C CA . TRP A 1 680 ? 4.038 10.204 4.786 1.00 93.75 680 TRP A CA 1
ATOM 5271 C C . TRP A 1 680 ? 4.935 9.002 5.110 1.00 93.75 680 TRP A C 1
ATOM 5273 O O . TRP A 1 680 ? 5.405 8.314 4.200 1.00 93.75 680 TRP A O 1
ATOM 5283 N N . CYS A 1 681 ? 5.164 8.724 6.398 1.00 92.38 681 CYS A N 1
ATOM 5284 C CA . CYS A 1 681 ? 5.983 7.597 6.835 1.00 92.38 681 CYS A CA 1
ATOM 5285 C C . CYS A 1 681 ? 5.328 6.244 6.541 1.00 92.38 681 CYS A C 1
ATOM 5287 O O . CYS A 1 681 ? 6.047 5.315 6.172 1.00 92.38 681 CYS A O 1
ATOM 5289 N N . THR A 1 682 ? 4.007 6.128 6.684 1.00 90.38 682 THR A N 1
ATOM 5290 C CA . THR A 1 682 ? 3.256 4.897 6.374 1.00 90.38 682 THR A CA 1
ATOM 5291 C C . THR A 1 682 ? 3.289 4.615 4.877 1.00 90.38 682 THR A C 1
ATOM 5293 O O . THR A 1 682 ? 3.783 3.564 4.474 1.00 90.38 682 THR A O 1
ATOM 5296 N N . VAL A 1 683 ? 2.976 5.618 4.049 1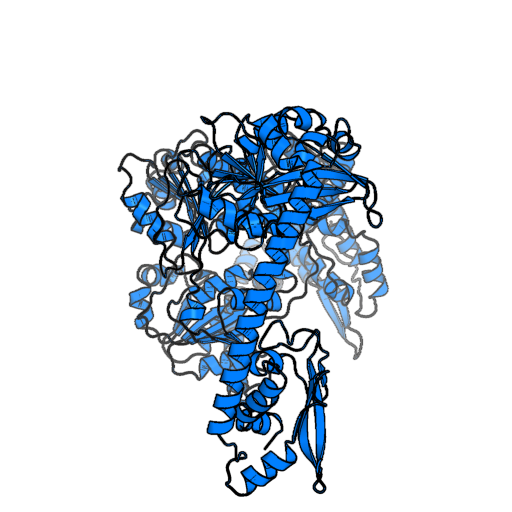.00 91.56 683 VAL A N 1
ATOM 5297 C CA . VAL A 1 683 ? 3.047 5.509 2.581 1.00 91.56 683 VAL A CA 1
ATOM 5298 C C . VAL A 1 683 ? 4.464 5.130 2.131 1.00 91.56 683 VAL A C 1
ATOM 5300 O O . VAL A 1 683 ? 4.665 4.294 1.248 1.00 91.56 683 VAL A O 1
ATOM 5303 N N . THR A 1 684 ? 5.489 5.723 2.755 1.00 91.56 684 THR A N 1
ATOM 5304 C CA . THR A 1 684 ? 6.894 5.394 2.471 1.00 91.56 684 THR A CA 1
ATOM 5305 C C . THR A 1 684 ? 7.225 3.949 2.846 1.00 91.56 684 THR A C 1
ATOM 5307 O O . THR A 1 684 ? 7.933 3.273 2.098 1.00 91.56 684 THR A O 1
ATOM 5310 N N . ALA A 1 685 ? 6.739 3.469 3.992 1.00 89.38 685 ALA A N 1
ATOM 5311 C CA . ALA A 1 685 ? 6.960 2.105 4.459 1.00 89.38 685 ALA A CA 1
ATOM 5312 C C . ALA A 1 685 ? 6.351 1.078 3.492 1.00 89.38 685 ALA A C 1
ATOM 5314 O O . ALA A 1 685 ? 7.032 0.125 3.111 1.00 89.38 685 ALA A O 1
ATOM 5315 N N . GLU A 1 686 ? 5.130 1.317 3.017 1.00 86.38 686 GLU A N 1
ATOM 5316 C CA . GLU A 1 686 ? 4.451 0.442 2.056 1.00 86.38 686 GLU A CA 1
ATOM 5317 C C . GLU A 1 686 ? 5.127 0.443 0.687 1.00 86.38 686 GLU A C 1
ATOM 5319 O O . GLU A 1 686 ? 5.408 -0.617 0.123 1.00 86.38 686 GLU A O 1
ATOM 5324 N N . LYS A 1 687 ? 5.525 1.618 0.190 1.00 88.06 687 LYS A N 1
ATOM 5325 C CA . LYS A 1 687 ? 6.323 1.725 -1.038 1.00 88.06 687 LYS A CA 1
ATOM 5326 C C . LYS A 1 687 ? 7.654 0.981 -0.919 1.00 88.06 687 LYS A C 1
ATOM 5328 O O . LYS A 1 687 ? 8.095 0.343 -1.875 1.00 88.06 687 LYS A O 1
ATOM 5333 N N . ASN A 1 688 ? 8.303 1.048 0.242 1.00 87.12 688 ASN A N 1
ATOM 5334 C CA . ASN A 1 688 ? 9.538 0.313 0.508 1.00 87.12 688 ASN A CA 1
ATOM 5335 C C . ASN A 1 688 ? 9.299 -1.198 0.549 1.00 87.12 688 ASN A C 1
ATOM 5337 O O . ASN A 1 688 ? 10.082 -1.929 -0.054 1.00 87.12 688 ASN A O 1
ATOM 5341 N N . LYS A 1 689 ? 8.211 -1.652 1.187 1.00 86.00 689 LYS A N 1
ATOM 5342 C CA . LYS A 1 689 ? 7.788 -3.059 1.200 1.00 86.00 689 LYS A CA 1
ATOM 5343 C C . LYS A 1 689 ? 7.595 -3.568 -0.225 1.00 86.00 689 LYS A C 1
ATOM 5345 O O . LYS A 1 689 ? 8.227 -4.550 -0.596 1.00 86.00 689 LYS A O 1
ATOM 5350 N N . SER A 1 690 ? 6.845 -2.829 -1.047 1.00 84.75 690 SER A N 1
ATOM 5351 C CA . SER A 1 690 ? 6.626 -3.113 -2.473 1.00 84.75 690 SER A CA 1
ATOM 5352 C C . SER A 1 690 ? 7.951 -3.255 -3.244 1.00 84.75 690 SER A C 1
ATOM 5354 O O . SER A 1 690 ? 8.125 -4.193 -4.020 1.00 84.75 690 SER A O 1
ATOM 5356 N N . LYS A 1 691 ? 8.941 -2.391 -2.972 1.00 83.12 691 LYS A N 1
ATOM 5357 C CA . LYS A 1 691 ? 10.235 -2.359 -3.683 1.00 83.12 691 LYS A CA 1
ATOM 5358 C C . LYS A 1 691 ? 11.317 -3.304 -3.152 1.00 83.12 691 LYS A C 1
ATOM 5360 O O . LYS A 1 691 ? 12.299 -3.528 -3.862 1.00 83.12 691 LYS A O 1
ATOM 5365 N N . ASN A 1 692 ? 11.225 -3.801 -1.921 1.00 82.44 692 ASN A N 1
ATOM 5366 C CA . ASN A 1 692 ? 12.298 -4.595 -1.312 1.00 82.44 692 ASN A CA 1
ATOM 5367 C C . ASN A 1 692 ? 12.421 -6.012 -1.882 1.00 82.44 692 ASN A C 1
ATOM 5369 O O . ASN A 1 692 ? 13.537 -6.523 -1.904 1.00 82.44 692 ASN A O 1
ATOM 5373 N N . ASN A 1 693 ? 11.331 -6.594 -2.385 1.00 84.31 693 ASN A N 1
ATOM 5374 C CA . ASN A 1 693 ? 11.308 -7.854 -3.131 1.00 84.31 693 ASN A CA 1
ATOM 5375 C C . ASN A 1 693 ? 10.362 -7.718 -4.335 1.00 84.31 693 ASN A C 1
ATOM 5377 O O . ASN A 1 693 ? 9.324 -8.365 -4.397 1.00 84.31 693 ASN A O 1
ATOM 5381 N N . PHE A 1 694 ? 10.675 -6.800 -5.255 1.00 87.44 694 PHE A N 1
ATOM 5382 C CA . PHE A 1 694 ? 9.705 -6.325 -6.252 1.00 87.44 694 PHE A CA 1
ATOM 5383 C C . PHE A 1 694 ? 9.061 -7.447 -7.079 1.00 87.44 694 PHE A C 1
ATOM 5385 O O . PHE A 1 694 ? 7.842 -7.477 -7.204 1.00 87.44 694 PHE A O 1
ATOM 5392 N N . GLN A 1 695 ? 9.866 -8.373 -7.614 1.00 90.00 695 GLN A N 1
ATOM 5393 C CA . GLN A 1 695 ? 9.347 -9.486 -8.410 1.00 90.00 695 GLN A CA 1
ATOM 5394 C C . GLN A 1 695 ? 8.459 -10.401 -7.563 1.00 90.00 695 GLN A C 1
ATOM 5396 O O . GLN A 1 695 ? 7.312 -10.610 -7.936 1.00 90.00 695 GLN A O 1
ATOM 5401 N N . GLY A 1 696 ? 8.953 -10.887 -6.418 1.00 89.56 696 GLY A N 1
ATOM 5402 C CA . GLY A 1 696 ? 8.172 -11.764 -5.541 1.00 89.56 696 GLY A CA 1
ATOM 5403 C C . GLY A 1 696 ? 6.858 -11.116 -5.106 1.00 89.56 696 GLY A C 1
ATOM 5404 O O . GLY A 1 696 ? 5.798 -11.690 -5.305 1.00 89.56 696 GLY A O 1
ATOM 5405 N N . ASN A 1 697 ? 6.912 -9.863 -4.650 1.00 90.00 697 ASN A N 1
ATOM 5406 C CA . ASN A 1 697 ? 5.722 -9.116 -4.249 1.00 90.00 697 ASN A CA 1
ATOM 5407 C C . ASN A 1 697 ? 4.717 -8.933 -5.399 1.00 90.00 697 ASN A C 1
ATOM 5409 O O . ASN A 1 697 ? 3.514 -8.966 -5.157 1.00 90.00 697 ASN A O 1
ATOM 5413 N N . LEU A 1 698 ? 5.182 -8.704 -6.637 1.00 92.31 698 LEU A N 1
ATOM 5414 C CA . LEU A 1 698 ? 4.292 -8.588 -7.794 1.00 92.31 698 LEU A CA 1
ATOM 5415 C C . LEU A 1 698 ? 3.609 -9.922 -8.102 1.00 92.31 698 LEU A C 1
ATOM 5417 O O . LEU A 1 698 ? 2.407 -9.930 -8.350 1.00 92.31 698 LEU A O 1
ATOM 5421 N N . LEU A 1 699 ? 4.352 -11.030 -8.079 1.00 92.56 699 LEU A N 1
ATOM 5422 C CA . LEU A 1 699 ? 3.793 -12.359 -8.332 1.00 92.56 699 LEU A CA 1
ATOM 5423 C C . LEU A 1 699 ? 2.784 -12.751 -7.247 1.00 92.56 699 LEU A C 1
ATOM 5425 O O . LEU A 1 699 ? 1.657 -13.101 -7.590 1.00 92.56 699 LEU A O 1
ATOM 5429 N N . ASP A 1 700 ? 3.129 -12.565 -5.970 1.00 89.94 700 ASP A N 1
ATOM 5430 C CA . ASP A 1 700 ? 2.226 -12.805 -4.836 1.00 89.94 700 ASP A CA 1
ATOM 5431 C C . ASP A 1 700 ? 0.933 -11.981 -4.975 1.00 89.94 700 ASP A C 1
ATOM 5433 O O . ASP A 1 700 ? -0.175 -12.477 -4.768 1.00 89.94 700 ASP A O 1
ATOM 5437 N N . ALA A 1 701 ? 1.050 -10.710 -5.369 1.00 89.19 701 ALA A N 1
ATOM 5438 C CA . ALA A 1 701 ? -0.103 -9.837 -5.545 1.00 89.19 701 ALA A CA 1
ATOM 5439 C C . ALA A 1 701 ? -0.982 -10.250 -6.742 1.00 89.19 701 ALA A C 1
ATOM 5441 O O . ALA A 1 701 ? -2.205 -10.141 -6.668 1.00 89.19 701 ALA A O 1
ATOM 5442 N N . LEU A 1 702 ? -0.396 -10.742 -7.839 1.00 91.81 702 LEU A N 1
ATOM 5443 C CA . LEU A 1 702 ? -1.147 -11.276 -8.982 1.00 91.81 702 LEU A CA 1
ATOM 5444 C C . LEU A 1 702 ? -1.862 -12.593 -8.633 1.00 91.81 702 LEU A C 1
ATOM 5446 O O . LEU A 1 702 ? -3.021 -12.774 -9.010 1.00 91.81 702 LEU A O 1
ATOM 5450 N N . GLU A 1 703 ? -1.234 -13.483 -7.863 1.00 87.69 703 GLU A N 1
ATOM 5451 C CA . GLU A 1 703 ? -1.902 -14.685 -7.341 1.00 87.69 703 GLU A CA 1
ATOM 5452 C C . GLU A 1 703 ? -3.107 -14.324 -6.462 1.00 87.69 703 GLU A C 1
ATOM 5454 O O . GLU A 1 703 ? -4.190 -14.892 -6.625 1.00 87.69 703 GLU A O 1
ATOM 5459 N N . LEU A 1 704 ? -2.961 -13.321 -5.587 1.00 84.50 704 LEU A N 1
ATOM 5460 C CA . LEU A 1 704 ? -4.050 -12.811 -4.744 1.00 84.50 704 LEU A CA 1
ATOM 5461 C C . LEU A 1 704 ? -5.205 -12.189 -5.554 1.00 84.50 704 LEU A C 1
ATOM 5463 O O . LEU A 1 704 ? -6.370 -12.319 -5.159 1.00 84.50 704 LEU A O 1
ATOM 5467 N N . GLU A 1 705 ? -4.918 -11.557 -6.698 1.00 85.12 705 GLU A N 1
ATOM 5468 C CA . GLU A 1 705 ? -5.939 -11.081 -7.650 1.00 85.12 705 GLU A CA 1
ATOM 5469 C C . GLU A 1 705 ? -6.657 -12.235 -8.382 1.00 85.12 705 GLU A C 1
ATOM 5471 O O . GLU A 1 705 ? -7.742 -12.044 -8.947 1.00 85.12 705 GLU A O 1
ATOM 5476 N N . GLY A 1 706 ? -6.091 -13.446 -8.343 1.00 87.62 706 GLY A N 1
ATOM 5477 C CA . GLY A 1 706 ? -6.657 -14.664 -8.916 1.00 87.62 706 GLY A CA 1
ATOM 5478 C C . GLY A 1 706 ? -6.044 -15.100 -10.247 1.00 87.62 706 GLY A C 1
ATOM 5479 O O . GLY A 1 706 ? -6.705 -15.843 -10.975 1.00 87.62 706 GLY A O 1
ATOM 5480 N N . PHE A 1 707 ? -4.838 -14.636 -10.586 1.00 92.44 707 PHE A N 1
ATOM 5481 C CA . PHE A 1 707 ? -4.082 -15.152 -11.729 1.00 92.44 707 PHE A CA 1
ATOM 5482 C C . PHE A 1 707 ? -3.448 -16.515 -11.423 1.00 92.44 707 PHE A C 1
ATOM 5484 O O . PHE A 1 707 ? -3.003 -16.775 -10.308 1.00 92.44 707 PHE A O 1
ATOM 5491 N N . GLU A 1 708 ? -3.355 -17.368 -12.441 1.00 95.44 708 GLU A N 1
ATOM 5492 C CA . GLU A 1 708 ? -2.462 -18.531 -12.438 1.00 95.44 708 GLU A CA 1
ATOM 5493 C C . GLU A 1 708 ? -1.083 -18.094 -12.955 1.00 95.44 708 GLU A C 1
ATOM 5495 O O . GLU A 1 708 ? -0.969 -17.618 -14.088 1.00 95.44 708 GLU A O 1
ATOM 5500 N N . ILE A 1 709 ? -0.041 -18.235 -12.132 1.00 96.19 709 ILE A N 1
ATOM 5501 C CA . ILE A 1 709 ? 1.331 -17.862 -12.498 1.00 96.19 709 ILE A CA 1
ATOM 5502 C C . ILE A 1 709 ? 2.072 -19.076 -13.062 1.00 96.19 709 ILE A C 1
ATOM 5504 O O . ILE A 1 709 ? 2.070 -20.154 -12.472 1.00 96.19 709 ILE A O 1
ATOM 5508 N N . VAL A 1 710 ? 2.741 -18.884 -14.197 1.00 96.62 710 VAL A N 1
ATOM 5509 C CA . VAL A 1 710 ? 3.567 -19.892 -14.866 1.00 96.62 710 VAL A CA 1
ATOM 5510 C C . VAL A 1 710 ? 4.960 -19.311 -15.093 1.00 96.62 710 VAL A C 1
ATOM 5512 O O . VAL A 1 710 ? 5.124 -18.355 -15.849 1.00 96.62 710 VAL A O 1
ATOM 5515 N N . LEU A 1 711 ? 5.973 -19.882 -14.443 1.00 94.31 711 LEU A N 1
ATOM 5516 C CA . LEU A 1 711 ? 7.370 -19.498 -14.655 1.00 94.31 711 LEU A CA 1
ATOM 5517 C C . LEU A 1 711 ? 7.930 -20.245 -15.871 1.00 94.31 711 LEU A C 1
ATOM 5519 O O . LEU A 1 711 ? 7.787 -21.464 -15.965 1.00 94.31 711 LEU A O 1
ATOM 5523 N N . ILE A 1 712 ? 8.549 -19.518 -16.800 1.00 93.44 712 ILE A N 1
ATOM 5524 C CA . ILE A 1 712 ? 9.168 -20.078 -18.003 1.00 93.44 712 ILE A CA 1
ATOM 5525 C C . ILE A 1 712 ? 10.679 -20.169 -17.792 1.00 93.44 712 ILE A C 1
ATOM 5527 O O . ILE A 1 712 ? 11.359 -19.151 -17.676 1.00 93.44 712 ILE A O 1
ATOM 5531 N N . GLU A 1 713 ? 11.191 -21.400 -17.726 1.00 84.06 713 GLU A N 1
ATOM 5532 C CA . GLU A 1 713 ? 12.616 -21.678 -17.498 1.00 84.06 713 GLU A CA 1
ATOM 5533 C C . GLU A 1 713 ? 13.419 -21.801 -18.802 1.00 84.06 713 GLU A C 1
ATOM 5535 O O . GLU A 1 713 ? 14.592 -21.429 -18.843 1.00 84.06 713 GLU A O 1
ATOM 5540 N N . GLU A 1 714 ? 12.797 -22.304 -19.872 1.00 86.06 714 GLU A N 1
ATOM 5541 C CA . GLU A 1 714 ? 13.445 -22.510 -21.170 1.00 86.06 714 GLU A CA 1
ATOM 5542 C C . GLU A 1 714 ? 13.163 -21.348 -22.124 1.00 86.06 714 GLU A C 1
ATOM 5544 O O . GLU A 1 714 ? 12.009 -21.052 -22.435 1.00 86.06 714 GLU A O 1
ATOM 5549 N N . GLU A 1 715 ? 14.226 -20.714 -22.622 1.00 88.00 715 GLU A N 1
ATOM 5550 C CA . GLU A 1 715 ? 14.112 -19.616 -23.584 1.00 88.00 715 GLU A CA 1
ATOM 5551 C C . GLU A 1 715 ? 13.912 -20.142 -25.015 1.00 88.00 715 GLU A C 1
ATOM 5553 O O . GLU A 1 715 ? 14.664 -20.989 -25.509 1.00 88.00 715 GLU A O 1
ATOM 5558 N N . ASN A 1 716 ? 12.949 -19.577 -25.742 1.00 91.69 716 ASN A N 1
ATOM 5559 C CA . ASN A 1 716 ? 12.780 -19.820 -27.168 1.00 91.69 716 ASN A CA 1
ATOM 5560 C C . ASN A 1 716 ? 13.814 -19.021 -27.979 1.00 91.69 716 ASN A C 1
ATOM 5562 O O . ASN A 1 716 ? 13.673 -17.813 -28.201 1.00 91.69 716 ASN A O 1
ATOM 5566 N N . GLU A 1 717 ? 14.836 -19.712 -28.485 1.00 92.88 717 GLU A N 1
ATOM 5567 C CA . GLU A 1 717 ? 15.927 -19.092 -29.249 1.00 92.88 717 GLU A CA 1
ATOM 5568 C C . GLU A 1 717 ? 15.462 -18.366 -30.527 1.00 92.88 717 GLU A C 1
ATOM 5570 O O . GLU A 1 717 ? 16.066 -17.363 -30.909 1.00 92.88 717 GLU A O 1
ATOM 5575 N N . THR A 1 718 ? 14.355 -18.788 -31.152 1.00 93.50 718 THR A N 1
ATOM 5576 C CA . THR A 1 718 ? 13.814 -18.117 -32.350 1.00 93.50 718 THR A CA 1
ATOM 5577 C C . THR A 1 718 ? 13.244 -16.745 -31.993 1.00 93.50 718 THR A C 1
ATOM 5579 O O . THR A 1 718 ? 13.648 -15.731 -32.569 1.00 93.50 718 THR A O 1
ATOM 5582 N N . SER A 1 719 ? 12.357 -16.691 -30.995 1.00 93.56 719 SER A N 1
ATOM 5583 C CA . SER A 1 719 ? 11.792 -15.433 -30.494 1.00 93.56 719 SER A CA 1
ATOM 5584 C C . SER A 1 719 ? 12.898 -14.520 -29.967 1.00 93.56 719 SER A C 1
ATOM 5586 O O . SER A 1 719 ? 12.981 -13.350 -30.328 1.00 93.56 719 SER A O 1
ATOM 5588 N N . LYS A 1 720 ? 13.831 -15.059 -29.182 1.00 95.19 720 LYS A N 1
ATOM 5589 C CA . LYS A 1 720 ? 14.966 -14.309 -28.635 1.00 95.19 720 LYS A CA 1
ATOM 5590 C C . LYS A 1 720 ? 15.854 -13.690 -29.713 1.00 95.19 720 LYS A C 1
ATOM 5592 O O . LYS A 1 720 ? 16.264 -12.538 -29.559 1.00 95.19 720 LYS A O 1
ATOM 5597 N N . ALA A 1 721 ? 16.150 -14.411 -30.796 1.00 95.00 721 ALA A N 1
ATOM 5598 C CA . ALA A 1 721 ? 16.907 -13.869 -31.923 1.00 95.00 721 ALA A CA 1
ATOM 5599 C C . ALA A 1 721 ? 16.165 -12.698 -32.588 1.00 95.00 721 ALA A C 1
ATOM 5601 O O . ALA A 1 721 ? 16.758 -11.632 -32.769 1.00 95.00 721 ALA A O 1
ATOM 5602 N N . LYS A 1 722 ? 14.858 -12.848 -32.853 1.00 94.94 722 LYS A N 1
ATOM 5603 C CA . LYS A 1 722 ? 14.035 -11.777 -33.438 1.00 94.94 722 LYS A CA 1
ATOM 5604 C C . LYS A 1 722 ? 13.954 -10.539 -32.543 1.00 94.94 722 LYS A C 1
ATOM 5606 O O . LYS A 1 722 ? 14.020 -9.403 -33.015 1.00 94.94 722 LYS A O 1
ATOM 5611 N N . GLY A 1 723 ? 13.843 -10.746 -31.234 1.00 95.31 723 GLY A N 1
ATOM 5612 C CA . GLY A 1 723 ? 13.830 -9.650 -30.276 1.00 95.31 723 GLY A CA 1
ATOM 5613 C C . GLY A 1 723 ? 15.170 -8.926 -30.172 1.00 95.31 723 GLY A C 1
ATOM 5614 O O . GLY A 1 723 ? 15.176 -7.705 -30.067 1.00 95.31 723 GLY A O 1
ATOM 5615 N N . LYS A 1 724 ? 16.309 -9.632 -30.259 1.00 96.56 724 LYS A N 1
ATOM 5616 C CA . LYS A 1 724 ? 17.640 -8.993 -30.315 1.00 96.56 724 LYS A CA 1
ATOM 5617 C C . LYS A 1 724 ? 17.781 -8.081 -31.532 1.00 96.56 724 LYS A C 1
ATOM 5619 O O . LYS A 1 724 ? 18.238 -6.955 -31.372 1.00 96.56 724 LYS A O 1
ATOM 5624 N N . GLU A 1 725 ? 17.362 -8.548 -32.708 1.00 95.56 725 GLU A N 1
ATOM 5625 C CA . GLU A 1 725 ? 17.337 -7.743 -33.937 1.00 95.56 725 GLU A CA 1
ATOM 5626 C C . GLU A 1 725 ? 16.499 -6.468 -33.738 1.00 95.56 725 GLU A C 1
ATOM 5628 O O . GLU A 1 725 ? 16.991 -5.358 -33.933 1.00 95.56 725 GLU A O 1
ATOM 5633 N N . SER A 1 726 ? 15.262 -6.621 -33.254 1.00 93.38 726 SER A N 1
ATOM 5634 C CA . SER A 1 726 ? 14.327 -5.504 -33.050 1.00 93.38 726 SER A CA 1
ATOM 5635 C C . SER A 1 726 ? 14.839 -4.487 -32.020 1.00 93.38 726 SER A C 1
ATOM 5637 O O . SER A 1 726 ? 14.718 -3.275 -32.206 1.00 93.38 726 SER A O 1
ATOM 5639 N N . LEU A 1 727 ? 15.445 -4.969 -30.931 1.00 94.81 727 LEU A N 1
ATOM 5640 C CA . LEU A 1 727 ? 16.022 -4.120 -29.889 1.00 94.81 727 LEU A CA 1
ATOM 5641 C C . LEU A 1 727 ? 17.242 -3.336 -30.384 1.00 94.81 727 LEU A C 1
ATOM 5643 O O . LEU A 1 727 ? 17.412 -2.190 -29.961 1.00 94.81 727 LEU A O 1
ATOM 5647 N N . GLU A 1 728 ? 18.069 -3.913 -31.262 1.00 94.25 728 GLU A N 1
ATOM 5648 C CA . GLU A 1 728 ? 19.219 -3.201 -31.831 1.00 94.25 728 GLU A CA 1
ATOM 5649 C C . GLU A 1 728 ? 18.761 -2.098 -32.792 1.00 94.25 728 GLU A C 1
ATOM 5651 O O . GLU A 1 728 ? 19.195 -0.959 -32.641 1.00 94.25 728 GLU A O 1
ATOM 5656 N N . VAL A 1 729 ? 17.784 -2.371 -33.666 1.00 91.12 729 VAL A N 1
ATOM 5657 C CA . VAL A 1 729 ? 17.183 -1.345 -34.544 1.00 91.12 729 VAL A CA 1
ATOM 5658 C C . VAL A 1 729 ? 16.579 -0.195 -33.728 1.00 91.12 729 VAL A C 1
ATOM 5660 O O . VAL A 1 729 ? 16.832 0.981 -33.998 1.00 91.12 729 VAL A O 1
ATOM 5663 N N . SER A 1 730 ? 15.819 -0.519 -32.676 1.00 89.81 730 SER A N 1
ATOM 5664 C CA . SER A 1 730 ? 15.243 0.483 -31.769 1.00 89.81 730 SER A CA 1
ATOM 5665 C C . SER A 1 730 ? 16.324 1.311 -31.058 1.00 89.81 730 SER A C 1
ATOM 5667 O O . SER A 1 730 ? 16.181 2.515 -30.830 1.00 89.81 730 SER A O 1
ATOM 5669 N N . LYS A 1 731 ? 17.443 0.686 -30.682 1.00 91.50 731 LYS A N 1
ATOM 5670 C CA . LYS A 1 731 ? 18.585 1.372 -30.066 1.00 91.50 731 LYS A CA 1
ATOM 5671 C C . LYS A 1 731 ? 19.275 2.319 -31.052 1.00 91.50 731 LYS A C 1
ATOM 5673 O O . LYS A 1 731 ? 19.501 3.469 -30.690 1.00 91.50 731 LYS A O 1
ATOM 5678 N N . GLU A 1 732 ? 19.540 1.890 -32.284 1.00 91.50 732 GLU A N 1
ATOM 5679 C CA . GLU A 1 732 ? 20.122 2.742 -33.332 1.00 91.50 732 GLU A CA 1
ATOM 5680 C C . GLU A 1 732 ? 19.256 3.976 -33.610 1.00 91.50 732 GLU A C 1
ATOM 5682 O O . GLU A 1 732 ? 19.757 5.103 -33.623 1.00 91.50 732 GLU A O 1
ATOM 5687 N N . ARG A 1 733 ? 17.935 3.795 -33.744 1.00 88.50 733 ARG A N 1
ATOM 5688 C CA . ARG A 1 733 ? 16.996 4.906 -33.955 1.00 88.50 733 ARG A CA 1
ATOM 5689 C C . ARG A 1 733 ? 17.032 5.917 -32.812 1.00 88.50 733 ARG A C 1
ATOM 5691 O O . ARG A 1 733 ? 17.084 7.125 -33.051 1.00 88.50 733 ARG A O 1
ATOM 5698 N N . ARG A 1 734 ? 17.041 5.427 -31.569 1.00 87.69 734 ARG A N 1
ATOM 5699 C CA . ARG A 1 734 ? 17.122 6.269 -30.369 1.00 87.69 734 ARG A CA 1
ATOM 5700 C C . ARG A 1 734 ? 18.425 7.049 -30.302 1.00 87.69 734 ARG A C 1
ATOM 5702 O O . ARG A 1 734 ? 18.379 8.221 -29.939 1.00 87.69 734 ARG A O 1
ATOM 5709 N N . GLU A 1 735 ? 19.555 6.445 -30.661 1.00 88.38 735 GLU A N 1
ATOM 5710 C CA . GLU A 1 735 ? 20.833 7.160 -30.725 1.00 88.38 735 GLU A CA 1
ATOM 5711 C C . GLU A 1 735 ? 20.784 8.281 -31.774 1.00 88.38 735 GLU A C 1
ATOM 5713 O O . GLU A 1 735 ? 21.166 9.408 -31.471 1.00 88.38 735 GLU A O 1
ATOM 5718 N N . VAL A 1 736 ? 20.194 8.047 -32.952 1.00 90.25 736 VAL A N 1
ATOM 5719 C CA . VAL A 1 736 ? 20.005 9.100 -33.970 1.00 90.25 736 VAL A CA 1
ATOM 5720 C C . VAL A 1 736 ? 19.117 10.244 -33.459 1.00 90.25 736 VAL A C 1
ATOM 5722 O O . VAL A 1 736 ? 19.458 11.419 -33.616 1.00 90.25 736 VAL A O 1
ATOM 5725 N N . GLU A 1 737 ? 17.977 9.938 -32.836 1.00 87.31 737 GLU A N 1
ATOM 5726 C CA . GLU A 1 737 ? 17.083 10.957 -32.265 1.00 87.31 737 GLU A CA 1
ATOM 5727 C C . GLU A 1 737 ? 17.716 11.719 -31.099 1.00 87.31 737 GLU A C 1
ATOM 5729 O O . GLU A 1 737 ? 17.467 12.915 -30.922 1.00 87.31 737 GLU A O 1
ATOM 5734 N N . LYS A 1 738 ? 18.506 11.026 -30.277 1.00 88.62 738 LYS A N 1
ATOM 5735 C CA . LYS A 1 738 ? 19.253 11.622 -29.174 1.00 88.62 738 LYS A CA 1
ATOM 5736 C C . LYS A 1 738 ? 20.301 12.589 -29.710 1.00 88.62 738 LYS A C 1
ATOM 5738 O O . LYS A 1 738 ? 20.332 13.721 -29.239 1.00 88.62 738 LYS A O 1
ATOM 5743 N N . THR A 1 739 ? 21.083 12.197 -30.717 1.00 91.31 739 THR A N 1
ATOM 5744 C CA . THR A 1 739 ? 22.076 13.072 -31.360 1.00 91.31 739 THR A CA 1
ATOM 5745 C C . THR A 1 739 ? 21.424 14.350 -31.881 1.00 91.31 739 THR A C 1
ATOM 5747 O O . THR A 1 739 ? 21.866 15.437 -31.526 1.00 91.31 739 THR A O 1
ATOM 5750 N N . LYS A 1 740 ? 20.293 14.253 -32.595 1.00 91.62 740 LYS A N 1
ATOM 5751 C CA . LYS A 1 740 ? 19.555 15.438 -33.079 1.00 91.62 740 LYS A CA 1
ATOM 5752 C C . LYS A 1 740 ? 19.095 16.367 -31.948 1.00 91.62 740 LYS A C 1
ATOM 5754 O O . LYS A 1 740 ? 19.216 17.586 -32.057 1.00 91.62 740 LYS A O 1
ATOM 5759 N N . ARG A 1 741 ? 18.555 15.808 -30.856 1.00 90.38 741 ARG A N 1
ATOM 5760 C CA . ARG A 1 741 ? 18.123 16.588 -29.679 1.00 90.38 741 ARG A CA 1
ATOM 5761 C C . ARG A 1 741 ? 19.296 17.275 -28.989 1.00 90.38 741 ARG A C 1
ATOM 5763 O O . ARG A 1 741 ? 19.195 18.448 -28.632 1.00 90.38 741 ARG A O 1
ATOM 5770 N N . VAL A 1 742 ? 20.400 16.552 -28.826 1.00 92.62 742 VAL A N 1
ATOM 5771 C CA . VAL A 1 742 ? 21.644 17.066 -28.254 1.00 92.62 742 VAL A CA 1
ATOM 5772 C C . VAL A 1 742 ? 22.194 18.204 -29.105 1.00 92.62 742 VAL A C 1
ATOM 5774 O O . VAL A 1 742 ? 22.485 19.258 -28.551 1.00 92.62 742 VAL A O 1
ATOM 5777 N N . GLU A 1 743 ? 22.284 18.041 -30.425 1.00 93.50 743 GLU A N 1
ATOM 5778 C CA . GLU A 1 743 ? 22.771 19.076 -31.347 1.00 93.50 743 GLU A CA 1
ATOM 5779 C C . GLU A 1 743 ? 21.925 20.352 -31.264 1.00 93.50 743 GLU A C 1
ATOM 5781 O O . GLU A 1 743 ? 22.466 21.449 -31.093 1.00 93.50 743 GLU A O 1
ATOM 5786 N N . ALA A 1 744 ? 20.596 20.212 -31.299 1.00 92.75 744 ALA A N 1
ATOM 5787 C CA . ALA A 1 744 ? 19.678 21.339 -31.164 1.00 92.75 744 ALA A CA 1
ATOM 5788 C C . ALA A 1 744 ? 19.849 22.055 -29.813 1.00 92.75 744 ALA A C 1
ATOM 5790 O O . ALA A 1 744 ? 19.932 23.285 -29.757 1.00 92.75 744 ALA A O 1
ATOM 5791 N N . LYS A 1 745 ? 19.957 21.294 -28.715 1.00 93.44 745 LYS A N 1
ATOM 5792 C CA . LYS A 1 745 ? 20.117 21.869 -27.375 1.00 93.44 745 LYS A CA 1
ATOM 5793 C C . LYS A 1 745 ? 21.499 22.486 -27.161 1.00 93.44 745 LYS A C 1
ATOM 5795 O O . LYS A 1 745 ? 21.609 23.508 -26.488 1.00 93.44 745 LYS A O 1
ATOM 5800 N N . ALA A 1 746 ? 22.542 21.904 -27.742 1.00 94.31 746 ALA A N 1
ATOM 5801 C CA . ALA A 1 746 ? 23.898 22.435 -27.712 1.00 94.31 746 ALA A CA 1
ATOM 5802 C C . ALA A 1 746 ? 23.968 23.795 -28.414 1.00 94.31 746 ALA A C 1
ATOM 5804 O O . ALA A 1 746 ? 24.555 24.729 -27.871 1.00 94.31 746 ALA A O 1
ATOM 5805 N N . ALA A 1 747 ? 23.315 23.944 -29.572 1.00 93.31 747 ALA A N 1
ATOM 5806 C CA . ALA A 1 747 ? 23.233 25.224 -30.273 1.00 93.31 747 ALA A CA 1
ATOM 5807 C C . ALA A 1 747 ? 22.559 26.314 -29.415 1.00 93.31 747 ALA A C 1
ATOM 5809 O O . ALA A 1 747 ? 23.060 27.436 -29.333 1.00 93.31 747 ALA A O 1
ATOM 5810 N N . GLU A 1 748 ? 21.470 25.978 -28.714 1.00 94.19 748 GLU A N 1
ATOM 5811 C CA . GLU A 1 748 ? 20.801 26.889 -27.773 1.00 94.19 748 GLU A CA 1
ATOM 5812 C C . GLU A 1 748 ? 21.717 27.276 -26.596 1.00 94.19 748 GLU A C 1
ATOM 5814 O O . GLU A 1 748 ? 21.867 28.457 -26.272 1.00 94.19 748 GLU A O 1
ATOM 5819 N N . LEU A 1 749 ? 22.348 26.287 -25.955 1.00 92.88 749 LEU A N 1
ATOM 5820 C CA . LEU A 1 749 ? 23.196 26.489 -24.777 1.00 92.88 749 LEU A CA 1
ATOM 5821 C C . LEU A 1 749 ? 24.458 27.287 -25.090 1.00 92.88 749 LEU A C 1
ATOM 5823 O O . LEU A 1 749 ? 24.868 28.106 -24.271 1.00 92.88 749 LEU A O 1
ATOM 5827 N N . ARG A 1 750 ? 25.044 27.086 -26.272 1.00 94.12 750 ARG A N 1
ATOM 5828 C CA . ARG A 1 750 ? 26.201 27.846 -26.746 1.00 94.12 750 ARG A CA 1
ATOM 5829 C C . ARG A 1 750 ? 25.914 29.346 -26.738 1.00 94.12 750 ARG A C 1
ATOM 5831 O O . ARG A 1 750 ? 26.684 30.115 -26.173 1.00 94.12 750 ARG A O 1
ATOM 5838 N N . THR A 1 751 ? 24.778 29.745 -27.307 1.00 92.06 751 THR A N 1
ATOM 5839 C CA . THR A 1 751 ? 24.336 31.146 -27.335 1.00 92.06 751 THR A CA 1
ATOM 5840 C C . THR A 1 751 ? 24.000 31.654 -25.938 1.00 92.06 751 THR A C 1
ATOM 5842 O O . THR A 1 751 ? 24.387 32.759 -25.572 1.00 92.06 751 THR A O 1
ATOM 5845 N N . LYS A 1 752 ? 23.293 30.846 -25.141 1.00 93.06 752 LYS A N 1
ATOM 5846 C CA . LYS A 1 752 ? 22.798 31.252 -23.821 1.00 93.06 752 LYS A CA 1
ATOM 5847 C C . LYS A 1 752 ? 23.902 31.414 -22.772 1.00 93.06 752 LYS A C 1
ATOM 5849 O O . LYS A 1 752 ? 23.798 32.303 -21.937 1.00 93.06 752 LYS A O 1
ATOM 5854 N N . LEU A 1 753 ? 24.905 30.538 -22.785 1.00 91.25 753 LEU A N 1
ATOM 5855 C CA . LEU A 1 753 ? 25.968 30.486 -21.774 1.00 91.25 753 LEU A CA 1
ATOM 5856 C C . LEU A 1 753 ? 27.286 31.112 -22.254 1.00 91.25 753 LEU A C 1
ATOM 5858 O O . LEU A 1 753 ? 28.211 31.243 -21.462 1.00 91.25 753 LEU A O 1
ATOM 5862 N N . GLY A 1 754 ? 27.405 31.468 -23.539 1.00 91.75 754 GLY A N 1
ATOM 5863 C CA . GLY A 1 754 ? 28.634 32.044 -24.096 1.00 91.75 754 GLY A CA 1
ATOM 5864 C C . GLY A 1 754 ? 29.834 31.088 -24.093 1.00 91.75 754 GLY A C 1
ATOM 5865 O O . GLY A 1 754 ? 30.976 31.538 -24.053 1.00 91.75 754 GLY A O 1
ATOM 5866 N N . VAL A 1 755 ? 29.588 29.776 -24.109 1.00 93.44 755 VAL A N 1
ATOM 5867 C CA . VAL A 1 755 ? 30.626 28.728 -24.097 1.00 93.44 755 VAL A CA 1
ATOM 5868 C C . VAL A 1 755 ? 30.966 28.255 -25.513 1.00 93.44 755 VAL A C 1
ATOM 5870 O O . VAL A 1 755 ? 30.256 28.566 -26.468 1.00 93.44 755 VAL A O 1
ATOM 5873 N N . ASP A 1 756 ? 32.045 27.488 -25.679 1.00 94.00 756 ASP A N 1
ATOM 5874 C CA . ASP A 1 756 ? 32.374 26.885 -26.974 1.00 94.00 756 ASP A CA 1
ATOM 5875 C C . ASP A 1 756 ? 31.423 25.729 -27.360 1.00 94.00 756 ASP A C 1
ATOM 5877 O O . ASP A 1 756 ? 30.609 25.244 -26.568 1.00 94.00 756 ASP A O 1
ATOM 5881 N N . GLN A 1 757 ? 31.514 25.284 -28.619 1.00 93.81 757 GLN A N 1
ATOM 5882 C CA . GLN A 1 757 ? 30.666 24.211 -29.148 1.00 93.81 757 GLN A CA 1
ATOM 5883 C C . GLN A 1 757 ? 30.878 22.878 -28.417 1.00 93.81 757 GLN A C 1
ATOM 5885 O O . GLN A 1 757 ? 29.922 22.120 -28.246 1.00 93.81 757 GLN A O 1
ATOM 5890 N N . GLN A 1 758 ? 32.108 22.579 -28.000 1.00 94.44 758 GLN A N 1
ATOM 5891 C CA . GLN A 1 758 ? 32.455 21.313 -27.367 1.00 94.44 758 GLN A CA 1
ATOM 5892 C C . GLN A 1 758 ? 31.818 21.223 -25.975 1.00 94.44 758 GLN A C 1
ATOM 5894 O O . GLN A 1 758 ? 31.153 20.234 -25.664 1.00 94.44 758 GLN A O 1
ATOM 5899 N N . LEU A 1 759 ? 31.929 22.284 -25.173 1.00 93.38 759 LEU A N 1
ATOM 5900 C CA . LEU A 1 759 ? 31.340 22.368 -23.842 1.00 93.38 759 LEU A CA 1
ATOM 5901 C C . LEU A 1 759 ? 29.808 22.455 -23.896 1.00 93.38 759 LEU A C 1
ATOM 5903 O O . LEU A 1 759 ? 29.133 21.801 -23.102 1.00 93.38 759 LEU A O 1
ATOM 5907 N N . ALA A 1 760 ? 29.236 23.188 -24.857 1.00 93.62 760 ALA A N 1
ATOM 5908 C CA . ALA A 1 760 ? 27.785 23.226 -25.056 1.00 93.62 760 ALA A CA 1
ATOM 5909 C C . ALA A 1 760 ? 27.209 21.843 -25.408 1.00 93.62 760 ALA A C 1
ATOM 5911 O O . ALA A 1 760 ? 26.178 21.444 -24.860 1.00 93.62 760 ALA A O 1
ATOM 5912 N N . THR A 1 761 ? 27.899 21.102 -26.283 1.00 94.56 761 THR A N 1
ATOM 5913 C CA . THR A 1 761 ? 27.531 19.726 -26.656 1.00 94.56 761 THR A CA 1
ATOM 5914 C C . THR A 1 761 ? 27.615 18.808 -25.444 1.00 94.56 761 THR A C 1
ATOM 5916 O O . THR A 1 761 ? 26.648 18.116 -25.132 1.00 94.56 761 THR A O 1
ATOM 5919 N N . TYR A 1 762 ? 28.698 18.901 -24.669 1.00 93.25 762 TYR A N 1
ATOM 5920 C CA . TYR A 1 762 ? 28.850 18.150 -23.426 1.00 93.25 762 TYR A CA 1
ATOM 5921 C C . TYR A 1 762 ? 27.711 18.428 -22.424 1.00 93.25 762 TYR A C 1
ATOM 5923 O O . TYR A 1 762 ? 27.109 17.494 -21.888 1.00 93.25 762 TYR A O 1
ATOM 5931 N N . ILE A 1 763 ? 27.355 19.699 -22.184 1.00 92.25 763 ILE A N 1
ATOM 5932 C CA . ILE A 1 763 ? 26.255 20.059 -21.270 1.00 92.25 763 ILE A CA 1
ATOM 5933 C C . ILE A 1 763 ? 24.927 19.465 -21.759 1.00 92.25 763 ILE A C 1
ATOM 5935 O O . ILE A 1 763 ? 24.173 18.902 -20.954 1.00 92.25 763 ILE A O 1
ATOM 5939 N N . ALA A 1 764 ? 24.639 19.574 -23.059 1.00 91.75 764 ALA A N 1
ATOM 5940 C CA . ALA A 1 764 ? 23.435 19.018 -23.667 1.00 91.75 764 ALA A CA 1
ATOM 5941 C C . ALA A 1 764 ? 23.365 17.491 -23.486 1.00 91.75 764 ALA A C 1
ATOM 5943 O O . ALA A 1 764 ? 22.384 16.985 -22.942 1.00 91.75 764 ALA A O 1
ATOM 5944 N N . GLU A 1 765 ? 24.428 16.761 -23.833 1.00 91.44 765 GLU A N 1
ATOM 5945 C CA . GLU A 1 765 ? 24.501 15.297 -23.717 1.00 91.44 765 GLU A CA 1
ATOM 5946 C C . GLU A 1 765 ? 24.277 14.794 -22.288 1.00 91.44 765 GLU A C 1
ATOM 5948 O O . GLU A 1 765 ? 23.555 13.813 -22.053 1.00 91.44 765 GLU A O 1
ATOM 5953 N N . ARG A 1 766 ? 24.901 15.451 -21.304 1.00 89.31 766 ARG A N 1
ATOM 5954 C CA . ARG A 1 766 ? 24.833 15.027 -19.898 1.00 89.31 766 ARG A CA 1
ATOM 5955 C C . ARG A 1 766 ? 23.501 15.354 -19.250 1.00 89.31 766 ARG A C 1
ATOM 5957 O O . ARG A 1 766 ? 23.032 14.588 -18.397 1.00 89.31 766 ARG A O 1
ATOM 5964 N N . ASN A 1 767 ? 22.857 16.434 -19.678 1.00 87.44 767 ASN A N 1
ATOM 5965 C CA . ASN A 1 767 ? 21.491 16.716 -19.269 1.00 87.44 767 ASN A CA 1
ATOM 5966 C C . ASN A 1 767 ? 20.483 15.778 -19.942 1.00 87.44 767 ASN A C 1
ATOM 5968 O O . ASN A 1 767 ? 19.576 15.313 -19.257 1.00 87.44 767 ASN A O 1
ATOM 5972 N N . GLU A 1 768 ? 20.697 15.390 -21.198 1.00 82.81 768 GLU A N 1
ATOM 5973 C CA . GLU A 1 768 ? 19.828 14.430 -21.891 1.00 82.81 768 GLU A CA 1
ATOM 5974 C C . GLU A 1 768 ? 19.919 13.026 -21.273 1.00 82.81 768 GLU A C 1
ATOM 5976 O O . GLU A 1 768 ? 18.913 12.357 -21.059 1.00 82.81 768 GLU A O 1
ATOM 5981 N N . THR A 1 769 ? 21.127 12.575 -20.917 1.00 70.69 769 THR A N 1
ATOM 5982 C CA . THR A 1 769 ? 21.336 11.180 -20.502 1.00 70.69 769 THR A CA 1
ATOM 5983 C C . THR A 1 769 ? 20.773 10.883 -19.103 1.00 70.69 769 THR A C 1
ATOM 5985 O O . THR A 1 769 ? 20.318 9.763 -18.879 1.00 70.69 769 THR A O 1
ATOM 5988 N N . LYS A 1 770 ? 20.779 11.839 -18.148 1.00 67.75 770 LYS A N 1
ATOM 5989 C CA . LYS A 1 770 ? 20.235 11.655 -16.769 1.00 67.75 770 LYS A CA 1
ATOM 5990 C C . LYS A 1 770 ? 19.773 12.940 -16.053 1.00 67.75 770 LYS A C 1
ATOM 5992 O O . LYS A 1 770 ? 19.497 12.893 -14.845 1.00 67.75 770 LYS A O 1
ATOM 5997 N N . ALA A 1 771 ? 19.710 14.079 -16.743 1.00 78.50 771 ALA A N 1
ATOM 5998 C CA . ALA A 1 771 ? 19.674 15.412 -16.129 1.00 78.50 771 ALA A CA 1
ATOM 5999 C C . ALA A 1 771 ? 20.824 15.609 -15.123 1.00 78.50 771 ALA A C 1
ATOM 6001 O O . ALA A 1 771 ? 20.616 16.156 -14.039 1.00 78.50 771 ALA A O 1
ATOM 6002 N N . LEU A 1 772 ? 22.015 15.083 -15.451 1.00 82.94 772 LEU A N 1
ATOM 6003 C CA . LEU A 1 772 ? 23.155 14.984 -14.536 1.00 82.94 772 LEU A CA 1
ATOM 6004 C C . LEU A 1 772 ? 23.502 16.345 -13.923 1.00 82.94 772 LEU A C 1
ATOM 6006 O O . LEU A 1 772 ? 23.521 16.484 -12.700 1.00 82.94 772 LEU A O 1
ATOM 6010 N N . LEU A 1 773 ? 23.733 17.346 -14.775 1.00 85.50 773 LEU A N 1
ATOM 6011 C CA . LEU A 1 773 ? 24.189 18.665 -14.344 1.00 85.50 773 LEU A CA 1
ATOM 6012 C C . LEU A 1 773 ? 23.045 19.426 -13.670 1.00 85.50 773 LEU A C 1
ATOM 6014 O O . LEU A 1 773 ? 23.216 19.916 -12.559 1.00 85.50 773 LEU A O 1
ATOM 6018 N N . THR A 1 774 ? 21.843 19.435 -14.260 1.00 81.06 774 THR A N 1
ATOM 6019 C CA . THR A 1 774 ? 20.677 20.129 -13.681 1.00 81.06 774 THR A CA 1
ATOM 6020 C C . THR A 1 774 ? 20.305 19.609 -12.288 1.00 81.06 774 THR A C 1
ATOM 6022 O O . THR A 1 774 ? 20.047 20.400 -11.382 1.00 81.06 774 THR A O 1
ATOM 6025 N N . LYS A 1 775 ? 20.311 18.285 -12.072 1.00 78.44 775 LYS A N 1
ATOM 6026 C CA . LYS A 1 775 ? 20.089 17.697 -10.736 1.00 78.44 775 LYS A CA 1
ATOM 6027 C C . LYS A 1 775 ? 21.264 17.965 -9.793 1.00 78.44 775 LYS A C 1
ATOM 6029 O O . LYS A 1 775 ? 21.049 18.113 -8.589 1.00 78.44 775 LYS A O 1
ATOM 6034 N N . GLY A 1 776 ? 22.476 18.036 -10.344 1.00 86.44 776 GLY A N 1
ATOM 6035 C CA . GLY A 1 776 ? 23.713 18.362 -9.643 1.00 86.44 776 GLY A CA 1
ATOM 6036 C C . GLY A 1 776 ? 23.713 19.747 -9.011 1.00 86.44 776 GLY A C 1
ATOM 6037 O O . GLY A 1 776 ? 24.067 19.876 -7.840 1.00 86.44 776 GLY A O 1
ATOM 6038 N N . LEU A 1 777 ? 23.234 20.757 -9.746 1.00 88.81 777 LEU A N 1
ATOM 6039 C CA . LEU A 1 777 ? 23.262 22.166 -9.338 1.00 88.81 777 LEU A CA 1
ATOM 6040 C C . LEU A 1 777 ? 22.658 22.399 -7.953 1.00 88.81 777 LEU A C 1
ATOM 6042 O O . LEU A 1 777 ? 23.272 23.057 -7.125 1.00 88.81 777 LEU A O 1
ATOM 6046 N N . ARG A 1 778 ? 21.502 21.800 -7.642 1.00 87.69 778 ARG A N 1
ATOM 6047 C CA . ARG A 1 778 ? 20.876 21.963 -6.318 1.00 87.69 778 ARG A CA 1
ATOM 6048 C C . ARG A 1 778 ? 21.778 21.471 -5.185 1.00 87.69 778 ARG A C 1
ATOM 6050 O O . ARG A 1 778 ? 21.893 22.137 -4.158 1.00 87.69 778 ARG A O 1
ATOM 6057 N N . ASN A 1 779 ? 22.375 20.292 -5.339 1.00 89.38 779 ASN A N 1
ATOM 6058 C CA . ASN A 1 779 ? 23.260 19.739 -4.316 1.00 89.38 779 ASN A CA 1
ATOM 6059 C C . ASN A 1 779 ? 24.582 20.501 -4.270 1.00 89.38 779 ASN A C 1
ATOM 6061 O O . ASN A 1 779 ? 25.119 20.688 -3.184 1.00 89.38 779 ASN A O 1
ATOM 6065 N N . LEU A 1 780 ? 25.066 20.986 -5.414 1.00 91.19 780 LEU A N 1
ATOM 6066 C CA . LEU A 1 780 ? 26.220 21.868 -5.474 1.00 91.19 780 LEU A CA 1
ATOM 6067 C C . LEU A 1 780 ? 25.962 23.149 -4.670 1.00 91.19 780 LEU A C 1
ATOM 6069 O O . LEU A 1 780 ? 26.746 23.457 -3.783 1.00 91.19 780 LEU A O 1
ATOM 6073 N N . THR A 1 781 ? 24.814 23.806 -4.863 1.00 91.31 781 THR A N 1
ATOM 6074 C CA . THR A 1 781 ? 24.395 24.981 -4.081 1.00 91.31 781 THR A CA 1
ATOM 6075 C C . THR A 1 781 ? 24.344 24.693 -2.578 1.00 91.31 781 THR A C 1
ATOM 6077 O O . THR A 1 781 ? 24.726 25.536 -1.777 1.00 91.31 781 THR A O 1
ATOM 6080 N N . ILE A 1 782 ? 23.891 23.507 -2.157 1.00 91.88 782 ILE A N 1
ATOM 6081 C CA . ILE A 1 782 ? 23.910 23.110 -0.735 1.00 91.88 782 ILE A CA 1
ATOM 6082 C C . ILE A 1 782 ? 25.351 22.878 -0.246 1.00 91.88 782 ILE A C 1
ATOM 6084 O O . ILE A 1 782 ? 25.685 23.218 0.888 1.00 91.88 782 ILE A O 1
ATOM 6088 N N . ALA A 1 783 ? 26.207 22.289 -1.081 1.00 92.00 783 ALA A N 1
ATOM 6089 C CA . ALA A 1 783 ? 27.587 21.968 -0.740 1.00 92.00 783 ALA A CA 1
ATOM 6090 C C . ALA A 1 783 ? 28.483 23.213 -0.629 1.00 92.00 783 ALA A C 1
ATOM 6092 O O . ALA A 1 783 ? 29.387 23.212 0.209 1.00 92.00 783 ALA A O 1
ATOM 6093 N N . THR A 1 784 ? 28.219 24.261 -1.412 1.00 91.50 784 THR A N 1
ATOM 6094 C CA . THR A 1 784 ? 28.982 25.522 -1.413 1.00 91.50 784 THR A CA 1
ATOM 6095 C C . THR A 1 784 ? 28.484 26.547 -0.390 1.00 91.50 784 THR A C 1
ATOM 6097 O O . THR A 1 784 ? 29.187 27.510 -0.107 1.00 91.50 784 THR A O 1
ATOM 6100 N N . MET A 1 785 ? 27.316 26.339 0.235 1.00 92.94 785 MET A N 1
ATOM 6101 C CA . MET A 1 785 ? 26.845 27.205 1.325 1.00 92.94 785 MET A CA 1
ATOM 6102 C C . MET A 1 785 ? 27.823 27.233 2.499 1.00 92.94 785 MET A C 1
ATOM 6104 O O . MET A 1 785 ? 28.277 26.184 2.987 1.00 92.94 785 MET A O 1
ATOM 6108 N N . THR A 1 786 ? 28.042 28.434 3.037 1.00 92.88 786 THR A N 1
ATOM 6109 C CA . THR A 1 786 ? 28.775 28.600 4.290 1.00 92.88 786 THR A CA 1
ATOM 6110 C C . THR A 1 786 ? 28.004 27.956 5.444 1.00 92.88 786 THR A C 1
ATOM 6112 O O . THR A 1 786 ? 26.771 27.885 5.450 1.00 92.88 786 THR A O 1
ATOM 6115 N N . THR A 1 787 ? 28.716 27.516 6.485 1.00 90.94 787 THR A N 1
ATOM 6116 C CA . THR A 1 787 ? 28.082 26.935 7.682 1.00 90.94 787 THR A CA 1
ATOM 6117 C C . THR A 1 787 ? 27.062 27.891 8.309 1.00 90.94 787 THR A C 1
ATOM 6119 O O . THR A 1 787 ? 26.024 27.444 8.798 1.00 90.94 787 THR A O 1
ATOM 6122 N N . LYS A 1 788 ? 27.325 29.206 8.268 1.00 93.69 788 LYS A N 1
ATOM 6123 C CA . LYS A 1 788 ? 26.433 30.240 8.807 1.00 93.69 788 LYS A CA 1
ATOM 6124 C C . LYS A 1 788 ? 25.119 30.314 8.025 1.00 93.69 788 LYS A C 1
ATOM 6126 O O . LYS A 1 788 ? 24.056 30.291 8.639 1.00 93.69 788 LYS A O 1
ATOM 6131 N N . GLU A 1 789 ? 25.180 30.351 6.696 1.00 95.56 789 GLU A N 1
ATOM 6132 C CA . GLU A 1 789 ? 23.990 30.381 5.833 1.00 95.56 789 GLU A CA 1
ATOM 6133 C C . GLU A 1 789 ? 23.171 29.096 5.950 1.00 95.56 789 GLU A C 1
ATOM 6135 O O . GLU A 1 789 ? 21.952 29.153 6.109 1.00 95.56 789 GLU A O 1
ATOM 6140 N N . ALA A 1 790 ? 23.838 27.938 5.921 1.00 94.88 790 ALA A N 1
ATOM 6141 C CA . ALA A 1 790 ? 23.179 26.644 6.052 1.00 94.88 790 ALA A CA 1
ATOM 6142 C C . ALA A 1 790 ? 22.447 26.522 7.399 1.00 94.88 790 ALA A C 1
ATOM 6144 O O . ALA A 1 790 ? 21.271 26.171 7.432 1.00 94.88 790 ALA A O 1
ATOM 6145 N N . THR A 1 791 ? 23.106 26.908 8.498 1.00 95.38 791 THR A N 1
ATOM 6146 C CA . THR A 1 791 ? 22.505 26.890 9.844 1.00 95.38 791 THR A CA 1
ATOM 6147 C C . THR A 1 791 ? 21.344 27.880 9.965 1.00 95.38 791 THR A C 1
ATOM 6149 O O . THR A 1 791 ? 20.348 27.571 10.616 1.00 95.38 791 THR A O 1
ATOM 6152 N N . ALA A 1 792 ? 21.428 29.053 9.327 1.00 96.06 792 ALA A N 1
ATOM 6153 C CA . ALA A 1 792 ? 20.327 30.016 9.304 1.00 96.06 792 ALA A CA 1
ATOM 6154 C C . ALA A 1 792 ? 19.092 29.457 8.574 1.00 96.06 792 ALA A C 1
ATOM 6156 O O . ALA A 1 792 ? 17.976 29.597 9.074 1.00 96.06 792 ALA A O 1
ATOM 6157 N N . LYS A 1 793 ? 19.286 28.770 7.437 1.00 96.81 793 LYS A N 1
ATOM 6158 C CA . LYS A 1 793 ? 18.196 28.098 6.709 1.00 96.81 793 LYS A CA 1
ATOM 6159 C C . LYS A 1 793 ? 17.598 26.933 7.493 1.00 96.81 793 LYS A C 1
ATOM 6161 O O . LYS A 1 793 ? 16.377 26.806 7.527 1.00 96.81 793 LYS A O 1
ATOM 6166 N N . ASP A 1 794 ? 18.429 26.115 8.137 1.00 96.69 794 ASP A N 1
ATOM 6167 C CA . ASP A 1 794 ? 17.954 25.030 9.002 1.00 96.69 794 ASP A CA 1
ATOM 6168 C C . ASP A 1 794 ? 17.100 25.593 10.150 1.00 96.69 794 ASP A C 1
ATOM 6170 O O . ASP A 1 794 ? 15.987 25.124 10.384 1.00 96.69 794 ASP A O 1
ATOM 6174 N N . LYS A 1 795 ? 17.559 26.669 10.804 1.00 96.94 795 LYS A N 1
ATOM 6175 C CA . LYS A 1 795 ? 16.832 27.322 11.902 1.00 96.94 795 LYS A CA 1
ATOM 6176 C C . LYS A 1 795 ? 15.476 27.891 11.459 1.00 96.94 795 LYS A C 1
ATOM 6178 O O . LYS A 1 795 ? 14.484 27.676 12.150 1.00 96.94 795 LYS A O 1
ATOM 6183 N N . ASP A 1 796 ? 15.409 28.556 10.302 1.00 96.44 796 ASP A N 1
ATOM 6184 C CA . ASP A 1 796 ? 14.143 29.023 9.706 1.00 96.44 796 ASP A CA 1
ATOM 6185 C C . ASP A 1 796 ? 13.160 27.863 9.465 1.00 96.44 796 ASP A C 1
ATOM 6187 O O . ASP A 1 796 ? 11.979 27.953 9.808 1.00 96.44 796 ASP A O 1
ATOM 6191 N N . GLN A 1 797 ? 13.642 26.736 8.931 1.00 95.38 797 GLN A N 1
ATOM 6192 C CA . GLN A 1 797 ? 12.791 25.570 8.695 1.00 95.38 797 GLN A CA 1
ATOM 6193 C C . GLN A 1 797 ? 12.291 24.937 9.994 1.00 95.38 797 GLN A C 1
ATOM 6195 O O . GLN A 1 797 ? 11.121 24.565 10.061 1.00 95.38 797 GLN A O 1
ATOM 6200 N N . LEU A 1 798 ? 13.136 24.855 11.023 1.00 95.81 798 LEU A N 1
ATOM 6201 C CA . LEU A 1 798 ? 12.749 24.344 12.338 1.00 95.81 798 LEU A CA 1
ATOM 6202 C C . LEU A 1 798 ? 11.661 25.207 12.989 1.00 95.81 798 LEU A C 1
ATOM 6204 O O . LEU A 1 798 ? 10.696 24.658 13.512 1.00 95.81 798 LEU A O 1
ATOM 6208 N N . PHE A 1 799 ? 11.744 26.538 12.897 1.00 95.56 799 PHE A N 1
ATOM 6209 C CA . PHE A 1 799 ? 10.676 27.411 13.400 1.00 95.56 799 PHE A CA 1
ATOM 6210 C C . PHE A 1 799 ? 9.356 27.220 12.651 1.00 95.56 799 PHE A C 1
ATOM 6212 O O . PHE A 1 799 ? 8.294 27.212 13.269 1.00 95.56 799 PHE A O 1
ATOM 6219 N N . LYS A 1 800 ? 9.398 26.986 11.335 1.00 94.50 800 LYS A N 1
ATOM 6220 C CA . LYS A 1 800 ? 8.193 26.646 10.559 1.00 94.50 800 LYS A CA 1
ATOM 6221 C C . LYS A 1 800 ? 7.583 25.308 10.980 1.00 94.50 800 LYS A C 1
ATOM 6223 O O . LYS A 1 800 ? 6.360 25.182 10.951 1.00 94.50 800 LYS A O 1
ATOM 6228 N N . VAL A 1 801 ? 8.410 24.338 11.383 1.00 94.56 801 VAL A N 1
ATOM 6229 C CA . VAL A 1 801 ? 7.952 23.058 11.952 1.00 94.56 801 VAL A CA 1
ATOM 6230 C C . VAL A 1 801 ? 7.304 23.267 13.321 1.00 94.56 801 VAL A C 1
ATOM 6232 O O . VAL A 1 801 ? 6.187 22.805 13.526 1.00 94.56 801 VAL A O 1
ATOM 6235 N N . ILE A 1 802 ? 7.943 24.025 14.218 1.00 93.81 802 ILE A N 1
ATOM 6236 C CA . ILE A 1 802 ? 7.395 24.364 15.545 1.00 93.81 802 ILE A CA 1
ATOM 6237 C C . ILE A 1 802 ? 6.041 25.073 15.420 1.00 93.81 802 ILE A C 1
ATOM 6239 O O . ILE A 1 802 ? 5.097 24.727 16.121 1.00 93.81 802 ILE A O 1
ATOM 6243 N N . ASN A 1 803 ? 5.922 26.009 14.477 1.00 91.88 803 ASN A N 1
ATOM 6244 C CA . ASN A 1 803 ? 4.681 26.741 14.220 1.00 91.88 803 ASN A CA 1
ATOM 6245 C C . ASN A 1 803 ? 3.647 25.926 13.418 1.00 91.88 803 ASN A C 1
ATOM 6247 O O . ASN A 1 803 ? 2.615 26.462 13.028 1.00 91.88 803 ASN A O 1
AT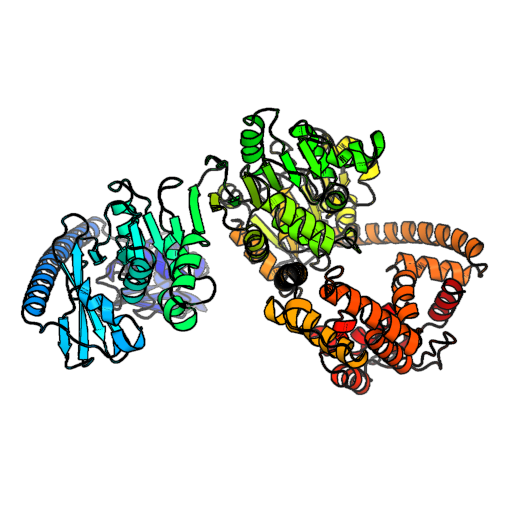OM 6251 N N . GLY A 1 804 ? 3.938 24.668 13.073 1.00 89.31 804 GLY A N 1
ATOM 6252 C CA . GLY A 1 804 ? 3.027 23.793 12.337 1.00 89.31 804 GLY A CA 1
ATOM 6253 C C . GLY A 1 804 ? 2.817 24.143 10.857 1.00 89.31 804 GLY A C 1
ATOM 6254 O O . GLY A 1 804 ? 2.089 23.432 10.173 1.00 89.31 804 GLY A O 1
ATOM 6255 N N . THR A 1 805 ? 3.479 25.164 10.307 1.00 88.81 805 THR A N 1
ATOM 6256 C CA . THR A 1 805 ? 3.345 25.555 8.883 1.00 88.81 805 THR A CA 1
ATOM 6257 C C . THR A 1 805 ? 4.120 24.644 7.931 1.00 88.81 805 THR A C 1
ATOM 6259 O O . THR A 1 805 ? 3.819 24.567 6.741 1.00 88.81 805 THR A O 1
ATOM 6262 N N . LYS A 1 806 ? 5.109 23.912 8.450 1.00 91.56 806 LYS A N 1
ATOM 6263 C CA . LYS A 1 806 ? 5.907 22.930 7.712 1.00 91.56 806 LYS A CA 1
ATOM 6264 C C . LYS A 1 806 ? 5.924 21.605 8.468 1.00 91.56 806 LYS A C 1
ATOM 6266 O O . LYS A 1 806 ? 5.840 21.609 9.689 1.00 91.56 806 LYS A O 1
ATOM 6271 N N . SER A 1 807 ? 5.987 20.477 7.766 1.00 93.19 807 SER A N 1
ATOM 6272 C CA . SER A 1 807 ? 6.201 19.174 8.411 1.00 93.19 807 SER A CA 1
ATOM 6273 C C . SER A 1 807 ? 7.685 18.807 8.400 1.00 93.19 807 SER A C 1
ATOM 6275 O O . SER A 1 807 ? 8.428 19.199 7.493 1.00 93.19 807 SER A O 1
ATOM 6277 N N . SER A 1 808 ? 8.119 18.038 9.394 1.00 92.56 808 SER A N 1
ATOM 6278 C CA . SER A 1 808 ? 9.494 17.552 9.552 1.00 92.56 808 SER A CA 1
ATOM 6279 C C . SER A 1 808 ? 9.992 16.754 8.342 1.00 92.56 808 SER A C 1
ATOM 6281 O O . SER A 1 808 ? 11.124 16.951 7.908 1.00 92.56 808 SER A O 1
ATOM 6283 N N . VAL A 1 809 ? 9.130 15.948 7.711 1.00 90.62 809 VAL A N 1
ATOM 6284 C CA . VAL A 1 809 ? 9.450 15.178 6.487 1.00 90.62 809 VAL A CA 1
ATOM 6285 C C . VAL A 1 809 ? 9.758 16.067 5.274 1.00 90.62 809 VAL A C 1
ATOM 6287 O O . VAL A 1 809 ? 10.312 15.604 4.283 1.00 90.62 809 VAL A O 1
ATOM 6290 N N . GLN A 1 810 ? 9.405 17.357 5.331 1.00 89.50 810 GLN A N 1
ATOM 6291 C CA . GLN A 1 810 ? 9.662 18.331 4.266 1.00 89.50 810 GLN A CA 1
ATOM 6292 C C . GLN A 1 810 ? 10.914 19.185 4.532 1.00 89.50 810 GLN A C 1
ATOM 6294 O O . GLN A 1 810 ? 11.228 20.099 3.751 1.00 89.50 810 GLN A O 1
ATOM 6299 N N . VAL A 1 811 ? 11.606 18.969 5.654 1.00 90.00 811 VAL A N 1
ATOM 6300 C CA . VAL A 1 811 ? 12.825 19.705 6.002 1.00 90.00 811 VAL A CA 1
ATOM 6301 C C . VAL A 1 811 ? 13.972 19.279 5.088 1.00 90.00 811 VAL A C 1
ATOM 6303 O O . VAL A 1 811 ? 14.164 18.113 4.767 1.00 90.00 811 VAL A O 1
ATOM 6306 N N . THR A 1 812 ? 14.736 20.264 4.628 1.00 90.25 812 THR A N 1
ATOM 6307 C CA . THR A 1 812 ? 16.026 20.044 3.981 1.00 90.25 812 THR A CA 1
ATOM 6308 C C . THR A 1 812 ? 17.098 20.354 5.009 1.00 90.25 812 THR A C 1
ATOM 6310 O O . THR A 1 812 ? 17.170 21.479 5.480 1.00 90.25 812 THR A O 1
ATOM 6313 N N . HIS A 1 813 ? 17.929 19.370 5.335 1.00 91.75 813 HIS A N 1
ATOM 6314 C CA . HIS A 1 813 ? 18.978 19.499 6.345 1.00 91.75 813 HIS A CA 1
ATOM 6315 C C . HIS A 1 813 ? 20.242 20.114 5.727 1.00 91.75 813 HIS A C 1
ATOM 6317 O O . HIS A 1 813 ? 21.181 19.388 5.389 1.00 91.75 813 HIS A O 1
ATOM 6323 N N . TYR A 1 814 ? 20.251 21.427 5.489 1.00 94.19 814 TYR A N 1
ATOM 6324 C CA . TYR A 1 814 ? 21.277 22.122 4.705 1.00 94.19 814 TYR A CA 1
ATOM 6325 C C . TYR A 1 814 ? 22.683 21.915 5.266 1.00 94.19 814 TYR A C 1
ATOM 6327 O O . TYR A 1 814 ? 23.598 21.604 4.502 1.00 94.19 814 TYR A O 1
ATOM 6335 N N . ASN A 1 815 ? 22.869 22.046 6.582 1.00 92.06 815 ASN A N 1
ATOM 6336 C CA . ASN A 1 815 ? 24.197 21.965 7.187 1.00 92.06 815 ASN A CA 1
ATOM 6337 C C . ASN A 1 815 ? 24.792 20.550 7.078 1.00 92.06 815 ASN A C 1
ATOM 6339 O O . ASN A 1 815 ? 25.887 20.375 6.538 1.00 92.06 815 ASN A O 1
ATOM 6343 N N . GLU A 1 816 ? 24.057 19.524 7.516 1.00 89.81 816 GLU A N 1
ATOM 6344 C CA . GLU A 1 816 ? 24.535 18.134 7.470 1.00 89.81 816 GLU A CA 1
ATOM 6345 C C . GLU A 1 816 ? 24.638 17.586 6.043 1.00 89.81 816 GLU A C 1
ATOM 6347 O O . GLU A 1 816 ? 25.638 16.948 5.696 1.00 89.81 816 GLU A O 1
ATOM 6352 N N . SER A 1 817 ? 23.680 17.919 5.171 1.00 89.75 817 SER A N 1
ATOM 6353 C CA . SER A 1 817 ? 23.759 17.565 3.748 1.00 89.75 817 SER A CA 1
ATOM 6354 C C . SER A 1 817 ? 24.986 18.202 3.094 1.00 89.75 817 SER A C 1
ATOM 6356 O O . SER A 1 817 ? 25.744 17.517 2.407 1.00 89.75 817 SER A O 1
ATOM 6358 N N . GLY A 1 818 ? 25.234 19.491 3.349 1.00 91.06 818 GLY A N 1
ATOM 6359 C CA . GLY A 1 818 ? 26.394 20.211 2.825 1.00 91.06 818 GLY A CA 1
ATOM 6360 C C . GLY A 1 818 ? 27.719 19.632 3.324 1.00 91.06 818 GLY A C 1
ATOM 6361 O O . GLY A 1 818 ? 28.630 19.404 2.527 1.00 91.06 818 GLY A O 1
ATOM 6362 N N . LYS A 1 819 ? 27.830 19.304 4.621 1.00 88.94 819 LYS A N 1
ATOM 6363 C CA . LYS A 1 819 ? 29.015 18.631 5.189 1.00 88.94 819 LYS A CA 1
ATOM 6364 C C . LYS A 1 819 ? 29.299 17.304 4.488 1.00 88.94 819 LYS A C 1
ATOM 6366 O O . LYS A 1 819 ? 30.453 17.036 4.145 1.00 88.94 819 LYS A O 1
ATOM 6371 N N . LEU A 1 820 ? 28.275 16.479 4.272 1.00 86.69 820 LEU A N 1
ATOM 6372 C CA . LEU A 1 820 ? 28.428 15.180 3.621 1.00 86.69 820 LEU A CA 1
ATOM 6373 C C . LEU A 1 820 ? 28.850 15.326 2.153 1.00 86.69 820 LEU A C 1
ATOM 6375 O O . LEU A 1 820 ? 29.784 14.653 1.716 1.00 86.69 820 LEU A O 1
ATOM 6379 N N . LEU A 1 821 ? 28.226 16.245 1.414 1.00 88.94 821 LEU A N 1
ATOM 6380 C CA . LEU A 1 821 ? 28.566 16.534 0.020 1.00 88.94 821 LEU A CA 1
ATOM 6381 C C . LEU A 1 821 ? 29.999 17.072 -0.130 1.00 88.94 821 LEU A C 1
ATOM 6383 O O . LEU A 1 821 ? 30.742 16.587 -0.982 1.00 88.94 821 LEU A O 1
ATOM 6387 N N . ARG A 1 822 ? 30.443 17.983 0.748 1.00 90.06 822 ARG A N 1
ATOM 6388 C CA . ARG A 1 822 ? 31.837 18.466 0.773 1.00 90.06 822 ARG A CA 1
ATOM 6389 C C . ARG A 1 822 ? 32.836 17.350 1.072 1.00 90.06 822 ARG A C 1
ATOM 6391 O O . ARG A 1 822 ? 33.896 17.284 0.454 1.00 90.06 822 ARG A O 1
ATOM 6398 N N . ARG A 1 823 ? 32.509 16.442 2.000 1.00 87.19 823 ARG A N 1
ATOM 6399 C CA . ARG A 1 823 ? 33.347 15.264 2.296 1.00 87.19 823 ARG A CA 1
ATOM 6400 C C . ARG A 1 823 ? 33.462 14.333 1.088 1.00 87.19 823 ARG A C 1
ATOM 6402 O O . ARG A 1 823 ? 34.558 13.846 0.827 1.00 87.19 823 ARG A O 1
ATOM 6409 N N . LEU A 1 824 ? 32.365 14.112 0.359 1.00 87.44 824 LEU A N 1
ATOM 6410 C CA . LEU A 1 824 ? 32.349 13.327 -0.881 1.00 87.44 824 LEU A CA 1
ATOM 6411 C C . LEU A 1 824 ? 33.233 13.965 -1.961 1.00 87.44 824 LEU A C 1
ATOM 6413 O O . LEU A 1 824 ? 34.105 13.291 -2.504 1.00 87.44 824 LEU A O 1
ATOM 6417 N N . ALA A 1 825 ? 33.069 15.266 -2.210 1.00 89.94 825 ALA A N 1
ATOM 6418 C CA . ALA A 1 825 ? 33.879 16.015 -3.170 1.00 89.94 825 ALA A CA 1
ATOM 6419 C C . ALA A 1 825 ? 35.376 15.965 -2.818 1.00 89.94 825 ALA A C 1
ATOM 6421 O O . ALA A 1 825 ? 36.201 15.575 -3.644 1.00 89.94 825 ALA A O 1
ATOM 6422 N N . LYS A 1 826 ? 35.729 16.223 -1.551 1.00 89.31 826 LYS A N 1
ATOM 6423 C CA . LYS A 1 826 ? 37.113 16.127 -1.061 1.00 89.31 826 LYS A CA 1
ATOM 6424 C C . LYS A 1 826 ? 37.689 14.715 -1.204 1.00 89.31 826 LYS A C 1
ATOM 6426 O O . LYS A 1 826 ? 38.864 14.555 -1.534 1.00 89.31 826 LYS A O 1
ATOM 6431 N N . ALA A 1 827 ? 36.884 13.677 -0.965 1.00 86.50 827 ALA A N 1
ATOM 6432 C CA . ALA A 1 827 ? 37.313 12.293 -1.154 1.00 86.50 827 ALA A CA 1
ATOM 6433 C C . ALA A 1 827 ? 37.677 12.001 -2.620 1.00 86.50 827 ALA A C 1
ATOM 6435 O O . ALA A 1 827 ? 38.636 11.263 -2.844 1.00 86.50 827 ALA A O 1
ATOM 6436 N N . ALA A 1 828 ? 36.991 12.641 -3.571 1.00 88.81 828 ALA A N 1
ATOM 6437 C CA . ALA A 1 828 ? 37.267 12.594 -5.008 1.00 88.81 828 ALA A CA 1
ATOM 6438 C C . ALA A 1 828 ? 38.309 13.627 -5.492 1.00 88.81 828 ALA A C 1
ATOM 6440 O O . ALA A 1 828 ? 38.551 13.724 -6.688 1.00 88.81 828 ALA A O 1
ATOM 6441 N N . GLY A 1 829 ? 38.935 14.393 -4.587 1.00 90.56 829 GLY A N 1
ATOM 6442 C CA . GLY A 1 829 ? 39.956 15.383 -4.952 1.00 90.56 829 GLY A CA 1
ATOM 6443 C C . GLY A 1 829 ? 39.405 16.658 -5.594 1.00 90.56 829 GLY A C 1
ATOM 6444 O O . GLY A 1 829 ? 40.114 17.302 -6.361 1.00 90.56 829 GLY A O 1
ATOM 6445 N N . ILE A 1 830 ? 38.150 17.008 -5.300 1.00 93.69 830 ILE A N 1
ATOM 6446 C CA . ILE A 1 830 ? 37.459 18.172 -5.865 1.00 93.69 830 ILE A CA 1
ATOM 6447 C C . ILE A 1 830 ? 37.474 19.343 -4.887 1.00 93.69 830 ILE A C 1
ATOM 6449 O O . ILE A 1 830 ? 37.077 19.197 -3.726 1.00 93.69 830 ILE A O 1
ATOM 6453 N N . ASP A 1 831 ? 37.892 20.500 -5.388 1.00 91.88 831 ASP A N 1
ATOM 6454 C CA . ASP A 1 831 ? 37.678 21.810 -4.786 1.00 91.88 831 ASP A CA 1
ATOM 6455 C C . ASP A 1 831 ? 36.359 22.377 -5.324 1.00 91.88 831 ASP A C 1
ATOM 6457 O O . ASP A 1 831 ? 36.215 22.621 -6.522 1.00 91.88 831 ASP A O 1
ATOM 6461 N N . LEU A 1 832 ? 35.375 22.530 -4.437 1.00 90.00 832 LEU A N 1
ATOM 6462 C CA . LEU A 1 832 ? 34.036 22.992 -4.798 1.00 90.00 832 LEU A CA 1
ATOM 6463 C C . LEU A 1 832 ? 33.941 24.513 -4.937 1.00 90.00 832 LEU A C 1
ATOM 6465 O O . LEU A 1 832 ? 33.029 24.971 -5.618 1.00 90.00 832 LEU A O 1
ATOM 6469 N N . ASP A 1 833 ? 34.852 25.274 -4.327 1.00 86.75 833 ASP A N 1
ATOM 6470 C CA . ASP A 1 833 ? 34.815 26.740 -4.369 1.00 86.75 833 ASP A CA 1
ATOM 6471 C C . ASP A 1 833 ? 35.284 27.231 -5.740 1.00 86.75 833 ASP A C 1
ATOM 6473 O O . ASP A 1 833 ? 34.678 28.107 -6.351 1.00 86.75 833 ASP A O 1
ATOM 6477 N N . ASN A 1 834 ? 36.331 26.588 -6.261 1.00 88.31 834 ASN A N 1
ATOM 6478 C CA . ASN A 1 834 ? 36.880 26.881 -7.580 1.00 88.31 834 ASN A CA 1
ATOM 6479 C C . ASN A 1 834 ? 36.402 25.914 -8.664 1.00 88.31 834 ASN A C 1
ATOM 6481 O O . ASN A 1 834 ? 36.811 26.069 -9.814 1.00 88.31 834 ASN A O 1
ATOM 6485 N N . LEU A 1 835 ? 35.598 24.900 -8.316 1.00 90.50 835 LEU A N 1
ATOM 6486 C CA . LEU A 1 835 ? 35.183 23.806 -9.202 1.00 90.50 835 LEU A CA 1
ATOM 6487 C C . LEU A 1 835 ? 36.382 23.224 -9.984 1.00 90.50 835 LEU A C 1
ATOM 6489 O O . LEU A 1 835 ? 36.398 23.187 -11.214 1.00 90.50 835 LEU A O 1
ATOM 6493 N N . THR A 1 836 ? 37.435 22.820 -9.273 1.00 91.25 836 THR A N 1
ATOM 6494 C CA . THR A 1 836 ? 38.654 22.219 -9.845 1.00 91.25 836 THR A CA 1
ATOM 6495 C C . THR A 1 836 ? 38.923 20.838 -9.249 1.00 91.25 836 THR A C 1
ATOM 6497 O O . THR A 1 836 ? 38.405 20.483 -8.191 1.00 91.25 836 THR A O 1
ATOM 6500 N N . THR A 1 837 ? 39.728 20.028 -9.939 1.00 90.12 837 THR A N 1
ATOM 6501 C CA . THR A 1 837 ? 40.217 18.741 -9.431 1.00 90.12 837 THR A CA 1
ATOM 6502 C C . THR A 1 837 ? 41.736 18.752 -9.338 1.00 90.12 837 THR A C 1
ATOM 6504 O O . THR A 1 837 ? 42.413 19.359 -10.164 1.00 90.12 837 THR A O 1
ATOM 6507 N N . ASN A 1 838 ? 42.284 18.049 -8.349 1.00 89.38 838 ASN A N 1
ATOM 6508 C CA . ASN A 1 838 ? 43.718 17.764 -8.271 1.00 89.38 838 ASN A CA 1
ATOM 6509 C C . ASN A 1 838 ? 44.120 16.482 -9.032 1.00 89.38 838 ASN A C 1
ATOM 6511 O O . ASN A 1 838 ? 45.231 15.991 -8.843 1.00 89.38 838 ASN A O 1
ATOM 6515 N N . GLY A 1 839 ? 43.214 15.914 -9.838 1.00 85.31 839 GLY A N 1
ATOM 6516 C CA . GLY A 1 839 ? 43.460 14.709 -10.633 1.00 85.31 839 GLY A CA 1
ATOM 6517 C C . GLY A 1 839 ? 43.480 13.416 -9.817 1.00 85.31 839 GLY A C 1
ATOM 6518 O O . GLY A 1 839 ? 44.007 12.406 -10.277 1.00 85.31 839 GLY A O 1
ATOM 6519 N N . LYS A 1 840 ? 42.944 13.427 -8.591 1.00 89.75 840 LYS A N 1
ATOM 6520 C CA . LYS A 1 840 ? 42.931 12.243 -7.731 1.00 89.75 840 LYS A CA 1
ATOM 6521 C C . LYS A 1 840 ? 42.178 11.088 -8.385 1.00 89.75 840 LYS A C 1
ATOM 6523 O O . LYS A 1 840 ? 40.997 11.205 -8.705 1.00 89.75 840 LYS A O 1
ATOM 6528 N N . THR A 1 841 ? 42.843 9.941 -8.453 1.00 89.31 841 THR A N 1
ATOM 6529 C CA . THR A 1 841 ? 42.269 8.704 -8.973 1.00 89.31 841 THR A CA 1
ATOM 6530 C C . THR A 1 841 ? 41.904 7.720 -7.863 1.00 89.31 841 THR A C 1
ATOM 6532 O O . THR A 1 841 ? 42.403 7.787 -6.733 1.00 89.31 841 THR A O 1
ATOM 6535 N N . TRP A 1 842 ? 40.998 6.795 -8.171 1.00 90.06 842 TRP A N 1
ATOM 6536 C CA . TRP A 1 842 ? 40.669 5.648 -7.322 1.00 90.06 842 TRP A CA 1
ATOM 6537 C C . TRP A 1 842 ? 40.385 4.418 -8.182 1.00 90.06 842 TRP A C 1
ATOM 6539 O O . TRP A 1 842 ? 40.009 4.538 -9.341 1.00 90.06 842 TRP A O 1
ATOM 6549 N N . THR A 1 843 ? 40.577 3.221 -7.639 1.00 86.31 843 THR A N 1
ATOM 6550 C CA . THR A 1 843 ? 40.484 1.960 -8.392 1.00 86.31 843 THR A CA 1
ATOM 6551 C C . THR A 1 843 ? 39.399 1.028 -7.858 1.00 86.31 843 THR A C 1
ATOM 6553 O O . THR A 1 843 ? 38.904 1.218 -6.744 1.00 86.31 843 THR A O 1
ATOM 6556 N N . THR A 1 844 ? 39.057 -0.021 -8.610 1.00 76.00 844 THR A N 1
ATOM 6557 C CA . THR A 1 844 ? 38.238 -1.141 -8.101 1.00 76.00 844 THR A CA 1
ATOM 6558 C C . THR A 1 844 ? 38.823 -1.773 -6.830 1.00 76.00 844 THR A C 1
ATOM 6560 O O . THR A 1 844 ? 38.060 -2.133 -5.939 1.00 76.00 844 THR A O 1
ATOM 6563 N N . ASP A 1 845 ? 40.152 -1.779 -6.687 1.00 69.25 845 ASP A N 1
ATOM 6564 C CA . ASP A 1 845 ? 40.876 -2.347 -5.534 1.00 69.25 845 ASP A CA 1
ATOM 6565 C C . ASP A 1 845 ? 41.017 -1.380 -4.351 1.00 69.25 845 ASP A C 1
ATOM 6567 O O . ASP A 1 845 ? 41.239 -1.786 -3.207 1.00 69.25 845 ASP A O 1
ATOM 6571 N N . SER A 1 846 ? 40.809 -0.080 -4.582 1.00 65.06 846 SER A N 1
ATOM 6572 C CA . SER A 1 846 ? 40.735 0.938 -3.525 1.00 65.06 846 SER A CA 1
ATOM 6573 C C . SER A 1 846 ? 39.448 0.851 -2.678 1.00 65.06 846 SER A C 1
ATOM 6575 O O . SER A 1 846 ? 39.103 1.766 -1.921 1.00 65.06 846 SER A O 1
ATOM 6577 N N . GLU A 1 847 ? 38.766 -0.299 -2.742 1.00 65.06 847 GLU A N 1
ATOM 6578 C CA . GLU A 1 847 ? 37.591 -0.680 -1.969 1.00 65.06 847 GLU A CA 1
ATOM 6579 C C . GLU A 1 847 ? 37.773 -0.401 -0.475 1.00 65.06 847 GLU A C 1
ATOM 6581 O O . GLU A 1 847 ? 36.865 0.133 0.150 1.00 65.06 847 GLU A O 1
ATOM 6586 N N . ARG A 1 848 ? 38.941 -0.683 0.116 1.00 67.31 848 ARG A N 1
ATOM 6587 C CA . ARG A 1 848 ? 39.132 -0.559 1.572 1.00 67.31 848 ARG A CA 1
ATOM 6588 C C . ARG A 1 848 ? 38.961 0.883 2.076 1.00 67.31 848 ARG A C 1
ATOM 6590 O O . ARG A 1 848 ? 38.358 1.089 3.128 1.00 67.31 848 ARG A O 1
ATOM 6597 N N . GLY A 1 849 ? 39.434 1.878 1.320 1.00 73.94 849 GLY A N 1
ATOM 6598 C CA . GLY A 1 849 ? 39.331 3.300 1.675 1.00 73.94 849 GLY A CA 1
ATOM 6599 C C . GLY A 1 849 ? 37.917 3.856 1.495 1.00 73.94 849 GLY A C 1
ATOM 6600 O O . GLY A 1 849 ? 37.388 4.505 2.398 1.00 73.94 849 GLY A O 1
ATOM 6601 N N . ILE A 1 850 ? 37.272 3.536 0.369 1.00 79.62 850 ILE A N 1
ATOM 6602 C CA . ILE A 1 850 ? 35.889 3.948 0.076 1.00 79.62 850 ILE A CA 1
ATOM 6603 C C . ILE A 1 850 ? 34.908 3.235 1.011 1.00 79.62 850 ILE A C 1
ATOM 6605 O O . ILE A 1 850 ? 34.025 3.866 1.583 1.00 79.62 850 ILE A O 1
ATOM 6609 N N . ARG A 1 851 ? 35.098 1.938 1.253 1.00 76.50 851 ARG A N 1
ATOM 6610 C CA . ARG A 1 851 ? 34.298 1.147 2.195 1.00 76.50 851 ARG A CA 1
ATOM 6611 C C . ARG A 1 851 ? 34.491 1.629 3.629 1.00 76.50 851 ARG A C 1
ATOM 6613 O O . ARG A 1 851 ? 33.508 1.751 4.350 1.00 76.50 851 ARG A O 1
ATOM 6620 N N . SER A 1 852 ? 35.717 1.977 4.028 1.00 74.25 852 SER A N 1
ATOM 6621 C CA . SER A 1 852 ? 35.976 2.630 5.318 1.00 74.25 852 SER A CA 1
ATOM 6622 C C . SER A 1 852 ? 35.257 3.976 5.414 1.00 74.25 852 SER A C 1
ATOM 6624 O O . SER A 1 852 ? 34.571 4.217 6.400 1.00 74.25 852 SER A O 1
ATOM 6626 N N . PHE A 1 853 ? 35.295 4.818 4.375 1.00 75.69 853 PHE A N 1
ATOM 6627 C CA . PHE A 1 853 ? 34.514 6.059 4.326 1.00 75.69 853 PHE A CA 1
ATOM 6628 C C . PHE A 1 853 ? 33.004 5.799 4.469 1.00 75.69 853 PHE A C 1
ATOM 6630 O O . PHE A 1 853 ? 32.364 6.419 5.317 1.00 75.69 853 PHE A O 1
ATOM 6637 N N . MET A 1 854 ? 32.451 4.844 3.714 1.00 75.06 854 MET A N 1
ATOM 6638 C CA . MET A 1 854 ? 31.035 4.456 3.765 1.00 75.06 854 MET A CA 1
ATOM 6639 C C . MET A 1 854 ? 30.599 3.929 5.135 1.00 75.06 854 MET A C 1
ATOM 6641 O O . MET A 1 854 ? 29.466 4.167 5.535 1.00 75.06 854 MET A O 1
ATOM 6645 N N . LEU A 1 855 ? 31.468 3.186 5.830 1.00 67.75 855 LEU A N 1
ATOM 6646 C CA . LEU A 1 855 ? 31.184 2.599 7.144 1.00 67.75 855 LEU A CA 1
ATOM 6647 C C . LEU A 1 855 ? 31.443 3.576 8.301 1.00 67.75 855 LEU A C 1
ATOM 6649 O O . LEU A 1 855 ? 30.799 3.464 9.341 1.00 67.75 855 LEU A O 1
ATOM 6653 N N . LYS A 1 856 ? 32.391 4.508 8.132 1.00 65.62 856 LYS A N 1
ATOM 6654 C CA . LYS A 1 856 ? 32.789 5.503 9.140 1.00 65.62 856 LYS A CA 1
ATOM 6655 C C . LYS A 1 856 ? 31.820 6.679 9.212 1.00 65.62 856 LYS A C 1
ATOM 6657 O O . LYS A 1 856 ? 31.666 7.260 10.282 1.00 65.62 856 LYS A O 1
ATOM 6662 N N . GLN A 1 857 ? 31.160 7.035 8.109 1.00 62.66 857 GLN A N 1
ATOM 6663 C CA . GLN A 1 857 ? 29.925 7.810 8.206 1.00 62.66 857 GLN A CA 1
ATOM 6664 C C . GLN A 1 857 ? 28.880 6.851 8.794 1.00 62.66 857 GLN A C 1
ATOM 6666 O O . GLN A 1 857 ? 28.560 5.853 8.148 1.00 62.66 857 GLN A O 1
ATOM 6671 N N . SER A 1 858 ? 28.415 7.068 10.034 1.00 54.75 858 SER A N 1
ATOM 6672 C CA . SER A 1 858 ? 27.405 6.184 10.638 1.00 54.75 858 SER A CA 1
ATOM 6673 C C . SER A 1 858 ? 26.222 6.036 9.672 1.00 54.75 858 SER A C 1
ATOM 6675 O O . SER A 1 858 ? 25.952 6.936 8.870 1.00 54.75 858 SER A O 1
ATOM 6677 N N . LYS A 1 859 ? 25.515 4.896 9.713 1.00 52.78 859 LYS A N 1
ATOM 6678 C CA . LYS A 1 859 ? 24.332 4.631 8.862 1.00 52.78 859 LYS A CA 1
ATOM 6679 C C . LYS A 1 859 ? 23.335 5.811 8.825 1.00 52.78 859 LYS A C 1
ATOM 6681 O O . LYS A 1 859 ? 22.577 5.914 7.867 1.00 52.78 859 LYS A O 1
ATOM 6686 N N . GLU A 1 860 ? 23.368 6.677 9.837 1.00 55.09 860 GLU A N 1
ATOM 6687 C CA . GLU A 1 860 ? 22.546 7.872 10.032 1.00 55.09 860 GLU A CA 1
ATOM 6688 C C . GLU A 1 860 ? 22.902 9.063 9.125 1.00 55.09 860 GLU A C 1
ATOM 6690 O O . GLU A 1 860 ? 22.055 9.919 8.941 1.00 55.09 860 GLU A O 1
ATOM 6695 N N . TYR A 1 861 ? 24.091 9.159 8.513 1.00 62.72 861 TYR A N 1
ATOM 6696 C CA . TYR A 1 861 ? 24.436 10.359 7.723 1.00 62.72 861 TYR A CA 1
ATOM 6697 C C . TYR A 1 861 ? 23.899 10.338 6.285 1.00 62.72 861 TYR A C 1
ATOM 6699 O O . TYR A 1 861 ? 23.622 11.385 5.705 1.00 62.72 861 TYR A O 1
ATOM 6707 N N . PHE A 1 862 ? 23.717 9.165 5.674 1.00 69.62 862 PHE A N 1
ATOM 6708 C CA . PHE A 1 862 ? 23.184 9.102 4.306 1.00 69.62 862 PHE A CA 1
ATOM 6709 C C . PHE A 1 862 ? 21.664 9.282 4.232 1.00 69.62 862 PHE A C 1
ATOM 6711 O O . PHE A 1 862 ? 21.140 9.514 3.137 1.00 69.62 862 PHE A O 1
ATOM 6718 N N . SER A 1 863 ? 20.961 9.241 5.370 1.00 71.06 863 SER A N 1
ATOM 6719 C CA . SER A 1 863 ? 19.538 9.592 5.433 1.00 71.06 863 SER A CA 1
ATOM 6720 C C . SER A 1 863 ? 19.308 11.058 5.051 1.00 71.06 863 SER A C 1
ATOM 6722 O O . SER A 1 863 ? 18.346 11.327 4.340 1.00 71.06 863 SER A O 1
ATOM 6724 N N . PHE A 1 864 ? 20.244 11.969 5.368 1.00 80.25 864 PHE A N 1
ATOM 6725 C CA . PHE A 1 864 ? 20.191 13.385 4.967 1.00 80.25 864 PHE A CA 1
ATOM 6726 C C . PHE A 1 864 ? 20.168 13.595 3.447 1.00 80.25 864 PHE A C 1
ATOM 6728 O O . PHE A 1 864 ? 19.611 14.574 2.958 1.00 80.25 864 PHE A O 1
ATOM 6735 N N . LEU A 1 865 ? 20.759 12.669 2.683 1.00 75.25 865 LEU A N 1
ATOM 6736 C CA . LEU A 1 865 ? 20.729 12.686 1.218 1.00 75.25 865 LEU A CA 1
ATOM 6737 C C . LEU A 1 865 ? 19.709 11.693 0.638 1.00 75.25 865 LEU A C 1
ATOM 6739 O O . LEU A 1 865 ? 19.626 11.552 -0.586 1.00 75.25 865 LEU A O 1
ATOM 6743 N N . HIS A 1 866 ? 18.958 10.981 1.484 1.00 71.75 866 HIS A N 1
ATOM 6744 C CA . HIS A 1 866 ? 18.095 9.857 1.108 1.00 71.75 866 HIS A CA 1
ATOM 6745 C C . HIS A 1 866 ? 18.825 8.832 0.215 1.00 71.75 866 HIS A C 1
ATOM 6747 O O . HIS A 1 866 ? 18.305 8.385 -0.810 1.00 71.75 866 HIS A O 1
ATOM 6753 N N . ILE A 1 867 ? 20.075 8.500 0.562 1.00 72.00 867 ILE A N 1
ATOM 6754 C CA . ILE A 1 867 ? 20.884 7.504 -0.155 1.00 72.00 867 ILE A CA 1
ATOM 6755 C C . ILE A 1 867 ? 20.900 6.210 0.664 1.00 72.00 867 ILE A C 1
ATOM 6757 O O . ILE A 1 867 ? 21.565 6.146 1.698 1.00 72.00 867 ILE A O 1
ATOM 6761 N N . PRO A 1 868 ? 20.217 5.142 0.223 1.00 64.62 868 PRO A N 1
ATOM 6762 C CA . PRO A 1 868 ? 20.251 3.885 0.949 1.00 64.62 868 PRO A CA 1
ATOM 6763 C C . PRO A 1 868 ? 21.606 3.182 0.774 1.00 64.62 868 PRO A C 1
ATOM 6765 O O . PRO A 1 868 ? 22.071 2.922 -0.339 1.00 64.62 868 PRO A O 1
ATOM 6768 N N . LEU A 1 869 ? 22.229 2.800 1.891 1.00 69.38 869 LEU A N 1
ATOM 6769 C CA . LEU A 1 869 ? 23.372 1.882 1.908 1.00 69.38 869 LEU A CA 1
ATOM 6770 C C . LEU A 1 869 ? 22.880 0.425 1.845 1.00 69.38 869 LEU A C 1
ATOM 6772 O O . LEU A 1 869 ? 22.866 -0.290 2.854 1.00 69.38 869 LEU A O 1
ATOM 6776 N N . THR A 1 870 ? 22.461 -0.011 0.654 1.00 68.12 870 THR A N 1
ATOM 6777 C CA . THR A 1 870 ? 21.965 -1.376 0.409 1.00 68.12 870 THR A CA 1
ATOM 6778 C C . THR A 1 870 ? 23.081 -2.424 0.489 1.00 68.12 870 THR A C 1
ATOM 6780 O O . THR A 1 870 ? 24.274 -2.110 0.474 1.00 68.12 870 THR A O 1
ATOM 6783 N N . THR A 1 871 ? 22.703 -3.703 0.551 1.00 66.25 871 THR A N 1
ATOM 6784 C CA . THR A 1 871 ? 23.654 -4.823 0.454 1.00 66.25 871 THR A CA 1
ATOM 6785 C C . THR A 1 871 ? 24.439 -4.773 -0.859 1.00 66.25 871 THR A C 1
ATOM 6787 O O . THR A 1 871 ? 25.647 -4.994 -0.850 1.00 66.25 871 THR A O 1
ATOM 6790 N N . ALA A 1 872 ? 23.790 -4.399 -1.967 1.00 68.25 872 ALA A N 1
ATOM 6791 C CA . ALA A 1 872 ? 24.447 -4.209 -3.260 1.00 68.25 872 ALA A CA 1
ATOM 6792 C C . ALA A 1 872 ? 25.468 -3.059 -3.228 1.00 68.25 872 ALA A C 1
ATOM 6794 O O . ALA A 1 872 ? 26.599 -3.242 -3.674 1.00 68.25 872 ALA A O 1
ATOM 6795 N N . SER A 1 873 ? 25.122 -1.917 -2.619 1.00 73.06 873 SER A N 1
ATOM 6796 C CA . SER A 1 873 ? 26.054 -0.793 -2.435 1.00 73.06 873 SER A CA 1
ATOM 6797 C C . SER A 1 873 ? 27.287 -1.198 -1.624 1.00 73.06 873 SER A C 1
ATOM 6799 O O . SER A 1 873 ? 28.393 -0.769 -1.928 1.00 73.06 873 SER A O 1
ATOM 6801 N N . LYS A 1 874 ? 27.116 -2.055 -0.608 1.00 73.69 874 LYS A N 1
ATOM 6802 C CA . LYS A 1 874 ? 28.225 -2.573 0.213 1.00 73.69 874 LYS A CA 1
ATOM 6803 C C . LYS A 1 874 ? 29.085 -3.609 -0.507 1.00 73.69 874 LYS A C 1
ATOM 6805 O O . LYS A 1 874 ? 30.266 -3.697 -0.194 1.00 73.69 874 LYS A O 1
ATOM 6810 N N . LYS A 1 875 ? 28.498 -4.394 -1.418 1.00 79.19 875 LYS A N 1
ATOM 6811 C CA . LYS A 1 875 ? 29.228 -5.335 -2.283 1.00 79.19 875 LYS A CA 1
ATOM 6812 C C . LYS A 1 875 ? 30.019 -4.608 -3.375 1.00 79.19 875 LYS A C 1
ATOM 6814 O O . LYS A 1 875 ? 31.073 -5.088 -3.752 1.00 79.19 875 LYS A O 1
ATOM 6819 N N . ASN A 1 876 ? 29.531 -3.455 -3.845 1.00 83.06 876 ASN A N 1
ATOM 6820 C CA . ASN A 1 876 ? 30.155 -2.658 -4.907 1.00 83.06 876 ASN A CA 1
ATOM 6821 C C . ASN A 1 876 ? 30.388 -1.192 -4.472 1.00 83.06 876 ASN A C 1
ATOM 6823 O O . ASN A 1 876 ? 29.756 -0.276 -5.014 1.00 83.06 876 ASN A O 1
ATOM 6827 N N . PRO A 1 877 ? 31.293 -0.936 -3.508 1.00 83.94 877 PRO A N 1
ATOM 6828 C CA . PRO A 1 877 ? 31.475 0.388 -2.905 1.00 83.94 877 PRO A CA 1
ATOM 6829 C C . PRO A 1 877 ? 31.993 1.443 -3.889 1.00 83.94 877 PRO A C 1
ATOM 6831 O O . PRO A 1 877 ? 31.576 2.597 -3.830 1.00 83.94 877 PRO A O 1
ATOM 6834 N N . VAL A 1 878 ? 32.844 1.052 -4.842 1.00 87.50 878 VAL A N 1
ATOM 6835 C CA . VAL A 1 878 ? 33.358 1.947 -5.895 1.00 87.50 878 VAL A CA 1
ATOM 6836 C C . VAL A 1 878 ? 32.234 2.383 -6.838 1.00 87.50 878 VAL A C 1
ATOM 6838 O O . VAL A 1 878 ? 32.095 3.567 -7.129 1.00 87.50 878 VAL A O 1
ATOM 6841 N N . ALA A 1 879 ? 31.370 1.453 -7.257 1.00 86.12 879 ALA A N 1
ATOM 6842 C CA . ALA A 1 879 ? 30.215 1.780 -8.092 1.00 86.12 879 ALA A CA 1
ATOM 6843 C C . ALA A 1 879 ? 29.234 2.704 -7.355 1.00 86.12 879 ALA A C 1
ATOM 6845 O O . ALA A 1 879 ? 28.733 3.669 -7.930 1.00 86.12 879 ALA A O 1
ATOM 6846 N N . TRP A 1 880 ? 28.990 2.445 -6.066 1.00 85.62 880 TRP A N 1
ATOM 6847 C CA . TRP A 1 880 ? 28.188 3.328 -5.223 1.00 85.62 880 TRP A CA 1
ATOM 6848 C C . TRP A 1 880 ? 28.801 4.733 -5.114 1.00 85.62 880 TRP A C 1
ATOM 6850 O O . TRP A 1 880 ? 28.078 5.721 -5.259 1.00 85.62 880 TRP A O 1
ATOM 6860 N N . PHE A 1 881 ? 30.117 4.839 -4.910 1.00 87.69 881 PHE A N 1
ATOM 6861 C CA . PHE A 1 881 ? 30.820 6.120 -4.805 1.00 87.69 881 PHE A CA 1
ATOM 6862 C C . PHE A 1 881 ? 30.727 6.919 -6.109 1.00 87.69 881 PHE A C 1
ATOM 6864 O O . PHE A 1 881 ? 30.296 8.072 -6.087 1.00 87.69 881 PHE A O 1
ATOM 6871 N N . ASN A 1 882 ? 30.995 6.275 -7.249 1.00 89.44 882 ASN A N 1
ATOM 6872 C CA . ASN A 1 882 ? 30.880 6.890 -8.573 1.00 89.44 882 ASN A CA 1
ATOM 6873 C C . ASN A 1 882 ? 29.454 7.394 -8.842 1.00 89.44 882 ASN A C 1
ATOM 6875 O O . ASN A 1 882 ? 29.250 8.537 -9.249 1.00 89.44 882 ASN A O 1
ATOM 6879 N N . ASN A 1 883 ? 28.448 6.568 -8.542 1.00 86.31 883 ASN A N 1
ATOM 6880 C CA . ASN A 1 883 ? 27.044 6.954 -8.679 1.00 86.31 883 ASN A CA 1
ATOM 6881 C C . ASN A 1 883 ? 26.664 8.103 -7.735 1.00 86.31 883 ASN A C 1
ATOM 6883 O O . ASN A 1 883 ? 25.820 8.927 -8.077 1.00 86.31 883 ASN A O 1
ATOM 6887 N N . THR A 1 884 ? 27.277 8.188 -6.556 1.00 85.25 884 THR A N 1
ATOM 6888 C CA . THR A 1 884 ? 26.991 9.249 -5.584 1.00 85.25 884 THR A CA 1
ATOM 6889 C C . THR A 1 884 ? 27.587 10.588 -6.015 1.00 85.25 884 THR A C 1
ATOM 6891 O O . THR A 1 884 ? 26.914 11.607 -5.870 1.00 85.25 884 THR A O 1
ATOM 6894 N N . LEU A 1 885 ? 28.784 10.604 -6.614 1.00 88.62 885 LEU A N 1
ATOM 6895 C CA . LEU A 1 885 ? 29.399 11.824 -7.163 1.00 88.62 885 LEU A CA 1
ATOM 6896 C C . LEU A 1 885 ? 28.543 12.475 -8.257 1.00 88.62 885 LEU A C 1
ATOM 6898 O O . LEU A 1 885 ? 28.444 13.700 -8.308 1.00 88.62 885 LEU A O 1
ATOM 6902 N N . SER A 1 886 ? 27.816 11.670 -9.037 1.00 87.94 886 SER A N 1
ATOM 6903 C CA . SER A 1 886 ? 26.873 12.174 -10.044 1.00 87.94 886 SER A CA 1
ATOM 6904 C C . SER A 1 886 ? 25.792 13.103 -9.468 1.00 87.94 886 SER A C 1
ATOM 6906 O O . SER A 1 886 ? 25.276 13.972 -10.166 1.00 87.94 886 SER A O 1
ATOM 6908 N N . ARG A 1 887 ? 25.480 13.001 -8.167 1.00 83.94 887 ARG A N 1
ATOM 6909 C CA . ARG A 1 887 ? 24.526 13.899 -7.498 1.00 83.94 887 ARG A CA 1
ATOM 6910 C C . ARG A 1 887 ? 25.035 15.325 -7.331 1.00 83.94 887 ARG A C 1
ATOM 6912 O O . ARG A 1 887 ? 24.212 16.189 -7.052 1.00 83.94 887 ARG A O 1
ATOM 6919 N N . LEU A 1 888 ? 26.336 15.564 -7.472 1.00 88.19 888 LEU A N 1
ATOM 6920 C CA . LEU A 1 888 ? 26.934 16.899 -7.563 1.00 88.19 888 LEU A CA 1
ATOM 6921 C C . LEU A 1 888 ? 27.057 17.376 -9.020 1.00 88.19 888 LEU A C 1
ATOM 6923 O O . LEU A 1 888 ? 27.622 18.432 -9.262 1.00 88.19 888 LEU A O 1
ATOM 6927 N N . GLY A 1 889 ? 26.543 16.607 -9.987 1.00 89.44 889 GLY A N 1
ATOM 6928 C CA . GLY A 1 889 ? 26.726 16.863 -11.416 1.00 89.44 889 GLY A CA 1
ATOM 6929 C C . GLY A 1 889 ? 28.096 16.434 -11.944 1.00 89.44 889 GLY A C 1
ATOM 6930 O O . GLY A 1 889 ? 28.412 16.700 -13.096 1.00 89.44 889 GLY A O 1
ATOM 6931 N N . LEU A 1 890 ? 28.901 15.755 -11.122 1.00 90.62 890 LEU A N 1
ATOM 6932 C CA . LEU A 1 890 ? 30.247 15.323 -11.484 1.00 90.62 890 LEU A CA 1
ATOM 6933 C C . LEU A 1 890 ? 30.193 14.011 -12.266 1.00 90.62 890 LEU A C 1
ATOM 6935 O O . LEU A 1 890 ? 29.641 13.013 -11.793 1.00 90.62 890 LEU A O 1
ATOM 6939 N N . GLU A 1 891 ? 30.795 13.999 -13.451 1.00 91.06 891 GLU A N 1
ATOM 6940 C CA . GLU A 1 891 ? 30.979 12.769 -14.213 1.00 91.06 891 GLU A CA 1
ATOM 6941 C C . GLU A 1 891 ? 32.254 12.059 -13.756 1.00 91.06 891 GLU A C 1
ATOM 6943 O O . GLU A 1 891 ? 33.319 12.668 -13.666 1.00 91.06 891 GLU A O 1
ATOM 6948 N N . VAL A 1 892 ? 32.151 10.752 -13.520 1.00 90.69 892 VAL A N 1
ATOM 6949 C CA . VAL A 1 892 ? 33.307 9.887 -13.278 1.00 90.69 892 VAL A CA 1
ATOM 6950 C C . VAL A 1 892 ? 33.649 9.144 -14.563 1.00 90.69 892 VAL A C 1
ATOM 6952 O O . VAL A 1 892 ? 32.804 8.430 -15.105 1.00 90.69 892 VAL A O 1
ATOM 6955 N N . ILE A 1 893 ? 34.892 9.279 -15.013 1.00 91.19 893 ILE A N 1
ATOM 6956 C CA . ILE A 1 893 ? 35.430 8.631 -16.212 1.00 91.19 893 ILE A CA 1
ATOM 6957 C C . ILE A 1 893 ? 36.454 7.561 -15.829 1.00 91.19 893 ILE A C 1
ATOM 6959 O O . ILE A 1 893 ? 37.011 7.577 -14.729 1.00 91.19 893 ILE A O 1
ATOM 6963 N N . VAL A 1 894 ? 36.673 6.600 -16.727 1.00 90.12 894 VAL A N 1
ATOM 6964 C CA . VAL A 1 894 ? 37.717 5.580 -16.569 1.00 90.12 894 VAL A CA 1
ATOM 6965 C C . VAL A 1 894 ? 39.008 6.135 -17.159 1.00 90.12 894 VAL A C 1
ATOM 6967 O O . VAL A 1 894 ? 39.074 6.372 -18.359 1.00 90.12 894 VAL A O 1
ATOM 6970 N N . ASP A 1 895 ? 40.005 6.336 -16.306 1.00 82.69 895 ASP A N 1
ATOM 6971 C CA . ASP A 1 895 ? 41.306 6.920 -16.648 1.00 82.69 895 ASP A CA 1
ATOM 6972 C C . ASP A 1 895 ? 42.255 5.877 -17.266 1.00 82.69 895 ASP A C 1
ATOM 6974 O O . ASP A 1 895 ? 42.957 6.130 -18.237 1.00 82.69 895 ASP A O 1
ATOM 6978 N N . SER A 1 896 ? 42.229 4.648 -16.742 1.00 81.94 896 SER A N 1
ATOM 6979 C CA . SER A 1 896 ? 42.971 3.510 -17.293 1.00 81.94 896 SER A CA 1
ATOM 6980 C C . SER A 1 896 ? 42.304 2.179 -16.942 1.00 81.94 896 SER A C 1
ATOM 6982 O O . SER A 1 896 ? 41.552 2.068 -15.966 1.00 81.94 896 SER A O 1
ATOM 6984 N N . ARG A 1 897 ? 42.558 1.151 -17.761 1.00 81.31 897 ARG A N 1
ATOM 6985 C CA . ARG A 1 897 ? 42.022 -0.203 -17.579 1.00 81.31 897 ARG A CA 1
ATOM 6986 C C . ARG A 1 897 ? 43.120 -1.244 -17.785 1.00 81.31 897 ARG A C 1
ATOM 6988 O O . ARG A 1 897 ? 43.665 -1.343 -18.879 1.00 81.31 897 ARG A O 1
ATOM 6995 N N . THR A 1 898 ? 43.393 -2.040 -16.756 1.00 77.62 898 THR A N 1
ATOM 6996 C CA . THR A 1 898 ? 44.136 -3.306 -16.871 1.00 77.62 898 THR A CA 1
ATOM 6997 C C . THR A 1 898 ? 43.150 -4.482 -16.909 1.00 77.62 898 THR A C 1
ATOM 6999 O O . THR A 1 898 ? 41.935 -4.271 -16.834 1.00 77.62 898 THR A O 1
ATOM 7002 N N . ALA A 1 899 ? 43.642 -5.718 -17.069 1.00 70.06 899 ALA A N 1
ATOM 7003 C CA . ALA A 1 899 ? 42.791 -6.914 -17.111 1.00 70.06 899 ALA A CA 1
ATOM 7004 C C . ALA A 1 899 ? 41.893 -7.044 -15.862 1.00 70.06 899 ALA A C 1
ATOM 7006 O O . ALA A 1 899 ? 40.714 -7.371 -16.000 1.00 70.06 899 ALA A O 1
ATOM 7007 N N . ASP A 1 900 ? 42.416 -6.666 -14.689 1.00 73.69 900 ASP A N 1
ATOM 7008 C CA . ASP A 1 900 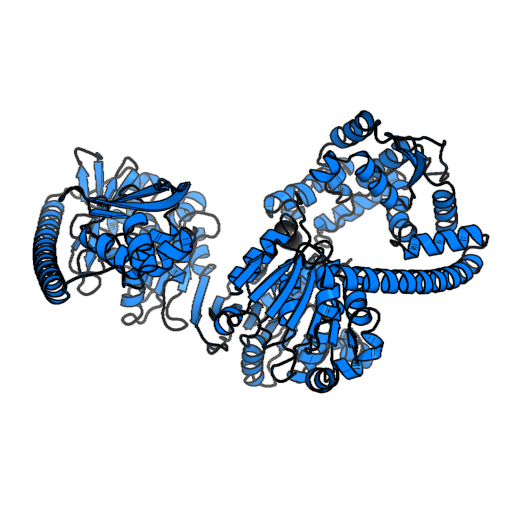? 41.757 -6.886 -13.395 1.00 73.69 900 ASP A CA 1
ATOM 7009 C C . ASP A 1 900 ? 41.319 -5.594 -12.676 1.00 73.69 900 ASP A C 1
ATOM 7011 O O . ASP A 1 900 ? 40.463 -5.643 -11.793 1.00 73.69 900 ASP A O 1
ATOM 7015 N N . VAL A 1 901 ? 41.845 -4.419 -13.058 1.00 81.06 901 VAL A N 1
ATOM 7016 C CA . VAL A 1 901 ? 41.623 -3.158 -12.323 1.00 81.06 901 VAL A CA 1
ATOM 7017 C C . VAL A 1 901 ? 41.176 -2.027 -13.249 1.00 81.06 901 VAL A C 1
ATOM 7019 O O . VAL A 1 901 ? 41.776 -1.763 -14.294 1.00 81.06 901 VAL A O 1
ATOM 7022 N N . LYS A 1 902 ? 40.119 -1.310 -12.845 1.00 88.06 902 LYS A N 1
ATOM 7023 C CA . LYS A 1 902 ? 39.713 -0.039 -13.472 1.00 88.06 902 LYS A CA 1
ATOM 7024 C C . LYS A 1 902 ? 40.103 1.126 -12.576 1.00 88.06 902 LYS A C 1
ATOM 7026 O O . LYS A 1 902 ? 39.754 1.115 -11.394 1.00 88.06 902 LYS A O 1
ATOM 7031 N N . THR A 1 903 ? 40.755 2.127 -13.153 1.00 88.81 903 THR A N 1
ATOM 7032 C CA . THR A 1 903 ? 41.093 3.399 -12.504 1.00 88.81 903 THR A CA 1
ATOM 7033 C C . THR A 1 903 ? 40.084 4.460 -12.922 1.00 88.81 903 THR A C 1
ATOM 7035 O O . THR A 1 903 ? 39.760 4.584 -14.100 1.00 88.81 903 THR A O 1
ATOM 7038 N N . PHE A 1 904 ? 39.580 5.223 -11.961 1.00 92.00 904 PHE A N 1
ATOM 7039 C CA . PHE A 1 904 ? 38.556 6.244 -12.133 1.00 92.00 904 PHE A CA 1
ATOM 7040 C C . PHE A 1 904 ? 39.090 7.618 -11.739 1.00 92.00 904 PHE A C 1
ATOM 7042 O O . PHE A 1 904 ? 39.879 7.722 -10.800 1.00 92.00 904 PHE A O 1
ATOM 7049 N N . THR A 1 905 ? 38.604 8.657 -12.413 1.00 92.38 905 THR A N 1
ATOM 7050 C CA . THR A 1 905 ? 38.835 10.070 -12.078 1.00 92.38 905 THR A CA 1
ATOM 7051 C C . THR A 1 905 ? 37.583 10.899 -12.376 1.00 92.38 905 THR A C 1
ATOM 7053 O O . THR A 1 905 ? 36.660 10.423 -13.044 1.00 92.38 905 THR A O 1
ATOM 7056 N N . VAL A 1 906 ? 37.518 12.133 -11.877 1.00 92.88 906 VAL A N 1
ATOM 7057 C CA . VAL A 1 906 ? 36.439 13.074 -12.221 1.00 92.88 906 VAL A CA 1
ATOM 7058 C C . VAL A 1 906 ? 36.761 13.776 -13.538 1.00 92.88 906 VAL A C 1
ATOM 7060 O O . VAL A 1 906 ? 37.881 14.230 -13.754 1.00 92.88 906 VAL A O 1
ATOM 7063 N N . SER A 1 907 ? 35.764 13.890 -14.412 1.00 91.25 907 SER A N 1
ATOM 7064 C CA . SER A 1 907 ? 35.877 14.592 -15.689 1.00 91.25 907 SER A CA 1
ATOM 7065 C C . SER A 1 907 ? 36.092 16.092 -15.486 1.00 91.25 907 SER A C 1
ATOM 7067 O O . SER A 1 907 ? 35.252 16.770 -14.886 1.00 91.25 907 SER A O 1
ATOM 7069 N N . GLN A 1 908 ? 37.169 16.623 -16.065 1.00 90.62 908 GLN A N 1
ATOM 7070 C CA . GLN A 1 908 ? 37.435 18.062 -16.112 1.00 90.62 908 GLN A CA 1
ATOM 7071 C C . GLN A 1 908 ? 36.308 18.823 -16.835 1.00 90.62 908 GLN A C 1
ATOM 7073 O O . GLN A 1 908 ? 35.851 19.854 -16.346 1.00 90.62 908 GLN A O 1
ATOM 7078 N N . GLN A 1 909 ? 35.774 18.257 -17.924 1.00 90.94 909 GLN A N 1
ATOM 7079 C CA . GLN A 1 909 ? 34.649 18.842 -18.666 1.00 90.94 909 GLN A CA 1
ATOM 7080 C C . GLN A 1 909 ? 33.387 18.959 -17.802 1.00 90.94 909 GLN A C 1
ATOM 7082 O O . GLN A 1 909 ? 32.642 19.927 -17.928 1.00 90.94 909 GLN A O 1
ATOM 7087 N N . SER A 1 910 ? 33.153 18.019 -16.874 1.00 91.81 910 SER A N 1
ATOM 7088 C CA . SER A 1 910 ? 32.012 18.113 -15.950 1.00 91.81 910 SER A CA 1
ATOM 7089 C C . SER A 1 910 ? 32.121 19.299 -14.992 1.00 91.81 910 SER A C 1
ATOM 7091 O O . SER A 1 910 ? 31.116 19.932 -14.674 1.00 91.81 910 SER A O 1
ATOM 7093 N N . LEU A 1 911 ? 33.339 19.645 -14.574 1.00 92.06 911 LEU A N 1
ATOM 7094 C CA . LEU A 1 911 ? 33.598 20.790 -13.707 1.00 92.06 911 LEU A CA 1
ATOM 7095 C C . LEU A 1 911 ? 33.461 22.113 -14.465 1.00 92.06 911 LEU A C 1
ATOM 7097 O O . LEU A 1 911 ? 32.845 23.046 -13.956 1.00 92.06 911 LEU A O 1
ATOM 7101 N N . GLU A 1 912 ? 33.979 22.185 -15.690 1.00 92.31 912 GLU A N 1
ATOM 7102 C CA . GLU A 1 912 ? 33.809 23.338 -16.586 1.00 92.31 912 GLU A CA 1
ATOM 7103 C C . GLU A 1 912 ? 32.334 23.581 -16.922 1.00 92.31 912 GLU A C 1
ATOM 7105 O O . GLU A 1 912 ? 31.859 24.715 -16.878 1.00 92.31 912 GLU A O 1
ATOM 7110 N N . ALA A 1 913 ? 31.580 22.507 -17.158 1.00 92.56 913 ALA A N 1
ATOM 7111 C CA . ALA A 1 913 ? 30.143 22.567 -17.379 1.00 92.56 913 ALA A CA 1
ATOM 7112 C C . ALA A 1 913 ? 29.396 23.121 -16.159 1.00 92.56 913 ALA A C 1
ATOM 7114 O O . ALA A 1 913 ? 28.523 23.975 -16.304 1.00 92.56 913 ALA A O 1
ATOM 7115 N N . LEU A 1 914 ? 29.742 22.663 -14.950 1.00 91.81 914 LEU A N 1
ATOM 7116 C CA . LEU A 1 914 ? 29.156 23.194 -13.720 1.00 91.81 914 LEU A CA 1
ATOM 7117 C C . LEU A 1 914 ? 29.505 24.670 -13.521 1.00 91.81 914 LEU A C 1
ATOM 7119 O O . LEU A 1 914 ? 28.599 25.436 -13.213 1.00 91.81 914 LEU A O 1
ATOM 7123 N N . LYS A 1 915 ? 30.757 25.080 -13.774 1.00 91.38 915 LYS A N 1
ATOM 7124 C CA . LYS A 1 915 ? 31.175 26.494 -13.723 1.00 91.38 915 LYS A CA 1
ATOM 7125 C C . LYS A 1 915 ? 30.307 27.365 -14.616 1.00 91.38 915 LYS A C 1
ATOM 7127 O O . LYS A 1 915 ? 29.761 28.351 -14.137 1.00 91.38 915 LYS A O 1
ATOM 7132 N N . ALA A 1 916 ? 30.147 26.971 -15.879 1.00 90.44 916 ALA A N 1
ATOM 7133 C CA . ALA A 1 916 ? 29.355 27.713 -16.855 1.00 90.44 916 ALA A CA 1
ATOM 7134 C C . ALA A 1 916 ? 27.866 27.803 -16.487 1.00 90.44 916 ALA A C 1
ATOM 7136 O O . ALA A 1 916 ? 27.199 28.755 -16.866 1.00 90.44 916 ALA A O 1
ATOM 7137 N N . LEU A 1 917 ? 27.332 26.816 -15.761 1.00 89.00 917 LEU A N 1
ATOM 7138 C CA . LEU A 1 917 ? 25.939 26.809 -15.304 1.00 89.00 917 LEU A CA 1
ATOM 7139 C C . LEU A 1 917 ? 25.715 27.588 -13.998 1.00 89.00 917 LEU A C 1
ATOM 7141 O O . LEU A 1 917 ? 24.563 27.833 -13.638 1.00 89.00 917 LEU A O 1
ATOM 7145 N N . THR A 1 918 ? 26.784 27.907 -13.265 1.00 86.19 918 THR A N 1
ATOM 7146 C CA . THR A 1 918 ? 26.737 28.668 -12.004 1.00 86.19 918 THR A CA 1
ATOM 7147 C C . THR A 1 918 ? 27.216 30.113 -12.127 1.00 86.19 918 THR A C 1
ATOM 7149 O O . THR A 1 918 ? 26.968 30.886 -11.202 1.00 86.19 918 THR A O 1
ATOM 7152 N N . ALA A 1 919 ? 27.923 30.440 -13.211 1.00 76.06 919 ALA A N 1
ATOM 7153 C CA . ALA A 1 919 ? 28.285 31.801 -13.601 1.00 76.06 919 ALA A CA 1
ATOM 7154 C C . ALA A 1 919 ? 27.052 32.546 -14.125 1.00 76.06 919 ALA A C 1
ATOM 7156 O O . ALA A 1 919 ? 26.943 33.753 -13.817 1.00 76.06 919 ALA A O 1
#

Radius of gyration: 34.59 Å; chains: 1; bounding box: 78×89×86 Å

Foldseek 3Di:
DAQVVLCVLCVVVVCVLLVVLFFRCVVLVVVQDAQDKAAQCNTHGNDPVSRRFKIKGKYWDADPVRGIYIKIWIDGPPDGTDIDTSVQSVVQVVVVHHSDDDDPVVVVVVVVVVVVVVVVVVVVVVVVLVVQQVVQVVVVVPFAWDQDDPVCVVLVNSVVVVQFTKGWDADPPQGIWIKGFKAFPVPRHTRWIKIAGPVGDIDTRGSSPPPGQMWGKGAFDLVAAEEEEAADSLQSLLCVLGRHIYTYDPALCSLLVNLVVDLVPHPHAYEYEYFPDPSRVVSVVPNADAFRSHFYFYDPPDGGLSRCCVPPNSVSSNCRVQQPSPAREHEDADLADDDAADFQFAEEAAADQNNCQVVRVLVVLVPDDPQAAEEEEEADQVQLVVSCVVNVFDEQVCCCVPVRLLCVQVGRYYRDYLLSLLSHPLPREGQEYEYEQVLVSLLCLQPPPSCQPPSLVSLVSVLSRLLRHSYYYYYHNDDDPLNVLSVSSSTRTYHYYYHHPHQVLQVLQAAEEEEADPLLLLLCLQPDQFQEEEEEQDLLSLVLSQQSHDWFEAEFEPVCCVVCVVCQVVVLVNLLRGSYYGYHLRCLHNAAREPPSRGAEYEYEYELPRDFLVSRVSSVRRYPSHRYYYYYYDWAAWDDAQDLVVQCVQQFVLLLVVLCVLLVHDDDPCLRCPSSNSSSSNSRNNSCVRRRGVVVNNVVVVVSSNYHYHYDDDRDPSSSVSSVVSVVVSVVVVVVVLQVQLQVQLVVCCVVLVDDSVLSSVLSNLCSVPNLLVLLLVLLVLQPDDLVRLSVQSVVQSVCSVVVVDHSSSDQNSNLSNVVLNVLCVVQQADSVLLDHPFDKDKQVNLVVLLCVVVVPPCNSCSSVPQHCTPVCNVRVVVVSQVVNSSNQWHKDFPDDDPPMTMIHTDPSSSVSNVSVVD

pLDDT: mean 86.24, std 9.47, range [45.59, 98.25]

Secondary structure (DSSP, 8-state):
--HHHHHHHTHHHHHHHHHHTTB-HHHHGGG--SSEEE-TTTS-BSSTTTTTTEEEEEEEEE-TT--EEEEEEEEETTT--EEEEHHHHHHHHHTT--S----HHHHHHHHHHHHHHHHHHHHHHHHHHHHHHHHHHHHHHHSPBPS--HHHHHTT-GGGGGTS--EEEEETTTEEEEEEEEEETTT--EEEEEEEETTS-EEEPTTTTSSS-EEEEE--BTTSPEEEEESHHHHHHHHHHH-B-EEEESSHHHHHHHHHHHGGG-SS-EEEE--SSHHHHHHHHT----TTS-EEE--SSSSSHHHHHHHH-HHHHHHHHHH-EEEEEEEE--SS--SPPPTTSEEEEEE-TTS-HHHHHHHHHHHS-TTS-EEEE-S-HHHHHHHHHHHTPEEHHHHHHHT-GGGGGT-SEEEE-GGGGGGS-TT---SEEEEETHHHHHHHHHH-GGGTTTHHHHHHHHHHHHHH-SEEEEEESS--HHHHHHHTTS-S--EEEEEE---HHHHTT-EEEEES-HHHHHHHHHH--S-EEEEESSHHHHHHHHHHS-S-EEEESTTTGGGGHHHHHTHHHHGGG-SEEEE-GGG-SS--B-TTS---EEEEEE-SSS--HHHHHHHHTSBTT--EEEEEE---B-----SHHHHIIIIIIHHHHHHHHHHT----HHHHS-HHHHHHHHHHHHHHHHHHBHHHHHHHHHHHHTPEEEE--S--HHHHHHHHHHHHHHHHHHHHHHHHHHHHHHHHHHHHHT--HHHHHHHHHHHHHH-HHHHHHHHHHHHHS-HHHHHHHHHHHHHHHHTTSS-GGG---HHHHHHHHHHHHHHTTEETTTTEE----EEGGGHHHHHHHHHHS-TTTGGGGT----HHHHH-HHHHHHHHHGGGTPPEEEEEE-SS-EEEEE-HHHHHHHHHHH-

Sequence (919 aa):
MNTTDLLNKCNSEISLIASEVGIDWNLSQSLVTFPCKLNSTQTKTLDKSSNGKCGIITDIKHDRKNREYPVIVFRTFKNGGYSWSGYKAMIELEKGGNSFKLDLAELNKRIAARDAIKAKVEAQELLENLDKRNNSLSWWSKMPVCSQSNYLNKKQINSVLNVLEFRTGRTQQDGDFIAYPLYNLANGNMVGFERIYSIGGKKVSTGAGFDVTYHGIIKGDDSLDVYITEGMADAYTVHLATGSTVYIAISTSNIEKIVKHLVPITEQAVIVAIDNDDAGYKAVEKITLEAGAFISAAPTKQKDFNDVLVKEGLEAVQDQLATNLTYVYTTEHNKYFTSSIQEGFINLLIGEKGTGKTTSVKSFIDALPVNQSVLVVTHRRTLNQQIAKDLGFDYYEDVKEILGKESLQDSHRLVCSPESLVNIAATRHYDVVFMDECEQVLGHCTQSDTMRGSAKLSTTMLTSFCHRADTVILSDANLSDNSYQFISQLGSKSIMKLVNTYKPRKAQKAKVYVYSSKAELVGMAAIDPRKAYCFSDEKERATEFSEAREGNSLLVTSSTIDSISSIMENINEHVKSYSTVCGSPSMGTGVSVDEGHGYSVGYGLFGGMTTTVEQCQQQMARFRGLNEFHLVVAERYNNLPETQKRVIKQLVTDPMLITSANCGVTLHGDVMVDSFAKLWCTVTAEKNKSKNNFQGNLLDALELEGFEIVLIEEENETSKAKGKESLEVSKERREVEKTKRVEAKAAELRTKLGVDQQLATYIAERNETKALLTKGLRNLTIATMTTKEATAKDKDQLFKVINGTKSSVQVTHYNESGKLLRRLAKAAGIDLDNLTTNGKTWTTDSERGIRSFMLKQSKEYFSFLHIPLTTASKKNPVAWFNNTLSRLGLEVIVDSRTADVKTFTVSQQSLEALKALTA